Protein AF-A0A2N1DXS1-F1 (afdb_monomer)

Foldseek 3Di:
DDDDQDQDEDAFPAEEEEEDADDPAAADDPDDPDPDPDDFKDWHQWFFDDPLQSYTYGDTYIYGYNVVCLVVPVVVVLVVCCVPPNAHAEYFHLDWDFFDPSLVRNLVVVLVQCPPLRHHYQAEYECDADQLGRTPPCLRPSYFYEWEAEPVGDIGRCNNFVFAPGLEYEYQDWTWTAHNVRHIDTDGGRSVRSVVLSRLLRLQLVLAVHDSPSNQQSSLLQQFQFDDDPNHTYDDHSPRRPWRKAKDWDAFDLFQKKKWKKKWDADPDDWKKKKKFFDDSQCGALDFQFQQWKWKAKDPGDIDIDGPDRMDMDGDRPPDDIIIIIIMTGFTTRTMMMMMTRTYMDTPDMDGHHLADPPWAWEWFWFLALFTKIFIFIQLATQFIDTVQQRVFFPSHNPLRALSVVRVSQRQSLSRHDLVSHQAYFYEPAADAPDADDRDDHPPPRDPSDDCLDQRYKYWWFQLLFQLLLLQAQPFAKFKEKAAALWTHWDQDDDIDIDGSPVVVVRNVVDPPPPVGQTWTWGIWIWTHHFQDIDTQDTDTWNHNDLQADTFHLLSVLLVLVCQQVVGSVCSVVLLLLQVVADQPPVHAQWDADPLRATIGDRVVSVVSPHRDDNVVSHVSNNVSNNSLVSSLRNVQSCCVVGPDDQGAYRYAYPCLLNQASVQSNCVSNVRHHYTYRLARYSSSSSSSRRQSVSCVVPSGRHRNNDNAQLNARQDDPSSLVSLSSQHNLFKDKDFDDLLVVLVCQLVWFWAFEADNPTHAGNHQWGQGHQKTKHAQFDVVSLVCCCVFQAVHDPSDAFAKEAALVCCVVFFVDHDAQANLSHKTAGPPVCCNRRVRQAHPVRIGSYHYDYCVVPVSLQSSLVSNCVVRVGSIITIGANDYPLTGGHRGSNVSVVSQLQTPGQFYDHPRMTMHTPDPCLDQDQQQAFDQPPQKDWDWDDDPVDIWTWIQRGSNRDIDTDDPLLSQLNVPRPLPHGNCNSQVNDPVNDDVVSRVVVSSCVSVSSVSSSGD

Nearest PDB structures (foldseek):
  3vez-assembly1_A  TM=8.198E-01  e=1.165E-36  Streptoalloteichus tenebrarius
  3ver-assembly1_A  TM=8.138E-01  e=5.029E-37  Streptoalloteichus tenebrarius
  3vf4-assembly1_A  TM=8.150E-01  e=6.893E-37  Streptoalloteichus tenebrarius
  3veo-assembly1_A  TM=8.013E-01  e=2.307E-36  Streptoalloteichus tenebrarius
  3vex-assembly1_A  TM=7.988E-01  e=3.162E-36  Streptoalloteichus tenebrarius

Structure (mmCIF, N/CA/C/O backbone):
data_AF-A0A2N1DXS1-F1
#
_entry.id   AF-A0A2N1DXS1-F1
#
loop_
_atom_site.group_PDB
_atom_site.id
_atom_site.type_symbol
_atom_site.label_atom_id
_atom_site.label_alt_id
_atom_site.label_comp_id
_atom_site.label_asym_id
_atom_site.label_entity_id
_atom_site.label_seq_id
_atom_site.pdbx_PDB_ins_code
_atom_site.Cartn_x
_atom_site.Cartn_y
_atom_site.Cartn_z
_atom_site.occupancy
_atom_site.B_iso_or_equiv
_atom_site.auth_seq_id
_atom_site.auth_comp_id
_atom_site.auth_asym_id
_atom_site.auth_atom_id
_atom_site.pdbx_PDB_model_num
ATOM 1 N N . MET A 1 1 ? -69.041 26.636 11.180 1.00 22.48 1 MET A N 1
ATOM 2 C CA . MET A 1 1 ? -68.082 26.427 10.072 1.00 22.48 1 MET A CA 1
ATOM 3 C C . MET A 1 1 ? -67.157 27.633 10.065 1.00 22.48 1 MET A C 1
ATOM 5 O O . MET A 1 1 ? -67.656 28.719 9.818 1.00 22.48 1 MET A O 1
ATOM 9 N N . SER A 1 2 ? -65.881 27.540 10.419 1.00 24.61 2 SER A N 1
ATOM 10 C CA . SER A 1 2 ? -65.115 26.402 10.953 1.00 24.61 2 SER A CA 1
ATOM 11 C C . SER A 1 2 ? -64.041 26.956 11.893 1.00 24.61 2 SER A C 1
ATOM 13 O O . SER A 1 2 ? -63.233 27.777 11.469 1.00 24.61 2 SER A O 1
ATOM 15 N N . GLU A 1 3 ? -64.049 26.521 13.149 1.00 29.77 3 GLU A N 1
ATOM 16 C CA . GLU A 1 3 ? -62.880 26.622 14.024 1.00 29.77 3 GLU A CA 1
ATOM 17 C C . GLU A 1 3 ? -61.911 25.513 13.594 1.00 29.77 3 GLU A C 1
ATOM 19 O O . GLU A 1 3 ? -62.365 24.381 13.460 1.00 29.77 3 GLU A O 1
ATOM 24 N N . ASP A 1 4 ? -60.659 25.866 13.277 1.00 30.25 4 ASP A N 1
ATOM 25 C CA . ASP A 1 4 ? -59.435 25.032 13.325 1.00 30.25 4 ASP A CA 1
ATOM 26 C C . ASP A 1 4 ? -58.357 25.590 12.375 1.00 30.25 4 ASP A C 1
ATOM 28 O O . ASP A 1 4 ? -58.226 25.189 11.221 1.00 30.25 4 ASP A O 1
ATOM 32 N N . SER A 1 5 ? -57.547 26.526 12.877 1.00 28.06 5 SER A N 1
ATOM 33 C CA . SER A 1 5 ? -56.218 26.830 12.318 1.00 28.06 5 SER A CA 1
ATOM 34 C C . SER A 1 5 ? -55.323 27.456 13.395 1.00 28.06 5 SER A C 1
ATOM 36 O O . SER A 1 5 ? -54.857 28.592 13.279 1.00 28.06 5 SER A O 1
ATOM 38 N N . GLY A 1 6 ? -55.141 26.735 14.503 1.00 28.56 6 GLY A N 1
ATOM 39 C CA . GLY A 1 6 ? -54.229 27.145 15.565 1.00 28.56 6 GLY A CA 1
ATOM 40 C C . GLY A 1 6 ? -52.776 27.016 15.113 1.00 28.56 6 GLY A C 1
ATOM 41 O O . GLY A 1 6 ? -52.231 25.917 15.124 1.00 28.56 6 GLY A O 1
ATOM 42 N N . CYS A 1 7 ? -52.139 28.130 14.746 1.00 32.97 7 CYS A N 1
ATOM 43 C CA . CYS A 1 7 ? -50.683 28.181 14.614 1.00 32.97 7 CYS A CA 1
ATOM 44 C C . CYS A 1 7 ? -50.048 27.877 15.973 1.00 32.97 7 CYS A C 1
ATOM 46 O O . CYS A 1 7 ? -50.174 28.669 16.907 1.00 32.97 7 CYS A O 1
ATOM 48 N N . LEU A 1 8 ? -49.346 26.750 16.069 1.00 35.88 8 LEU A N 1
ATOM 49 C CA . LEU A 1 8 ? -48.522 26.441 17.231 1.00 35.88 8 LEU A CA 1
ATOM 50 C C . LEU A 1 8 ? -47.249 27.293 17.161 1.00 35.88 8 LEU A C 1
ATOM 52 O O . LEU A 1 8 ? -46.388 27.070 16.306 1.00 35.88 8 LEU A O 1
ATOM 56 N N . GLU A 1 9 ? -47.160 28.296 18.035 1.00 39.12 9 GLU A N 1
ATOM 57 C CA . GLU A 1 9 ? -45.956 29.106 18.224 1.00 39.12 9 GLU A CA 1
ATOM 58 C C . GLU A 1 9 ? -45.076 28.475 19.308 1.00 39.12 9 GLU A C 1
ATOM 60 O O . GLU A 1 9 ? -45.514 28.283 20.443 1.00 39.12 9 GLU A O 1
ATOM 65 N N . TYR A 1 10 ? -43.830 28.154 18.952 1.00 45.94 10 TYR A N 1
ATOM 66 C CA . TYR A 1 10 ? -42.850 27.547 19.855 1.00 45.94 10 TYR A CA 1
ATOM 67 C C . TYR A 1 10 ? -41.639 28.463 20.034 1.00 45.94 10 TYR A C 1
ATOM 69 O O . TYR A 1 10 ? -40.961 28.771 19.054 1.00 45.94 10 TYR A O 1
ATOM 77 N N . ASP A 1 11 ? -41.346 28.832 21.282 1.00 46.88 11 ASP A N 1
ATOM 78 C CA . ASP A 1 11 ? -40.214 29.681 21.676 1.00 46.88 11 ASP A CA 1
ATOM 79 C C . ASP A 1 11 ? -38.958 28.815 21.925 1.00 46.88 11 ASP A C 1
ATOM 81 O O . ASP A 1 11 ? -38.873 28.065 22.904 1.00 46.88 11 ASP A O 1
ATOM 85 N N . ALA A 1 12 ? -38.009 28.809 20.981 1.00 49.28 12 ALA A N 1
ATOM 86 C CA . ALA A 1 12 ? -36.942 27.809 20.928 1.00 49.28 12 ALA A CA 1
ATOM 87 C C . ALA A 1 12 ? -35.656 28.214 21.662 1.00 49.28 12 ALA A C 1
ATOM 89 O O . ALA A 1 12 ? -34.974 29.173 21.306 1.00 49.28 12 ALA A O 1
ATOM 90 N N . LYS A 1 13 ? -35.196 27.327 22.552 1.00 63.81 13 LYS A N 1
ATOM 91 C CA . LYS A 1 13 ? -33.818 27.318 23.086 1.00 63.81 13 LYS A CA 1
ATOM 92 C C . LYS A 1 13 ? -32.769 26.753 22.105 1.00 63.81 13 LYS A C 1
ATOM 94 O O . LYS A 1 13 ? -31.644 26.487 22.509 1.00 63.81 13 LYS A O 1
ATOM 99 N N . CYS A 1 14 ? -33.137 26.519 20.844 1.00 74.38 14 CYS A N 1
ATOM 100 C CA . CYS A 1 14 ? -32.246 25.993 19.807 1.00 74.38 14 CYS A CA 1
ATOM 101 C C . CYS A 1 14 ? -31.493 27.138 19.122 1.00 74.38 14 CYS A C 1
ATOM 103 O O . CYS A 1 14 ? -32.123 28.127 18.742 1.00 74.38 14 CYS A O 1
ATOM 105 N N . LEU A 1 15 ? -30.183 26.979 18.918 1.00 77.75 15 LEU A N 1
ATOM 106 C CA . LEU A 1 15 ? -29.357 27.937 18.182 1.00 77.75 15 LEU A CA 1
ATOM 107 C C . LEU A 1 15 ? -29.062 27.389 16.781 1.00 77.75 15 LEU A C 1
ATOM 109 O O . LEU A 1 15 ? -28.433 26.337 16.644 1.00 77.75 15 LEU A O 1
ATOM 113 N N . VAL A 1 16 ? -29.532 28.088 15.746 1.00 81.06 16 VAL A N 1
ATOM 114 C CA . VAL A 1 16 ? -29.395 27.671 14.340 1.00 81.06 16 VAL A CA 1
ATOM 115 C C . VAL A 1 16 ? -28.551 28.695 13.588 1.00 81.06 16 VAL A C 1
ATOM 117 O O . VAL A 1 16 ? -28.958 29.848 13.476 1.00 81.06 16 VAL A O 1
ATOM 120 N N . ALA A 1 17 ? -27.404 28.300 13.038 1.00 82.56 17 ALA A N 1
ATOM 121 C CA . ALA A 1 17 ? -26.634 29.168 12.147 1.00 82.56 17 ALA A CA 1
ATOM 122 C C . ALA A 1 17 ? -27.006 28.893 10.684 1.00 82.56 17 ALA A C 1
ATOM 124 O O . ALA A 1 17 ? -26.942 27.751 10.231 1.00 82.56 17 ALA A O 1
ATOM 125 N N . ILE A 1 18 ? -27.383 29.933 9.940 1.00 77.88 18 ILE A N 1
ATOM 126 C CA . ILE A 1 18 ? -27.657 29.860 8.501 1.00 77.88 18 ILE A CA 1
ATOM 127 C C . ILE A 1 18 ? -26.529 30.584 7.763 1.00 77.88 18 ILE A C 1
ATOM 129 O O . ILE A 1 18 ? -26.333 31.787 7.952 1.00 77.88 18 ILE A O 1
ATOM 133 N N . TYR A 1 19 ? -25.809 29.840 6.923 1.00 77.56 19 TYR A N 1
ATOM 134 C CA . TYR A 1 19 ? -24.675 30.327 6.136 1.00 77.56 19 TYR A CA 1
ATOM 135 C C . TYR A 1 19 ? -25.109 30.632 4.706 1.00 77.56 19 TYR A C 1
ATOM 137 O O . TYR A 1 19 ? -25.425 29.721 3.929 1.00 77.56 19 TYR A O 1
ATOM 145 N N . ASP A 1 20 ? -25.141 31.920 4.375 1.00 69.25 20 ASP A N 1
ATOM 146 C CA . ASP A 1 20 ? -25.733 32.433 3.144 1.00 69.25 20 ASP A CA 1
ATOM 147 C C . ASP A 1 20 ? -25.305 33.892 2.890 1.00 69.25 20 ASP A C 1
ATOM 149 O O . ASP A 1 20 ? -24.967 34.622 3.819 1.00 69.25 20 ASP A O 1
ATOM 153 N N . ASP A 1 21 ? -25.347 34.317 1.628 1.00 57.47 21 ASP A N 1
ATOM 154 C CA . ASP A 1 21 ? -25.042 35.681 1.187 1.00 57.47 21 ASP A CA 1
ATOM 155 C C . ASP A 1 21 ? -26.290 36.454 0.691 1.00 57.47 21 ASP A C 1
ATOM 157 O O . ASP A 1 21 ? -26.174 37.643 0.379 1.00 57.47 21 ASP A O 1
ATOM 161 N N . GLY A 1 22 ? -27.494 35.849 0.638 1.00 51.81 22 GLY A N 1
ATOM 162 C CA . GLY A 1 22 ? -28.707 36.624 0.311 1.00 51.81 22 GLY A CA 1
ATOM 163 C C . GLY A 1 22 ? -30.061 35.926 0.098 1.00 51.81 22 GLY A C 1
ATOM 164 O O . GLY A 1 22 ? -30.936 36.562 -0.489 1.00 51.81 22 GLY A O 1
ATOM 165 N N . VAL A 1 23 ? -30.270 34.673 0.517 1.00 43.28 23 VAL A N 1
ATOM 166 C CA . VAL A 1 23 ? -31.495 33.884 0.241 1.00 43.28 23 VAL A CA 1
ATOM 167 C C . VAL A 1 23 ? -32.373 33.649 1.484 1.00 43.28 23 VAL A C 1
ATOM 169 O O . VAL A 1 23 ? -33.590 33.559 1.357 1.00 43.28 23 VAL A O 1
ATOM 172 N N . ALA A 1 24 ? -31.832 33.637 2.700 1.00 42.00 24 ALA A N 1
ATOM 173 C CA . ALA A 1 24 ? -32.627 33.811 3.912 1.00 42.00 24 ALA A CA 1
ATOM 174 C C . ALA A 1 24 ? -32.978 35.298 4.069 1.00 42.00 24 ALA A C 1
ATOM 176 O O . ALA A 1 24 ? -32.088 36.143 4.202 1.00 42.00 24 ALA A O 1
ATOM 177 N N . GLY A 1 25 ? -34.276 35.626 4.050 1.00 40.44 25 GLY A N 1
ATOM 178 C CA . GLY A 1 25 ? -34.754 36.992 4.259 1.00 40.44 25 GLY A CA 1
ATOM 179 C C . GLY A 1 25 ? -34.121 37.600 5.510 1.00 40.44 25 GLY A C 1
ATOM 180 O O . GLY A 1 25 ? -34.187 37.009 6.589 1.00 40.44 25 GLY A O 1
ATOM 181 N N . VAL A 1 26 ? -33.447 38.749 5.355 1.00 36.69 26 VAL A N 1
ATOM 182 C CA . VAL A 1 26 ? -32.773 39.400 6.489 1.00 36.69 26 VAL A CA 1
ATOM 183 C C . VAL A 1 26 ? -33.808 39.661 7.572 1.00 36.69 26 VAL A C 1
ATOM 185 O O . VAL A 1 26 ? -34.958 39.981 7.304 1.00 36.69 26 VAL A O 1
ATOM 188 N N . VAL A 1 27 ? -33.404 39.496 8.816 1.00 36.44 27 VAL A N 1
ATOM 189 C CA . VAL A 1 27 ? -34.354 39.476 9.914 1.00 36.44 27 VAL A CA 1
ATOM 190 C C . VAL A 1 27 ? -34.276 40.787 10.663 1.00 36.44 27 VAL A C 1
ATOM 192 O O . VAL A 1 27 ? -33.189 41.243 11.018 1.00 36.44 27 VAL A O 1
ATOM 195 N N . SER A 1 28 ? -35.429 41.411 10.888 1.00 29.05 28 SER A N 1
ATOM 196 C CA . SER A 1 28 ? -35.499 42.638 11.672 1.00 29.05 28 SER A CA 1
ATOM 197 C C . SER A 1 28 ? -35.158 42.325 13.138 1.00 29.05 28 SER A C 1
ATOM 199 O O . SER A 1 28 ? -35.832 41.494 13.752 1.00 29.05 28 SER A O 1
ATOM 201 N N . PRO A 1 29 ? -34.129 42.958 13.727 1.00 28.70 29 PRO A N 1
ATOM 202 C CA . PRO A 1 29 ? -33.764 42.710 15.113 1.00 28.70 29 PRO A CA 1
ATOM 203 C C . PRO A 1 29 ? -34.802 43.324 16.056 1.00 28.70 29 PRO A C 1
ATOM 205 O O . PRO A 1 29 ? -35.056 44.530 16.019 1.00 28.70 29 PRO A O 1
ATOM 208 N N . VAL A 1 30 ? -35.348 42.515 16.964 1.00 31.09 30 VAL A N 1
ATOM 209 C CA . VAL A 1 30 ? -36.045 43.035 18.145 1.00 31.09 30 VAL A CA 1
ATOM 210 C C . VAL A 1 30 ? -34.963 43.507 19.120 1.00 31.09 30 VAL A C 1
ATOM 212 O O . VAL A 1 30 ? -34.392 42.704 19.848 1.00 31.09 30 VAL A O 1
ATOM 215 N N . ASN A 1 31 ? -34.679 44.813 19.091 1.00 31.81 31 ASN A N 1
ATOM 216 C CA . ASN A 1 31 ? -33.621 45.520 19.832 1.00 31.81 31 ASN A CA 1
ATOM 217 C C . ASN A 1 31 ? -32.181 45.265 19.338 1.00 31.81 31 ASN A C 1
ATOM 219 O O . ASN A 1 31 ? -31.420 44.504 19.929 1.00 31.81 31 ASN A O 1
ATOM 223 N N . ALA A 1 32 ? -31.756 45.996 18.303 1.00 29.83 32 ALA A N 1
ATOM 224 C CA . ALA A 1 32 ? -30.337 46.111 17.959 1.00 29.83 32 ALA A CA 1
ATOM 225 C C . ALA A 1 32 ? -29.639 47.223 18.763 1.00 29.83 32 ALA A C 1
ATOM 227 O O . ALA A 1 32 ? -29.707 48.396 18.396 1.00 29.83 32 ALA A O 1
ATOM 228 N N . SER A 1 33 ? -28.870 46.854 19.790 1.00 33.81 33 SER A N 1
ATOM 229 C CA . SER A 1 33 ? -27.724 47.660 20.231 1.00 33.81 33 SER A CA 1
ATOM 230 C C . SER A 1 33 ? -26.501 47.263 19.399 1.00 33.81 33 SER A C 1
ATOM 232 O O . SER A 1 33 ? -25.754 46.354 19.759 1.00 33.81 33 SER A O 1
ATOM 234 N N . ALA A 1 34 ? -26.322 47.896 18.239 1.00 30.69 34 ALA A N 1
ATOM 235 C CA . ALA A 1 34 ? -25.209 47.594 17.342 1.00 30.69 34 ALA A CA 1
ATOM 236 C C . ALA A 1 34 ? -23.881 48.141 17.899 1.00 30.69 34 ALA A C 1
ATOM 238 O O . ALA A 1 34 ? -23.588 49.328 17.763 1.00 30.69 34 ALA A O 1
ATOM 239 N N . THR A 1 35 ? -23.066 47.274 18.509 1.00 35.16 35 THR A N 1
ATOM 240 C CA . THR A 1 35 ? -21.737 47.627 19.047 1.00 35.16 35 THR A CA 1
ATOM 241 C C . THR A 1 35 ? -20.630 46.670 18.593 1.00 35.16 35 THR A C 1
ATOM 243 O O . THR A 1 35 ? -19.918 46.098 19.413 1.00 35.16 35 THR A O 1
ATOM 246 N N . SER A 1 36 ? -20.440 46.521 17.279 1.00 37.91 36 SER A N 1
ATOM 247 C CA . SER A 1 36 ? -19.118 46.243 16.690 1.00 37.91 36 SER A CA 1
ATOM 248 C C . SER A 1 36 ? -19.082 46.673 15.215 1.00 37.91 36 SER A C 1
ATOM 250 O O . SER A 1 36 ? -20.125 46.819 14.578 1.00 37.91 36 SER A O 1
ATOM 252 N N . ALA A 1 37 ? -17.883 46.924 14.683 1.00 41.59 37 ALA A N 1
ATOM 253 C CA . ALA A 1 37 ? -17.667 47.419 13.317 1.00 41.59 37 ALA A CA 1
ATOM 254 C C . ALA A 1 37 ? -17.456 46.295 12.274 1.00 41.59 37 ALA A C 1
ATOM 256 O O . ALA A 1 37 ? -16.898 46.543 11.207 1.00 41.59 37 ALA A O 1
ATOM 257 N N . ASP A 1 38 ? -17.876 45.065 12.584 1.00 47.16 38 ASP A N 1
ATOM 258 C CA . ASP A 1 38 ? -17.742 43.878 11.732 1.00 47.16 38 ASP A CA 1
ATOM 259 C C . ASP A 1 38 ? -19.139 43.302 11.430 1.00 47.16 38 ASP A C 1
ATOM 261 O O . ASP A 1 38 ? -19.920 43.012 12.335 1.00 47.16 38 ASP A O 1
ATOM 265 N N . HIS A 1 39 ? -19.476 43.172 10.145 1.00 55.66 39 HIS A N 1
ATOM 266 C CA . HIS A 1 39 ? -20.824 42.841 9.666 1.00 55.66 39 HIS A CA 1
ATOM 267 C C . HIS A 1 39 ? -21.082 41.337 9.435 1.00 55.66 39 HIS A C 1
ATOM 269 O O . HIS A 1 39 ? -22.152 40.983 8.931 1.00 55.66 39 HIS A O 1
ATOM 275 N N . SER A 1 40 ? -20.121 40.472 9.776 1.00 58.53 40 SER A N 1
ATOM 276 C CA . SER A 1 40 ? -20.076 39.050 9.387 1.00 58.53 40 SER A CA 1
ATOM 277 C C . SER A 1 40 ? -21.109 38.119 10.051 1.00 58.53 40 SER A C 1
ATOM 279 O O . SER A 1 40 ? -21.458 37.096 9.457 1.00 58.53 40 SER A O 1
ATOM 281 N N . VAL A 1 41 ? -21.628 38.462 11.239 1.00 63.28 41 VAL A N 1
ATOM 282 C CA . VAL A 1 41 ? -22.639 37.682 11.988 1.00 63.28 41 VAL A CA 1
ATOM 283 C C . VAL A 1 41 ? -23.773 38.599 12.452 1.00 63.28 41 VAL A C 1
ATOM 285 O O . VAL A 1 41 ? -23.519 39.703 12.937 1.00 63.28 41 VAL A O 1
ATOM 288 N N . LYS A 1 42 ? -25.031 38.159 12.307 1.00 64.81 42 LYS A N 1
ATOM 289 C CA . LYS A 1 42 ? -26.238 38.914 12.694 1.00 64.81 42 LYS A CA 1
ATOM 290 C C . LYS A 1 42 ? -27.228 38.026 13.450 1.00 64.81 42 LYS A C 1
ATOM 292 O O . LYS A 1 42 ? -27.522 36.917 13.010 1.00 64.81 42 LYS A O 1
ATOM 297 N N . VAL A 1 43 ? -27.778 38.540 14.551 1.00 58.72 43 VAL A N 1
ATOM 298 C CA . VAL A 1 43 ? -28.794 37.854 15.371 1.00 58.72 43 VAL A CA 1
ATOM 299 C C . VAL A 1 43 ? -30.194 38.110 14.816 1.00 58.72 43 VAL A C 1
ATOM 301 O O . VAL A 1 43 ? -30.513 39.233 14.419 1.00 58.72 43 VAL A O 1
ATOM 304 N N . ALA A 1 44 ? -31.018 37.065 14.784 1.00 52.44 44 ALA A N 1
ATOM 305 C CA . ALA A 1 44 ? -32.258 37.023 14.030 1.00 52.44 44 ALA A CA 1
ATOM 306 C C . ALA A 1 44 ? -33.327 36.131 14.694 1.00 52.44 44 ALA A C 1
ATOM 308 O O . ALA A 1 44 ? -33.073 34.968 14.985 1.00 52.44 44 ALA A O 1
ATOM 309 N N . ASN A 1 45 ? -34.558 36.634 14.832 1.00 49.22 45 ASN A N 1
ATOM 310 C CA . ASN A 1 45 ? -35.746 35.815 15.112 1.00 49.22 45 ASN A CA 1
ATOM 311 C C . ASN A 1 45 ? -36.469 35.469 13.799 1.00 49.22 45 ASN A C 1
ATOM 313 O O . ASN A 1 45 ? -37.309 36.242 13.332 1.00 49.22 45 ASN A O 1
ATOM 317 N N . VAL A 1 46 ? -36.135 34.338 13.168 1.00 49.34 46 VAL A N 1
ATOM 318 C CA . VAL A 1 46 ? -36.849 33.885 11.956 1.00 49.34 46 VAL A CA 1
ATOM 319 C C . VAL A 1 46 ? -38.155 33.207 12.360 1.00 49.34 46 VAL A C 1
ATOM 321 O O . VAL A 1 46 ? -38.148 32.300 13.190 1.00 49.34 46 VAL A O 1
ATOM 324 N N . LYS A 1 47 ? -39.259 33.599 11.714 1.00 49.22 47 LYS A N 1
ATOM 325 C CA . LYS A 1 47 ? -40.554 32.916 11.802 1.00 49.22 47 LYS A CA 1
ATOM 326 C C . LYS A 1 47 ? -40.804 32.115 10.527 1.00 49.22 47 LYS A C 1
ATOM 328 O O . LYS A 1 47 ? -41.358 32.644 9.566 1.00 49.22 47 LYS A O 1
ATOM 333 N N . LEU A 1 48 ? -40.366 30.857 10.511 1.00 51.62 48 LEU A N 1
ATOM 334 C CA . LEU A 1 48 ? -40.644 29.943 9.399 1.00 51.62 48 LEU A CA 1
ATOM 335 C C . LEU A 1 48 ? -42.094 29.465 9.504 1.00 51.62 48 LEU A C 1
ATOM 337 O O . LEU A 1 48 ? -42.498 28.974 10.560 1.00 51.62 48 LEU A O 1
ATOM 341 N N . ARG A 1 49 ? -42.863 29.630 8.422 1.00 49.94 49 ARG A N 1
ATOM 342 C CA . ARG A 1 49 ? -44.252 29.175 8.311 1.00 49.94 49 ARG A CA 1
ATOM 343 C C . ARG A 1 49 ? -44.388 28.190 7.163 1.00 49.94 49 ARG A C 1
ATOM 345 O O . ARG A 1 49 ? -44.070 28.510 6.025 1.00 49.94 49 ARG A O 1
ATOM 352 N N . ASP A 1 50 ? -44.930 27.022 7.472 1.00 51.41 50 ASP A N 1
ATOM 353 C CA . ASP A 1 50 ? -45.389 26.061 6.473 1.00 51.41 50 ASP A CA 1
ATOM 354 C C . ASP A 1 50 ? -46.914 25.934 6.593 1.00 51.41 50 ASP A C 1
ATOM 356 O O . ASP A 1 50 ? -47.453 25.572 7.646 1.00 51.41 50 ASP A O 1
ATOM 360 N N . SER A 1 51 ? -47.610 26.281 5.510 1.00 51.50 51 SER A N 1
ATOM 361 C CA . SER A 1 51 ? -49.070 26.316 5.430 1.00 51.50 51 SER A CA 1
ATOM 362 C C . SER A 1 51 ? -49.720 24.927 5.398 1.00 51.50 51 SER A C 1
ATOM 364 O O . SER A 1 51 ? -50.917 24.829 5.660 1.00 51.50 51 SER A O 1
ATOM 366 N N . LYS A 1 52 ? -48.956 23.853 5.152 1.00 50.06 52 LYS A N 1
ATOM 367 C CA . LYS A 1 52 ? -49.447 22.463 5.144 1.00 50.06 52 LYS A CA 1
ATOM 368 C C . LYS A 1 52 ? -49.375 21.770 6.503 1.00 50.06 52 LYS A C 1
ATOM 370 O O . LYS A 1 52 ? -50.139 20.842 6.745 1.00 50.06 52 LYS A O 1
ATOM 375 N N . ILE A 1 53 ? -48.470 22.207 7.382 1.00 48.53 53 ILE A N 1
ATOM 376 C CA . ILE A 1 53 ? -48.268 21.627 8.728 1.00 48.53 53 ILE A CA 1
ATOM 377 C C . ILE A 1 53 ? -48.556 22.612 9.874 1.00 48.53 53 ILE A C 1
ATOM 379 O O . ILE A 1 53 ? -48.305 22.294 11.033 1.00 48.53 53 ILE A O 1
ATOM 383 N N . THR A 1 54 ? -49.082 23.804 9.557 1.00 52.38 54 THR A N 1
ATOM 384 C CA . THR A 1 54 ? -49.538 24.842 10.514 1.00 52.38 54 THR A CA 1
ATOM 385 C C . THR A 1 54 ? -48.486 25.221 11.571 1.00 52.38 54 THR A C 1
ATOM 387 O O . THR A 1 54 ? -48.798 25.567 12.713 1.00 52.38 54 THR A O 1
ATOM 390 N N . LEU A 1 55 ? -47.210 25.147 11.186 1.00 52.25 55 LEU A N 1
ATOM 391 C CA . LEU A 1 55 ? -46.078 25.197 12.105 1.00 52.25 55 LEU A CA 1
ATOM 392 C C . LEU A 1 55 ? -45.413 26.575 12.057 1.00 52.25 55 LEU A C 1
ATOM 394 O O . LEU A 1 55 ? -45.155 27.107 10.978 1.00 52.25 55 LEU A O 1
ATOM 398 N N . SER A 1 56 ? -45.157 27.158 13.231 1.00 52.66 56 SER A N 1
ATOM 399 C CA . SER A 1 56 ? -44.541 28.477 13.386 1.00 52.66 56 SER A CA 1
ATOM 400 C C . SER A 1 56 ? -43.382 28.417 14.383 1.00 52.66 56 SER A C 1
ATOM 402 O O . SER A 1 56 ? -43.552 28.676 15.577 1.00 52.66 56 SER A O 1
ATOM 404 N N . LEU A 1 57 ? -42.184 28.106 13.886 1.00 54.91 57 LEU A N 1
ATOM 405 C CA . LEU A 1 57 ? -40.964 28.111 14.696 1.00 54.91 57 LEU A CA 1
ATOM 406 C C . LEU A 1 57 ? -40.546 29.552 15.028 1.00 54.91 57 LEU A C 1
ATOM 408 O O . LEU A 1 57 ? -40.450 30.377 14.121 1.00 54.91 57 LEU A O 1
ATOM 412 N N . VAL A 1 58 ? -40.243 29.834 16.298 1.00 54.91 58 VAL A N 1
ATOM 413 C CA . VAL A 1 58 ? -39.494 31.024 16.728 1.00 54.91 58 VAL A CA 1
ATOM 414 C C . VAL A 1 58 ? -38.183 30.529 17.327 1.00 54.91 58 VAL A C 1
ATOM 416 O O . VAL A 1 58 ? -38.182 29.917 18.389 1.00 54.91 58 VAL A O 1
ATOM 419 N N . ALA A 1 59 ? -37.064 30.735 16.635 1.00 58.88 59 ALA A N 1
ATOM 420 C CA . ALA A 1 59 ? -35.751 30.292 17.099 1.00 58.88 59 ALA A CA 1
ATOM 421 C C . ALA A 1 59 ? -34.702 31.395 16.987 1.00 58.88 59 ALA A C 1
ATOM 423 O O . ALA A 1 59 ? -34.787 32.252 16.104 1.00 58.88 59 ALA A O 1
ATOM 424 N N . ASN A 1 60 ? -33.687 31.314 17.853 1.00 64.25 60 ASN A N 1
ATOM 425 C CA . ASN A 1 60 ? -32.485 32.131 17.749 1.00 64.25 60 ASN A CA 1
ATOM 426 C C . ASN A 1 60 ? -31.701 31.683 16.514 1.00 64.25 60 ASN A C 1
ATOM 428 O O . ASN A 1 60 ? -30.985 30.676 16.532 1.00 64.25 60 ASN A O 1
ATOM 432 N N . VAL A 1 61 ? -31.863 32.429 15.427 1.00 68.62 61 VAL A N 1
ATOM 433 C CA . VAL A 1 61 ? -31.117 32.227 14.194 1.00 68.62 61 VAL A CA 1
ATOM 434 C C . VAL A 1 61 ? -29.924 33.176 14.176 1.00 68.62 61 VAL A C 1
ATOM 436 O O . VAL A 1 61 ? -30.035 34.363 14.485 1.00 68.62 61 VAL A O 1
ATOM 439 N N . LEU A 1 62 ? -28.768 32.649 13.795 1.00 73.38 62 LEU A N 1
ATOM 440 C CA . LEU A 1 62 ? -27.574 33.424 13.493 1.00 73.38 62 LEU A CA 1
ATOM 441 C C . LEU A 1 62 ? -27.402 33.428 11.976 1.00 73.38 62 LEU A C 1
ATOM 443 O O . LEU A 1 62 ? -27.137 32.394 11.368 1.00 73.38 62 LEU A O 1
ATOM 447 N N . SER A 1 63 ? -27.589 34.587 11.352 1.00 73.31 63 SER A N 1
ATOM 448 C CA . SER A 1 63 ? -27.281 34.779 9.936 1.00 73.31 63 SER A CA 1
ATOM 449 C C . SER A 1 63 ? -25.784 35.046 9.805 1.00 73.31 63 SER A C 1
ATOM 451 O O . SER A 1 63 ? -25.265 35.986 10.414 1.00 73.31 63 SER A O 1
ATOM 453 N N . VAL A 1 64 ? -25.094 34.200 9.040 1.00 73.88 64 VAL A N 1
ATOM 454 C CA . VAL A 1 64 ? -23.638 34.232 8.880 1.00 73.88 64 VAL A CA 1
ATOM 455 C C . VAL A 1 64 ? -23.286 34.368 7.402 1.00 73.88 64 VAL A C 1
ATOM 457 O O . VAL A 1 64 ? -23.725 33.575 6.571 1.00 73.88 64 VAL A O 1
ATOM 460 N N . SER A 1 65 ? -22.470 35.373 7.088 1.00 73.94 65 SER A N 1
ATOM 461 C CA . SER A 1 65 ? -21.985 35.650 5.731 1.00 73.94 65 SER A CA 1
ATOM 462 C C . SER A 1 65 ? -21.076 34.520 5.239 1.00 73.94 65 SER A C 1
ATOM 464 O O . SER A 1 65 ? -19.963 34.334 5.747 1.00 73.94 65 SER A O 1
ATOM 466 N N . TYR A 1 66 ? -21.528 33.762 4.236 1.00 71.38 66 TYR A N 1
ATOM 467 C CA . TYR A 1 66 ? -20.736 32.680 3.644 1.00 71.38 66 TYR A CA 1
ATOM 468 C C . TYR A 1 66 ? -19.461 33.227 2.983 1.00 71.38 66 TYR A C 1
ATOM 470 O O . TYR A 1 66 ? -18.366 32.671 3.143 1.00 71.38 66 TYR A O 1
ATOM 478 N N . THR A 1 67 ? -19.581 34.363 2.294 1.00 69.69 67 THR A N 1
ATOM 479 C CA . THR A 1 67 ? -18.450 35.066 1.688 1.00 69.69 67 THR A CA 1
ATOM 480 C C . THR A 1 67 ? -17.398 35.464 2.728 1.00 69.69 67 THR A C 1
ATOM 482 O O . THR A 1 67 ? -16.200 35.378 2.439 1.00 69.69 67 THR A O 1
ATOM 485 N N . ASP A 1 68 ? -17.790 35.842 3.948 1.00 71.88 68 ASP A N 1
ATOM 486 C CA . ASP A 1 68 ? -16.822 36.207 4.988 1.00 71.88 68 ASP A CA 1
ATOM 487 C C . ASP A 1 68 ? -16.198 34.981 5.672 1.00 71.88 68 ASP A C 1
ATOM 489 O O . ASP A 1 68 ? -15.003 35.020 5.971 1.00 71.88 68 ASP A O 1
ATOM 493 N N . CYS A 1 69 ? -16.899 33.843 5.784 1.00 73.06 69 CYS A N 1
ATOM 494 C CA . CYS A 1 69 ? -16.262 32.560 6.134 1.00 73.06 69 CYS A CA 1
ATOM 495 C C . CYS A 1 69 ? -15.140 32.196 5.145 1.00 73.06 69 CYS A C 1
ATOM 497 O O . CYS A 1 69 ? -14.038 31.826 5.558 1.00 73.06 69 CYS A O 1
ATOM 499 N N . MET A 1 70 ? -15.381 32.383 3.842 1.00 69.12 70 MET A N 1
ATOM 500 C CA . MET A 1 70 ? -14.395 32.147 2.775 1.00 69.12 70 MET A CA 1
ATOM 501 C C . MET A 1 70 ? -13.221 33.146 2.761 1.00 69.12 70 MET A C 1
ATOM 503 O O . MET A 1 70 ? -12.181 32.868 2.152 1.00 69.12 70 MET A O 1
ATOM 507 N N . ARG A 1 71 ? -13.363 34.319 3.394 1.00 69.88 71 ARG A N 1
ATOM 508 C CA . ARG A 1 71 ? -12.323 35.365 3.465 1.00 69.88 71 ARG A CA 1
ATOM 509 C C . ARG A 1 71 ? -11.513 35.304 4.756 1.00 69.88 71 ARG A C 1
ATOM 511 O O . ARG A 1 71 ? -10.285 35.308 4.698 1.00 69.88 71 ARG A O 1
ATOM 518 N N . SER A 1 72 ? -12.193 35.255 5.897 1.00 70.00 72 SER A N 1
ATOM 519 C CA . SER A 1 72 ? -11.600 35.385 7.234 1.00 70.00 72 SER A CA 1
ATOM 520 C C . SER A 1 72 ? -11.135 34.050 7.824 1.00 70.00 72 SER A C 1
ATOM 522 O O . SER A 1 72 ? -10.226 34.040 8.663 1.00 70.00 72 SER A O 1
ATOM 524 N N . GLY A 1 73 ? -11.707 32.942 7.339 1.00 72.38 73 GLY A N 1
ATOM 525 C CA . GLY A 1 73 ? -11.538 31.590 7.864 1.00 72.38 73 GLY A CA 1
ATOM 526 C C . GLY A 1 73 ? -12.773 31.144 8.647 1.00 72.38 73 GLY A C 1
ATOM 527 O O . GLY A 1 73 ? -13.245 31.860 9.532 1.00 72.38 73 GLY A O 1
ATOM 528 N N . TYR A 1 74 ? -13.298 29.961 8.316 1.00 77.19 74 TYR A N 1
ATOM 529 C CA . TYR A 1 74 ? -14.448 29.374 9.007 1.00 77.19 74 TYR A CA 1
ATOM 530 C C . TYR A 1 74 ? -14.138 29.047 10.466 1.00 77.19 74 TYR A C 1
ATOM 532 O O . TYR A 1 74 ? -15.000 29.212 11.317 1.00 77.19 74 TYR A O 1
ATOM 540 N N . ASP A 1 75 ? -12.888 28.677 10.750 1.00 78.56 75 ASP A N 1
ATOM 541 C CA . ASP A 1 75 ? -12.348 28.486 12.094 1.00 78.56 75 ASP A CA 1
ATOM 542 C C . ASP A 1 75 ? -12.641 29.665 13.020 1.00 78.56 75 ASP A C 1
ATOM 544 O O . ASP A 1 75 ? -13.330 29.523 14.029 1.00 78.56 75 ASP A O 1
ATOM 548 N N . LYS A 1 76 ? -12.220 30.862 12.613 1.00 79.56 76 LYS A N 1
ATOM 549 C CA . LYS A 1 76 ? -12.391 32.069 13.428 1.00 79.56 76 LYS A CA 1
ATOM 550 C C . LYS A 1 76 ? -13.854 32.443 13.626 1.00 79.56 76 LYS A C 1
ATOM 552 O O . LYS A 1 76 ? -14.216 32.948 14.683 1.00 79.56 76 LYS A O 1
ATOM 557 N N . ILE A 1 77 ? -14.693 32.222 12.612 1.00 79.56 77 ILE A N 1
ATOM 558 C CA . ILE A 1 77 ? -16.126 32.521 12.704 1.00 79.56 77 ILE A CA 1
ATOM 559 C C . ILE A 1 77 ? -16.834 31.486 13.587 1.00 79.56 77 ILE A C 1
ATOM 561 O O . ILE A 1 77 ? -17.636 31.877 14.426 1.00 79.56 77 ILE A O 1
ATOM 565 N N . LYS A 1 78 ? -16.490 30.197 13.488 1.00 81.94 78 LYS A N 1
ATOM 566 C CA . LYS A 1 78 ? -17.024 29.127 14.343 1.00 81.94 78 LYS A CA 1
ATOM 567 C C . LYS A 1 78 ? -16.640 29.325 15.813 1.00 81.94 78 LYS A C 1
ATOM 569 O O . LYS A 1 78 ? -17.515 29.280 16.673 1.00 81.94 78 LYS A O 1
ATOM 574 N N . GLU A 1 79 ? -15.368 29.605 16.098 1.00 81.81 79 GLU A N 1
ATOM 575 C CA . GLU A 1 79 ? -14.881 29.940 17.446 1.00 81.81 79 GLU A CA 1
ATOM 576 C C . GLU A 1 79 ? -15.597 31.174 18.010 1.00 81.81 79 GLU A C 1
ATOM 578 O O . GLU A 1 79 ? -16.085 31.148 19.142 1.00 81.81 79 GLU A O 1
ATOM 583 N N . ARG A 1 80 ? -15.742 32.228 17.193 1.00 78.00 80 ARG A N 1
ATOM 584 C CA . ARG A 1 80 ? -16.475 33.443 17.564 1.00 78.00 80 ARG A CA 1
ATOM 585 C C . ARG A 1 80 ? -17.942 33.152 17.882 1.00 78.00 80 ARG A C 1
ATOM 587 O O . ARG A 1 80 ? -18.402 33.576 18.939 1.00 78.00 80 ARG A O 1
ATOM 594 N N . LEU A 1 81 ? -18.649 32.406 17.027 1.00 78.75 81 LEU A N 1
ATOM 595 C CA . LEU A 1 81 ? -20.051 32.017 17.234 1.00 78.75 81 LEU A CA 1
ATOM 596 C C . LEU A 1 81 ? -20.232 31.306 18.581 1.00 78.75 81 LEU A C 1
ATOM 598 O O . LEU A 1 81 ? -21.108 31.687 19.355 1.00 78.75 81 LEU A O 1
ATOM 602 N N . VAL A 1 82 ? -19.359 30.341 18.893 1.00 80.12 82 VAL A N 1
ATOM 603 C CA . VAL A 1 82 ? -19.398 29.626 20.176 1.00 80.12 82 VAL A CA 1
ATOM 604 C C . VAL A 1 82 ? -19.072 30.544 21.359 1.00 80.12 82 VAL A C 1
ATOM 606 O O . VAL A 1 82 ? -19.712 30.425 22.402 1.00 80.12 82 VAL A O 1
ATOM 609 N N . SER A 1 83 ? -18.146 31.495 21.206 1.00 79.06 83 SER A N 1
ATOM 610 C CA . SER A 1 83 ? -17.789 32.444 22.273 1.00 79.06 83 SER A CA 1
ATOM 611 C C . SER A 1 83 ? -18.839 33.534 22.548 1.00 79.06 83 SER A C 1
ATOM 613 O O . SER A 1 83 ? -19.005 33.929 23.699 1.00 79.06 83 SER A O 1
ATOM 615 N N . GLU A 1 84 ? -19.546 34.019 21.519 1.00 79.06 84 GLU A N 1
ATOM 616 C CA . GLU A 1 84 ? -20.516 35.123 21.630 1.00 79.06 84 GLU A CA 1
ATOM 617 C C . GLU A 1 84 ? -21.942 34.624 21.910 1.00 79.06 84 GLU A C 1
ATOM 619 O O . GLU A 1 84 ? -22.697 35.302 22.608 1.00 79.06 84 GLU A O 1
ATOM 624 N N . TYR A 1 85 ? -22.313 33.446 21.391 1.00 75.25 85 TYR A N 1
ATOM 625 C CA . TYR A 1 85 ? -23.694 32.941 21.409 1.00 75.25 85 TYR A CA 1
ATOM 626 C C . TYR A 1 85 ? -23.851 31.529 22.000 1.00 75.25 85 TYR A C 1
ATOM 628 O O . TYR A 1 85 ? -24.979 31.089 22.219 1.00 75.25 85 TYR A O 1
ATOM 636 N N . GLY A 1 86 ? -22.753 30.826 22.296 1.00 77.38 86 GLY A N 1
ATOM 637 C CA . GLY A 1 86 ? -22.772 29.442 22.779 1.00 77.38 86 GLY A CA 1
ATOM 638 C C . GLY A 1 86 ? -22.804 28.396 21.657 1.00 77.38 86 GLY A C 1
ATOM 639 O O . GLY A 1 86 ? -22.696 28.708 20.470 1.00 77.38 86 GLY A O 1
ATOM 640 N N . GLN A 1 87 ? -22.912 27.118 22.029 1.00 80.50 87 GLN A N 1
ATOM 641 C CA . GLN A 1 87 ? -22.837 26.008 21.075 1.00 80.50 87 GLN A CA 1
ATOM 642 C C . GLN A 1 87 ? -24.004 26.036 20.074 1.00 80.50 87 GLN A C 1
ATOM 644 O O . GLN A 1 87 ? -25.171 25.892 20.436 1.00 80.50 87 GLN A O 1
ATOM 649 N N . VAL A 1 88 ? -23.669 26.185 18.791 1.00 83.31 88 VAL A N 1
ATOM 650 C CA . VAL A 1 88 ? -24.623 26.115 17.677 1.00 83.31 88 VAL A CA 1
ATOM 651 C C . VAL A 1 88 ? -25.095 24.672 17.498 1.00 83.31 88 VAL A C 1
ATOM 653 O O . VAL A 1 88 ? -24.285 23.783 17.244 1.00 83.31 88 VAL A O 1
ATOM 656 N N . THR A 1 89 ? -26.404 24.441 17.604 1.00 84.50 89 THR A N 1
ATOM 657 C CA . THR A 1 89 ? -27.013 23.104 17.524 1.00 84.50 89 THR A CA 1
ATOM 658 C C . THR A 1 89 ? -27.106 22.604 16.081 1.00 84.50 89 THR A C 1
ATOM 660 O O . THR A 1 89 ? -26.842 21.433 15.809 1.00 84.50 89 THR A O 1
ATOM 663 N N . ILE A 1 90 ? -27.487 23.487 15.152 1.00 87.00 90 ILE A N 1
ATOM 664 C CA . ILE A 1 90 ? -27.745 23.169 13.740 1.00 87.00 90 ILE A CA 1
ATOM 665 C C . ILE A 1 90 ? -27.032 24.196 12.861 1.00 87.00 90 ILE A C 1
ATOM 667 O O . ILE A 1 90 ? -27.148 25.400 13.096 1.00 87.00 90 ILE A O 1
ATOM 671 N N . GLU A 1 91 ? -26.343 23.729 11.823 1.00 87.94 91 GLU A N 1
ATOM 672 C CA . GLU A 1 91 ? -25.708 24.575 10.810 1.00 87.94 91 GLU A CA 1
ATOM 673 C C . GLU A 1 91 ? -26.308 24.278 9.436 1.00 87.94 91 GLU A C 1
ATOM 675 O O . GLU A 1 91 ? -26.253 23.153 8.943 1.00 87.94 91 GLU A O 1
ATOM 680 N N . ALA A 1 92 ? -26.913 25.295 8.829 1.00 84.94 92 ALA A N 1
ATOM 681 C CA . ALA A 1 92 ? -27.642 25.200 7.575 1.00 84.94 92 ALA A CA 1
ATOM 682 C C . ALA A 1 92 ? -26.903 25.970 6.474 1.00 84.94 92 ALA A C 1
ATOM 684 O O . ALA A 1 92 ? -26.942 27.201 6.410 1.00 84.94 92 ALA A O 1
ATOM 685 N N . HIS A 1 93 ? -26.237 25.240 5.583 1.00 81.88 93 HIS A N 1
ATOM 686 C CA . HIS A 1 93 ? -25.533 25.804 4.431 1.00 81.88 93 HIS A CA 1
ATOM 687 C C . HIS A 1 93 ? -26.484 25.840 3.229 1.00 81.88 93 HIS A C 1
ATOM 689 O O . HIS A 1 93 ? -26.580 24.892 2.445 1.00 81.88 93 HIS A O 1
ATOM 695 N N . ALA A 1 94 ? -27.256 26.928 3.147 1.00 71.75 94 ALA A N 1
ATOM 696 C CA . ALA A 1 94 ? -28.264 27.138 2.109 1.00 71.75 94 ALA A CA 1
ATOM 697 C C . ALA A 1 94 ? -27.651 27.636 0.788 1.00 71.75 94 ALA A C 1
ATOM 699 O O . ALA A 1 94 ? -28.203 27.369 -0.284 1.00 71.75 94 ALA A O 1
ATOM 700 N N . TYR A 1 95 ? -26.505 28.325 0.852 1.00 68.00 95 TYR A N 1
ATOM 701 C CA . TYR A 1 95 ? -25.688 28.621 -0.322 1.00 68.00 95 TYR A CA 1
ATOM 702 C C . TYR A 1 95 ? -24.801 27.431 -0.707 1.00 68.00 95 TYR A C 1
ATOM 704 O O . TYR A 1 95 ? -24.634 26.466 0.034 1.00 68.00 95 TYR A O 1
ATOM 712 N N . SER A 1 96 ? -24.254 27.487 -1.915 1.00 59.62 96 SER A N 1
ATOM 713 C CA . SER A 1 96 ? -23.561 26.379 -2.541 1.00 59.62 96 SER A CA 1
ATOM 714 C C . SER A 1 96 ? -22.468 26.955 -3.470 1.00 59.62 96 SER A C 1
ATOM 716 O O . SER A 1 96 ? -22.766 27.751 -4.359 1.00 59.62 96 SER A O 1
ATOM 718 N N . ALA A 1 97 ? -21.193 26.585 -3.290 1.00 55.81 97 ALA A N 1
ATOM 719 C CA . ALA A 1 97 ? -20.034 27.207 -3.965 1.00 55.81 97 ALA A CA 1
ATOM 720 C C . ALA A 1 97 ? -19.225 26.240 -4.866 1.00 55.81 97 ALA A C 1
ATOM 722 O O . ALA A 1 97 ? -19.295 25.031 -4.638 1.00 55.81 97 ALA A O 1
ATOM 723 N N . PRO A 1 98 ? -18.462 26.739 -5.866 1.00 52.28 98 PRO A N 1
ATOM 724 C CA . PRO A 1 98 ? -17.503 25.932 -6.633 1.00 52.28 98 PRO A CA 1
ATOM 725 C C . PRO A 1 98 ? -16.303 25.481 -5.779 1.00 52.28 98 PRO A C 1
ATOM 727 O O . PRO A 1 98 ? -15.936 26.154 -4.810 1.00 52.28 98 PRO A O 1
ATOM 730 N N . GLU A 1 99 ? -15.679 24.356 -6.155 1.00 49.62 99 GLU A N 1
ATOM 731 C CA . GLU A 1 99 ? -14.422 23.895 -5.545 1.00 49.62 99 GLU A CA 1
ATOM 732 C C . GLU A 1 99 ? -13.295 24.932 -5.722 1.00 49.62 99 GLU A C 1
ATOM 734 O O . GLU A 1 99 ? -13.305 25.723 -6.658 1.00 49.62 99 GLU A O 1
ATOM 739 N N . SER A 1 100 ? -12.385 25.003 -4.745 1.00 55.88 100 SER A N 1
ATOM 740 C CA . SER A 1 100 ? -11.176 25.841 -4.778 1.00 55.88 100 SER A CA 1
ATOM 741 C C . SER A 1 100 ? -10.235 25.462 -3.628 1.00 55.88 100 SER A C 1
ATOM 743 O O . SER A 1 100 ? -10.665 24.888 -2.626 1.00 55.88 100 SER A O 1
ATOM 745 N N . ALA A 1 101 ? -8.966 25.878 -3.676 1.00 48.41 101 ALA A N 1
ATOM 746 C CA . ALA A 1 101 ? -8.010 25.653 -2.578 1.00 48.41 101 ALA A CA 1
ATOM 747 C C . ALA A 1 101 ? -8.439 26.270 -1.221 1.00 48.41 101 ALA A C 1
ATOM 749 O O . ALA A 1 101 ? -8.046 25.798 -0.154 1.00 48.41 101 ALA A O 1
ATOM 750 N N . LYS A 1 102 ? -9.275 27.322 -1.230 1.00 57.00 102 LYS A N 1
ATOM 751 C CA . LYS A 1 102 ? -9.890 27.862 0.000 1.00 57.00 102 LYS A CA 1
ATOM 752 C C . LYS A 1 102 ? -10.967 26.924 0.544 1.00 57.00 102 LYS A C 1
ATOM 754 O O . LYS A 1 102 ? -11.091 26.770 1.757 1.00 57.00 102 LYS A O 1
ATOM 759 N N . LEU A 1 103 ? -11.703 26.285 -0.362 1.00 60.62 103 LEU A N 1
ATOM 760 C CA . LEU A 1 103 ? -12.736 25.306 -0.061 1.00 60.62 103 LEU A CA 1
ATOM 761 C C . LEU A 1 103 ? -12.151 24.030 0.563 1.00 60.62 103 LEU A C 1
ATOM 763 O O . LEU A 1 103 ? -12.731 23.491 1.495 1.00 60.62 103 LEU A O 1
ATOM 767 N N . GLU A 1 104 ? -10.974 23.585 0.118 1.00 57.47 104 GLU A N 1
ATOM 768 C CA . GLU A 1 104 ? -10.249 22.451 0.714 1.00 57.47 104 GLU A CA 1
ATOM 769 C C . GLU A 1 104 ? -9.872 22.717 2.184 1.00 57.47 104 GLU A C 1
ATOM 771 O O . GLU A 1 104 ? -10.133 21.887 3.060 1.00 57.47 104 GLU A O 1
ATOM 776 N N . LYS A 1 105 ? -9.344 23.914 2.488 1.00 63.19 105 LYS A N 1
ATOM 777 C CA . LYS A 1 105 ? -9.081 24.339 3.875 1.00 63.19 105 LYS A CA 1
ATOM 778 C C . LYS A 1 105 ? -10.366 24.324 4.714 1.00 63.19 105 LYS A C 1
ATOM 780 O O . LYS A 1 105 ? -10.353 23.846 5.845 1.00 63.19 105 LYS A O 1
ATOM 785 N N . PHE A 1 106 ? -11.468 24.824 4.161 1.00 68.00 106 PHE A N 1
ATOM 786 C CA . PHE A 1 106 ? -12.764 24.900 4.839 1.00 68.00 106 PHE A CA 1
ATOM 787 C C . PHE A 1 106 ? -13.369 23.490 5.040 1.00 68.00 106 PHE A C 1
ATOM 789 O O . PHE A 1 106 ? -13.838 23.182 6.134 1.00 68.00 106 PHE A O 1
ATOM 796 N N . HIS A 1 107 ? -13.250 22.579 4.063 1.00 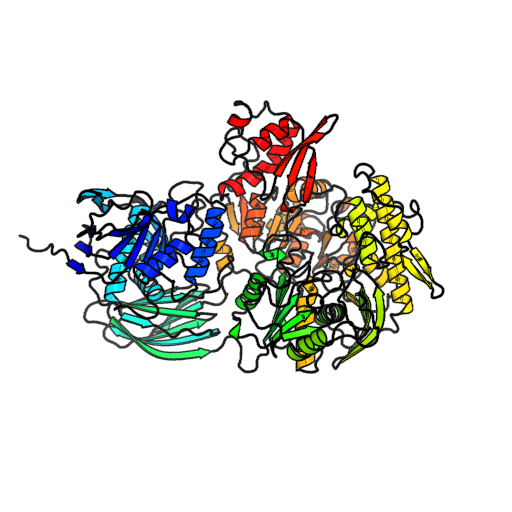62.00 107 HIS A N 1
ATOM 797 C CA . HIS A 1 107 ? -13.591 21.157 4.218 1.00 62.00 107 HIS A CA 1
ATOM 798 C C . HIS A 1 107 ? -12.802 20.537 5.376 1.00 62.00 107 HIS A C 1
ATOM 800 O O . HIS A 1 107 ? -13.400 19.872 6.219 1.00 62.00 107 HIS A O 1
ATOM 806 N N . LYS A 1 108 ? -11.485 20.787 5.461 1.00 63.91 108 LYS A N 1
ATOM 807 C CA . LYS A 1 108 ? -10.643 20.318 6.574 1.00 63.91 108 LYS A CA 1
ATOM 808 C C . LYS A 1 108 ? -11.090 20.895 7.925 1.00 63.91 108 LYS A C 1
ATOM 810 O O . LYS A 1 108 ? -11.090 20.166 8.907 1.00 63.91 108 LYS A O 1
ATOM 815 N N . GLN A 1 109 ? -11.527 22.154 7.975 1.00 70.94 109 GLN A N 1
ATOM 816 C CA . GLN A 1 109 ? -12.026 22.794 9.201 1.00 70.94 109 GLN A CA 1
ATOM 817 C C . GLN A 1 109 ? -13.376 22.222 9.665 1.00 70.94 109 GLN A C 1
ATOM 819 O O . GLN A 1 109 ? -13.486 21.819 10.819 1.00 70.94 109 GLN A O 1
ATOM 824 N N . ILE A 1 110 ? -14.377 22.100 8.779 1.00 69.50 110 ILE A N 1
ATOM 825 C CA . ILE A 1 110 ? -15.659 21.432 9.096 1.00 69.50 110 ILE A CA 1
ATOM 826 C C . ILE A 1 110 ? -15.410 20.009 9.596 1.00 69.50 110 ILE A C 1
ATOM 828 O O . ILE A 1 110 ? -15.955 19.593 10.613 1.00 69.50 110 ILE A O 1
ATOM 832 N N . ARG A 1 111 ? -14.541 19.283 8.897 1.00 60.34 111 ARG A N 1
ATOM 833 C CA . ARG A 1 111 ? -14.114 17.927 9.230 1.00 60.34 111 ARG A CA 1
ATOM 834 C C . ARG A 1 111 ? -13.506 17.841 10.640 1.00 60.34 111 ARG A C 1
ATOM 836 O O . ARG A 1 111 ? -13.886 16.953 11.398 1.00 60.34 111 ARG A O 1
ATOM 843 N N . THR A 1 112 ? -12.637 18.776 11.030 1.00 65.44 112 THR A N 1
ATOM 844 C CA . THR A 1 112 ? -12.119 18.862 12.408 1.00 65.44 112 THR A CA 1
ATOM 845 C C . THR A 1 112 ? -13.242 19.145 13.413 1.00 65.44 112 THR A C 1
ATOM 847 O O . THR A 1 112 ? -13.358 18.433 14.407 1.00 65.44 112 THR A O 1
ATOM 850 N N . TYR A 1 113 ? -14.129 20.106 13.141 1.00 69.75 113 TYR A N 1
ATOM 851 C CA . TYR A 1 113 ? -15.223 20.447 14.061 1.00 69.75 113 TYR A CA 1
ATOM 852 C C . TYR A 1 113 ? -16.327 19.387 14.162 1.00 69.75 113 TYR A C 1
ATOM 854 O O . TYR A 1 113 ? -16.979 19.298 15.195 1.00 69.75 113 TYR A O 1
ATOM 862 N N . SER A 1 114 ? -16.504 18.528 13.154 1.00 59.97 114 SER A N 1
ATOM 863 C CA . SER A 1 114 ? -17.403 17.367 13.258 1.00 59.97 114 SER A CA 1
ATOM 864 C C . SER A 1 114 ? -16.918 16.300 14.252 1.00 59.97 114 SER A C 1
ATOM 866 O O . SER A 1 114 ? -17.714 15.451 14.653 1.00 59.97 114 SER A O 1
ATOM 868 N N . ARG A 1 115 ? -15.636 16.350 14.653 1.00 55.19 115 ARG A N 1
ATOM 869 C CA . ARG A 1 115 ? -15.020 15.458 15.650 1.00 55.19 115 ARG A CA 1
ATOM 870 C C . ARG A 1 115 ? -14.940 16.056 17.052 1.00 55.19 115 ARG A C 1
ATOM 872 O O . ARG A 1 115 ? -14.978 15.304 18.016 1.00 55.19 115 ARG A O 1
ATOM 879 N N . ASP A 1 116 ? -14.806 17.375 17.174 1.00 65.44 116 ASP A N 1
ATOM 880 C CA . ASP A 1 116 ? -14.731 18.036 18.479 1.00 65.44 116 ASP A CA 1
ATOM 881 C C . ASP A 1 116 ? -16.123 18.103 19.121 1.00 65.44 116 ASP A C 1
ATOM 883 O O . ASP A 1 116 ? -16.982 18.873 18.693 1.00 65.44 116 ASP A O 1
ATOM 887 N N . GLU A 1 117 ? -16.343 17.317 20.176 1.00 64.69 117 GLU A N 1
ATOM 888 C CA . GLU A 1 117 ? -17.614 17.254 20.906 1.00 64.69 117 GLU A CA 1
ATOM 889 C C . GLU A 1 117 ? -18.112 18.623 21.400 1.00 64.69 117 GLU A C 1
ATOM 891 O O . GLU A 1 117 ? -19.320 18.836 21.490 1.00 64.69 117 GLU A O 1
ATOM 896 N N . LYS A 1 118 ? -17.203 19.572 21.666 1.00 66.19 118 LYS A N 1
ATOM 897 C CA . LYS A 1 118 ? -17.535 20.926 22.141 1.00 66.19 118 LYS A CA 1
ATOM 898 C C . LYS A 1 118 ? -18.009 21.853 21.021 1.00 66.19 118 LYS A C 1
ATOM 900 O O . LYS A 1 118 ? -18.600 22.895 21.299 1.00 66.19 118 LYS A O 1
ATOM 905 N N . LEU A 1 119 ? -17.719 21.509 19.765 1.00 70.81 119 LEU A N 1
ATOM 906 C CA . LEU A 1 119 ? -17.982 22.337 18.582 1.00 70.81 119 LEU A CA 1
ATOM 907 C C . LEU A 1 119 ? -18.924 21.658 17.569 1.00 70.81 119 LEU A C 1
ATOM 909 O O . LEU A 1 119 ? -19.416 22.329 16.654 1.00 70.81 119 LEU A O 1
ATOM 913 N N . ARG A 1 120 ? -19.208 20.362 17.748 1.00 76.12 120 ARG A N 1
ATOM 914 C CA . ARG A 1 120 ? -20.088 19.542 16.906 1.00 76.12 120 ARG A CA 1
ATOM 915 C C . ARG A 1 120 ? -21.519 20.093 16.870 1.00 76.12 120 ARG A C 1
ATOM 917 O O . ARG A 1 120 ? -22.073 20.515 17.885 1.00 76.12 120 ARG A O 1
ATOM 924 N N . SER A 1 121 ? -22.100 20.050 15.677 1.00 83.81 121 SER A N 1
ATOM 925 C CA . SER A 1 121 ? -23.437 20.526 15.308 1.00 83.81 121 SER A CA 1
ATOM 926 C C . SER A 1 121 ? -24.056 19.558 14.290 1.00 83.81 121 SER A C 1
ATOM 928 O O . SER A 1 121 ? -23.342 18.763 13.671 1.00 83.81 121 SER A O 1
ATOM 930 N N . LEU A 1 122 ? -25.376 19.611 14.088 1.00 85.44 122 LEU A N 1
ATOM 931 C CA . LEU A 1 122 ? -26.005 18.950 12.943 1.00 85.44 122 LEU A CA 1
ATOM 932 C C . LEU A 1 122 ? -25.814 19.829 11.703 1.00 85.44 122 LEU A C 1
ATOM 934 O O . LEU A 1 122 ? -26.503 20.839 11.548 1.00 85.44 122 LEU A O 1
ATOM 938 N N . ILE A 1 123 ? -24.896 19.441 10.821 1.00 85.50 123 ILE A N 1
ATOM 939 C CA . ILE A 1 123 ? -24.601 20.191 9.598 1.00 85.50 123 ILE A CA 1
ATOM 940 C C . ILE A 1 123 ? -25.451 19.648 8.448 1.00 85.50 123 ILE A C 1
ATOM 942 O O . ILE A 1 123 ? -25.310 18.492 8.042 1.00 85.50 123 ILE A O 1
ATOM 946 N N . ILE A 1 124 ? -26.311 20.502 7.896 1.00 84.25 124 ILE A N 1
ATOM 947 C CA . ILE A 1 124 ? -27.123 20.213 6.714 1.00 84.25 124 ILE A CA 1
ATOM 948 C C . ILE A 1 124 ? -26.815 21.202 5.586 1.00 84.25 124 ILE A C 1
ATOM 950 O O . ILE A 1 124 ? -26.489 22.367 5.827 1.00 84.25 124 ILE A O 1
ATOM 954 N N . CYS A 1 125 ? -26.897 20.751 4.336 1.00 80.38 125 CYS A N 1
ATOM 955 C CA . CYS A 1 125 ? -26.448 21.554 3.199 1.00 80.38 125 CYS A CA 1
ATOM 956 C C . CYS A 1 125 ? -27.176 21.268 1.885 1.00 80.38 125 CYS A C 1
ATOM 958 O O . CYS A 1 125 ? -27.749 20.193 1.678 1.00 80.38 125 CYS A O 1
ATOM 960 N N . SER A 1 126 ? -27.111 22.242 0.976 1.00 76.94 126 SER A N 1
ATOM 961 C CA . SER A 1 126 ? -27.576 22.079 -0.398 1.00 76.94 126 SER A CA 1
ATOM 962 C C . SER A 1 126 ? -26.555 21.259 -1.205 1.00 76.94 126 SER A C 1
ATOM 964 O O . SER A 1 126 ? -25.371 21.600 -1.208 1.00 76.94 126 SER A O 1
ATOM 966 N N . PRO A 1 127 ? -26.984 20.227 -1.955 1.00 66.44 127 PRO A N 1
ATOM 967 C CA . PRO A 1 127 ? -26.132 19.491 -2.894 1.00 66.44 127 PRO A CA 1
ATOM 968 C C . PRO A 1 127 ? -25.734 20.315 -4.136 1.00 66.44 127 PRO A C 1
ATOM 970 O O . PRO A 1 127 ? -24.862 19.891 -4.897 1.00 66.44 127 PRO A O 1
ATOM 973 N N . GLY A 1 128 ? -26.342 21.490 -4.346 1.00 63.06 128 GLY A N 1
ATOM 974 C CA . GLY A 1 128 ? -26.158 22.335 -5.526 1.00 63.06 128 GLY A CA 1
ATOM 975 C C . GLY A 1 128 ? -27.321 22.271 -6.524 1.00 63.06 128 GLY A C 1
ATOM 976 O O . GLY A 1 128 ? -28.271 21.507 -6.374 1.00 63.06 128 GLY A O 1
ATOM 977 N N . HIS A 1 129 ? -27.251 23.125 -7.551 1.00 53.66 129 HIS A N 1
ATOM 978 C CA . HIS A 1 129 ? -28.333 23.336 -8.528 1.00 53.66 129 HIS A CA 1
ATOM 979 C C . HIS A 1 129 ? -27.919 23.237 -10.003 1.00 53.66 129 HIS A C 1
ATOM 981 O O . HIS A 1 129 ? -28.785 23.261 -10.874 1.00 53.66 129 HIS A O 1
ATOM 987 N N . THR A 1 130 ? -26.623 23.167 -10.310 1.00 48.47 130 THR A N 1
ATOM 988 C CA . THR A 1 130 ? -26.113 23.243 -11.686 1.00 48.47 130 THR A CA 1
ATOM 989 C C . THR A 1 130 ? -25.277 22.021 -12.038 1.00 48.47 130 THR A C 1
ATOM 991 O O . THR A 1 130 ? -24.417 21.601 -11.262 1.00 48.47 130 THR A O 1
ATOM 994 N N . GLN A 1 131 ? -25.498 21.475 -13.238 1.00 45.72 131 GLN A N 1
ATOM 995 C CA . GLN A 1 131 ? -24.612 20.465 -13.820 1.00 45.72 131 GLN A CA 1
ATOM 996 C C . GLN A 1 131 ? -23.174 21.015 -13.836 1.00 45.72 131 GLN A C 1
ATOM 998 O O . GLN A 1 131 ? -22.950 22.134 -14.287 1.00 45.72 131 GLN A O 1
ATOM 1003 N N . GLY A 1 132 ? -22.220 20.249 -13.303 1.00 45.81 132 GLY A N 1
ATOM 1004 C CA . GLY A 1 132 ? -20.816 20.657 -13.145 1.00 45.81 132 GLY A CA 1
ATOM 1005 C C . GLY A 1 132 ? -20.422 21.249 -11.783 1.00 45.81 132 GLY A C 1
ATOM 1006 O O . GLY A 1 132 ? -19.264 21.606 -11.612 1.00 45.81 132 GLY A O 1
ATOM 1007 N N . HIS A 1 133 ? -21.326 21.344 -10.799 1.00 47.53 133 HIS A N 1
ATOM 1008 C CA . HIS A 1 133 ? -20.973 21.822 -9.455 1.00 47.53 133 HIS A CA 1
ATOM 1009 C C . HIS A 1 133 ? -21.478 20.885 -8.345 1.00 47.53 133 HIS A C 1
ATOM 1011 O O . HIS A 1 133 ? -22.621 21.007 -7.904 1.00 47.53 133 HIS A O 1
ATOM 1017 N N . MET A 1 134 ? -20.609 20.004 -7.835 1.00 45.69 134 MET A N 1
ATOM 1018 C CA . MET A 1 134 ? -20.728 19.548 -6.443 1.00 45.69 134 MET A CA 1
ATOM 1019 C C . MET A 1 134 ? -20.421 20.738 -5.549 1.00 45.69 134 MET A C 1
ATOM 1021 O O . MET A 1 134 ? -19.420 21.423 -5.765 1.00 45.69 134 MET A O 1
ATOM 1025 N N . ARG A 1 135 ? -21.296 21.013 -4.582 1.00 59.03 135 ARG A N 1
ATOM 1026 C CA . ARG A 1 135 ? -21.195 22.238 -3.799 1.00 59.03 135 ARG A CA 1
ATOM 1027 C C . ARG A 1 135 ? -21.047 21.962 -2.305 1.00 59.03 135 ARG A C 1
ATOM 1029 O O . ARG A 1 135 ? -21.602 21.027 -1.733 1.00 59.03 135 ARG A O 1
ATOM 1036 N N . PHE A 1 136 ? -20.206 22.795 -1.716 1.00 59.00 136 PHE A N 1
ATOM 1037 C CA . PHE A 1 136 ? -19.745 22.752 -0.337 1.00 59.00 136 PHE A CA 1
ATOM 1038 C C . PHE A 1 136 ? -20.873 22.714 0.715 1.00 59.00 136 PHE A C 1
ATOM 1040 O O . PHE A 1 136 ? -21.806 23.503 0.568 1.00 59.00 136 PHE A O 1
ATOM 1047 N N . PRO A 1 137 ? -20.783 21.925 1.810 1.00 60.22 137 PRO A N 1
ATOM 1048 C CA . PRO A 1 137 ? -19.818 20.878 2.158 1.00 60.22 137 PRO A CA 1
ATOM 1049 C C . PRO A 1 137 ? -20.410 19.454 2.029 1.00 60.22 137 PRO A C 1
ATOM 1051 O O . PRO A 1 137 ? -20.074 18.569 2.814 1.00 60.22 137 PRO A O 1
ATOM 1054 N N . ALA A 1 138 ? -21.293 19.212 1.050 1.00 60.69 138 ALA A N 1
ATOM 1055 C CA . ALA A 1 138 ? -22.088 17.977 0.924 1.00 60.69 138 ALA A CA 1
ATOM 1056 C C . ALA A 1 138 ? -21.290 16.660 0.799 1.00 60.69 138 ALA A C 1
ATOM 1058 O O . ALA A 1 138 ? -21.863 15.582 0.943 1.00 60.69 138 ALA A O 1
ATOM 1059 N N . THR A 1 139 ? -19.987 16.736 0.523 1.00 56.44 139 THR A N 1
ATOM 1060 C CA . THR A 1 139 ? -19.056 15.601 0.408 1.00 56.44 139 THR A CA 1
ATOM 1061 C C . THR A 1 139 ? -18.314 15.273 1.711 1.00 56.44 139 THR A C 1
ATOM 1063 O O . THR A 1 139 ? -17.575 14.288 1.761 1.00 56.44 139 THR A O 1
ATOM 1066 N N . VAL A 1 140 ? -18.462 16.080 2.768 1.00 61.69 140 VAL A N 1
ATOM 1067 C CA . VAL A 1 140 ? -17.794 15.857 4.059 1.00 61.69 140 VAL A CA 1
ATOM 1068 C C . VAL A 1 140 ? -18.577 14.837 4.881 1.00 61.69 140 VAL A C 1
ATOM 1070 O O . VAL A 1 140 ? -19.780 14.976 5.085 1.00 61.69 140 VAL A O 1
ATOM 1073 N N . VAL A 1 141 ? -17.901 13.809 5.399 1.00 55.72 141 VAL A N 1
ATOM 1074 C CA . VAL A 1 141 ? -18.573 12.810 6.240 1.00 55.72 141 VAL A CA 1
ATOM 1075 C C . VAL A 1 141 ? -19.016 13.444 7.560 1.00 55.72 141 VAL A C 1
ATOM 1077 O O . VAL A 1 141 ? -18.239 14.149 8.199 1.00 55.72 141 VAL A O 1
ATOM 1080 N N . GLY A 1 142 ? -20.269 13.200 7.950 1.00 62.91 142 GLY A N 1
ATOM 1081 C CA . GLY A 1 142 ? -20.933 13.887 9.065 1.00 62.91 142 GLY A CA 1
ATOM 1082 C C . GLY A 1 142 ? -21.754 15.114 8.645 1.00 62.91 142 GLY A C 1
ATOM 1083 O O . GLY A 1 142 ? -22.460 15.670 9.478 1.00 62.91 142 GLY A O 1
ATOM 1084 N N . VAL A 1 143 ? -21.706 15.513 7.369 1.00 74.81 143 VAL A N 1
ATOM 1085 C CA . VAL A 1 143 ? -22.619 16.500 6.776 1.00 74.81 143 VAL A CA 1
ATOM 1086 C C . VAL A 1 143 ? -23.741 15.774 6.032 1.00 74.81 143 VAL A C 1
ATOM 1088 O O . VAL A 1 143 ? -23.496 14.798 5.323 1.00 74.81 143 VAL A O 1
ATOM 1091 N N . HIS A 1 144 ? -24.977 16.259 6.166 1.00 78.75 144 HIS A N 1
ATOM 1092 C CA . HIS A 1 144 ? -26.146 15.689 5.494 1.00 78.75 144 HIS A CA 1
ATOM 1093 C C . HIS A 1 144 ? -26.624 16.588 4.344 1.00 78.75 144 HIS A C 1
ATOM 1095 O O . HIS A 1 144 ? -26.750 17.806 4.482 1.00 78.75 144 HIS A O 1
ATOM 1101 N N . SER A 1 145 ? -26.904 15.990 3.189 1.00 78.88 145 SER A N 1
ATOM 1102 C CA . SER A 1 145 ? -27.316 16.699 1.970 1.00 78.88 145 SER A CA 1
ATOM 1103 C C . SER A 1 145 ? -28.839 16.712 1.794 1.00 78.88 145 SER A C 1
ATOM 1105 O O . SER A 1 145 ? -29.502 15.700 2.033 1.00 78.88 145 SER A O 1
ATOM 1107 N N . VAL A 1 146 ? -29.396 17.849 1.361 1.00 80.75 146 VAL A N 1
ATOM 1108 C CA . VAL A 1 146 ? -30.847 18.069 1.214 1.00 80.75 146 VAL A CA 1
ATOM 1109 C C . VAL A 1 146 ? -31.206 18.466 -0.220 1.00 80.75 146 VAL A C 1
ATOM 1111 O O . VAL A 1 146 ? -30.983 19.599 -0.644 1.00 80.75 146 VAL A O 1
ATOM 1114 N N . GLY A 1 147 ? -31.764 17.522 -0.973 1.00 80.81 147 GLY A N 1
ATOM 1115 C CA . GLY A 1 147 ? -32.173 17.694 -2.368 1.00 80.81 147 GLY A CA 1
ATOM 1116 C C . GLY A 1 147 ? -33.682 17.843 -2.525 1.00 80.81 147 GLY A C 1
ATOM 1117 O O . GLY A 1 147 ? -34.443 17.730 -1.564 1.00 80.81 147 GLY A O 1
ATOM 1118 N N . LEU A 1 148 ? -34.119 18.075 -3.758 1.00 81.00 148 LEU A N 1
ATOM 1119 C CA . LEU A 1 148 ? -35.524 18.226 -4.120 1.00 81.00 148 LEU A CA 1
ATOM 1120 C C . LEU A 1 148 ? -36.065 17.008 -4.878 1.00 81.00 148 LEU A C 1
ATOM 1122 O O . LEU A 1 148 ? -35.309 16.267 -5.499 1.00 81.00 148 LEU A O 1
ATOM 1126 N N . ILE A 1 149 ? -37.386 16.838 -4.886 1.00 78.50 149 ILE A N 1
ATOM 1127 C CA . ILE A 1 149 ? -38.109 15.942 -5.791 1.00 78.50 149 ILE A CA 1
ATOM 1128 C C . ILE A 1 149 ? -39.294 16.674 -6.436 1.00 78.50 149 ILE A C 1
ATOM 1130 O O . ILE A 1 149 ? -40.043 17.383 -5.762 1.00 78.50 149 ILE A O 1
ATOM 1134 N N . THR A 1 150 ? -39.463 16.525 -7.745 1.00 79.50 150 THR A N 1
ATOM 1135 C CA . THR A 1 150 ? -40.546 17.150 -8.518 1.00 79.50 150 THR A CA 1
ATOM 1136 C C . THR A 1 150 ? -41.874 16.404 -8.387 1.00 79.50 150 THR A C 1
ATOM 1138 O O . THR A 1 150 ? -41.953 15.288 -7.871 1.00 79.50 150 THR A O 1
ATOM 1141 N N . SER A 1 151 ? -42.941 17.002 -8.924 1.00 76.50 151 SER A N 1
ATOM 1142 C CA . SER A 1 151 ? -44.253 16.361 -9.065 1.00 76.50 151 SER A CA 1
ATOM 1143 C C . SER A 1 151 ? -44.253 15.130 -9.987 1.00 76.50 151 SER A C 1
ATOM 1145 O O . SER A 1 151 ? -45.103 14.261 -9.814 1.00 76.50 151 SER A O 1
ATOM 1147 N N . ASP A 1 152 ? -43.301 15.017 -10.920 1.00 75.31 152 ASP A N 1
ATOM 1148 C CA . ASP A 1 152 ? -43.067 13.842 -11.774 1.00 75.31 152 ASP A CA 1
ATOM 1149 C C . ASP A 1 152 ? -41.994 12.873 -11.222 1.00 75.31 152 ASP A C 1
ATOM 1151 O O . ASP A 1 152 ? -41.518 11.990 -11.934 1.00 75.31 152 ASP A O 1
ATOM 1155 N N . ASN A 1 153 ? -41.664 12.988 -9.927 1.00 71.00 153 ASN A N 1
ATOM 1156 C CA . ASN A 1 153 ? -40.731 12.136 -9.173 1.00 71.00 153 ASN A CA 1
ATOM 1157 C C . ASN A 1 153 ? -39.246 12.197 -9.606 1.00 71.00 153 ASN A C 1
ATOM 1159 O O . ASN A 1 153 ? -38.456 11.332 -9.209 1.00 71.00 153 ASN A O 1
ATOM 1163 N N . GLN A 1 154 ? -38.838 13.219 -10.366 1.00 72.38 154 GLN A N 1
ATOM 1164 C CA . GLN A 1 154 ? -37.430 13.492 -10.680 1.00 72.38 154 GLN A CA 1
ATOM 1165 C C . GLN A 1 154 ? -36.736 14.140 -9.482 1.00 72.38 154 GLN A C 1
ATOM 1167 O O . GLN A 1 154 ? -37.293 15.035 -8.848 1.00 72.38 154 GLN A O 1
ATOM 1172 N N . ILE A 1 155 ? -35.504 13.730 -9.178 1.00 72.44 155 ILE A N 1
ATOM 1173 C CA . ILE A 1 155 ? -34.709 14.370 -8.125 1.00 72.44 155 ILE A CA 1
ATOM 1174 C C . ILE A 1 155 ? -34.058 15.636 -8.706 1.00 72.44 155 ILE A C 1
ATOM 1176 O O . ILE A 1 155 ? -33.289 15.570 -9.662 1.00 72.44 155 ILE A O 1
ATOM 1180 N N . ILE A 1 156 ? -34.365 16.802 -8.133 1.00 64.69 156 ILE A N 1
ATOM 1181 C CA . ILE A 1 156 ? -33.729 18.087 -8.464 1.00 64.69 156 ILE A CA 1
ATOM 1182 C C . ILE A 1 156 ? -32.636 18.382 -7.442 1.00 64.69 156 ILE A C 1
ATOM 1184 O O . ILE A 1 156 ? -32.798 18.158 -6.244 1.00 64.69 156 ILE A O 1
ATOM 1188 N N . GLY A 1 157 ? -31.511 18.925 -7.906 1.00 55.50 157 GLY A N 1
ATOM 1189 C CA . GLY A 1 157 ? -30.338 19.048 -7.047 1.00 55.50 157 GLY A CA 1
ATOM 1190 C C . GLY A 1 157 ? -29.777 17.674 -6.691 1.00 55.50 157 GLY A C 1
ATOM 1191 O O . GLY A 1 157 ? -29.330 17.446 -5.572 1.00 55.50 157 GLY A O 1
ATOM 1192 N N . GLU A 1 158 ? -29.775 16.737 -7.642 1.00 51.56 158 GLU A N 1
ATOM 1193 C CA . GLU A 1 158 ? -28.697 15.755 -7.628 1.00 51.56 158 GLU A CA 1
ATOM 1194 C C . GLU A 1 158 ? -27.381 16.534 -7.613 1.00 51.56 158 GLU A C 1
ATOM 1196 O O . GLU A 1 158 ? -27.230 17.510 -8.361 1.00 51.56 158 GLU A O 1
ATOM 1201 N N . ALA A 1 159 ? -26.428 16.109 -6.778 1.00 47.00 159 ALA A N 1
ATOM 1202 C CA . ALA A 1 159 ? -25.053 16.545 -6.950 1.00 47.00 159 ALA A CA 1
ATOM 1203 C C . ALA A 1 159 ? -24.722 16.393 -8.435 1.00 47.00 159 ALA A C 1
ATOM 1205 O O . ALA A 1 159 ? -25.023 15.343 -9.018 1.00 47.00 159 ALA A O 1
ATOM 1206 N N . ALA A 1 160 ? -24.124 17.415 -9.057 1.00 36.78 160 ALA A N 1
ATOM 1207 C CA . ALA A 1 160 ? -23.498 17.197 -10.349 1.00 36.78 160 ALA A CA 1
ATOM 1208 C C . ALA A 1 160 ? -22.657 15.939 -10.198 1.00 36.78 160 ALA A C 1
ATOM 1210 O O . ALA A 1 160 ? -21.868 15.856 -9.258 1.00 36.78 160 ALA A O 1
ATOM 1211 N N . ASN A 1 161 ? -22.921 14.971 -11.073 1.00 37.69 161 ASN A N 1
ATOM 1212 C CA . ASN A 1 161 ? -22.427 13.608 -11.010 1.00 37.69 161 ASN A CA 1
ATOM 1213 C C . ASN A 1 161 ? -23.409 12.528 -10.512 1.00 37.69 161 ASN A C 1
ATOM 1215 O O . ASN A 1 161 ? -23.083 11.373 -10.696 1.00 37.69 161 ASN A O 1
ATOM 1219 N N . GLY A 1 162 ? -24.622 12.791 -10.011 1.00 44.50 162 GLY A N 1
ATOM 1220 C CA . GLY A 1 162 ? -25.527 11.724 -9.504 1.00 44.50 162 GLY A CA 1
ATOM 1221 C C . GLY A 1 162 ? -24.942 10.980 -8.295 1.00 44.50 162 GLY A C 1
ATOM 1222 O O . GLY A 1 162 ? -25.304 9.855 -7.970 1.00 44.50 162 GLY A O 1
ATOM 1223 N N . GLU A 1 163 ? -23.963 11.625 -7.680 1.00 42.19 163 GLU A N 1
ATOM 1224 C CA . GLU A 1 163 ? -22.913 11.004 -6.900 1.00 42.19 163 GLU A CA 1
ATOM 1225 C C . GLU A 1 163 ? -22.641 11.898 -5.662 1.00 42.19 163 GLU A C 1
ATOM 1227 O O . GLU A 1 163 ? -21.549 12.346 -5.344 1.00 42.19 163 GLU A O 1
ATOM 1232 N N . LEU A 1 164 ? -23.747 12.284 -5.041 1.00 50.56 164 LEU A N 1
ATOM 1233 C CA . LEU A 1 164 ? -24.133 11.953 -3.676 1.00 50.56 164 LEU A CA 1
ATOM 1234 C C . LEU A 1 164 ? -25.654 11.996 -3.752 1.00 50.56 164 LEU A C 1
ATOM 1236 O O . LEU A 1 164 ? -26.222 13.045 -4.071 1.00 50.56 164 LEU A O 1
ATOM 1240 N N . LYS A 1 165 ? -26.333 10.868 -3.524 1.00 58.03 165 LYS A N 1
ATOM 1241 C CA . LYS A 1 165 ? -27.788 10.940 -3.388 1.00 58.03 165 LYS A CA 1
ATOM 1242 C C . LYS A 1 165 ? -28.092 11.786 -2.153 1.00 58.03 165 LYS A C 1
ATOM 1244 O O . LYS A 1 165 ? -27.441 11.568 -1.126 1.00 58.03 165 LYS A O 1
ATOM 1249 N N . PRO A 1 166 ? -29.040 12.734 -2.226 1.00 66.94 166 PRO A N 1
ATOM 1250 C CA . PRO A 1 166 ? -29.404 13.525 -1.067 1.00 66.94 166 PRO A CA 1
ATOM 1251 C C . PRO A 1 166 ? -29.715 12.625 0.127 1.00 66.94 166 PRO A C 1
ATOM 1253 O O . PRO A 1 166 ? -30.440 11.638 -0.015 1.00 66.94 166 PRO A O 1
ATOM 1256 N N . THR A 1 167 ? -29.150 12.940 1.293 1.00 73.69 167 THR A N 1
ATOM 1257 C CA . THR A 1 167 ? -29.488 12.236 2.539 1.00 73.69 167 THR A CA 1
ATOM 1258 C C . THR A 1 167 ? -30.989 12.363 2.783 1.00 73.69 167 THR A C 1
ATOM 1260 O O . THR A 1 167 ? -31.673 11.366 3.019 1.00 73.69 167 THR A O 1
ATOM 1263 N N . PHE A 1 168 ? -31.494 13.585 2.596 1.00 80.38 168 PHE A N 1
ATOM 1264 C CA . PHE A 1 168 ? -32.906 13.918 2.609 1.00 80.38 168 PHE A CA 1
ATOM 1265 C C . PHE A 1 168 ? -33.359 14.483 1.258 1.00 80.38 168 PHE A C 1
ATOM 1267 O O . PHE A 1 168 ? -32.648 15.259 0.622 1.00 80.38 168 PHE A O 1
ATOM 1274 N N . LEU A 1 169 ? -34.561 14.110 0.833 1.00 83.44 169 LEU A N 1
ATOM 1275 C CA . LEU A 1 169 ? -35.278 14.684 -0.305 1.00 83.44 169 LEU A CA 1
ATOM 1276 C C . LEU A 1 169 ? -36.480 15.471 0.220 1.00 83.44 169 LEU A C 1
ATOM 1278 O O . LEU A 1 169 ? -37.091 15.065 1.204 1.00 83.44 169 LEU A O 1
ATOM 1282 N N . VAL A 1 170 ? -36.845 16.565 -0.438 1.00 81.69 170 VAL A N 1
ATOM 1283 C CA . VAL A 1 170 ? -37.997 17.416 -0.090 1.00 81.69 170 VAL A CA 1
ATOM 1284 C C . VAL A 1 170 ? -38.787 17.704 -1.367 1.00 81.69 170 VAL A C 1
ATOM 1286 O O . VAL A 1 170 ? -38.187 17.835 -2.429 1.00 81.69 170 VAL A O 1
ATOM 1289 N N . ARG A 1 171 ? -40.120 17.792 -1.329 1.00 80.88 171 ARG A N 1
ATOM 1290 C CA . ARG A 1 171 ? -40.897 18.152 -2.535 1.00 80.88 171 ARG A CA 1
ATOM 1291 C C . ARG A 1 171 ? -40.551 19.577 -3.008 1.00 80.88 171 ARG A C 1
ATOM 1293 O O . ARG A 1 171 ? -40.401 20.474 -2.183 1.00 80.88 171 ARG A O 1
ATOM 1300 N N . ASP A 1 172 ? -40.441 19.795 -4.323 1.00 79.38 172 ASP A N 1
ATOM 1301 C CA . ASP A 1 172 ? -40.205 21.125 -4.918 1.00 79.38 172 ASP A CA 1
ATOM 1302 C C . ASP A 1 172 ? -41.472 21.993 -4.884 1.00 79.38 172 ASP A C 1
ATOM 1304 O O . ASP A 1 172 ? -42.227 22.145 -5.854 1.00 79.38 172 ASP A O 1
ATOM 1308 N N . GLU A 1 173 ? -41.712 22.554 -3.707 1.00 71.25 173 GLU A N 1
ATOM 1309 C CA . GLU A 1 173 ? -42.888 23.334 -3.361 1.00 71.25 173 GLU A CA 1
ATOM 1310 C C . GLU A 1 173 ? -42.502 24.758 -2.920 1.00 71.25 173 GLU A C 1
ATOM 1312 O O . GLU A 1 173 ? -41.344 25.022 -2.589 1.00 71.25 173 GLU A O 1
ATOM 1317 N N . PRO A 1 174 ? -43.437 25.724 -2.990 1.00 67.81 174 PRO A N 1
ATOM 1318 C CA . PRO A 1 174 ? -43.179 27.088 -2.553 1.00 67.81 174 PRO A CA 1
ATOM 1319 C C . PRO A 1 174 ? -43.206 27.182 -1.021 1.00 67.81 174 PRO A C 1
ATOM 1321 O O . PRO A 1 174 ? -44.209 26.844 -0.400 1.00 67.81 174 PRO A O 1
ATOM 1324 N N . PHE A 1 175 ? -42.131 27.700 -0.428 1.00 65.75 175 PHE A N 1
ATOM 1325 C CA . PHE A 1 175 ? -42.016 27.970 1.006 1.00 65.75 175 PHE A CA 1
ATOM 1326 C C . PHE A 1 175 ? -42.250 29.459 1.286 1.00 65.75 175 PHE A C 1
ATOM 1328 O O . PHE A 1 175 ? -41.602 30.316 0.680 1.00 65.75 175 PHE A O 1
ATOM 1335 N N . GLU A 1 176 ? -43.163 29.779 2.203 1.00 59.25 176 GLU A N 1
ATOM 1336 C CA . GLU A 1 176 ? -43.470 31.158 2.602 1.00 59.25 176 GLU A CA 1
ATOM 1337 C C . GLU A 1 176 ? -42.551 31.630 3.741 1.00 59.25 176 GLU A C 1
ATOM 1339 O O . GLU A 1 176 ? -42.329 30.935 4.732 1.00 59.25 176 GLU A O 1
ATOM 1344 N N . THR A 1 177 ? -42.014 32.843 3.620 1.00 58.62 177 THR A N 1
ATOM 1345 C CA . THR A 1 177 ? -41.214 33.505 4.663 1.00 58.62 177 THR A CA 1
ATOM 1346 C C . THR A 1 177 ? -41.345 35.027 4.537 1.00 58.62 177 THR A C 1
ATOM 1348 O O . THR A 1 177 ? -42.108 35.511 3.705 1.00 58.62 177 THR A O 1
ATOM 1351 N N . ASN A 1 178 ? -40.614 35.797 5.344 1.00 53.72 178 ASN A N 1
ATOM 1352 C CA . ASN A 1 178 ? -40.592 37.259 5.270 1.00 53.72 178 ASN A CA 1
ATOM 1353 C C . ASN A 1 178 ? -39.225 37.802 4.825 1.00 53.72 178 ASN A C 1
ATOM 1355 O O . ASN A 1 178 ? -38.188 37.187 5.068 1.00 53.72 178 ASN A O 1
ATOM 1359 N N . ASP A 1 179 ? -39.230 38.977 4.196 1.00 51.75 179 ASP A N 1
ATOM 1360 C CA . ASP A 1 179 ? -38.043 39.705 3.748 1.00 51.75 179 ASP A CA 1
ATOM 1361 C C . ASP A 1 179 ? -37.436 40.624 4.824 1.00 51.75 179 ASP A C 1
ATOM 1363 O O . ASP A 1 179 ? -37.924 40.723 5.951 1.00 51.75 179 ASP A O 1
ATOM 1367 N N . LYS A 1 180 ? -36.389 41.363 4.428 1.00 45.44 180 LYS A N 1
ATOM 1368 C CA . LYS A 1 180 ? -35.637 42.320 5.264 1.00 45.44 180 LYS A CA 1
ATOM 1369 C C . LYS A 1 180 ? -36.449 43.408 5.968 1.00 45.44 180 LYS A C 1
ATOM 1371 O O . LYS A 1 180 ? -35.945 44.016 6.910 1.00 45.44 180 LYS A O 1
ATOM 1376 N N . ASN A 1 181 ? -37.668 43.658 5.506 1.00 47.09 181 ASN A N 1
ATOM 1377 C CA . ASN A 1 181 ? -38.589 44.655 6.035 1.00 47.09 181 ASN A CA 1
ATOM 1378 C C . ASN A 1 181 ? -39.858 44.009 6.630 1.00 47.09 181 ASN A C 1
ATOM 1380 O O . ASN A 1 181 ? -40.797 44.721 6.975 1.00 47.09 181 ASN A O 1
ATOM 1384 N N . GLY A 1 182 ? -39.908 42.676 6.726 1.00 51.12 182 GLY A N 1
ATOM 1385 C CA . GLY A 1 182 ? -41.069 41.928 7.202 1.00 51.12 182 GLY A CA 1
ATOM 1386 C C . GLY A 1 182 ? -42.146 41.658 6.145 1.00 51.12 182 GLY A C 1
ATOM 1387 O O . GLY A 1 182 ? -43.233 41.220 6.519 1.00 51.12 182 GLY A O 1
ATOM 1388 N N . HIS A 1 183 ? -41.896 41.899 4.850 1.00 55.59 183 HIS A N 1
ATOM 1389 C CA . HIS A 1 183 ? -42.887 41.598 3.808 1.00 55.59 183 HIS A CA 1
ATOM 1390 C C . HIS A 1 183 ? -42.879 40.109 3.437 1.00 55.59 183 HIS A C 1
ATOM 1392 O O . HIS A 1 183 ? -41.792 39.557 3.260 1.00 55.59 183 HIS A O 1
ATOM 1398 N N . PRO A 1 184 ? -44.043 39.472 3.213 1.00 57.91 184 PRO A N 1
ATOM 1399 C CA . PRO A 1 184 ? -44.102 38.098 2.727 1.00 57.91 184 PRO A CA 1
ATOM 1400 C C . PRO A 1 184 ? -43.382 37.912 1.384 1.00 57.91 184 PRO A C 1
ATOM 1402 O O . PRO A 1 184 ? -43.575 38.686 0.445 1.00 57.91 184 PRO A O 1
ATOM 1405 N N . GLN A 1 185 ? -42.587 36.850 1.284 1.00 58.41 185 GLN A N 1
ATOM 1406 C CA . GLN A 1 185 ? -41.937 36.374 0.066 1.00 58.41 185 GLN A CA 1
ATOM 1407 C C . GLN A 1 185 ? -42.028 34.846 -0.025 1.00 58.41 185 GLN A C 1
ATOM 1409 O O . GLN A 1 185 ? -42.144 34.145 0.980 1.00 58.41 185 GLN A O 1
ATOM 1414 N N . VAL A 1 186 ? -41.960 34.333 -1.253 1.00 62.91 186 VAL A N 1
ATOM 1415 C CA . VAL A 1 186 ? -42.052 32.901 -1.555 1.00 62.91 186 VAL A CA 1
ATOM 1416 C C . VAL A 1 186 ? -40.731 32.422 -2.141 1.00 62.91 186 VAL A C 1
ATOM 1418 O O . VAL A 1 186 ? -40.268 32.957 -3.148 1.00 62.91 186 VAL A O 1
ATOM 1421 N N . PHE A 1 187 ? -40.153 31.388 -1.536 1.00 64.31 187 PHE A N 1
ATOM 1422 C CA . PHE A 1 187 ? -38.894 30.778 -1.954 1.00 64.31 187 PHE A CA 1
ATOM 1423 C C . PHE A 1 187 ? -39.125 29.367 -2.503 1.00 64.31 187 PHE A C 1
ATOM 1425 O O . PHE A 1 187 ? -40.051 28.663 -2.108 1.00 64.31 187 PHE A O 1
ATOM 1432 N N . ARG A 1 188 ? -38.261 28.952 -3.428 1.00 69.69 188 ARG A N 1
ATOM 1433 C CA . ARG A 1 188 ? -38.187 27.604 -4.013 1.00 69.69 188 ARG A CA 1
ATOM 1434 C C . ARG A 1 188 ? -36.717 27.221 -4.180 1.00 69.69 188 ARG A C 1
ATOM 1436 O O . ARG A 1 188 ? -35.842 28.083 -4.086 1.00 69.69 188 ARG A O 1
ATOM 1443 N N . GLY A 1 189 ? -36.441 25.952 -4.465 1.00 72.62 189 GLY A N 1
ATOM 1444 C CA . GLY A 1 189 ? -35.076 25.453 -4.647 1.00 72.62 189 GLY A CA 1
ATOM 1445 C C . GLY A 1 189 ? -34.478 24.799 -3.394 1.00 72.62 189 GLY A C 1
ATOM 1446 O O . GLY A 1 189 ? -35.059 24.798 -2.311 1.00 72.62 189 GLY A O 1
ATOM 1447 N N . THR A 1 190 ? -33.287 24.222 -3.549 1.00 72.81 190 THR A N 1
ATOM 1448 C CA . THR A 1 190 ? -32.596 23.452 -2.501 1.00 72.81 190 THR A CA 1
ATOM 1449 C C . THR A 1 190 ? -32.199 24.318 -1.308 1.00 72.81 190 THR A C 1
ATOM 1451 O O . THR A 1 190 ? -32.207 23.824 -0.190 1.00 72.81 190 THR A O 1
ATOM 1454 N N . SER A 1 191 ? -31.935 25.615 -1.496 1.00 72.81 191 SER A N 1
ATOM 1455 C CA . SER A 1 191 ? -31.717 26.559 -0.389 1.00 72.81 191 SER A CA 1
ATOM 1456 C C . SER A 1 191 ? -32.934 26.641 0.544 1.00 72.81 191 SER A C 1
ATOM 1458 O O . SER A 1 191 ? -32.778 26.634 1.764 1.00 72.81 191 SER A O 1
ATOM 1460 N N . ALA A 1 192 ? -34.150 26.635 -0.017 1.00 72.44 192 ALA A N 1
ATOM 1461 C CA . ALA A 1 192 ? -35.387 26.586 0.760 1.00 72.44 192 ALA A CA 1
ATOM 1462 C C . ALA A 1 192 ? -35.592 25.205 1.410 1.00 72.44 192 ALA A C 1
ATOM 1464 O O . ALA A 1 192 ? -35.948 25.133 2.583 1.00 72.44 192 ALA A O 1
ATOM 1465 N N . ALA A 1 193 ? -35.268 24.116 0.701 1.00 77.19 193 ALA A N 1
ATOM 1466 C CA . ALA A 1 193 ? -35.302 22.758 1.254 1.00 77.19 193 ALA A CA 1
ATOM 1467 C C . ALA A 1 193 ? -34.342 22.572 2.448 1.00 77.19 193 ALA A C 1
ATOM 1469 O O . ALA A 1 193 ? -34.710 21.961 3.447 1.00 77.19 193 ALA A O 1
ATOM 1470 N N . VAL A 1 194 ? -33.134 23.144 2.392 1.00 79.62 194 VAL A N 1
ATOM 1471 C CA . VAL A 1 194 ? -32.185 23.176 3.520 1.00 79.62 194 VAL A CA 1
ATOM 1472 C C . VAL A 1 194 ? -32.782 23.929 4.707 1.00 79.62 194 VAL A C 1
ATOM 1474 O O . VAL A 1 194 ? -32.744 23.421 5.825 1.00 79.62 194 VAL A O 1
ATOM 1477 N N . GLY A 1 195 ? -33.387 25.100 4.476 1.00 76.25 195 GLY A N 1
ATOM 1478 C CA . GLY A 1 195 ? -34.095 25.850 5.519 1.00 76.25 195 GLY A CA 1
ATOM 1479 C C . GLY A 1 195 ? -35.257 25.061 6.138 1.00 76.25 195 GLY A C 1
ATOM 1480 O O . GLY A 1 195 ? -35.422 25.061 7.357 1.00 76.25 195 GLY A O 1
ATOM 1481 N N . TYR A 1 196 ? -36.011 24.324 5.321 1.00 75.88 196 TYR A N 1
ATOM 1482 C CA . TYR A 1 196 ? -37.083 23.437 5.772 1.00 75.88 196 TYR A CA 1
ATOM 1483 C C . TYR A 1 196 ? -36.560 22.305 6.668 1.00 75.88 196 TYR A C 1
ATOM 1485 O O . TYR A 1 196 ? -37.059 22.114 7.776 1.00 75.88 196 TYR A O 1
ATOM 1493 N N . VAL A 1 197 ? -35.497 21.605 6.259 1.00 80.81 197 VAL A N 1
ATOM 1494 C CA . VAL A 1 197 ? -34.892 20.546 7.086 1.00 80.81 197 VAL A CA 1
ATOM 1495 C C . VAL A 1 197 ? -34.265 21.113 8.366 1.00 80.81 197 VAL A C 1
ATOM 1497 O O . VAL A 1 197 ? -34.383 20.477 9.412 1.00 80.81 197 VAL A O 1
ATOM 1500 N N . ALA A 1 198 ? -33.701 22.329 8.342 1.00 80.38 198 ALA A N 1
ATOM 1501 C CA . ALA A 1 198 ? -33.238 23.024 9.551 1.00 80.38 198 ALA A CA 1
ATOM 1502 C C . ALA A 1 198 ? -34.392 23.287 10.530 1.00 80.38 198 ALA A C 1
ATOM 1504 O O . ALA A 1 198 ? -34.240 23.099 11.737 1.00 80.38 198 ALA A O 1
ATOM 1505 N N . ALA A 1 199 ? -35.555 23.698 10.014 1.00 75.50 199 ALA A N 1
ATOM 1506 C CA . ALA A 1 199 ? -36.746 23.941 10.820 1.00 75.50 199 ALA A CA 1
ATOM 1507 C C . ALA A 1 199 ? -37.223 22.656 11.506 1.00 75.50 199 ALA A C 1
ATOM 1509 O O . ALA A 1 199 ? -37.425 22.638 12.719 1.00 75.50 199 ALA A O 1
ATOM 1510 N N . LEU A 1 200 ? -37.342 21.561 10.748 1.00 78.31 200 LEU A N 1
ATOM 1511 C CA . LEU A 1 200 ? -37.755 20.266 11.292 1.00 78.31 200 LEU A CA 1
ATOM 1512 C C . LEU A 1 200 ? -36.755 19.729 12.320 1.00 78.31 200 LEU A C 1
ATOM 1514 O O . LEU A 1 200 ? -37.164 19.223 13.362 1.00 78.31 200 LEU A O 1
ATOM 1518 N N . ALA A 1 201 ? -35.456 19.897 12.066 1.00 81.12 201 ALA A N 1
ATOM 1519 C CA . ALA A 1 201 ? -34.385 19.569 12.999 1.00 81.12 201 ALA A CA 1
ATOM 1520 C C . ALA A 1 201 ? -34.515 20.358 14.319 1.00 81.12 201 ALA A C 1
ATOM 1522 O O . ALA A 1 201 ? -34.428 19.776 15.402 1.00 81.12 201 ALA A O 1
ATOM 1523 N N . ALA A 1 202 ? -34.798 21.663 14.246 1.00 77.19 202 ALA A N 1
ATOM 1524 C CA . ALA A 1 202 ? -34.964 22.521 15.420 1.00 77.19 202 ALA A CA 1
ATOM 1525 C C . ALA A 1 202 ? -36.207 22.160 16.256 1.00 77.19 202 ALA A C 1
ATOM 1527 O O . ALA A 1 202 ? -36.131 22.144 17.486 1.00 77.19 202 ALA A O 1
ATOM 1528 N N . VAL A 1 203 ? -37.338 21.825 15.622 1.00 74.88 203 VAL A N 1
ATOM 1529 C CA . VAL A 1 203 ? -38.548 21.397 16.355 1.00 74.88 203 VAL A CA 1
ATOM 1530 C C . VAL A 1 203 ? -38.408 19.961 16.875 1.00 74.88 203 VAL A C 1
ATOM 1532 O O . VAL A 1 203 ? -38.887 19.655 17.967 1.00 74.88 203 VAL A O 1
ATOM 1535 N N . ALA A 1 204 ? -37.697 19.077 16.166 1.00 78.25 204 ALA A N 1
ATOM 1536 C CA . ALA A 1 204 ? -37.329 17.770 16.706 1.00 78.25 204 ALA A CA 1
ATOM 1537 C C . ALA A 1 204 ? -36.520 17.948 18.001 1.00 78.25 204 ALA A C 1
ATOM 1539 O O . ALA A 1 204 ? -36.936 17.449 19.040 1.00 78.25 204 ALA A O 1
ATOM 1540 N N . PHE A 1 205 ? -35.450 18.750 17.985 1.00 79.06 205 PHE A N 1
ATOM 1541 C CA . PHE A 1 205 ? -34.609 19.032 19.156 1.00 79.06 205 PHE A CA 1
ATOM 1542 C C . PHE A 1 205 ? -35.378 19.545 20.385 1.00 79.06 205 PHE A C 1
ATOM 1544 O O . PHE A 1 205 ? -35.096 19.098 21.499 1.00 79.06 205 PHE A O 1
ATOM 1551 N N . GLN A 1 206 ? -36.381 20.416 20.200 1.00 73.06 206 GLN A N 1
ATOM 1552 C CA . GLN A 1 206 ? -37.277 20.833 21.290 1.00 73.06 206 GLN A CA 1
ATOM 1553 C C . GLN A 1 206 ? -37.960 19.626 21.953 1.00 73.06 206 GLN A C 1
ATOM 1555 O O . GLN A 1 206 ? -37.944 19.502 23.176 1.00 73.06 206 GLN A O 1
ATOM 1560 N N . ASN A 1 207 ? -38.508 18.710 21.151 1.00 73.69 207 ASN A N 1
ATOM 1561 C CA . ASN A 1 207 ? -39.193 17.510 21.636 1.00 73.69 207 ASN A CA 1
ATOM 1562 C C . ASN A 1 207 ? -38.247 16.483 22.292 1.00 73.69 207 ASN A C 1
ATOM 1564 O O . ASN A 1 207 ? -38.699 15.687 23.113 1.00 73.69 207 ASN A O 1
ATOM 1568 N N . LEU A 1 208 ? -36.942 16.508 21.985 1.00 76.06 208 LEU A N 1
ATOM 1569 C CA . LEU A 1 208 ? -35.946 15.603 22.586 1.00 76.06 208 LEU A CA 1
ATOM 1570 C C . LEU A 1 208 ? -35.479 16.040 23.993 1.00 76.06 208 LEU A C 1
ATOM 1572 O O . LEU A 1 208 ? -34.836 15.252 24.693 1.00 76.06 208 LEU A O 1
ATOM 1576 N N . ASN A 1 209 ? -35.826 17.257 24.440 1.00 64.94 209 ASN A N 1
ATOM 1577 C CA . ASN A 1 209 ? -35.400 17.845 25.721 1.00 64.94 209 ASN A CA 1
ATOM 1578 C C . ASN A 1 209 ? -33.865 17.934 25.900 1.00 64.94 209 ASN A C 1
ATOM 1580 O O . ASN A 1 209 ? -33.363 17.592 26.965 1.00 64.94 209 ASN A O 1
ATOM 1584 N N . ASN A 1 210 ? -33.150 18.409 24.867 1.00 58.78 210 ASN A N 1
ATOM 1585 C CA . ASN A 1 210 ? -31.724 18.805 24.870 1.00 58.78 210 ASN A CA 1
ATOM 1586 C C . ASN A 1 210 ? -30.764 17.846 25.623 1.00 58.78 210 ASN A C 1
ATOM 1588 O O . ASN A 1 210 ? -30.538 17.994 26.824 1.00 58.78 210 ASN A O 1
ATOM 1592 N N . ARG A 1 211 ? -30.226 16.853 24.902 1.00 63.34 211 ARG A N 1
ATOM 1593 C CA . ARG A 1 211 ? -29.496 15.681 25.431 1.00 63.34 211 ARG A CA 1
ATOM 1594 C C . ARG A 1 211 ? -28.005 15.668 25.060 1.00 63.34 211 ARG A C 1
ATOM 1596 O O . ARG A 1 211 ? -27.575 16.486 24.247 1.00 63.34 211 ARG A O 1
ATOM 1603 N N . ASP A 1 212 ? -27.245 14.739 25.643 1.00 58.03 212 ASP A N 1
ATOM 1604 C CA . ASP A 1 212 ? -25.774 14.740 25.626 1.00 58.03 212 ASP A CA 1
ATOM 1605 C C . ASP A 1 212 ? -25.179 14.424 24.235 1.00 58.03 212 ASP A C 1
ATOM 1607 O O . ASP A 1 212 ? -24.108 14.929 23.897 1.00 58.03 212 ASP A O 1
ATOM 1611 N N . ASP A 1 213 ? -25.876 13.660 23.381 1.00 68.69 213 ASP A N 1
ATOM 1612 C CA . ASP A 1 213 ? -25.553 13.505 21.952 1.00 68.69 213 ASP A CA 1
ATOM 1613 C C . ASP A 1 213 ? -26.723 13.974 21.076 1.00 68.69 213 ASP A C 1
ATOM 1615 O O . ASP A 1 213 ? -27.318 13.233 20.281 1.00 68.69 213 ASP A O 1
ATOM 1619 N N . ALA A 1 214 ? -27.051 15.261 21.224 1.00 75.19 214 ALA A N 1
ATOM 1620 C CA . ALA A 1 214 ? -28.104 15.919 20.462 1.00 75.19 214 ALA A CA 1
ATOM 1621 C C . ALA A 1 214 ? -28.005 15.638 18.951 1.00 75.19 214 ALA A C 1
ATOM 1623 O O . ALA A 1 214 ? -29.007 15.280 18.344 1.00 75.19 214 ALA A O 1
ATOM 1624 N N . VAL A 1 215 ? -26.823 15.749 18.335 1.00 78.62 215 VAL A N 1
ATOM 1625 C CA . VAL A 1 215 ? -26.657 15.678 16.869 1.00 78.62 215 VAL A CA 1
ATOM 1626 C C . VAL A 1 215 ? -27.117 14.340 16.286 1.00 78.62 215 VAL A C 1
ATOM 1628 O O . VAL A 1 215 ? -27.919 14.325 15.348 1.00 78.62 215 VAL A O 1
ATOM 1631 N N . ASN A 1 216 ? -26.669 13.219 16.859 1.00 76.69 216 ASN A N 1
ATOM 1632 C CA . ASN A 1 216 ? -27.093 11.891 16.408 1.00 76.69 216 ASN A CA 1
ATOM 1633 C C . ASN A 1 216 ? -28.589 11.659 16.664 1.00 76.69 216 ASN A C 1
ATOM 1635 O O . ASN A 1 216 ? -29.291 11.095 15.822 1.00 76.69 216 ASN A O 1
ATOM 1639 N N . SER A 1 217 ? -29.093 12.153 17.795 1.00 79.38 217 SER A N 1
ATOM 1640 C CA . SER A 1 217 ? -30.501 12.049 18.181 1.00 79.38 217 SER A CA 1
ATOM 1641 C C . SER A 1 217 ? -31.420 12.891 17.275 1.00 79.38 217 SER A C 1
ATOM 1643 O O . SER A 1 217 ? -32.488 12.417 16.887 1.00 79.38 217 SER A O 1
ATOM 1645 N N . LEU A 1 218 ? -30.995 14.083 16.834 1.00 82.31 218 LEU A N 1
ATOM 1646 C CA . LEU A 1 218 ? -31.682 14.859 15.793 1.00 82.31 218 LEU A CA 1
ATOM 1647 C C . LEU A 1 218 ? -31.699 14.108 14.451 1.00 82.31 218 LEU A C 1
ATOM 1649 O O . LEU A 1 218 ? -32.743 14.044 13.805 1.00 82.31 218 LEU A O 1
ATOM 1653 N N . PHE A 1 219 ? -30.567 13.548 14.011 1.00 83.25 219 PHE A N 1
ATOM 1654 C CA . PHE A 1 219 ? -30.492 12.858 12.718 1.00 83.25 219 PHE A CA 1
ATOM 1655 C C . PHE A 1 219 ? -31.357 11.589 12.691 1.00 83.25 219 PHE A C 1
ATOM 1657 O O . PHE A 1 219 ? -32.118 11.373 11.746 1.00 83.25 219 PHE A O 1
ATOM 1664 N N . ALA A 1 220 ? -31.320 10.796 13.764 1.00 82.25 220 ALA A N 1
ATOM 1665 C CA . ALA A 1 220 ? -32.201 9.647 13.952 1.00 82.25 220 ALA A CA 1
ATOM 1666 C C . ALA A 1 220 ? -33.684 10.056 13.980 1.00 82.25 220 ALA A C 1
ATOM 1668 O O . ALA A 1 220 ? -34.511 9.376 13.369 1.00 82.25 220 ALA A O 1
ATOM 1669 N N . ALA A 1 221 ? -34.024 11.188 14.611 1.00 82.50 221 ALA A N 1
ATOM 1670 C CA . ALA A 1 221 ? -35.373 11.744 14.562 1.00 82.50 221 ALA A CA 1
ATOM 1671 C C . ALA A 1 221 ? -35.782 12.111 13.127 1.00 82.50 221 ALA A C 1
ATOM 1673 O O . ALA A 1 221 ? -36.824 11.643 12.682 1.00 82.50 221 ALA A O 1
ATOM 1674 N N . LEU A 1 222 ? -34.959 12.856 12.374 1.00 83.62 222 LEU A N 1
ATOM 1675 C CA . LEU A 1 222 ? -35.221 13.210 10.967 1.00 83.62 222 LEU A CA 1
ATOM 1676 C C . LEU A 1 222 ? -35.428 11.973 10.074 1.00 83.62 222 LEU A C 1
ATOM 1678 O O . LEU A 1 222 ? -36.339 11.957 9.246 1.00 83.62 222 LEU A O 1
ATOM 1682 N N . ILE A 1 223 ? -34.632 10.915 10.268 1.00 80.00 223 ILE A N 1
ATOM 1683 C CA . ILE A 1 223 ? -34.828 9.620 9.600 1.00 80.00 223 ILE A CA 1
ATOM 1684 C C . ILE A 1 223 ? -36.190 9.026 9.961 1.00 80.00 223 ILE A C 1
ATOM 1686 O O . ILE A 1 223 ? -36.970 8.704 9.064 1.00 80.00 223 ILE A O 1
ATOM 1690 N N . LEU A 1 224 ? -36.489 8.896 11.259 1.00 80.00 224 LEU A N 1
ATOM 1691 C CA . LEU A 1 224 ? -37.716 8.285 11.774 1.00 80.00 224 LEU A CA 1
ATOM 1692 C C . LEU A 1 224 ? -38.964 8.906 11.145 1.00 80.00 224 LEU A C 1
ATOM 1694 O O . LEU A 1 224 ? -39.893 8.205 10.752 1.00 80.00 224 LEU A O 1
ATOM 1698 N N . ILE A 1 225 ? -38.985 10.231 11.065 1.00 78.44 225 ILE A N 1
ATOM 1699 C CA . ILE A 1 225 ? -40.158 11.013 10.680 1.00 78.44 225 ILE A CA 1
ATOM 1700 C C . ILE A 1 225 ? -40.298 11.181 9.149 1.00 78.44 225 ILE A C 1
ATOM 1702 O O . ILE A 1 225 ? -41.345 11.606 8.664 1.00 78.44 225 ILE A O 1
ATOM 1706 N N . SER A 1 226 ? -39.291 10.755 8.380 1.00 78.81 226 SER A N 1
ATOM 1707 C CA . SER A 1 226 ? -39.285 10.706 6.909 1.00 78.81 226 SER A CA 1
ATOM 1708 C C . SER A 1 226 ? -39.799 9.370 6.320 1.00 78.81 226 SER A C 1
ATOM 1710 O O . SER A 1 226 ? -40.097 8.407 7.038 1.00 78.81 226 SER A O 1
ATOM 1712 N N . ARG A 1 227 ? -39.890 9.291 4.983 1.00 77.12 227 ARG A N 1
ATOM 1713 C CA . ARG A 1 227 ? -40.252 8.093 4.195 1.00 77.12 227 ARG A CA 1
ATOM 1714 C C . ARG A 1 227 ? -39.067 7.638 3.325 1.00 77.12 227 ARG A C 1
ATOM 1716 O O . ARG A 1 227 ? -38.470 8.450 2.629 1.00 77.12 227 ARG A O 1
ATOM 1723 N N . LYS A 1 228 ? -38.727 6.341 3.300 1.00 72.12 228 LYS A N 1
ATOM 1724 C CA . LYS A 1 228 ? -37.597 5.814 2.492 1.00 72.12 228 LYS A CA 1
ATOM 1725 C C . LYS A 1 228 ? -37.941 5.815 0.989 1.00 72.12 228 LYS A C 1
ATOM 1727 O O . LYS A 1 228 ? -38.913 5.184 0.583 1.00 72.12 228 LYS A O 1
ATOM 1732 N N . TYR A 1 229 ? -37.120 6.467 0.162 1.00 68.94 229 TYR A N 1
ATOM 1733 C CA . TYR A 1 229 ? -37.262 6.584 -1.298 1.00 68.94 229 TYR A CA 1
ATOM 1734 C C . TYR A 1 229 ? -35.920 6.317 -2.001 1.00 68.94 229 TYR A C 1
ATOM 1736 O O . TYR A 1 229 ? -34.947 7.031 -1.782 1.00 68.94 229 TYR A O 1
ATOM 1744 N N . HIS A 1 230 ? -35.835 5.262 -2.822 1.00 65.81 230 HIS A N 1
ATOM 1745 C CA . HIS A 1 230 ? -34.627 4.851 -3.574 1.00 65.81 230 HIS A CA 1
ATOM 1746 C C . HIS A 1 230 ? -33.291 4.792 -2.786 1.00 65.81 230 HIS A C 1
ATOM 1748 O O . HIS A 1 230 ? -32.213 4.912 -3.377 1.00 65.81 230 HIS A O 1
ATOM 1754 N N . GLY A 1 231 ? -33.360 4.562 -1.469 1.00 60.81 231 GLY A N 1
ATOM 1755 C CA . GLY A 1 231 ? -32.208 4.517 -0.554 1.00 60.81 231 GLY A CA 1
ATOM 1756 C C . GLY A 1 231 ? -31.961 5.808 0.240 1.00 60.81 231 GLY A C 1
ATOM 1757 O O . GLY A 1 231 ? -31.206 5.767 1.203 1.00 60.81 231 GLY A O 1
ATOM 1758 N N . SER A 1 232 ? -32.638 6.901 -0.115 1.00 68.44 232 SER A N 1
ATOM 1759 C CA . SER A 1 232 ? -32.642 8.201 0.571 1.00 68.44 232 SER A CA 1
ATOM 1760 C C . SER A 1 232 ? -33.931 8.410 1.380 1.00 68.44 232 SER A C 1
ATOM 1762 O O . SER A 1 232 ? -34.844 7.580 1.334 1.00 68.44 232 SER A O 1
ATOM 1764 N N . TYR A 1 233 ? -34.032 9.528 2.100 1.00 74.62 233 TYR A N 1
ATOM 1765 C CA . TYR A 1 233 ? -35.167 9.847 2.971 1.00 74.62 233 TYR A CA 1
ATOM 1766 C C . TYR A 1 233 ? -35.999 11.031 2.455 1.00 74.62 233 TYR A C 1
ATOM 1768 O O . TYR A 1 233 ? -35.599 12.181 2.583 1.00 74.62 233 TYR A O 1
ATOM 1776 N N . LEU A 1 234 ? -37.174 10.769 1.879 1.00 83.06 234 LEU A N 1
ATOM 1777 C CA . LEU A 1 234 ? -38.132 11.802 1.479 1.00 83.06 234 LEU A CA 1
ATOM 1778 C C . LEU A 1 234 ? -38.876 12.354 2.701 1.00 83.06 234 LEU A C 1
ATOM 1780 O O . LEU A 1 234 ? -39.549 11.616 3.422 1.00 83.06 234 LEU A O 1
ATOM 1784 N N . ILE A 1 235 ? -38.788 13.662 2.900 1.00 76.50 235 ILE A N 1
ATOM 1785 C CA . ILE A 1 235 ? -39.489 14.409 3.935 1.00 76.50 235 ILE A CA 1
ATOM 1786 C C . ILE A 1 235 ? -40.740 15.037 3.308 1.00 76.50 235 ILE A C 1
ATOM 1788 O O . ILE A 1 235 ? -40.661 15.909 2.444 1.00 76.50 235 ILE A O 1
ATOM 1792 N N . ASP A 1 236 ? -41.892 14.525 3.735 1.00 68.75 236 ASP A N 1
ATOM 1793 C CA . ASP A 1 236 ? -43.243 14.905 3.319 1.00 68.75 236 ASP A CA 1
ATOM 1794 C C . ASP A 1 236 ? -44.209 14.442 4.420 1.00 68.75 236 ASP A C 1
ATOM 1796 O O . ASP A 1 236 ? -44.320 13.235 4.679 1.00 68.75 236 ASP A O 1
ATOM 1800 N N . SER A 1 237 ? -44.799 15.381 5.169 1.00 60.75 237 SER A N 1
ATOM 1801 C CA . SER A 1 237 ? -45.104 15.078 6.569 1.00 60.75 237 SER A CA 1
ATOM 1802 C C . SER A 1 237 ? -46.187 15.895 7.269 1.00 60.75 237 SER A C 1
ATOM 1804 O O . SER A 1 237 ? -45.956 16.549 8.288 1.00 60.75 237 SER A O 1
ATOM 1806 N N . GLU A 1 238 ? -47.417 15.702 6.823 1.00 55.09 238 GLU A N 1
ATOM 1807 C CA . GLU A 1 238 ? -48.666 16.238 7.388 1.00 55.09 238 GLU A CA 1
ATOM 1808 C C . GLU A 1 238 ? -48.969 15.835 8.863 1.00 55.09 238 GLU A C 1
ATOM 1810 O O . GLU A 1 238 ? -50.082 16.032 9.343 1.00 55.09 238 GLU A O 1
ATOM 1815 N N . ARG A 1 239 ? -48.026 15.217 9.599 1.00 55.16 239 ARG A N 1
ATOM 1816 C CA . ARG A 1 239 ? -48.199 14.727 10.990 1.00 55.16 239 ARG A CA 1
ATOM 1817 C C . ARG A 1 239 ? -46.965 14.860 11.903 1.00 55.16 239 ARG A C 1
ATOM 1819 O O . ARG A 1 239 ? -46.978 14.326 13.008 1.00 55.16 239 ARG A O 1
ATOM 1826 N N . LEU A 1 240 ? -45.887 15.508 11.453 1.00 52.06 240 LEU A N 1
ATOM 1827 C CA . LEU A 1 240 ? -44.514 15.198 11.896 1.00 52.06 240 LEU A CA 1
ATOM 1828 C C . LEU A 1 240 ? -44.209 15.331 13.410 1.00 52.06 240 LEU A C 1
ATOM 1830 O O . LEU A 1 240 ? -43.321 14.634 13.893 1.00 52.06 240 LEU A O 1
ATOM 1834 N N . LEU A 1 241 ? -44.866 16.241 14.145 1.00 55.66 241 LEU A N 1
ATOM 1835 C CA . LEU A 1 241 ? -44.367 16.736 15.447 1.00 55.66 241 LEU A CA 1
ATOM 1836 C C . LEU A 1 241 ? -45.427 16.796 16.573 1.00 55.66 241 LEU A C 1
ATOM 1838 O O . LEU A 1 241 ? -45.203 17.423 17.603 1.00 55.66 241 LEU A O 1
ATOM 1842 N N . HIS A 1 242 ? -46.571 16.121 16.409 1.00 53.12 242 HIS A N 1
ATOM 1843 C CA . HIS A 1 242 ? -47.615 16.017 17.449 1.00 53.12 242 HIS A CA 1
ATOM 1844 C C . HIS A 1 242 ? -47.447 14.815 18.402 1.00 53.12 242 HIS A C 1
ATOM 1846 O O . HIS A 1 242 ? -48.341 14.545 19.204 1.00 53.12 242 HIS A O 1
ATOM 1852 N N . ASP A 1 243 ? -46.352 14.062 18.287 1.00 55.03 243 ASP A N 1
ATOM 1853 C CA . ASP A 1 243 ? -46.024 12.919 19.145 1.00 55.03 243 ASP A CA 1
ATOM 1854 C C . ASP A 1 243 ? -44.749 13.189 19.941 1.00 55.03 243 ASP A C 1
ATOM 1856 O O . ASP A 1 243 ? -43.772 13.723 19.416 1.00 55.03 243 ASP A O 1
ATOM 1860 N N . SER A 1 244 ? -44.734 12.757 21.203 1.00 64.81 244 SER A N 1
ATOM 1861 C CA . SER A 1 244 ? -43.518 12.755 22.013 1.00 64.81 244 SER A CA 1
ATOM 1862 C C . SER A 1 244 ? -42.509 11.761 21.435 1.00 64.81 244 SER A C 1
ATOM 1864 O O . SER A 1 244 ? -42.764 10.556 21.406 1.00 64.81 244 SER A O 1
ATOM 1866 N N . LEU A 1 245 ? -41.354 12.264 20.999 1.00 76.19 245 LEU A N 1
ATOM 1867 C CA . LEU A 1 245 ? -40.211 11.431 20.636 1.00 76.19 245 LEU A CA 1
ATOM 1868 C C . LEU A 1 245 ? -39.546 10.906 21.913 1.00 76.19 245 LEU A C 1
ATOM 1870 O O . LEU A 1 245 ? -39.243 11.680 22.821 1.00 76.19 245 LEU A O 1
ATOM 1874 N N . SER A 1 246 ? -39.295 9.599 21.978 1.00 74.69 246 SER A N 1
ATOM 1875 C CA . SER A 1 246 ? -38.437 9.012 23.012 1.00 74.69 246 SER A CA 1
ATOM 1876 C C . SER A 1 246 ? -37.052 8.727 22.440 1.00 74.69 246 SER A C 1
ATOM 1878 O O . SER A 1 246 ? -36.924 8.369 21.270 1.00 74.69 246 SER A O 1
ATOM 1880 N N . VAL A 1 247 ? -36.015 8.910 23.259 1.00 77.12 247 VAL A N 1
ATOM 1881 C CA . VAL A 1 247 ? -34.616 8.691 22.874 1.00 77.12 247 VAL A CA 1
ATOM 1882 C C . VAL A 1 247 ? -33.950 7.778 23.882 1.00 77.12 247 VAL A C 1
ATOM 1884 O O . VAL A 1 247 ? -34.098 7.970 25.090 1.00 77.12 247 VAL A O 1
ATOM 1887 N N . ILE A 1 248 ? -33.175 6.831 23.370 1.00 77.00 248 ILE A N 1
ATOM 1888 C CA . ILE A 1 248 ? -32.155 6.120 24.125 1.00 77.00 248 ILE A CA 1
ATOM 1889 C C . ILE A 1 248 ? -30.812 6.570 23.562 1.00 77.00 248 ILE A C 1
ATOM 1891 O O . ILE A 1 248 ? -30.479 6.274 22.412 1.00 77.00 248 ILE A O 1
ATOM 1895 N N . GLU A 1 249 ? -30.052 7.281 24.385 1.00 69.38 249 GLU A N 1
ATOM 1896 C CA . GLU A 1 249 ? -28.634 7.515 24.143 1.00 69.38 249 GLU A CA 1
ATOM 1897 C C . GLU A 1 249 ? -27.865 6.340 24.739 1.00 69.38 249 GLU A C 1
ATOM 1899 O O . GLU A 1 249 ? -28.038 5.985 25.907 1.00 69.38 249 GLU A O 1
ATOM 1904 N N . VAL A 1 250 ? -27.049 5.697 23.910 1.00 71.75 250 VAL A N 1
ATOM 1905 C CA . VAL A 1 250 ? -26.208 4.580 24.332 1.00 71.75 250 VAL A CA 1
ATOM 1906 C C . VAL A 1 250 ? -24.794 5.131 24.539 1.00 71.75 250 VAL A C 1
ATOM 1908 O O . VAL A 1 250 ? -24.276 5.772 23.620 1.00 71.75 250 VAL A O 1
ATOM 1911 N N . PRO A 1 251 ? -24.142 4.898 25.697 1.00 66.88 251 PRO A N 1
ATOM 1912 C CA . PRO A 1 251 ? -22.847 5.499 26.015 1.00 66.88 251 PRO A CA 1
ATOM 1913 C C . PRO A 1 251 ? -21.791 5.284 24.929 1.00 66.88 251 PRO A C 1
ATOM 1915 O O . PRO A 1 251 ? -21.767 4.234 24.279 1.00 66.88 251 PRO A O 1
ATOM 1918 N N . LYS A 1 252 ? -20.883 6.244 24.759 1.00 65.69 252 LYS A N 1
ATOM 1919 C CA . LYS A 1 252 ? -19.834 6.155 23.739 1.00 65.69 252 LYS A CA 1
ATOM 1920 C C . LYS A 1 252 ? -18.821 5.065 24.092 1.00 65.69 252 LYS A C 1
ATOM 1922 O O . LYS A 1 252 ? -18.300 5.076 25.205 1.00 65.69 252 LYS A O 1
ATOM 1927 N N . LYS A 1 253 ? -18.596 4.094 23.194 1.00 63.22 253 LYS A N 1
ATOM 1928 C CA . LYS A 1 253 ? -17.685 2.952 23.426 1.00 63.22 253 LYS A CA 1
ATOM 1929 C C . LYS A 1 253 ? -17.144 2.336 22.129 1.00 63.22 253 LYS A C 1
ATOM 1931 O O . LYS A 1 253 ? -17.897 1.701 21.388 1.00 63.22 253 LYS A O 1
ATOM 1936 N N . THR A 1 254 ? -15.827 2.387 21.945 1.00 59.44 254 THR A N 1
ATOM 1937 C CA . THR A 1 254 ? -15.089 1.587 20.953 1.00 59.44 254 THR A CA 1
ATOM 1938 C C . THR A 1 254 ? -15.312 0.097 21.220 1.00 59.44 254 THR A C 1
ATOM 1940 O O . THR A 1 254 ? -14.933 -0.431 22.264 1.00 59.44 254 THR A O 1
ATOM 1943 N N . THR A 1 255 ? -16.008 -0.589 20.316 1.00 62.91 255 THR A N 1
ATOM 1944 C CA . THR A 1 255 ? -16.480 -1.971 20.504 1.00 62.91 255 THR A CA 1
ATOM 1945 C C . THR A 1 255 ? -16.549 -2.693 19.161 1.00 62.91 255 THR A C 1
ATOM 1947 O O . THR A 1 255 ? -16.807 -2.061 18.146 1.00 62.91 255 THR A O 1
ATOM 1950 N N . LYS A 1 256 ? -16.317 -4.012 19.145 1.00 66.12 256 LYS A N 1
ATOM 1951 C CA . LYS A 1 256 ? -16.484 -4.882 17.963 1.00 66.12 256 LYS A CA 1
ATOM 1952 C C . LYS A 1 256 ? -17.926 -5.270 17.727 1.00 66.12 256 LYS A C 1
ATOM 1954 O O . LYS A 1 256 ? -18.328 -5.566 16.608 1.00 66.12 256 LYS A O 1
ATOM 1959 N N . ARG A 1 257 ? -18.654 -5.407 18.834 1.00 72.56 257 ARG A N 1
ATOM 1960 C CA . ARG A 1 257 ? -20.046 -5.816 18.851 1.00 72.56 257 ARG A CA 1
ATOM 1961 C C . ARG A 1 257 ? -20.736 -5.222 20.067 1.00 72.56 257 ARG A C 1
ATOM 1963 O O . ARG A 1 257 ? -20.279 -5.421 21.193 1.00 72.56 257 ARG A O 1
ATOM 1970 N N . ARG A 1 258 ? -21.862 -4.551 19.850 1.00 76.62 258 ARG A N 1
ATOM 1971 C CA . ARG A 1 258 ? -22.806 -4.148 20.896 1.00 76.62 258 ARG A CA 1
ATOM 1972 C C . ARG A 1 258 ? -24.117 -4.875 20.663 1.00 76.62 258 ARG A C 1
ATOM 1974 O O . ARG A 1 258 ? -24.612 -4.894 19.542 1.00 76.62 258 ARG A O 1
ATOM 1981 N N . VAL A 1 259 ? -24.679 -5.455 21.714 1.00 81.25 259 VAL A N 1
ATOM 1982 C CA . VAL A 1 259 ? -26.034 -6.007 21.710 1.00 81.25 259 VAL A CA 1
ATOM 1983 C C . VAL A 1 259 ? -26.868 -5.160 22.658 1.00 81.25 259 VAL A C 1
ATOM 1985 O O . VAL A 1 259 ? -26.580 -5.094 23.855 1.00 81.25 259 VAL A O 1
ATOM 1988 N N . LEU A 1 260 ? -27.862 -4.471 22.105 1.00 81.94 260 LEU A N 1
ATOM 1989 C CA . LEU A 1 260 ? -28.777 -3.603 22.834 1.00 81.94 260 LEU A CA 1
ATOM 1990 C C . LEU A 1 260 ? -30.121 -4.310 22.945 1.00 81.94 260 LEU A C 1
ATOM 1992 O O . LEU A 1 260 ? -30.824 -4.481 21.949 1.00 81.94 260 LEU A O 1
ATOM 1996 N N . ASP A 1 261 ? -30.472 -4.698 24.163 1.00 81.69 261 ASP A N 1
ATOM 1997 C CA . ASP A 1 261 ? -31.783 -5.236 24.490 1.00 81.69 261 ASP A CA 1
ATOM 1998 C C . ASP A 1 261 ? -32.697 -4.083 24.888 1.00 81.69 261 ASP A C 1
ATOM 2000 O O . ASP A 1 261 ? -32.558 -3.515 25.973 1.00 81.69 261 ASP A O 1
ATOM 2004 N N . LEU A 1 262 ? -33.646 -3.741 24.022 1.00 80.69 262 LEU A N 1
ATOM 2005 C CA . LEU A 1 262 ? -34.648 -2.714 24.285 1.00 80.69 262 LEU A CA 1
ATOM 2006 C C . LEU A 1 262 ? -35.992 -3.345 24.644 1.00 80.69 262 LEU A C 1
ATOM 2008 O O . LEU A 1 262 ? -36.350 -4.398 24.119 1.00 80.69 262 LEU A O 1
ATOM 2012 N N . ILE A 1 263 ? -36.768 -2.652 25.472 1.00 81.31 263 ILE A N 1
ATOM 2013 C CA . ILE A 1 263 ? -38.210 -2.848 25.620 1.00 81.31 263 ILE A CA 1
ATOM 2014 C C . ILE A 1 263 ? -38.898 -1.642 24.979 1.00 81.31 263 ILE A C 1
ATOM 2016 O O . ILE A 1 263 ? -38.675 -0.508 25.402 1.00 81.31 263 ILE A O 1
ATOM 2020 N N . PHE A 1 264 ? -39.738 -1.870 23.971 1.00 79.25 264 PHE A N 1
ATOM 2021 C CA . PHE A 1 264 ? -40.627 -0.841 23.430 1.00 79.25 264 PHE A CA 1
ATOM 2022 C C . PHE A 1 264 ? -42.033 -0.982 24.020 1.00 79.25 264 PHE A C 1
ATOM 2024 O O . PHE A 1 264 ? -42.615 -2.068 23.990 1.00 79.25 264 PHE A O 1
ATOM 2031 N N . VAL A 1 265 ? -42.580 0.128 24.523 1.00 78.12 265 VAL A N 1
ATOM 2032 C CA . VAL A 1 265 ? -43.910 0.228 25.141 1.00 78.12 265 VAL A CA 1
ATOM 2033 C C . VAL A 1 265 ? -44.791 1.150 24.290 1.00 78.12 265 VAL A C 1
ATOM 2035 O O . VAL A 1 265 ? -44.565 2.361 24.244 1.00 78.12 265 VAL A O 1
ATOM 2038 N N . LYS A 1 266 ? -45.799 0.593 23.602 1.00 72.38 266 LYS A N 1
ATOM 2039 C CA . LYS A 1 266 ? -46.699 1.347 22.702 1.00 72.38 266 LYS A CA 1
ATOM 2040 C C . LYS A 1 266 ? -47.574 2.348 23.473 1.00 72.38 266 LYS A C 1
ATOM 2042 O O . LYS A 1 266 ? -48.193 2.012 24.483 1.00 72.38 266 LYS A O 1
ATOM 2047 N N . GLY A 1 267 ? -47.671 3.573 22.960 1.00 67.75 267 GLY A N 1
ATOM 2048 C CA . GLY A 1 267 ? -48.614 4.591 23.424 1.00 67.75 267 GLY A CA 1
ATOM 2049 C C . GLY A 1 267 ? -50.040 4.318 22.932 1.00 67.75 267 GLY A C 1
ATOM 2050 O O . GLY A 1 267 ? -50.257 3.644 21.924 1.00 67.75 267 GLY A O 1
ATOM 2051 N N . LYS A 1 268 ? -51.057 4.841 23.628 1.00 59.97 268 LYS A N 1
ATOM 2052 C CA . LYS A 1 268 ? -52.461 4.604 23.246 1.00 59.97 268 LYS A CA 1
ATOM 2053 C C . LYS A 1 268 ? -52.767 5.160 21.843 1.00 59.97 268 LYS A C 1
ATOM 2055 O O . LYS A 1 268 ? -52.800 6.370 21.651 1.00 59.97 268 LYS A O 1
ATOM 2060 N N . GLY A 1 269 ? -53.082 4.266 20.902 1.00 57.97 269 GLY A N 1
ATOM 2061 C CA . GLY A 1 269 ? -53.767 4.594 19.643 1.00 57.97 269 GLY A CA 1
ATOM 2062 C C . GLY A 1 269 ? -52.907 4.933 18.416 1.00 57.97 269 GLY A C 1
ATOM 2063 O O . GLY A 1 269 ? -53.470 5.434 17.447 1.00 57.97 269 GLY A O 1
ATOM 2064 N N . ARG A 1 270 ? -51.586 4.689 18.412 1.00 59.81 270 ARG A N 1
ATOM 2065 C CA . ARG A 1 270 ? -50.702 4.957 17.250 1.00 59.81 270 ARG A CA 1
ATOM 2066 C C . ARG A 1 270 ? -49.675 3.846 17.062 1.00 59.81 270 ARG A C 1
ATOM 2068 O O . ARG A 1 270 ? -49.196 3.319 18.059 1.00 59.81 270 ARG A O 1
ATOM 2075 N N . ASP A 1 271 ? -49.343 3.484 15.823 1.00 65.69 271 ASP A N 1
ATOM 2076 C CA . ASP A 1 271 ? -48.306 2.480 15.539 1.00 65.69 271 ASP A CA 1
ATOM 2077 C C . ASP A 1 271 ? -46.898 2.967 15.894 1.00 65.69 271 ASP A C 1
ATOM 2079 O O . ASP A 1 271 ? -46.599 4.159 15.823 1.00 65.69 271 ASP A O 1
ATOM 2083 N N . GLY A 1 272 ? -46.055 2.025 16.325 1.00 72.25 272 GLY A N 1
ATOM 2084 C CA . GLY A 1 272 ? -44.724 2.305 16.849 1.00 72.25 272 GLY A CA 1
ATOM 2085 C C . GLY A 1 272 ? -43.657 2.209 15.765 1.00 72.25 272 GLY A C 1
ATOM 2086 O O . GLY A 1 272 ? -43.679 1.292 14.942 1.00 72.25 272 GLY A O 1
ATOM 2087 N N . ARG A 1 273 ? -42.714 3.150 15.771 1.00 78.38 273 ARG A N 1
ATOM 2088 C CA . ARG A 1 273 ? -41.603 3.212 14.811 1.00 78.38 273 ARG A CA 1
ATOM 2089 C C . ARG A 1 273 ? -40.293 3.445 15.558 1.00 78.38 273 ARG A C 1
ATOM 2091 O O . ARG A 1 273 ? -40.279 4.202 16.528 1.00 78.38 273 ARG A O 1
ATOM 2098 N N . LEU A 1 274 ? -39.204 2.826 15.097 1.00 80.69 274 LEU A N 1
ATOM 2099 C CA . LEU A 1 274 ? -37.859 2.981 15.667 1.00 80.69 274 LEU A CA 1
ATOM 2100 C C . LEU A 1 274 ? -36.842 3.346 14.579 1.00 80.69 274 LEU A C 1
ATOM 2102 O O . LEU A 1 274 ? -36.784 2.686 13.542 1.00 80.69 274 LEU A O 1
ATOM 2106 N N . ALA A 1 275 ? -36.000 4.340 14.843 1.00 82.75 275 ALA A N 1
ATOM 2107 C CA . ALA A 1 275 ? -34.806 4.646 14.067 1.00 82.75 275 ALA A CA 1
ATOM 2108 C C . ALA A 1 275 ? -33.574 4.437 14.948 1.00 82.75 275 ALA A C 1
ATOM 2110 O O . ALA A 1 275 ? -33.508 4.938 16.068 1.00 82.75 275 ALA A O 1
ATOM 2111 N N . VAL A 1 276 ? -32.604 3.699 14.427 1.00 79.62 276 VAL A N 1
ATOM 2112 C CA . VAL A 1 276 ? -31.302 3.430 15.032 1.00 79.62 276 VAL A CA 1
ATOM 2113 C C . VAL A 1 276 ? -30.267 4.103 14.145 1.00 79.62 276 VAL A C 1
ATOM 2115 O O . VAL A 1 276 ? -30.237 3.826 12.948 1.00 79.62 276 VAL A O 1
ATOM 2118 N N . VAL A 1 277 ? -29.427 4.962 14.712 1.00 77.94 277 VAL A N 1
ATOM 2119 C CA . VAL A 1 277 ? -28.264 5.554 14.042 1.00 77.94 277 VAL A CA 1
ATOM 2120 C C . VAL A 1 277 ? -27.014 5.155 14.809 1.00 77.94 277 VAL A C 1
ATOM 2122 O O . VAL A 1 277 ? -26.939 5.364 16.016 1.00 77.94 277 VAL A O 1
ATOM 2125 N N . ALA A 1 278 ? -26.042 4.605 14.091 1.00 73.94 278 ALA A N 1
ATOM 2126 C CA . ALA A 1 278 ? -24.723 4.214 14.563 1.00 73.94 278 ALA A CA 1
ATOM 2127 C C . ALA A 1 278 ? -23.674 5.030 13.792 1.00 73.94 278 ALA A C 1
ATOM 2129 O O . ALA A 1 278 ? -23.600 4.934 12.564 1.00 73.94 278 ALA A O 1
ATOM 2130 N N . GLN A 1 279 ? -22.877 5.846 14.486 1.00 67.31 279 GLN A N 1
ATOM 2131 C CA . GLN A 1 279 ? -21.822 6.653 13.865 1.00 67.31 279 GLN A CA 1
ATOM 2132 C C . GLN A 1 279 ? -20.446 6.354 14.472 1.00 67.31 279 GLN A C 1
ATOM 2134 O O . GLN A 1 279 ? -20.279 6.269 15.690 1.00 67.31 279 GLN A O 1
ATOM 2139 N N . HIS A 1 280 ? -19.457 6.303 13.578 1.00 63.41 280 HIS A N 1
ATOM 2140 C CA . HIS A 1 280 ? -18.030 6.355 13.869 1.00 63.41 280 HIS A CA 1
ATOM 2141 C C . HIS A 1 280 ? -17.409 7.659 13.333 1.00 63.41 280 HIS A C 1
ATOM 2143 O O . HIS A 1 280 ? -17.788 8.157 12.266 1.00 63.41 280 HIS A O 1
ATOM 2149 N N . SER A 1 281 ? -16.453 8.215 14.070 1.00 53.47 281 SER A N 1
ATOM 2150 C CA . SER A 1 281 ? -15.795 9.503 13.814 1.00 53.47 281 SER A CA 1
ATOM 2151 C C . SER A 1 281 ? -14.629 9.432 12.808 1.00 53.47 281 SER A C 1
ATOM 2153 O O . SER A 1 281 ? -14.232 10.463 12.241 1.00 53.47 281 SER A O 1
ATOM 2155 N N . ASN A 1 282 ? -14.091 8.233 12.529 1.00 51.06 282 ASN A N 1
ATOM 2156 C CA . ASN A 1 282 ? -12.891 8.022 11.703 1.00 51.06 282 ASN A CA 1
ATOM 2157 C C . ASN A 1 282 ? -13.169 7.505 10.271 1.00 51.06 282 ASN A C 1
ATOM 2159 O O . ASN A 1 282 ? -12.897 6.369 9.905 1.00 51.06 282 ASN A O 1
ATOM 2163 N N . THR A 1 283 ? -13.742 8.368 9.424 1.00 50.53 283 THR A N 1
ATOM 2164 C CA . THR A 1 283 ? -14.167 8.059 8.031 1.00 50.53 283 THR A CA 1
ATOM 2165 C C . THR A 1 283 ? -13.506 8.964 6.976 1.00 50.53 283 THR A C 1
ATOM 2167 O O . THR A 1 283 ? -14.060 9.240 5.911 1.00 50.53 283 THR A O 1
ATOM 2170 N N . HIS A 1 284 ? -12.338 9.530 7.288 1.00 41.88 284 HIS A N 1
ATOM 2171 C CA . HIS A 1 284 ? -11.876 10.777 6.668 1.00 41.88 284 HIS A CA 1
ATOM 2172 C C . HIS A 1 284 ? -11.507 10.736 5.177 1.00 41.88 284 HIS A C 1
ATOM 2174 O O . HIS A 1 284 ? -11.348 11.796 4.578 1.00 41.88 284 HIS A O 1
ATOM 2180 N N . HIS A 1 285 ? -11.389 9.583 4.528 1.00 43.94 285 HIS A N 1
ATOM 2181 C CA . HIS A 1 285 ? -10.733 9.521 3.211 1.00 43.94 285 HIS A CA 1
ATOM 2182 C C . HIS A 1 285 ? -11.407 8.553 2.227 1.00 43.94 285 HIS A C 1
ATOM 2184 O O . HIS A 1 285 ? -10.777 7.990 1.333 1.00 43.94 285 HIS A O 1
ATOM 2190 N N . GLY A 1 286 ? -12.719 8.363 2.376 1.00 45.31 286 GLY A N 1
ATOM 2191 C CA . GLY A 1 286 ? -13.547 7.551 1.475 1.00 45.31 286 GLY A CA 1
ATOM 2192 C C . GLY A 1 286 ? -13.634 6.072 1.857 1.00 45.31 286 GLY A C 1
ATOM 2193 O O . GLY A 1 286 ? -14.621 5.427 1.495 1.00 45.31 286 GLY A O 1
ATOM 2194 N N . TRP A 1 287 ? -12.684 5.571 2.655 1.00 53.53 287 TRP A N 1
ATOM 2195 C CA . TRP A 1 287 ? -12.906 4.389 3.485 1.00 53.53 287 TRP A CA 1
ATOM 2196 C C . TRP A 1 287 ? -13.810 4.751 4.671 1.00 53.53 287 TRP A C 1
ATOM 2198 O O . TRP A 1 287 ? -13.643 5.795 5.307 1.00 53.53 287 TRP A O 1
ATOM 2208 N N . ALA A 1 288 ? -14.769 3.882 4.973 1.00 48.47 288 ALA A N 1
ATOM 2209 C CA . ALA A 1 288 ? -15.384 3.816 6.299 1.00 48.47 288 ALA A CA 1
ATOM 2210 C C . ALA A 1 288 ? -14.794 2.607 7.041 1.00 48.47 288 ALA A C 1
ATOM 2212 O O . ALA A 1 288 ? -14.241 1.726 6.379 1.00 48.47 288 ALA A O 1
ATOM 2213 N N . PRO A 1 289 ? -14.926 2.481 8.371 1.00 48.72 289 PRO A N 1
ATOM 2214 C CA . PRO A 1 289 ? -14.774 1.171 8.984 1.00 48.72 289 PRO A CA 1
ATOM 2215 C C . PRO A 1 289 ? -15.689 0.191 8.260 1.00 48.72 289 PRO A C 1
ATOM 2217 O O . PRO A 1 289 ? -16.854 0.499 7.972 1.00 48.72 289 PRO A O 1
ATOM 2220 N N . ARG A 1 290 ? -15.156 -0.991 7.966 1.00 52.62 290 ARG A N 1
ATOM 2221 C CA . ARG A 1 290 ? -16.030 -2.133 7.744 1.00 52.62 290 ARG A CA 1
ATOM 2222 C C . ARG A 1 290 ? -16.785 -2.419 9.043 1.00 52.62 290 ARG A C 1
ATOM 2224 O O . ARG A 1 290 ? -16.462 -1.903 10.111 1.00 52.62 290 ARG A O 1
ATOM 2231 N N . ASP A 1 291 ? -17.793 -3.260 8.909 1.00 53.06 291 ASP A N 1
ATOM 2232 C CA . ASP A 1 291 ? -18.434 -3.975 10.008 1.00 53.06 291 ASP A CA 1
ATOM 2233 C C . ASP A 1 291 ? -19.575 -3.276 10.752 1.00 53.06 291 ASP A C 1
ATOM 2235 O O . ASP A 1 291 ? -20.242 -3.999 11.476 1.00 53.06 291 ASP A O 1
ATOM 2239 N N . ILE A 1 292 ? -19.940 -1.996 10.514 1.00 55.16 292 ILE A N 1
ATOM 2240 C CA . ILE A 1 292 ? -21.259 -1.496 10.988 1.00 55.16 292 ILE A CA 1
ATOM 2241 C C . ILE A 1 292 ? -22.391 -2.195 10.217 1.00 55.16 292 ILE A C 1
ATOM 2243 O O . ILE A 1 292 ? -22.915 -1.714 9.206 1.00 55.16 292 ILE A O 1
ATOM 2247 N N . ALA A 1 293 ? -22.733 -3.380 10.708 1.00 62.16 293 ALA A N 1
ATOM 2248 C CA . ALA A 1 293 ? -23.927 -4.139 10.428 1.00 62.16 293 ALA A CA 1
ATOM 2249 C C . ALA A 1 293 ? -24.890 -3.900 11.586 1.00 62.16 293 ALA A C 1
ATOM 2251 O O . ALA A 1 293 ? -24.567 -4.176 12.742 1.00 62.16 293 ALA A O 1
ATOM 2252 N N . ILE A 1 294 ? -26.067 -3.369 11.271 1.00 66.88 294 ILE A N 1
ATOM 2253 C CA . ILE A 1 294 ? -27.132 -3.177 12.248 1.00 66.88 294 ILE A CA 1
ATOM 2254 C C . ILE A 1 294 ? -28.187 -4.237 11.961 1.00 66.88 294 ILE A C 1
ATOM 2256 O O . ILE A 1 294 ? -28.848 -4.183 10.921 1.00 66.88 294 ILE A O 1
ATOM 2260 N N . SER A 1 295 ? -28.350 -5.202 12.866 1.00 71.56 295 SER A N 1
ATOM 2261 C CA . SER A 1 295 ? -29.438 -6.180 12.807 1.00 71.56 295 SER A CA 1
ATOM 2262 C C . SER A 1 295 ? -30.427 -5.939 13.935 1.00 71.56 295 SER A C 1
ATOM 2264 O O . SER A 1 295 ? -30.035 -5.976 15.101 1.00 71.56 295 SER A O 1
ATOM 2266 N N . ALA A 1 296 ? -31.699 -5.747 13.598 1.00 70.94 296 ALA A N 1
ATOM 2267 C CA . ALA A 1 296 ? -32.782 -5.629 14.561 1.00 70.94 296 ALA A CA 1
ATOM 2268 C C . ALA A 1 296 ? -33.717 -6.840 14.485 1.00 70.94 296 ALA A C 1
ATOM 2270 O O . ALA A 1 296 ? -34.235 -7.145 13.409 1.00 70.94 296 ALA A O 1
ATOM 2271 N N . THR A 1 297 ? -33.970 -7.489 15.623 1.00 72.94 297 THR A N 1
ATOM 2272 C CA . THR A 1 297 ? -34.887 -8.636 15.734 1.00 72.94 297 THR A CA 1
ATOM 2273 C C . THR A 1 297 ? -36.017 -8.334 16.717 1.00 72.94 297 THR A C 1
ATOM 2275 O O . THR A 1 297 ? -35.773 -7.833 17.815 1.00 72.94 297 THR A O 1
ATOM 2278 N N . LEU A 1 298 ? -37.254 -8.651 16.321 1.00 72.31 298 LEU A N 1
ATOM 2279 C CA . LEU A 1 298 ? -38.476 -8.470 17.114 1.00 72.31 298 LEU A CA 1
ATOM 2280 C C . LEU A 1 298 ? -38.997 -9.807 17.667 1.00 72.31 298 LEU A C 1
ATOM 2282 O O . LEU A 1 298 ? -38.883 -10.850 17.014 1.00 72.31 298 LEU A O 1
ATOM 2286 N N . ASN A 1 299 ? -39.661 -9.758 18.828 1.00 66.94 299 ASN A N 1
ATOM 2287 C CA . ASN A 1 299 ? -40.462 -10.867 19.366 1.00 66.94 299 ASN A CA 1
ATOM 2288 C C . ASN A 1 299 ? -41.509 -11.336 18.332 1.00 66.94 299 ASN A C 1
ATOM 2290 O O . ASN A 1 299 ? -42.549 -10.705 18.169 1.00 66.94 299 ASN A O 1
ATOM 2294 N N . GLY A 1 300 ? -41.225 -12.436 17.628 1.00 58.28 300 GLY A N 1
ATOM 2295 C CA . GLY A 1 300 ? -42.034 -12.928 16.502 1.00 58.28 300 GLY A CA 1
ATOM 2296 C C . GLY A 1 300 ? -41.227 -13.383 15.278 1.00 58.28 300 GLY A C 1
ATOM 2297 O O . GLY A 1 300 ? -41.810 -13.907 14.336 1.00 58.28 300 GLY A O 1
ATOM 2298 N N . GLY A 1 301 ? -39.899 -13.215 15.279 1.00 62.03 301 GLY A N 1
ATOM 2299 C CA . GLY A 1 301 ? -39.014 -13.757 14.236 1.00 62.03 301 GLY A CA 1
ATOM 2300 C C . GLY A 1 301 ? -38.802 -12.846 13.024 1.00 62.03 301 GLY A C 1
ATOM 2301 O O . GLY A 1 301 ? -38.072 -13.215 12.107 1.00 62.03 301 GLY A O 1
ATOM 2302 N N . TYR A 1 302 ? -39.378 -11.639 13.023 1.00 66.31 302 TYR A N 1
ATOM 2303 C CA . TYR A 1 302 ? -38.956 -10.590 12.097 1.00 66.31 302 TYR A CA 1
ATOM 2304 C C . TYR A 1 302 ? -37.539 -10.143 12.464 1.00 66.31 302 TYR A C 1
ATOM 2306 O O . TYR A 1 302 ? -37.314 -9.648 13.571 1.00 66.31 302 TYR A O 1
ATOM 2314 N N . SER A 1 303 ? -36.606 -10.301 11.529 1.00 70.88 303 SER A N 1
ATOM 2315 C CA . SER A 1 303 ? -35.243 -9.789 11.632 1.00 70.88 303 SER A CA 1
ATOM 2316 C C . SER A 1 303 ? -34.901 -8.984 10.384 1.00 70.88 303 SER A C 1
ATOM 2318 O O . SER A 1 303 ? -35.252 -9.374 9.267 1.00 70.88 303 SER A O 1
ATOM 2320 N N . LYS A 1 304 ? -34.231 -7.848 10.572 1.00 69.75 304 LYS A N 1
ATOM 2321 C CA . LYS A 1 304 ? -33.766 -6.971 9.499 1.00 69.75 304 LYS A CA 1
ATOM 2322 C C . LYS A 1 304 ? -32.322 -6.576 9.760 1.00 69.75 304 LYS A C 1
ATOM 2324 O O . LYS A 1 304 ? -32.051 -5.913 10.757 1.00 69.75 304 LYS A O 1
ATOM 2329 N N . THR A 1 305 ? -31.442 -6.909 8.821 1.00 69.44 305 THR A N 1
ATOM 2330 C CA . THR A 1 305 ? -30.020 -6.550 8.854 1.00 69.44 305 THR A CA 1
ATOM 2331 C C . THR A 1 305 ? -29.684 -5.630 7.687 1.00 69.44 305 THR A C 1
ATOM 2333 O O . THR A 1 305 ? -29.923 -5.991 6.536 1.00 69.44 305 THR A O 1
ATOM 2336 N N . GLU A 1 306 ? -29.117 -4.458 7.969 1.00 65.38 306 GLU A N 1
ATOM 2337 C CA . GLU A 1 306 ? -28.499 -3.584 6.962 1.00 65.38 306 GLU A CA 1
ATOM 2338 C C . GLU A 1 306 ? -26.972 -3.606 7.200 1.00 65.38 306 GLU A C 1
ATOM 2340 O O . GLU A 1 306 ? -26.500 -3.256 8.283 1.00 65.38 306 GLU A O 1
ATOM 2345 N N . ASN A 1 307 ? -26.197 -4.051 6.203 1.00 55.00 307 ASN A N 1
ATOM 2346 C CA . ASN A 1 307 ? -24.737 -4.206 6.290 1.00 55.00 307 ASN A CA 1
ATOM 2347 C C . ASN A 1 307 ? -24.009 -2.986 5.705 1.00 55.00 307 ASN A C 1
ATOM 2349 O O . ASN A 1 307 ? -24.340 -2.553 4.600 1.00 55.00 307 ASN A O 1
ATOM 2353 N N . ASN A 1 308 ? -22.952 -2.510 6.372 1.00 54.50 308 ASN A N 1
ATOM 2354 C CA . ASN A 1 308 ? -22.233 -1.269 6.036 1.00 54.50 308 ASN A CA 1
ATOM 2355 C C . ASN A 1 308 ? -23.149 -0.029 6.056 1.00 54.50 308 ASN A C 1
ATOM 2357 O O . ASN A 1 308 ? -23.003 0.878 5.231 1.00 54.50 308 ASN A O 1
ATOM 2361 N N . ALA A 1 309 ? -24.111 -0.009 6.979 1.00 57.09 309 ALA A N 1
ATOM 2362 C CA . ALA A 1 309 ? -25.117 1.033 7.107 1.00 57.09 309 ALA A CA 1
ATOM 2363 C C . ALA A 1 309 ? -25.001 1.708 8.475 1.00 57.09 309 ALA A C 1
ATOM 2365 O O . ALA A 1 309 ? -25.049 1.053 9.508 1.00 57.09 309 ALA A O 1
ATOM 2366 N N . THR A 1 310 ? -24.924 3.038 8.490 1.00 62.62 310 THR A N 1
ATOM 2367 C CA . THR A 1 310 ? -24.931 3.837 9.728 1.00 62.62 310 THR A CA 1
ATOM 2368 C C . THR A 1 310 ? -26.324 3.980 10.340 1.00 62.62 310 THR A C 1
ATOM 2370 O O . THR A 1 310 ? -26.500 4.720 11.304 1.00 62.62 310 THR A O 1
ATOM 2373 N N . ASN A 1 311 ? -27.350 3.343 9.769 1.00 69.44 311 ASN A N 1
ATOM 2374 C CA . ASN A 1 311 ? -28.713 3.432 10.270 1.00 69.44 311 ASN A CA 1
ATOM 2375 C C . ASN A 1 311 ? -29.589 2.232 9.880 1.00 69.44 311 ASN A C 1
ATOM 2377 O O . ASN A 1 311 ? -29.453 1.654 8.803 1.00 69.44 311 ASN A O 1
ATOM 2381 N N . VAL A 1 312 ? -30.525 1.901 10.770 1.00 73.69 312 VAL A N 1
ATOM 2382 C CA . VAL A 1 312 ? -31.635 0.968 10.547 1.00 73.69 312 VAL A CA 1
ATOM 2383 C C . VAL A 1 312 ? -32.915 1.626 11.014 1.00 73.69 312 VAL A C 1
ATOM 2385 O O . VAL A 1 312 ? -32.958 2.334 12.013 1.00 73.69 312 VAL A O 1
ATOM 2388 N N . PHE A 1 313 ? -33.987 1.342 10.293 1.00 76.25 313 PHE A N 1
ATOM 2389 C CA . PHE A 1 313 ? -35.324 1.774 10.648 1.00 76.25 313 PHE A CA 1
ATOM 2390 C C . PHE A 1 313 ? -36.261 0.549 10.731 1.00 76.25 313 PHE A C 1
ATOM 2392 O O . PHE A 1 313 ? -36.167 -0.345 9.877 1.00 76.25 313 PHE A O 1
ATOM 2399 N N . ILE A 1 314 ? -37.152 0.523 11.730 1.00 72.69 314 ILE A N 1
ATOM 2400 C CA . ILE A 1 314 ? -38.103 -0.559 12.041 1.00 72.69 314 ILE A CA 1
ATOM 2401 C C . ILE A 1 314 ? -39.542 -0.004 12.063 1.00 72.69 314 ILE A C 1
ATOM 2403 O O . ILE A 1 314 ? -39.863 0.849 12.892 1.00 72.69 314 ILE A O 1
ATOM 2407 N N . ASP A 1 315 ? -40.406 -0.519 11.181 1.00 66.75 315 ASP A N 1
ATOM 2408 C CA . ASP A 1 315 ? -41.867 -0.322 11.212 1.00 66.75 315 ASP A CA 1
ATOM 2409 C C . ASP A 1 315 ? -42.516 -1.559 11.849 1.00 66.75 315 ASP A C 1
ATOM 2411 O O . ASP A 1 315 ? -42.124 -2.687 11.542 1.00 66.75 315 ASP A O 1
ATOM 2415 N N . GLY A 1 316 ? -43.554 -1.374 12.667 1.00 59.12 316 GLY A N 1
ATOM 2416 C CA . GLY A 1 316 ? -44.386 -2.482 13.135 1.00 59.12 316 GLY A CA 1
ATOM 2417 C C . GLY A 1 316 ? -45.740 -2.026 13.676 1.00 59.12 316 GLY A C 1
ATOM 2418 O O . GLY A 1 316 ? -45.846 -0.990 14.334 1.00 59.12 316 GLY A O 1
ATOM 2419 N N . SER A 1 317 ? -46.786 -2.829 13.461 1.00 55.25 317 SER A N 1
ATOM 2420 C CA . SER A 1 317 ? -48.026 -2.664 14.226 1.00 55.25 317 SER A CA 1
ATOM 2421 C C . SER A 1 317 ? -47.878 -3.389 15.562 1.00 55.25 317 SER A C 1
ATOM 2423 O O . SER A 1 317 ? -47.984 -4.608 15.659 1.00 55.25 317 SER A O 1
ATOM 2425 N N . LEU A 1 318 ? -47.527 -2.621 16.591 1.00 55.16 318 LEU A N 1
ATOM 2426 C CA . LEU A 1 318 ? -47.017 -3.133 17.868 1.00 55.16 318 LEU A CA 1
ATOM 2427 C C . LEU A 1 318 ? -48.106 -3.244 18.958 1.00 55.16 318 LEU A C 1
ATOM 2429 O O . LEU A 1 318 ? -47.947 -2.702 20.047 1.00 55.16 318 LEU A O 1
ATOM 2433 N N . GLU A 1 319 ? -49.271 -3.828 18.657 1.00 51.78 319 GLU A N 1
ATOM 2434 C CA . GLU A 1 319 ? -50.452 -3.774 19.545 1.00 51.78 319 GLU A CA 1
ATOM 2435 C C . GLU A 1 319 ? -50.210 -4.199 21.012 1.00 51.78 319 GLU A C 1
ATOM 2437 O O . GLU A 1 319 ? -50.005 -5.365 21.329 1.00 51.78 319 GLU A O 1
ATOM 2442 N N . GLY A 1 320 ? -50.346 -3.229 21.925 1.00 53.97 320 GLY A N 1
ATOM 2443 C CA . GLY A 1 320 ? -50.735 -3.443 23.325 1.00 53.97 320 GLY A CA 1
ATOM 2444 C C . GLY A 1 320 ? -49.742 -4.136 24.265 1.00 53.97 320 GLY A C 1
ATOM 2445 O O . GLY A 1 320 ? -50.110 -4.365 25.414 1.00 53.97 320 GLY A O 1
ATOM 2446 N N . GLN A 1 321 ? -48.528 -4.473 23.825 1.00 57.44 321 GLN A N 1
ATOM 2447 C CA . GLN A 1 321 ? -47.573 -5.275 24.606 1.00 57.44 321 GLN A CA 1
ATOM 2448 C C . GLN A 1 321 ? -46.178 -4.639 24.691 1.00 57.44 321 GLN A C 1
ATOM 2450 O O . GLN A 1 321 ? -45.848 -3.724 23.939 1.00 57.44 321 GLN A O 1
ATOM 2455 N N . GLU A 1 322 ? -45.357 -5.146 25.614 1.00 68.00 322 GLU A N 1
ATOM 2456 C CA . GLU A 1 322 ? -43.911 -4.915 25.636 1.00 68.00 322 GLU A CA 1
ATOM 2457 C C . GLU A 1 322 ? -43.233 -5.751 24.542 1.00 68.00 322 GLU A C 1
ATOM 2459 O O . GLU A 1 322 ? -43.333 -6.980 24.535 1.00 68.00 322 GLU A O 1
ATOM 2464 N N . ILE A 1 323 ? -42.503 -5.106 23.632 1.00 69.94 323 ILE A N 1
ATOM 2465 C CA . ILE A 1 323 ? -41.721 -5.805 22.603 1.00 69.94 323 ILE A CA 1
ATOM 2466 C C . ILE A 1 323 ? -40.240 -5.732 22.952 1.00 69.94 323 ILE A C 1
ATOM 2468 O O . ILE A 1 323 ? -39.686 -4.638 23.064 1.00 69.94 323 ILE A O 1
ATOM 2472 N N . LYS A 1 324 ? -39.590 -6.899 23.069 1.00 73.94 324 LYS A N 1
ATOM 2473 C CA . LYS A 1 324 ? -38.128 -6.969 23.082 1.00 73.94 324 LYS A CA 1
ATOM 2474 C C . LYS A 1 324 ? -37.621 -6.685 21.668 1.00 73.94 324 LYS A C 1
ATOM 2476 O O . LYS A 1 324 ? -38.055 -7.342 20.718 1.00 73.94 324 LYS A O 1
ATOM 2481 N N . ILE A 1 325 ? -36.708 -5.728 21.549 1.00 74.25 325 ILE A N 1
ATOM 2482 C CA . ILE A 1 325 ? -35.951 -5.456 20.327 1.00 74.25 325 ILE A CA 1
ATOM 2483 C C . ILE A 1 325 ? -34.490 -5.735 20.650 1.00 74.25 325 ILE A C 1
ATOM 2485 O O . ILE A 1 325 ? -33.926 -5.077 21.520 1.00 74.25 325 ILE A O 1
ATOM 2489 N N . GLU A 1 326 ? -33.891 -6.707 19.974 1.00 75.12 326 GLU A N 1
ATOM 2490 C CA . GLU A 1 326 ? -32.446 -6.922 20.034 1.00 75.12 326 GLU A CA 1
ATOM 2491 C C . GLU A 1 326 ? -31.803 -6.195 18.855 1.00 75.12 326 GLU A C 1
ATOM 2493 O O . GLU A 1 326 ? -32.119 -6.502 17.704 1.00 75.12 326 GLU A O 1
ATOM 2498 N N . ILE A 1 327 ? -30.924 -5.232 19.137 1.00 74.62 327 ILE A N 1
ATOM 2499 C CA . ILE A 1 327 ? -30.085 -4.578 18.130 1.00 74.62 327 ILE A CA 1
ATOM 2500 C C . ILE A 1 327 ? -28.661 -5.095 18.310 1.00 74.62 327 ILE A C 1
ATOM 2502 O O . ILE A 1 327 ? -27.995 -4.724 19.275 1.00 74.62 327 ILE A O 1
ATOM 2506 N N . THR A 1 328 ? -28.179 -5.913 17.377 1.00 74.06 328 THR A N 1
ATOM 2507 C CA . THR A 1 328 ? -26.735 -6.136 17.238 1.00 74.06 328 THR A CA 1
ATOM 2508 C C . THR A 1 328 ? -26.166 -5.054 16.323 1.00 74.06 328 THR A C 1
ATOM 2510 O O . THR A 1 328 ? -26.665 -4.841 15.218 1.00 74.06 328 THR A O 1
ATOM 2513 N N . LEU A 1 329 ? -25.129 -4.381 16.810 1.00 72.38 329 LEU A N 1
ATOM 2514 C CA . LEU A 1 329 ? -24.240 -3.496 16.070 1.00 72.38 329 LEU A CA 1
ATOM 2515 C C . LEU A 1 329 ? -22.888 -4.187 16.026 1.00 72.38 329 LEU A C 1
ATOM 2517 O O . LEU A 1 329 ? -22.324 -4.435 17.090 1.00 72.38 329 LEU A O 1
ATOM 2521 N N . GLU A 1 330 ? -22.382 -4.519 14.850 1.00 63.97 330 GLU A N 1
ATOM 2522 C CA . GLU A 1 330 ? -20.993 -4.969 14.698 1.00 63.97 330 GLU A CA 1
ATOM 2523 C C . GLU A 1 330 ? -20.102 -3.772 14.302 1.00 63.97 330 GLU A C 1
ATOM 2525 O O . GLU A 1 330 ? -20.612 -2.688 14.008 1.00 63.97 330 GLU A O 1
ATOM 2530 N N . GLY A 1 331 ? -18.778 -3.934 14.346 1.00 64.44 331 GLY A N 1
ATOM 2531 C CA . GLY A 1 331 ? -17.813 -2.898 13.967 1.00 64.44 331 GLY A CA 1
ATOM 2532 C C . GLY A 1 331 ? -17.719 -1.698 14.914 1.00 64.44 331 GLY A C 1
ATOM 2533 O O . GLY A 1 331 ? -18.489 -1.550 15.864 1.00 64.44 331 GLY A O 1
ATOM 2534 N N . VAL A 1 332 ? -16.746 -0.822 14.643 1.00 61.00 332 VAL A N 1
ATOM 2535 C CA . VAL A 1 332 ? -16.485 0.350 15.494 1.00 61.00 332 VAL A CA 1
ATOM 2536 C C . VAL A 1 332 ? -17.648 1.315 15.428 1.00 61.00 332 VAL A C 1
ATOM 2538 O O . VAL A 1 332 ? -17.985 1.833 14.363 1.00 61.00 332 VAL A O 1
ATOM 2541 N N . CYS A 1 333 ? -18.230 1.595 16.585 1.00 66.62 333 CYS A N 1
ATOM 2542 C CA . CYS A 1 333 ? -19.347 2.506 16.698 1.00 66.62 333 CYS A CA 1
ATOM 2543 C C . CYS A 1 333 ? -19.210 3.371 17.951 1.00 66.62 333 CYS A C 1
ATOM 2545 O O . CYS A 1 333 ? -19.637 2.996 19.045 1.00 66.62 333 CYS A O 1
ATOM 2547 N N . ASP A 1 334 ? -18.654 4.563 17.763 1.00 64.88 334 ASP A N 1
ATOM 2548 C CA . ASP A 1 334 ? -18.388 5.524 18.833 1.00 64.88 334 ASP A CA 1
ATOM 2549 C C . ASP A 1 334 ? -19.688 6.002 19.482 1.00 64.88 334 ASP A C 1
ATOM 2551 O O . ASP A 1 334 ? -19.714 6.278 20.674 1.00 64.88 334 ASP A O 1
ATOM 2555 N N . THR A 1 335 ? -20.775 6.104 18.711 1.00 71.62 335 THR A N 1
ATOM 2556 C CA . THR A 1 335 ? -22.044 6.705 19.150 1.00 71.62 335 THR A CA 1
ATOM 2557 C C . THR A 1 335 ? -23.246 5.956 18.588 1.00 71.62 335 THR A C 1
ATOM 2559 O O . THR A 1 335 ? -23.264 5.623 17.403 1.00 71.62 335 THR A O 1
ATOM 2562 N N . VAL A 1 336 ? -24.265 5.712 19.420 1.00 77.12 336 VAL A N 1
ATOM 2563 C CA . VAL A 1 336 ? -25.549 5.150 18.975 1.00 77.12 336 VAL A CA 1
ATOM 2564 C C . VAL A 1 336 ? -26.691 5.974 19.553 1.00 77.12 336 VAL A C 1
ATOM 2566 O O . VAL A 1 336 ? -26.853 6.037 20.774 1.00 77.12 336 VAL A O 1
ATOM 2569 N N . SER A 1 337 ? -27.515 6.537 18.672 1.00 80.69 337 SER A N 1
ATOM 2570 C CA . SER A 1 337 ? -28.790 7.153 19.042 1.00 80.69 337 SER A CA 1
ATOM 2571 C C . SER A 1 337 ? -29.935 6.304 18.523 1.00 80.69 337 SER A C 1
ATOM 2573 O O . SER A 1 337 ? -29.994 5.958 17.342 1.00 80.69 337 SER A O 1
ATOM 2575 N N . ILE A 1 338 ? -30.871 5.992 19.412 1.00 82.00 338 ILE A N 1
ATOM 2576 C CA . ILE A 1 338 ? -32.110 5.301 19.072 1.00 82.00 338 ILE A CA 1
ATOM 2577 C C . ILE A 1 338 ? -33.262 6.248 19.377 1.00 82.00 338 ILE A C 1
ATOM 2579 O O . ILE A 1 338 ? -33.394 6.710 20.509 1.00 82.00 338 ILE A O 1
ATOM 2583 N N . VAL A 1 339 ? -34.105 6.522 18.385 1.00 83.44 339 VAL A N 1
ATOM 2584 C CA . VAL A 1 339 ? -35.278 7.395 18.523 1.00 83.44 339 VAL A CA 1
ATOM 2585 C C . VAL A 1 339 ? -36.531 6.603 18.187 1.00 83.44 339 VAL A C 1
ATOM 2587 O O . VAL A 1 339 ? -36.545 5.841 17.218 1.00 83.44 339 VAL A O 1
ATOM 2590 N N . ALA A 1 340 ? -37.586 6.779 18.978 1.00 81.44 340 ALA A N 1
ATOM 2591 C CA . ALA A 1 340 ? -38.858 6.095 18.794 1.00 81.44 340 ALA A CA 1
ATOM 2592 C C . ALA A 1 340 ? -40.049 7.063 18.803 1.00 81.44 340 ALA A C 1
ATOM 2594 O O . ALA A 1 340 ? -40.051 8.061 19.528 1.00 81.44 340 ALA A O 1
ATOM 2595 N N . SER A 1 341 ? -41.082 6.731 18.029 1.00 79.75 341 SER A N 1
ATOM 2596 C CA . SER A 1 341 ? -42.379 7.421 18.017 1.00 79.75 341 SER A CA 1
ATOM 2597 C C . SER A 1 341 ? -43.533 6.426 18.153 1.00 79.75 341 SER A C 1
ATOM 2599 O O . SER A 1 341 ? -43.363 5.220 17.964 1.00 79.75 341 SER A O 1
ATOM 2601 N N . GLY A 1 342 ? -44.707 6.924 18.557 1.00 76.44 342 GLY A N 1
ATOM 2602 C CA . GLY A 1 342 ? -45.872 6.088 18.879 1.00 76.44 342 GLY A CA 1
ATOM 2603 C C . GLY A 1 342 ? -45.742 5.296 20.191 1.00 76.44 342 GLY A C 1
ATOM 2604 O O . GLY A 1 342 ? -46.594 4.464 20.496 1.00 76.44 342 GLY A O 1
ATOM 2605 N N . GLY A 1 343 ? -44.693 5.536 20.983 1.00 77.50 343 GLY A N 1
ATOM 2606 C CA . GLY A 1 343 ? -44.417 4.847 22.243 1.00 77.50 343 GLY A CA 1
ATOM 2607 C C . GLY A 1 343 ? -43.045 5.199 22.820 1.00 77.50 343 GLY A C 1
ATOM 2608 O O . GLY A 1 343 ? -42.315 6.022 22.262 1.00 77.50 343 GLY A O 1
ATOM 2609 N N . THR A 1 344 ? -42.701 4.557 23.935 1.00 79.25 344 THR A N 1
ATOM 2610 C CA . THR A 1 344 ? -41.439 4.766 24.658 1.00 79.25 344 THR A CA 1
ATOM 2611 C C . THR A 1 344 ? -40.530 3.556 24.495 1.00 79.25 344 THR A C 1
ATOM 2613 O O . THR A 1 344 ? -40.924 2.441 24.837 1.00 79.25 344 THR A O 1
ATOM 2616 N N . ALA A 1 345 ? -39.301 3.767 24.024 1.00 79.81 345 ALA A N 1
ATOM 2617 C CA . ALA A 1 345 ? -38.245 2.760 24.090 1.00 79.81 345 ALA A CA 1
ATOM 2618 C C . ALA A 1 345 ? -37.454 2.891 25.407 1.00 79.81 345 ALA A C 1
ATOM 2620 O O . ALA A 1 345 ? -37.128 3.999 25.830 1.00 79.81 345 ALA A O 1
ATOM 2621 N N . VAL A 1 346 ? -37.115 1.763 26.036 1.00 83.00 346 VAL A N 1
ATOM 2622 C CA . VAL A 1 346 ? -36.288 1.683 27.252 1.00 83.00 346 VAL A CA 1
ATOM 2623 C C . VAL A 1 346 ? -35.163 0.670 27.038 1.00 83.00 346 VAL A C 1
ATOM 2625 O O . VAL A 1 346 ? -35.420 -0.458 26.622 1.00 83.00 346 VAL A O 1
ATOM 2628 N N . LEU A 1 347 ? -33.916 1.042 27.338 1.00 84.56 347 LEU A N 1
ATOM 2629 C CA . LEU A 1 347 ? -32.780 0.115 27.327 1.00 84.56 347 LEU A CA 1
ATOM 2630 C C . LEU A 1 347 ? -32.864 -0.803 28.553 1.00 84.56 347 LEU A C 1
ATOM 2632 O O . LEU A 1 347 ? -32.813 -0.330 29.687 1.00 84.56 347 LEU A O 1
ATOM 2636 N N . LYS A 1 348 ? -32.996 -2.111 28.328 1.00 86.12 348 LYS A N 1
ATOM 2637 C CA . LYS A 1 348 ? -33.021 -3.135 29.380 1.00 86.12 348 LYS A CA 1
ATOM 2638 C C . LYS A 1 348 ? -31.611 -3.582 29.757 1.00 86.12 348 LYS A C 1
ATOM 2640 O O . LYS A 1 348 ? -31.301 -3.710 30.938 1.00 86.12 348 LYS A O 1
ATOM 2645 N N . SER A 1 349 ? -30.775 -3.830 28.753 1.00 84.12 349 SER A N 1
ATOM 2646 C CA . SER A 1 349 ? -29.379 -4.226 28.934 1.00 84.12 349 SER A CA 1
ATOM 2647 C C . SER A 1 349 ? -28.545 -3.916 27.695 1.00 84.12 349 SER A C 1
ATOM 2649 O O . SER A 1 349 ? -29.022 -3.995 26.565 1.00 84.12 349 SER A O 1
ATOM 2651 N N . GLU A 1 350 ? -27.277 -3.597 27.924 1.00 84.81 350 GLU A N 1
ATOM 2652 C CA . GLU A 1 350 ? -26.248 -3.449 26.900 1.00 84.81 350 GLU A CA 1
ATOM 2653 C C . GLU A 1 350 ? -25.168 -4.504 27.157 1.00 84.81 350 GLU A C 1
ATOM 2655 O O . GLU A 1 350 ? -24.623 -4.571 28.258 1.00 84.81 350 GLU A O 1
ATOM 2660 N N . THR A 1 351 ? -24.826 -5.296 26.141 1.00 80.69 351 THR A N 1
ATOM 2661 C CA . THR A 1 351 ? -23.610 -6.124 26.142 1.00 80.69 351 THR A CA 1
ATOM 2662 C C . THR A 1 351 ? -22.628 -5.548 25.133 1.00 80.69 351 THR A C 1
ATOM 2664 O O . THR A 1 351 ? -22.995 -5.320 23.983 1.00 80.69 351 THR A O 1
ATOM 2667 N N . SER A 1 352 ? -21.385 -5.311 25.547 1.00 71.31 352 SER A N 1
ATOM 2668 C CA . SER A 1 352 ? -20.329 -4.733 24.713 1.00 71.31 352 SER A CA 1
ATOM 2669 C C . SER A 1 352 ? -19.111 -5.651 24.661 1.00 71.31 352 SER A C 1
ATOM 2671 O O . SER A 1 352 ? -18.549 -5.976 25.706 1.00 71.31 352 SER A O 1
ATOM 2673 N N . HIS A 1 353 ? -18.674 -6.011 23.458 1.00 70.12 353 HIS A N 1
ATOM 2674 C CA . HIS A 1 353 ? -17.424 -6.721 23.198 1.00 70.12 353 HIS A CA 1
ATOM 2675 C C . HIS A 1 353 ? -16.400 -5.733 22.625 1.00 70.12 353 HIS A C 1
ATOM 2677 O O . HIS A 1 353 ? -16.727 -4.992 21.697 1.00 70.12 353 HIS A O 1
ATOM 2683 N N . LEU A 1 354 ? -15.183 -5.705 23.169 1.00 66.25 354 LEU A N 1
ATOM 2684 C CA . LEU A 1 354 ? -14.088 -4.844 22.697 1.00 66.25 354 LEU A CA 1
ATOM 2685 C C . LEU A 1 354 ? -13.604 -5.266 21.296 1.00 66.25 354 LEU A C 1
ATOM 2687 O O . LEU A 1 354 ? -13.796 -6.419 20.906 1.00 66.25 354 LEU A O 1
ATOM 2691 N N . VAL A 1 355 ? -13.005 -4.336 20.537 1.00 64.25 355 VAL A N 1
ATOM 2692 C CA . VAL A 1 355 ? -12.384 -4.633 19.224 1.00 64.25 355 VAL A CA 1
ATOM 2693 C C . VAL A 1 355 ? -11.131 -5.476 19.406 1.00 64.25 355 VAL A C 1
ATOM 2695 O O . VAL A 1 355 ? -11.037 -6.569 18.843 1.00 64.25 355 VAL A O 1
ATOM 2698 N N . LYS A 1 356 ? -10.234 -4.975 20.251 1.00 75.12 356 LYS A N 1
ATOM 2699 C CA . LYS A 1 356 ? -9.077 -5.661 20.810 1.00 75.12 356 LYS A CA 1
ATOM 2700 C C . LYS A 1 356 ? -9.517 -6.570 21.965 1.00 75.12 356 LYS A C 1
ATOM 2702 O O . LYS A 1 356 ? -10.231 -6.114 22.861 1.00 75.12 356 LYS A O 1
ATOM 2707 N N . ALA A 1 357 ? -9.124 -7.841 21.973 1.00 75.19 357 ALA A N 1
ATOM 2708 C CA . ALA A 1 357 ? -9.319 -8.698 23.143 1.00 75.19 357 ALA A CA 1
ATOM 2709 C C . ALA A 1 357 ? -8.379 -8.268 24.292 1.00 75.19 357 ALA A C 1
ATOM 2711 O O . ALA A 1 357 ? -7.316 -7.719 24.020 1.00 75.19 357 ALA A O 1
ATOM 2712 N N . PRO A 1 358 ? -8.706 -8.530 25.574 1.00 75.25 358 PRO A N 1
ATOM 2713 C CA . PRO A 1 358 ? -7.869 -8.101 26.704 1.00 75.25 358 PRO A CA 1
ATOM 2714 C C . PRO A 1 358 ? -6.407 -8.572 26.651 1.00 75.25 358 PRO A C 1
ATOM 2716 O O . PRO A 1 358 ? -5.542 -7.895 27.197 1.00 75.25 358 PRO A O 1
ATOM 2719 N N . ASP A 1 359 ? -6.154 -9.706 25.990 1.00 84.62 359 ASP A N 1
ATOM 2720 C CA . ASP A 1 359 ? -4.832 -10.323 25.844 1.00 84.62 359 ASP A CA 1
ATOM 2721 C C . ASP A 1 359 ? -4.188 -10.074 24.458 1.00 84.62 359 ASP A C 1
ATOM 2723 O O . ASP A 1 359 ? -3.097 -10.582 24.199 1.00 84.62 359 ASP A O 1
ATOM 2727 N N . ASP A 1 360 ? -4.841 -9.325 23.555 1.00 89.19 360 ASP A N 1
ATOM 2728 C CA . ASP A 1 360 ? -4.276 -8.995 22.238 1.00 89.19 360 ASP A CA 1
ATOM 2729 C C . ASP A 1 360 ? -3.174 -7.933 22.370 1.00 89.19 360 ASP A C 1
ATOM 2731 O O . ASP A 1 360 ? -3.404 -6.859 22.925 1.00 89.19 360 ASP A O 1
ATOM 2735 N N . LEU A 1 361 ? -2.006 -8.186 21.778 1.00 94.81 361 LEU A N 1
ATOM 2736 C CA . LEU A 1 361 ? -0.905 -7.224 21.674 1.00 94.81 361 LEU A CA 1
ATOM 2737 C C . LEU A 1 361 ? -1.006 -6.430 20.362 1.00 94.81 361 LEU A C 1
ATOM 2739 O O . LEU A 1 361 ? -0.832 -6.992 19.281 1.00 94.81 361 LEU A O 1
ATOM 2743 N N . VAL A 1 362 ? -1.246 -5.122 20.441 1.00 95.81 362 VAL A N 1
ATOM 2744 C CA . VAL A 1 362 ? -1.373 -4.218 19.287 1.00 95.81 362 VAL A CA 1
ATOM 2745 C C . VAL A 1 362 ? -0.138 -3.324 19.173 1.00 95.81 362 VAL A C 1
ATOM 2747 O O . VAL A 1 362 ? 0.124 -2.486 20.038 1.00 95.81 362 VAL A O 1
ATOM 2750 N N . ILE A 1 363 ? 0.602 -3.463 18.070 1.00 97.50 363 ILE A N 1
ATOM 2751 C CA . ILE A 1 363 ? 1.804 -2.668 17.781 1.00 97.50 363 ILE A CA 1
ATOM 2752 C C . ILE A 1 363 ? 1.605 -1.873 16.488 1.00 97.50 363 ILE A C 1
ATOM 2754 O O . ILE A 1 363 ? 1.330 -2.445 15.432 1.00 97.50 363 ILE A O 1
ATOM 2758 N N . VAL A 1 364 ? 1.804 -0.555 16.545 1.00 95.50 364 VAL A N 1
ATOM 2759 C CA . VAL A 1 364 ? 1.861 0.311 15.357 1.00 95.50 364 VAL A CA 1
ATOM 2760 C C . VAL A 1 364 ? 3.319 0.476 14.932 1.00 95.50 364 VAL A C 1
ATOM 2762 O O . VAL A 1 364 ? 4.098 1.130 15.618 1.00 95.50 364 VAL A O 1
ATOM 2765 N N . GLY A 1 365 ? 3.702 -0.110 13.798 1.00 94.56 365 GLY A N 1
ATOM 2766 C CA . GLY A 1 365 ? 5.042 0.035 13.220 1.00 94.56 365 GLY A CA 1
ATOM 2767 C C . GLY A 1 365 ? 5.094 1.146 12.180 1.00 94.56 365 GLY A C 1
ATOM 2768 O O . GLY A 1 365 ? 4.211 1.227 11.327 1.00 94.56 365 GLY A O 1
ATOM 2769 N N . LEU A 1 366 ? 6.122 1.993 12.216 1.00 89.88 366 LEU A N 1
ATOM 2770 C CA . LEU A 1 366 ? 6.202 3.228 11.431 1.00 89.88 366 LEU A CA 1
ATOM 2771 C C . LEU A 1 366 ? 7.587 3.433 10.799 1.00 89.88 366 LEU A C 1
ATOM 2773 O O . LEU A 1 366 ? 8.622 3.214 11.430 1.00 89.88 366 LEU A O 1
ATOM 2777 N N . SER A 1 367 ? 7.596 3.875 9.537 1.00 87.38 367 SER A N 1
ATOM 2778 C CA . SER A 1 367 ? 8.802 4.284 8.808 1.00 87.38 367 SER A CA 1
ATOM 2779 C C . SER A 1 367 ? 8.860 5.803 8.717 1.00 87.38 367 SER A C 1
ATOM 2781 O O . SER A 1 367 ? 8.044 6.424 8.035 1.00 87.38 367 SER A O 1
ATOM 2783 N N . ALA A 1 368 ? 9.851 6.396 9.381 1.00 74.00 368 ALA A N 1
ATOM 2784 C CA . ALA A 1 368 ? 10.046 7.843 9.450 1.00 74.00 368 ALA A CA 1
ATOM 2785 C C . ALA A 1 368 ? 11.046 8.340 8.385 1.00 74.00 368 ALA A C 1
ATOM 2787 O O . ALA A 1 368 ? 12.015 9.038 8.691 1.00 74.00 368 ALA A O 1
ATOM 2788 N N . SER A 1 369 ? 10.851 7.915 7.136 1.00 74.44 369 SER A N 1
ATOM 2789 C CA . SER A 1 369 ? 11.820 8.032 6.038 1.00 74.44 369 SER A CA 1
ATOM 2790 C C . SER A 1 369 ? 11.322 8.920 4.888 1.00 74.44 369 SER A C 1
ATOM 2792 O O . SER A 1 369 ? 10.335 9.641 5.011 1.00 74.44 369 SER A O 1
ATOM 2794 N N . HIS A 1 370 ? 12.011 8.874 3.744 1.00 76.31 370 HIS A N 1
ATOM 2795 C CA . HIS A 1 370 ? 11.555 9.504 2.504 1.00 76.31 370 HIS A CA 1
ATOM 2796 C C . HIS A 1 370 ? 10.473 8.696 1.756 1.00 76.31 370 HIS A C 1
ATOM 2798 O O . HIS A 1 370 ? 9.894 9.211 0.804 1.00 76.31 370 HIS A O 1
ATOM 2804 N N . ASP A 1 371 ? 10.204 7.461 2.185 1.00 84.19 371 ASP A N 1
ATOM 2805 C CA . ASP A 1 371 ? 9.082 6.623 1.759 1.00 84.19 371 ASP A CA 1
ATOM 2806 C C . ASP A 1 371 ? 8.266 6.273 3.025 1.00 84.19 371 ASP A C 1
ATOM 2808 O O . ASP A 1 371 ? 8.273 5.131 3.489 1.00 84.19 371 ASP A O 1
ATOM 2812 N N . ALA A 1 372 ? 7.618 7.270 3.644 1.00 86.44 372 ALA A N 1
ATOM 2813 C CA . ALA A 1 372 ? 6.940 7.086 4.928 1.00 86.44 372 ALA A CA 1
ATOM 2814 C C . ALA A 1 372 ? 5.770 6.096 4.831 1.00 86.44 372 ALA A C 1
ATOM 2816 O O . ALA A 1 372 ? 5.059 6.019 3.822 1.00 86.44 372 ALA A O 1
ATOM 2817 N N . SER A 1 373 ? 5.558 5.326 5.895 1.00 91.81 373 SER A N 1
ATOM 2818 C CA . SER A 1 373 ? 4.553 4.262 5.947 1.00 91.81 373 SER A CA 1
ATOM 2819 C C . SER A 1 373 ? 4.181 3.902 7.380 1.00 91.81 373 SER A C 1
ATOM 2821 O O . SER A 1 373 ? 4.966 4.107 8.307 1.00 91.81 373 SER A O 1
ATOM 2823 N N . ALA A 1 374 ? 3.004 3.301 7.536 1.00 93.38 374 ALA A N 1
ATOM 2824 C CA . ALA A 1 374 ? 2.524 2.717 8.781 1.00 93.38 374 ALA A CA 1
ATOM 2825 C C . ALA A 1 374 ? 2.117 1.254 8.566 1.00 93.38 374 ALA A C 1
ATOM 2827 O O . ALA A 1 374 ? 1.811 0.839 7.445 1.00 93.38 374 ALA A O 1
ATOM 2828 N N . CYS A 1 375 ? 2.097 0.483 9.646 1.00 96.19 375 CYS A N 1
ATOM 2829 C CA . CYS A 1 375 ? 1.437 -0.810 9.730 1.00 96.19 375 CYS A CA 1
ATOM 2830 C C . CYS A 1 375 ? 0.858 -1.026 11.132 1.00 96.19 375 CYS A C 1
ATOM 2832 O O . CYS A 1 375 ? 1.344 -0.453 12.107 1.00 96.19 375 CYS A O 1
ATOM 2834 N N . VAL A 1 376 ? -0.167 -1.867 11.217 1.00 95.81 376 VAL A N 1
ATOM 2835 C CA . VAL A 1 376 ? -0.742 -2.374 12.464 1.00 95.81 376 VAL A CA 1
ATOM 2836 C C . VAL A 1 376 ? -0.488 -3.871 12.526 1.00 95.81 376 VAL A C 1
ATOM 2838 O O . VAL A 1 376 ? -0.836 -4.615 11.606 1.00 95.81 376 VAL A O 1
ATOM 2841 N N . MET A 1 377 ? 0.120 -4.296 13.625 1.00 97.44 377 MET A N 1
ATOM 2842 C CA . MET A 1 377 ? 0.355 -5.683 13.991 1.00 97.44 377 MET A CA 1
ATOM 2843 C C . MET A 1 377 ? -0.556 -6.037 15.164 1.00 97.44 377 MET A C 1
ATOM 2845 O O . MET A 1 377 ? -0.622 -5.282 16.132 1.00 97.44 377 MET A O 1
ATOM 2849 N N . ILE A 1 378 ? -1.254 -7.167 15.066 1.00 94.31 378 ILE A N 1
ATOM 2850 C CA . ILE A 1 378 ? -2.098 -7.713 16.132 1.00 94.31 378 ILE A CA 1
ATOM 2851 C C . ILE A 1 378 ? -1.559 -9.104 16.458 1.00 94.31 378 ILE A C 1
ATOM 2853 O O . ILE A 1 378 ? -1.517 -9.987 15.595 1.00 94.31 378 ILE A O 1
ATOM 2857 N N . ASN A 1 379 ? -1.110 -9.282 17.698 1.00 94.00 379 ASN A N 1
ATOM 2858 C CA . ASN A 1 379 ? -0.331 -10.424 18.157 1.00 94.00 379 ASN A CA 1
ATOM 2859 C C . ASN A 1 379 ? 0.879 -10.667 17.243 1.00 94.00 379 ASN A C 1
ATOM 2861 O O . ASN A 1 379 ? 1.828 -9.889 17.250 1.00 94.00 379 ASN A O 1
ATOM 2865 N N . GLU A 1 380 ? 0.834 -11.717 16.423 1.00 95.62 380 GLU A N 1
ATOM 2866 C CA . GLU A 1 380 ? 1.943 -12.142 15.563 1.00 95.62 380 GLU A CA 1
ATOM 2867 C C . GLU A 1 380 ? 1.723 -11.822 14.074 1.00 95.62 380 GLU A C 1
ATOM 2869 O O . GLU A 1 380 ? 2.534 -12.221 13.238 1.00 95.62 380 GLU A O 1
ATOM 2874 N N . LYS A 1 381 ? 0.631 -11.130 13.714 1.00 96.88 381 LYS A N 1
ATOM 2875 C CA . LYS A 1 381 ? 0.232 -10.905 12.314 1.00 96.88 381 LYS A CA 1
ATOM 2876 C C . LYS A 1 381 ? 0.125 -9.420 11.968 1.00 96.88 381 LYS A C 1
ATOM 2878 O O . LYS A 1 381 ? -0.453 -8.640 12.722 1.00 96.88 381 LYS A O 1
ATOM 2883 N N . ILE A 1 382 ? 0.647 -9.030 10.803 1.00 97.25 382 ILE A N 1
ATOM 2884 C CA . ILE A 1 382 ? 0.424 -7.703 10.217 1.00 97.25 382 ILE A CA 1
ATOM 2885 C C . ILE A 1 382 ? -0.990 -7.682 9.644 1.00 97.25 382 ILE A C 1
ATOM 2887 O O . ILE A 1 382 ? -1.282 -8.368 8.667 1.00 97.25 382 ILE A O 1
ATOM 2891 N N . ALA A 1 383 ? -1.865 -6.900 10.265 1.00 93.50 383 ALA A N 1
ATOM 2892 C CA . ALA A 1 383 ? -3.275 -6.835 9.913 1.00 93.50 383 ALA A CA 1
ATOM 2893 C C . ALA A 1 383 ? -3.547 -5.788 8.815 1.00 93.50 383 ALA A C 1
ATOM 2895 O O . ALA A 1 383 ? -4.416 -5.975 7.966 1.00 93.50 383 ALA A O 1
ATOM 2896 N N . THR A 1 384 ? -2.780 -4.690 8.779 1.00 94.69 384 THR A N 1
ATOM 2897 C CA . THR A 1 384 ? -2.810 -3.699 7.685 1.00 94.69 384 THR A CA 1
ATOM 2898 C C . THR A 1 384 ? -1.474 -2.963 7.578 1.00 94.69 384 THR A C 1
ATOM 2900 O O . THR A 1 384 ? -0.820 -2.730 8.593 1.00 94.69 384 THR A O 1
ATOM 2903 N N . ALA A 1 385 ? -1.073 -2.557 6.372 1.00 96.12 385 ALA A N 1
ATOM 2904 C CA . ALA A 1 385 ? 0.054 -1.657 6.127 1.00 96.12 385 ALA A CA 1
ATOM 2905 C C . ALA A 1 385 ? -0.209 -0.727 4.930 1.00 96.12 385 ALA A C 1
ATOM 2907 O O . ALA A 1 385 ? -0.841 -1.121 3.951 1.00 96.12 385 ALA A O 1
ATOM 2908 N N . VAL A 1 386 ? 0.297 0.511 4.982 1.00 94.44 386 VAL A N 1
ATOM 2909 C CA . VAL A 1 386 ? 0.1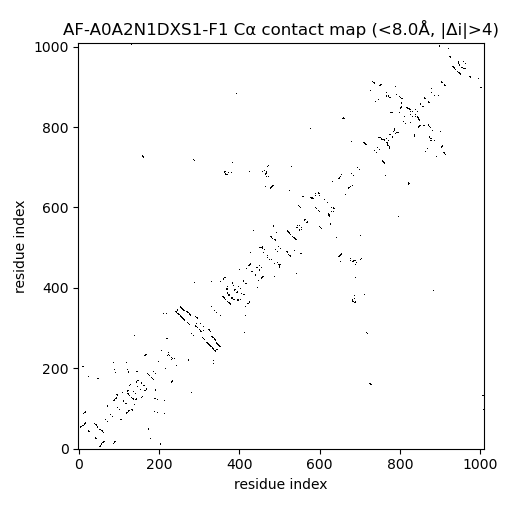37 1.498 3.899 1.00 94.44 386 VAL A CA 1
ATOM 2910 C C . VAL A 1 386 ? 1.323 2.451 3.801 1.00 94.44 386 VAL A C 1
ATOM 2912 O O . VAL A 1 386 ? 1.898 2.866 4.807 1.00 94.44 386 VAL A O 1
ATOM 2915 N N . GLN A 1 387 ? 1.699 2.815 2.576 1.00 93.31 387 GLN A N 1
ATOM 2916 C CA . GLN A 1 387 ? 2.656 3.895 2.324 1.00 93.31 387 GLN A CA 1
ATOM 2917 C C . GLN A 1 387 ? 1.909 5.226 2.273 1.00 93.31 387 GLN A C 1
ATOM 2919 O O . GLN A 1 387 ? 0.913 5.333 1.558 1.00 93.31 387 GLN A O 1
ATOM 2924 N N . LEU A 1 388 ? 2.418 6.263 2.937 1.00 87.81 388 LEU A N 1
ATOM 2925 C CA . LEU A 1 388 ? 1.780 7.578 2.978 1.00 87.81 388 LEU A CA 1
ATOM 2926 C C . LEU A 1 388 ? 1.553 8.154 1.572 1.00 87.81 388 LEU A C 1
ATOM 2928 O O . LEU A 1 388 ? 0.500 8.736 1.321 1.00 87.81 388 LEU A O 1
ATOM 2932 N N . GLU A 1 389 ? 2.459 7.887 0.618 1.00 85.81 389 GLU A N 1
ATOM 2933 C CA . GLU A 1 389 ? 2.280 8.304 -0.781 1.00 85.81 389 GLU A CA 1
ATOM 2934 C C . GLU A 1 389 ? 0.961 7.800 -1.406 1.00 85.81 389 GLU A C 1
ATOM 2936 O O . GLU A 1 389 ? 0.359 8.481 -2.234 1.00 85.81 389 GLU A O 1
ATOM 2941 N N . ARG A 1 390 ? 0.460 6.621 -1.012 1.00 88.25 390 ARG A N 1
ATOM 2942 C CA . ARG A 1 390 ? -0.821 6.070 -1.502 1.00 88.25 390 ARG A CA 1
ATOM 2943 C C . ARG A 1 390 ? -1.988 6.997 -1.135 1.00 88.25 390 ARG A C 1
ATOM 2945 O O . ARG A 1 390 ? -2.867 7.230 -1.970 1.00 88.25 390 ARG A O 1
ATOM 2952 N N . LEU A 1 391 ? -1.933 7.570 0.068 1.00 83.44 391 LEU A N 1
ATOM 2953 C CA . LEU A 1 391 ? -2.954 8.428 0.667 1.00 83.44 391 LEU A CA 1
ATOM 2954 C C . LEU A 1 391 ? -2.797 9.891 0.229 1.00 83.44 391 LEU A C 1
ATOM 2956 O O . LEU A 1 391 ? -3.703 10.439 -0.394 1.00 83.44 391 LEU A O 1
ATOM 2960 N N . SER A 1 392 ? -1.628 10.498 0.465 1.00 76.12 392 SER A N 1
ATOM 2961 C CA . SER A 1 392 ? -1.375 11.926 0.205 1.00 76.12 392 SER A CA 1
ATOM 2962 C C . SER A 1 392 ? -1.284 12.288 -1.281 1.00 76.12 392 SER A C 1
ATOM 2964 O O . SER A 1 392 ? -1.296 13.462 -1.647 1.00 76.12 392 SER A O 1
ATOM 2966 N N . ARG A 1 393 ? -1.158 11.280 -2.158 1.00 78.25 393 ARG A N 1
ATOM 2967 C CA . ARG A 1 393 ? -0.912 11.404 -3.609 1.00 78.25 393 ARG A CA 1
ATOM 2968 C C . ARG A 1 393 ? 0.414 12.087 -3.974 1.00 78.25 393 ARG A C 1
ATOM 2970 O O . ARG A 1 393 ? 0.709 12.234 -5.164 1.00 78.25 393 ARG A O 1
ATOM 2977 N N . VAL A 1 394 ? 1.249 12.432 -2.995 1.00 78.12 394 VAL A N 1
ATOM 2978 C CA . VAL A 1 394 ? 2.619 12.912 -3.199 1.00 78.12 394 VAL A CA 1
ATOM 2979 C C . VAL A 1 394 ? 3.536 11.700 -3.324 1.00 78.12 394 VAL A C 1
ATOM 2981 O O . VAL A 1 394 ? 3.545 10.825 -2.471 1.00 78.12 394 VAL A O 1
ATOM 2984 N N . LYS A 1 395 ? 4.294 11.603 -4.419 1.00 80.00 395 LYS A N 1
ATOM 2985 C CA . LYS A 1 395 ? 5.166 10.447 -4.662 1.00 80.00 395 LYS A CA 1
ATOM 2986 C C . LYS A 1 395 ? 6.433 10.519 -3.820 1.00 80.00 395 LYS A C 1
ATOM 2988 O O . LYS A 1 395 ? 7.135 11.523 -3.901 1.00 80.00 395 LYS A O 1
ATOM 2993 N N . ARG A 1 396 ? 6.738 9.428 -3.109 1.00 79.25 396 ARG A N 1
ATOM 2994 C CA . ARG A 1 396 ? 7.746 9.380 -2.037 1.00 79.25 396 ARG A CA 1
ATOM 2995 C C . ARG A 1 396 ? 7.502 10.467 -1.000 1.00 79.25 396 ARG A C 1
ATOM 2997 O O . ARG A 1 396 ? 8.335 11.345 -0.772 1.00 79.25 396 ARG A O 1
ATOM 3004 N N . ASP A 1 397 ? 6.284 10.463 -0.468 1.00 79.38 397 ASP A N 1
ATOM 3005 C CA . ASP A 1 397 ? 5.971 11.314 0.663 1.00 79.38 397 ASP A CA 1
ATOM 3006 C C . ASP A 1 397 ? 6.660 10.773 1.915 1.00 79.38 397 ASP A C 1
ATOM 3008 O O . ASP A 1 397 ? 6.512 9.602 2.265 1.00 79.38 397 ASP A O 1
ATOM 3012 N N . GLY A 1 398 ? 7.413 11.651 2.569 1.00 70.50 398 GLY A N 1
ATOM 3013 C CA . GLY A 1 398 ? 8.050 11.410 3.859 1.00 70.50 398 GLY A CA 1
ATOM 3014 C C . GLY A 1 398 ? 7.500 12.298 4.979 1.00 70.50 398 GLY A C 1
ATOM 3015 O O . GLY A 1 398 ? 8.108 12.330 6.044 1.00 70.50 398 GLY A O 1
ATOM 3016 N N . ALA A 1 399 ? 6.451 13.093 4.702 1.00 55.50 399 ALA A N 1
ATOM 3017 C CA . ALA A 1 399 ? 5.784 14.092 5.552 1.00 55.50 399 ALA A CA 1
ATOM 3018 C C . ALA A 1 399 ? 6.471 14.413 6.895 1.00 55.50 399 ALA A C 1
ATOM 3020 O O . ALA A 1 399 ? 6.004 14.045 7.972 1.00 55.50 399 ALA A O 1
ATOM 3021 N N . VAL A 1 400 ? 7.608 15.118 6.811 1.00 52.31 400 VAL A N 1
ATOM 3022 C CA . VAL A 1 400 ? 8.410 15.595 7.956 1.00 52.31 400 VAL A CA 1
ATOM 3023 C C . VAL A 1 400 ? 8.561 14.528 9.058 1.00 52.31 400 VAL A C 1
ATOM 3025 O O . VAL A 1 400 ? 8.375 14.801 10.242 1.00 52.31 400 VAL A O 1
ATOM 3028 N N . PHE A 1 401 ? 8.925 13.311 8.644 1.00 52.12 401 PHE A N 1
ATOM 3029 C CA . PHE A 1 401 ? 9.300 12.149 9.463 1.00 52.12 401 PHE A CA 1
ATOM 3030 C C . PHE A 1 401 ? 8.159 11.482 10.223 1.00 52.12 401 PHE A C 1
ATOM 3032 O O . PHE A 1 401 ? 8.060 10.261 10.213 1.00 52.12 401 PHE A O 1
ATOM 3039 N N . LEU A 1 402 ? 7.334 12.262 10.916 1.00 50.06 402 LEU A N 1
ATOM 3040 C CA . LEU A 1 402 ? 6.431 11.752 11.945 1.00 50.06 402 LEU A CA 1
ATOM 3041 C C . LEU A 1 402 ? 5.010 12.338 11.846 1.00 50.06 402 LEU A C 1
ATOM 3043 O O . LEU A 1 402 ? 4.162 11.979 12.651 1.00 50.06 402 LEU A O 1
ATOM 3047 N N . GLN A 1 403 ? 4.703 13.176 10.845 1.00 54.97 403 GLN A N 1
ATOM 3048 C CA . GLN A 1 403 ? 3.348 13.717 10.610 1.00 54.97 403 GLN A CA 1
ATOM 3049 C C . GLN A 1 403 ? 2.479 12.734 9.799 1.00 54.97 403 GLN A C 1
ATOM 3051 O O . GLN A 1 403 ? 1.789 13.107 8.852 1.00 54.97 403 GLN A O 1
ATOM 3056 N N . GLY A 1 404 ? 2.576 11.448 10.145 1.00 58.88 404 GLY A N 1
ATOM 3057 C CA . GLY A 1 404 ? 1.980 10.321 9.426 1.00 58.88 404 GLY A CA 1
ATOM 3058 C C . GLY A 1 404 ? 0.584 9.925 9.905 1.00 58.88 404 GLY A C 1
ATOM 3059 O O . GLY A 1 404 ? 0.177 8.798 9.631 1.00 58.88 404 GLY A O 1
ATOM 3060 N N . ASP A 1 405 ? -0.124 10.810 10.617 1.00 72.31 405 ASP A N 1
ATOM 3061 C CA . ASP A 1 405 ? -1.422 10.536 11.251 1.00 72.31 405 ASP A CA 1
ATOM 3062 C C . ASP A 1 405 ? -2.408 9.863 10.279 1.00 72.31 405 ASP A C 1
ATOM 3064 O O . ASP A 1 405 ? -3.005 8.856 10.634 1.00 72.31 405 ASP A O 1
ATOM 3068 N N . ASP A 1 406 ? -2.483 10.307 9.015 1.00 77.44 406 ASP A N 1
ATOM 3069 C CA . ASP A 1 406 ? -3.340 9.699 7.980 1.00 77.44 406 ASP A CA 1
ATOM 3070 C C . ASP A 1 406 ? -3.044 8.203 7.725 1.00 77.44 406 ASP A C 1
ATOM 3072 O O . ASP A 1 406 ? -3.960 7.426 7.451 1.00 77.44 406 ASP A O 1
ATOM 3076 N N . ALA A 1 407 ? -1.776 7.781 7.801 1.00 85.12 407 ALA A N 1
ATOM 3077 C CA . ALA A 1 407 ? -1.372 6.386 7.605 1.00 85.12 407 ALA A CA 1
ATOM 3078 C C . ALA A 1 407 ? -1.607 5.531 8.863 1.00 85.12 407 ALA A C 1
ATOM 3080 O O . ALA A 1 407 ? -1.944 4.350 8.743 1.00 85.12 407 ALA A O 1
ATOM 3081 N N . ILE A 1 408 ? -1.469 6.128 10.052 1.00 85.38 408 ILE A N 1
ATOM 3082 C CA . ILE A 1 408 ? -1.812 5.500 11.336 1.00 85.38 408 ILE A CA 1
ATOM 3083 C C . ILE A 1 408 ? -3.332 5.302 11.415 1.00 85.38 408 ILE A C 1
ATOM 3085 O O . ILE A 1 408 ? -3.788 4.170 11.571 1.00 85.38 408 ILE A O 1
ATOM 3089 N N . ASP A 1 409 ? -4.108 6.372 11.203 1.00 78.38 409 ASP A N 1
ATOM 3090 C CA . ASP A 1 409 ? -5.574 6.368 11.152 1.00 78.38 409 ASP A CA 1
ATOM 3091 C C . ASP A 1 409 ? -6.091 5.347 10.134 1.00 78.38 409 ASP A C 1
ATOM 3093 O O . ASP A 1 409 ? -7.027 4.609 10.438 1.00 78.38 409 ASP A O 1
ATOM 3097 N N . TYR A 1 410 ? -5.479 5.252 8.947 1.00 84.88 410 TYR A N 1
ATOM 3098 C CA . TYR A 1 410 ? -5.823 4.232 7.951 1.00 84.88 410 TYR A CA 1
ATOM 3099 C C . TYR A 1 410 ? -5.641 2.812 8.491 1.00 84.88 410 TYR A C 1
ATOM 3101 O O . TYR A 1 410 ? -6.572 2.012 8.418 1.00 84.88 410 TYR A O 1
ATOM 3109 N N . CYS A 1 411 ? -4.466 2.487 9.043 1.00 88.44 411 CYS A N 1
ATOM 3110 C CA . CYS A 1 411 ? -4.177 1.127 9.504 1.00 88.44 411 CYS A CA 1
ATOM 3111 C C . CYS A 1 411 ? -5.007 0.742 10.737 1.00 88.44 411 CYS A C 1
ATOM 3113 O O . CYS A 1 411 ? -5.423 -0.409 10.852 1.00 88.44 411 CYS A O 1
ATOM 3115 N N . LEU A 1 412 ? -5.279 1.686 11.641 1.00 83.25 412 LEU A N 1
ATOM 3116 C CA . LEU A 1 412 ? -6.133 1.451 12.805 1.00 83.25 412 LEU A CA 1
ATOM 3117 C C . LEU A 1 412 ? -7.600 1.292 12.380 1.00 83.25 412 LEU A C 1
ATOM 3119 O O . LEU A 1 412 ? -8.199 0.251 12.651 1.00 83.25 412 LEU A O 1
ATOM 3123 N N . SER A 1 413 ? -8.143 2.233 11.596 1.00 75.56 413 SER A N 1
ATOM 3124 C CA . SER A 1 413 ? -9.535 2.184 11.110 1.00 75.56 413 SER A CA 1
ATOM 3125 C C . SER A 1 413 ? -9.820 0.958 10.233 1.00 75.56 413 SER A C 1
ATOM 3127 O O . SER A 1 413 ? -10.942 0.454 10.235 1.00 75.56 413 SER A O 1
ATOM 3129 N N . ALA A 1 414 ? -8.820 0.448 9.503 1.00 79.12 414 ALA A N 1
ATOM 3130 C CA . ALA A 1 414 ? -8.924 -0.790 8.725 1.00 79.12 414 ALA A CA 1
ATOM 3131 C C . ALA A 1 414 ? -9.206 -2.032 9.587 1.00 79.12 414 ALA A C 1
ATOM 3133 O O . ALA A 1 414 ? -9.871 -2.954 9.121 1.00 79.12 414 ALA A O 1
ATOM 3134 N N . ASN A 1 415 ? -8.731 -2.032 10.836 1.00 78.75 415 ASN A N 1
ATOM 3135 C CA . ASN A 1 415 ? -8.887 -3.119 11.810 1.00 78.75 415 ASN A CA 1
ATOM 3136 C C . ASN A 1 415 ? -9.919 -2.801 12.900 1.00 78.75 415 ASN A C 1
ATOM 3138 O O . ASN A 1 415 ? -10.085 -3.558 13.853 1.00 78.75 415 ASN A O 1
ATOM 3142 N N . GLY A 1 416 ? -10.592 -1.659 12.768 1.00 72.12 416 GLY A N 1
ATOM 3143 C CA . GLY A 1 416 ? -11.529 -1.137 13.747 1.00 72.12 416 GLY A CA 1
ATOM 3144 C C . GLY A 1 416 ? -10.900 -0.629 15.053 1.00 72.12 416 GLY A C 1
ATOM 3145 O O . GLY A 1 416 ? -11.593 -0.476 16.053 1.00 72.12 416 GLY A O 1
ATOM 3146 N N . LEU A 1 417 ? -9.594 -0.389 15.068 1.00 76.75 417 LEU A N 1
ATOM 3147 C CA . LEU A 1 417 ? -8.868 0.071 16.247 1.00 76.75 417 LEU A CA 1
ATOM 3148 C C . LEU A 1 417 ? -8.812 1.602 16.300 1.00 76.75 417 LEU A C 1
ATOM 3150 O O . LEU A 1 417 ? -9.001 2.297 15.298 1.00 76.75 417 LEU A O 1
ATOM 3154 N N . THR A 1 418 ? -8.511 2.122 17.482 1.00 75.38 418 THR A N 1
ATOM 3155 C CA . THR A 1 418 ? -8.233 3.534 17.760 1.00 75.38 418 THR A CA 1
ATOM 3156 C C . THR A 1 418 ? -6.825 3.690 18.341 1.00 75.38 418 THR A C 1
ATOM 3158 O O . THR A 1 418 ? -6.139 2.702 18.599 1.00 75.38 418 THR A O 1
ATOM 3161 N N . LEU A 1 419 ? -6.366 4.928 18.558 1.00 78.94 419 LEU A N 1
ATOM 3162 C CA . LEU A 1 419 ? -5.074 5.178 19.215 1.00 78.94 419 LEU A CA 1
ATOM 3163 C C . LEU A 1 419 ? -5.029 4.642 20.659 1.00 78.94 419 LEU A C 1
ATOM 3165 O O . LEU A 1 419 ? -3.952 4.289 21.129 1.00 78.94 419 LEU A O 1
ATOM 3169 N N . GLU A 1 420 ? -6.176 4.544 21.340 1.00 79.25 420 GLU A N 1
ATOM 3170 C CA . GLU A 1 420 ? -6.276 4.013 22.710 1.00 79.25 420 GLU A CA 1
ATOM 3171 C C . GLU A 1 420 ? -6.079 2.489 22.775 1.00 79.25 420 GLU A C 1
ATOM 3173 O O . GLU A 1 420 ? -5.710 1.959 23.821 1.00 79.25 420 GLU A O 1
ATOM 3178 N N . ASP A 1 421 ? -6.279 1.777 21.660 1.00 82.69 421 ASP A N 1
ATOM 3179 C CA . ASP A 1 421 ? -6.076 0.329 21.581 1.00 82.69 421 ASP A CA 1
ATOM 3180 C C . ASP A 1 421 ? -4.591 -0.060 21.410 1.00 82.69 421 ASP A C 1
ATOM 3182 O O . ASP A 1 421 ? -4.247 -1.236 21.539 1.00 82.69 421 ASP A O 1
ATOM 3186 N N . VAL A 1 422 ? -3.696 0.890 21.113 1.00 90.38 422 VAL A N 1
ATOM 3187 C CA . VAL A 1 422 ? -2.284 0.624 20.781 1.00 90.38 422 VAL A CA 1
ATOM 3188 C C . VAL A 1 422 ? -1.430 0.447 22.039 1.00 90.38 422 VAL A C 1
ATOM 3190 O O . VAL A 1 422 ? -1.264 1.383 22.819 1.00 90.38 422 VAL A O 1
ATOM 3193 N N . ASP A 1 423 ? -0.806 -0.724 22.203 1.00 94.81 423 ASP A N 1
ATOM 3194 C CA . ASP A 1 423 ? 0.113 -0.982 23.323 1.00 94.81 423 ASP A CA 1
ATOM 3195 C C . ASP A 1 423 ? 1.488 -0.359 23.097 1.00 94.81 423 ASP A C 1
ATOM 3197 O O . ASP A 1 423 ? 2.077 0.194 24.025 1.00 94.81 423 ASP A O 1
ATOM 3201 N N . TYR A 1 424 ? 2.006 -0.454 21.866 1.00 95.50 424 TYR A N 1
ATOM 3202 C CA . TYR A 1 424 ? 3.347 0.013 21.512 1.00 95.50 424 TYR A CA 1
ATOM 3203 C C . TYR A 1 424 ? 3.398 0.689 20.141 1.00 95.50 424 TYR A C 1
ATOM 3205 O O . TYR A 1 424 ? 2.798 0.229 19.169 1.00 95.50 424 TYR A O 1
ATOM 3213 N N . PHE A 1 425 ? 4.210 1.740 20.047 1.00 92.25 425 PHE A N 1
ATOM 3214 C CA . PHE A 1 425 ? 4.553 2.409 18.794 1.00 92.25 425 PHE A CA 1
ATOM 3215 C C . PHE A 1 425 ? 6.025 2.135 18.463 1.00 92.25 425 PHE A C 1
ATOM 3217 O O . PHE A 1 425 ? 6.909 2.409 19.275 1.00 92.25 425 PHE A O 1
ATOM 3224 N N . ALA A 1 426 ? 6.305 1.579 17.286 1.00 93.06 426 ALA A N 1
ATOM 3225 C CA . ALA A 1 426 ? 7.620 1.072 16.907 1.00 93.06 426 ALA A CA 1
ATOM 3226 C C . ALA A 1 426 ? 8.210 1.804 15.689 1.00 93.06 426 ALA A C 1
ATOM 3228 O O . ALA A 1 426 ? 7.549 1.945 14.662 1.00 93.06 426 ALA A O 1
ATOM 3229 N N . TYR A 1 427 ? 9.482 2.209 15.773 1.00 87.06 427 TYR A N 1
ATOM 3230 C CA . TYR A 1 427 ? 10.147 3.074 14.786 1.00 87.06 427 TYR A CA 1
ATOM 3231 C C . TYR A 1 427 ? 11.563 2.628 14.424 1.00 87.06 427 TYR A C 1
ATOM 3233 O O . TYR A 1 427 ? 12.250 1.947 15.191 1.00 87.06 427 TYR A O 1
ATOM 3241 N N . ASN A 1 428 ? 12.063 3.130 13.292 1.00 85.12 428 ASN A N 1
ATOM 3242 C CA . ASN A 1 428 ? 13.492 3.149 13.001 1.00 85.12 428 ASN A CA 1
ATOM 3243 C C . ASN A 1 428 ? 14.211 4.365 13.612 1.00 85.12 428 ASN A C 1
ATOM 3245 O O . ASN A 1 428 ? 13.764 5.500 13.495 1.00 85.12 428 ASN A O 1
ATOM 3249 N N . ILE A 1 429 ? 15.398 4.136 14.180 1.00 75.12 429 ILE A N 1
ATOM 3250 C CA . ILE A 1 429 ? 16.219 5.143 14.894 1.00 75.12 429 ILE A CA 1
ATOM 3251 C C . ILE A 1 429 ? 16.698 6.324 14.018 1.00 75.12 429 ILE A C 1
ATOM 3253 O O . ILE A 1 429 ? 17.077 7.372 14.540 1.00 75.12 429 ILE A O 1
ATOM 3257 N N . GLN A 1 430 ? 16.678 6.174 12.689 1.00 67.56 430 GLN A N 1
ATOM 3258 C CA . GLN A 1 430 ? 17.326 7.067 11.712 1.00 67.56 430 GLN A CA 1
ATOM 3259 C C . GLN A 1 430 ? 16.951 8.554 11.840 1.00 67.56 430 GLN A C 1
ATOM 3261 O O . GLN A 1 430 ? 17.771 9.412 11.526 1.00 67.56 430 GLN A O 1
ATOM 3266 N N . SER A 1 431 ? 15.739 8.862 12.299 1.00 55.44 431 SER A N 1
ATOM 3267 C CA . SER A 1 431 ? 15.185 10.225 12.300 1.00 55.44 431 SER A CA 1
ATOM 3268 C C . SER A 1 431 ? 15.419 10.981 13.613 1.00 55.44 431 SER A C 1
ATOM 3270 O O . SER A 1 431 ? 14.996 12.126 13.740 1.00 55.44 431 SER A O 1
ATOM 3272 N N . LEU A 1 432 ? 16.077 10.349 14.597 1.00 56.69 432 LEU A N 1
ATOM 3273 C CA . LEU A 1 432 ? 16.177 10.858 15.970 1.00 56.69 432 LEU A CA 1
ATOM 3274 C C . LEU A 1 432 ? 17.577 11.301 16.403 1.00 56.69 432 LEU A C 1
ATOM 3276 O O . LEU A 1 432 ? 17.696 11.987 17.415 1.00 56.69 432 LEU A O 1
ATOM 3280 N N . THR A 1 433 ? 18.637 10.924 15.684 1.00 56.41 433 THR A N 1
ATOM 3281 C CA . THR A 1 433 ? 20.016 11.285 16.050 1.00 56.41 433 THR A CA 1
ATOM 3282 C C . THR A 1 433 ? 20.339 12.732 15.654 1.00 56.41 433 THR A C 1
ATOM 3284 O O . THR A 1 433 ? 20.319 13.036 14.457 1.00 56.41 433 THR A O 1
ATOM 3287 N N . PRO A 1 434 ? 20.687 13.627 16.599 1.00 43.41 434 PRO A N 1
ATOM 3288 C CA . PRO A 1 434 ? 21.112 14.981 16.270 1.00 43.41 434 PRO A CA 1
ATOM 3289 C C . PRO A 1 434 ? 22.427 15.005 15.473 1.00 43.41 434 PRO A C 1
ATOM 3291 O O . PRO A 1 434 ? 23.280 14.130 15.606 1.00 43.41 434 PRO A O 1
ATOM 3294 N N . GLU A 1 435 ? 22.599 16.076 14.698 1.00 47.78 435 GLU A N 1
ATOM 3295 C CA . GLU A 1 435 ? 23.872 16.574 14.146 1.00 47.78 435 GLU A CA 1
ATOM 3296 C C . GLU A 1 435 ? 24.562 15.832 12.982 1.00 47.78 435 GLU A C 1
ATOM 3298 O O . GLU A 1 435 ? 25.467 16.427 12.400 1.00 47.78 435 GLU A O 1
ATOM 3303 N N . TYR A 1 436 ? 24.133 14.642 12.534 1.00 45.38 436 TYR A N 1
ATOM 3304 C CA . TYR A 1 436 ? 24.679 14.033 11.298 1.00 45.38 436 TYR A CA 1
ATOM 3305 C C . TYR A 1 436 ? 23.635 13.554 10.272 1.00 45.38 436 TYR A C 1
ATOM 3307 O O . TYR A 1 436 ? 22.426 13.653 10.462 1.00 45.38 436 TYR A O 1
ATOM 3315 N N . VAL A 1 437 ? 24.140 13.228 9.078 1.00 39.56 437 VAL A N 1
ATOM 3316 C CA . VAL A 1 437 ? 23.505 13.581 7.799 1.00 39.56 437 VAL A CA 1
ATOM 3317 C C . VAL A 1 437 ? 22.228 12.797 7.480 1.00 39.56 437 VAL A C 1
ATOM 3319 O O . VAL A 1 437 ? 22.253 11.576 7.374 1.00 39.56 437 VAL A O 1
ATOM 3322 N N . GLY A 1 438 ? 21.152 13.526 7.169 1.00 39.75 438 GLY A N 1
ATOM 3323 C CA . GLY A 1 438 ? 20.008 12.991 6.429 1.00 39.75 438 GLY A CA 1
ATOM 3324 C C . GLY A 1 438 ? 18.712 13.751 6.689 1.00 39.75 438 GLY A C 1
ATOM 3325 O O . GLY A 1 438 ? 18.191 14.409 5.792 1.00 39.75 438 GLY A O 1
ATOM 3326 N N . LEU A 1 439 ? 18.191 13.627 7.912 1.00 43.47 439 LEU A N 1
ATOM 3327 C CA . LEU A 1 439 ? 16.758 13.782 8.197 1.00 43.47 439 LEU A CA 1
ATOM 3328 C C . LEU A 1 439 ? 16.463 14.418 9.578 1.00 43.47 439 LEU A C 1
ATOM 3330 O O . LEU A 1 439 ? 15.433 14.154 10.187 1.00 43.47 439 LEU A O 1
ATOM 3334 N N . GLY A 1 440 ? 17.368 15.253 10.096 1.00 43.59 440 GLY A N 1
ATOM 3335 C CA . GLY A 1 440 ? 17.248 15.816 11.446 1.00 43.59 440 GLY A CA 1
ATOM 3336 C C . GLY A 1 440 ? 16.075 16.792 11.632 1.00 43.59 440 GLY A C 1
ATOM 3337 O O . GLY A 1 440 ? 16.139 17.940 11.189 1.00 43.59 440 GLY A O 1
ATOM 3338 N N . GLN A 1 441 ? 15.056 16.370 12.382 1.00 45.12 441 GLN A N 1
ATOM 3339 C CA . GLN A 1 441 ? 14.129 17.240 13.116 1.00 45.12 441 GLN A CA 1
ATOM 3340 C C . GLN A 1 441 ? 14.162 16.859 14.603 1.00 45.12 441 GLN A C 1
ATOM 3342 O O . GLN A 1 441 ? 14.423 15.702 14.930 1.00 45.12 441 GLN A O 1
ATOM 3347 N N . PRO A 1 442 ? 13.873 17.792 15.528 1.00 47.12 442 PRO A N 1
ATOM 3348 C CA . PRO A 1 442 ? 13.609 17.433 16.913 1.00 47.12 442 PRO A CA 1
ATOM 3349 C C . PRO A 1 442 ? 12.409 16.486 16.996 1.00 47.12 442 PRO A C 1
ATOM 3351 O O . PRO A 1 442 ? 11.379 16.736 16.367 1.00 47.12 442 PRO A O 1
ATOM 3354 N N . VAL A 1 443 ? 12.535 15.466 17.846 1.00 49.84 443 VAL A N 1
ATOM 3355 C CA . VAL A 1 443 ? 11.564 14.383 18.101 1.00 49.84 443 VAL A CA 1
ATOM 3356 C C . VAL A 1 443 ? 10.114 14.871 18.311 1.00 49.84 443 VAL A C 1
ATOM 3358 O O . VAL A 1 443 ? 9.163 14.143 18.056 1.00 49.84 443 VAL A O 1
ATOM 3361 N N . SER A 1 444 ? 9.936 16.114 18.765 1.00 44.78 444 SER A N 1
ATOM 3362 C CA . SER A 1 444 ? 8.676 16.678 19.258 1.00 44.78 444 SER A CA 1
ATOM 3363 C C . SER A 1 444 ? 7.917 17.616 18.303 1.00 44.78 444 SER A C 1
ATOM 3365 O O . SER A 1 444 ? 6.865 18.129 18.684 1.00 44.78 444 SER A O 1
ATOM 3367 N N . LYS A 1 445 ? 8.390 17.896 17.076 1.00 45.31 445 LYS A N 1
ATOM 3368 C CA . LYS A 1 445 ? 7.697 18.846 16.173 1.00 45.31 445 LYS A CA 1
ATOM 3369 C C . LYS A 1 445 ? 6.597 18.208 15.312 1.00 45.31 445 LYS A C 1
ATOM 3371 O O . LYS A 1 445 ? 6.749 18.029 14.105 1.00 45.31 445 LYS A O 1
ATOM 3376 N N . GLY A 1 446 ? 5.435 17.998 15.930 1.00 48.56 446 GLY A N 1
ATOM 3377 C CA . GLY A 1 446 ? 4.173 17.715 15.231 1.00 48.56 446 GLY A CA 1
ATOM 3378 C C . GLY A 1 446 ? 3.620 16.303 15.400 1.00 48.56 446 GLY A C 1
ATOM 3379 O O . GLY A 1 446 ? 2.636 15.984 14.745 1.00 48.56 446 GLY A O 1
ATOM 3380 N N . LEU A 1 447 ? 4.212 15.485 16.274 1.00 55.62 447 LEU A N 1
ATOM 3381 C CA . LEU A 1 447 ? 3.562 14.279 16.783 1.00 55.62 447 LEU A CA 1
ATOM 3382 C C . LEU A 1 447 ? 2.521 14.666 17.832 1.00 55.62 447 LEU A C 1
ATOM 3384 O O . LEU A 1 447 ? 2.886 15.146 18.902 1.00 55.62 447 LEU A O 1
ATOM 3388 N N . ASN A 1 448 ? 1.246 14.428 17.528 1.00 58.59 448 ASN A N 1
ATOM 3389 C CA . ASN A 1 448 ? 0.148 14.592 18.486 1.00 58.59 448 ASN A CA 1
ATOM 3390 C C . ASN A 1 448 ? -0.433 13.245 18.960 1.00 58.59 448 ASN A C 1
ATOM 3392 O O . ASN A 1 448 ? -1.204 13.228 19.913 1.00 58.59 448 ASN A O 1
ATOM 3396 N N . ALA A 1 449 ? -0.087 12.132 18.300 1.00 64.88 449 ALA A N 1
ATOM 3397 C CA . ALA A 1 449 ? -0.718 10.830 18.525 1.00 64.88 449 ALA A CA 1
ATOM 3398 C C . ALA A 1 449 ? -0.238 10.084 19.790 1.00 64.88 449 ALA A C 1
ATOM 3400 O O . ALA A 1 449 ? -1.009 9.327 20.368 1.00 64.88 449 ALA A O 1
ATOM 3401 N N . PHE A 1 450 ? 1.019 10.266 20.215 1.00 74.75 450 PHE A N 1
ATOM 3402 C CA . PHE A 1 450 ? 1.630 9.573 21.362 1.00 74.75 450 PHE A CA 1
ATOM 3403 C C . PHE A 1 450 ? 2.921 10.291 21.819 1.00 74.75 450 PHE A C 1
ATOM 3405 O O . PHE A 1 450 ? 3.414 11.177 21.118 1.00 74.75 450 PHE A O 1
ATOM 3412 N N . ASP A 1 451 ? 3.486 9.903 22.971 1.00 80.00 451 ASP A N 1
ATOM 3413 C CA . ASP A 1 451 ? 4.799 10.384 23.435 1.00 80.00 451 ASP A CA 1
ATOM 3414 C C . ASP A 1 451 ? 5.950 9.544 22.834 1.00 80.00 451 ASP A C 1
ATOM 3416 O O . ASP A 1 451 ? 6.136 8.389 23.231 1.00 80.00 451 ASP A O 1
ATOM 3420 N N . PRO A 1 452 ? 6.780 10.103 21.932 1.00 78.06 452 PRO A N 1
ATOM 3421 C CA . PRO A 1 452 ? 7.904 9.389 21.332 1.00 78.06 452 PRO A CA 1
ATOM 3422 C C . PRO A 1 452 ? 9.028 9.019 22.307 1.00 78.06 452 PRO A C 1
ATOM 3424 O O . PRO A 1 452 ? 9.848 8.172 21.963 1.00 78.06 452 PRO A O 1
ATOM 3427 N N . LEU A 1 453 ? 9.108 9.600 23.505 1.00 81.44 453 LEU A N 1
ATOM 3428 C CA . LEU A 1 453 ? 10.073 9.181 24.533 1.00 81.44 453 LEU A CA 1
ATOM 3429 C C . LEU A 1 453 ? 9.406 8.396 25.679 1.00 81.44 453 LEU A C 1
ATOM 3431 O O . LEU A 1 453 ? 10.080 8.015 26.640 1.00 81.44 453 LEU A O 1
ATOM 3435 N N . GLY A 1 454 ? 8.113 8.089 25.539 1.00 83.88 454 GLY A N 1
ATOM 3436 C CA . GLY A 1 454 ? 7.324 7.295 26.473 1.00 83.88 454 GLY A CA 1
ATOM 3437 C C . GLY A 1 454 ? 7.725 5.816 26.516 1.00 83.88 454 GLY A C 1
ATOM 3438 O O . GLY A 1 454 ? 8.391 5.284 25.627 1.00 83.88 454 GLY A O 1
ATOM 3439 N N . ALA A 1 455 ? 7.304 5.117 27.573 1.00 88.81 455 ALA A N 1
ATOM 3440 C CA . ALA A 1 455 ? 7.653 3.709 27.796 1.00 88.81 455 ALA A CA 1
ATOM 3441 C C . ALA A 1 455 ? 7.068 2.738 26.746 1.00 88.81 455 ALA A C 1
ATOM 3443 O O . ALA A 1 455 ? 7.584 1.631 26.594 1.00 88.81 455 ALA A O 1
ATOM 3444 N N . ASN A 1 456 ? 6.026 3.157 26.023 1.00 90.50 456 ASN A N 1
ATOM 3445 C CA . ASN A 1 456 ? 5.400 2.429 24.918 1.00 90.50 456 ASN A CA 1
ATOM 3446 C C . ASN A 1 456 ? 6.042 2.702 23.542 1.00 90.50 456 ASN A C 1
ATOM 3448 O O . ASN A 1 456 ? 5.673 2.059 22.560 1.00 90.50 456 ASN A O 1
ATOM 3452 N N . ALA A 1 457 ? 7.010 3.616 23.440 1.00 90.19 457 ALA A N 1
ATOM 3453 C CA . ALA A 1 457 ? 7.786 3.807 22.218 1.00 90.19 457 ALA A CA 1
ATOM 3454 C C . ALA A 1 457 ? 8.945 2.795 22.154 1.00 90.19 457 ALA A C 1
ATOM 3456 O O . ALA A 1 457 ? 9.694 2.657 23.124 1.00 90.19 457 ALA A O 1
ATOM 3457 N N . ILE A 1 458 ? 9.124 2.111 21.020 1.00 92.62 458 ILE A N 1
ATOM 3458 C CA . ILE A 1 458 ? 10.234 1.179 20.758 1.00 92.62 458 ILE A CA 1
ATOM 3459 C C . ILE A 1 458 ? 10.986 1.596 19.488 1.00 92.62 458 ILE A C 1
ATOM 3461 O O . ILE A 1 458 ? 10.403 1.946 18.466 1.00 92.62 458 ILE A O 1
ATOM 3465 N N . TYR A 1 459 ? 12.311 1.523 19.546 1.00 89.56 459 TYR A N 1
ATOM 3466 C CA . TYR A 1 459 ? 13.231 2.026 18.538 1.00 89.56 459 TYR A CA 1
ATOM 3467 C C . TYR A 1 459 ? 14.210 0.949 18.099 1.00 89.56 459 TYR A C 1
ATOM 3469 O O . TYR A 1 459 ? 14.885 0.362 18.937 1.00 89.56 459 TYR A O 1
ATOM 3477 N N . THR A 1 460 ? 14.311 0.712 16.791 1.00 91.38 460 THR A N 1
ATOM 3478 C CA . THR A 1 460 ? 15.184 -0.312 16.194 1.00 91.38 460 THR A CA 1
ATOM 3479 C C . THR A 1 460 ? 16.157 0.291 15.170 1.00 91.38 460 THR A C 1
ATOM 3481 O O . THR A 1 460 ? 15.827 1.236 14.446 1.00 91.38 460 THR A O 1
ATOM 3484 N N . SER A 1 461 ? 17.377 -0.248 15.077 1.00 89.56 461 SER A N 1
ATOM 3485 C CA . SER A 1 461 ? 18.335 0.094 14.013 1.00 89.56 461 SER A CA 1
ATOM 3486 C C . SER A 1 461 ? 17.748 -0.153 12.617 1.00 89.56 461 SER A C 1
ATOM 3488 O O . SER A 1 461 ? 17.260 -1.235 12.323 1.00 89.56 461 SER A O 1
ATOM 3490 N N . HIS A 1 462 ? 17.854 0.815 11.705 1.00 90.19 462 HIS A N 1
ATOM 3491 C CA . HIS A 1 462 ? 17.179 0.763 10.395 1.00 90.19 462 HIS A CA 1
ATOM 3492 C C . HIS A 1 462 ? 17.550 -0.470 9.530 1.00 90.19 462 HIS A C 1
ATOM 3494 O O . HIS A 1 462 ? 16.666 -1.086 8.941 1.00 90.19 462 HIS A O 1
ATOM 3500 N N . HIS A 1 463 ? 18.822 -0.897 9.496 1.00 92.81 463 HIS A N 1
ATOM 3501 C CA . HIS A 1 463 ? 19.210 -2.154 8.822 1.00 92.81 463 HIS A CA 1
ATOM 3502 C C . HIS A 1 463 ? 18.577 -3.394 9.472 1.00 92.81 463 HIS A C 1
ATOM 3504 O O . HIS A 1 463 ? 18.189 -4.326 8.772 1.00 92.81 463 HIS A O 1
ATOM 3510 N N . LEU A 1 464 ? 18.428 -3.390 10.797 1.00 94.56 464 LEU A N 1
ATOM 3511 C CA . LEU A 1 464 ? 17.769 -4.469 11.518 1.00 94.56 464 LEU A CA 1
ATOM 3512 C C . LEU A 1 464 ? 16.253 -4.468 11.264 1.00 94.56 464 LEU A C 1
ATOM 3514 O O . LEU A 1 464 ? 15.677 -5.538 11.093 1.00 94.56 464 LEU A O 1
ATOM 3518 N N . CYS A 1 465 ? 15.617 -3.299 11.110 1.00 95.38 465 CYS A N 1
ATOM 3519 C CA . CYS A 1 465 ? 14.243 -3.225 10.609 1.00 95.38 465 CYS A CA 1
ATOM 3520 C C . CYS A 1 465 ? 14.120 -3.836 9.206 1.00 95.38 465 CYS A C 1
ATOM 3522 O O . CYS A 1 465 ? 13.227 -4.645 8.987 1.00 95.38 465 CYS A O 1
ATOM 3524 N N . HIS A 1 466 ? 15.012 -3.512 8.260 1.00 96.56 466 HIS A N 1
ATOM 3525 C CA . HIS A 1 466 ? 15.002 -4.160 6.939 1.00 96.56 466 HIS A CA 1
ATOM 3526 C C . HIS A 1 466 ? 15.113 -5.687 7.043 1.00 96.56 466 HIS A C 1
ATOM 3528 O O . HIS A 1 466 ? 14.386 -6.397 6.343 1.00 96.56 466 HIS A O 1
ATOM 3534 N N . ALA A 1 467 ? 15.984 -6.187 7.927 1.00 97.44 467 ALA A N 1
ATOM 3535 C CA . ALA A 1 467 ? 16.156 -7.615 8.164 1.00 97.44 467 ALA A CA 1
ATOM 3536 C C . ALA A 1 467 ? 14.888 -8.272 8.745 1.00 97.44 467 ALA A C 1
ATOM 3538 O O . ALA A 1 467 ? 14.414 -9.255 8.180 1.00 97.44 467 ALA A O 1
ATOM 3539 N N . PHE A 1 468 ? 14.291 -7.705 9.802 1.00 97.88 468 PHE A N 1
ATOM 3540 C CA . PHE A 1 468 ? 13.031 -8.199 10.376 1.00 97.88 468 PHE A CA 1
ATOM 3541 C C . PHE A 1 468 ? 11.864 -8.120 9.385 1.00 97.88 468 PHE A C 1
ATOM 3543 O O . PHE A 1 468 ? 11.107 -9.081 9.269 1.00 97.88 468 PHE A O 1
ATOM 3550 N N . ALA A 1 469 ? 11.742 -7.028 8.624 1.00 97.06 469 ALA A N 1
ATOM 3551 C CA . ALA A 1 469 ? 10.698 -6.868 7.613 1.00 97.06 469 ALA A CA 1
ATOM 3552 C C . ALA A 1 469 ? 10.760 -7.994 6.575 1.00 97.06 469 ALA A C 1
ATOM 3554 O O . ALA A 1 469 ? 9.755 -8.643 6.292 1.00 97.06 469 ALA A O 1
ATOM 3555 N N . ALA A 1 470 ? 11.954 -8.284 6.054 1.00 96.56 470 ALA A N 1
ATOM 3556 C CA . ALA A 1 470 ? 12.112 -9.322 5.048 1.00 96.56 470 ALA A CA 1
ATOM 3557 C C . ALA A 1 470 ? 12.007 -10.742 5.616 1.00 96.56 470 ALA A C 1
ATOM 3559 O O . ALA A 1 470 ? 11.407 -11.605 4.978 1.00 96.56 470 ALA A O 1
ATOM 3560 N N . LEU A 1 471 ? 12.516 -10.980 6.827 1.00 97.12 471 LEU A N 1
ATOM 3561 C CA . LEU A 1 471 ? 12.330 -12.249 7.526 1.00 97.12 471 LEU A CA 1
ATOM 3562 C C . LEU A 1 471 ? 10.845 -12.562 7.737 1.00 97.12 471 LEU A C 1
ATOM 3564 O O . LEU A 1 471 ? 10.438 -13.702 7.517 1.00 97.12 471 LEU A O 1
ATOM 3568 N N . SER A 1 472 ? 10.049 -11.554 8.107 1.00 95.50 472 SER A N 1
ATOM 3569 C CA . SER A 1 472 ? 8.655 -11.705 8.538 1.00 95.50 472 SER A CA 1
ATOM 3570 C C . SER A 1 472 ? 7.688 -12.270 7.490 1.00 95.50 472 SER A C 1
ATOM 3572 O O . SER A 1 472 ? 6.615 -12.714 7.873 1.00 95.50 472 SER A O 1
ATOM 3574 N N . GLY A 1 473 ? 8.057 -12.310 6.205 1.00 93.88 473 GLY A N 1
ATOM 3575 C CA . GLY A 1 473 ? 7.294 -13.014 5.159 1.00 93.88 473 GLY A CA 1
ATOM 3576 C C . GLY A 1 473 ? 8.017 -14.220 4.541 1.00 93.88 473 GLY A C 1
ATOM 3577 O O . GLY A 1 473 ? 7.494 -14.839 3.619 1.00 93.88 473 GLY A O 1
ATOM 3578 N N . SER A 1 474 ? 9.232 -14.538 4.999 1.00 95.31 474 SER A N 1
ATOM 3579 C CA . SER A 1 474 ? 10.111 -15.529 4.355 1.00 95.31 474 SER A CA 1
ATOM 3580 C C . SER A 1 474 ? 9.790 -16.986 4.693 1.00 95.31 474 SER A C 1
ATOM 3582 O O . SER A 1 474 ? 10.184 -17.882 3.953 1.00 95.31 474 SER A O 1
ATOM 3584 N N . ARG A 1 475 ? 9.118 -17.232 5.826 1.00 95.50 475 ARG A N 1
ATOM 3585 C CA . ARG A 1 475 ? 8.836 -18.553 6.423 1.00 95.50 475 ARG A CA 1
ATOM 3586 C C . ARG A 1 475 ? 10.073 -19.421 6.728 1.00 95.50 475 ARG A C 1
ATOM 3588 O O . ARG A 1 475 ? 9.928 -20.570 7.140 1.00 95.50 475 ARG A O 1
ATOM 3595 N N . PHE A 1 476 ? 11.292 -18.891 6.588 1.00 97.00 476 PHE A N 1
ATOM 3596 C CA . PHE A 1 476 ? 12.531 -19.607 6.906 1.00 97.00 476 PHE A CA 1
ATOM 3597 C C . PHE A 1 476 ? 12.882 -19.486 8.394 1.00 97.00 476 PHE A C 1
ATOM 3599 O O . PHE A 1 476 ? 12.898 -18.386 8.947 1.00 97.00 476 PHE A O 1
ATOM 3606 N N . SER A 1 477 ? 13.188 -20.604 9.060 1.00 95.69 477 SER A N 1
ATOM 3607 C CA . SER A 1 477 ? 13.518 -20.617 10.500 1.00 95.69 477 SER A CA 1
ATOM 3608 C C . SER A 1 477 ? 14.983 -20.294 10.810 1.00 95.69 477 SER A C 1
ATOM 3610 O O . SER A 1 477 ? 15.270 -19.770 11.883 1.00 95.69 477 SER A O 1
ATOM 3612 N N . TYR A 1 478 ? 15.897 -20.606 9.884 1.00 97.25 478 TYR A N 1
ATOM 3613 C CA . TYR A 1 478 ? 17.344 -20.384 10.027 1.00 97.25 478 TYR A CA 1
ATOM 3614 C C . TYR A 1 478 ? 17.985 -19.739 8.774 1.00 97.25 478 TYR A C 1
ATOM 3616 O O . TYR A 1 478 ? 18.899 -20.325 8.191 1.00 97.25 478 TYR A O 1
ATOM 3624 N N . PRO A 1 479 ? 17.491 -18.585 8.280 1.00 97.88 479 PRO A N 1
ATOM 3625 C CA . PRO A 1 479 ? 18.032 -17.964 7.077 1.00 97.88 479 PRO A CA 1
ATOM 3626 C C . PRO A 1 479 ? 19.294 -17.135 7.345 1.00 97.88 479 PRO A C 1
ATOM 3628 O O . PRO A 1 479 ? 19.485 -16.574 8.430 1.00 97.88 479 PRO A O 1
ATOM 3631 N N . THR A 1 480 ? 20.091 -16.957 6.290 1.00 98.38 480 THR A N 1
ATOM 3632 C CA . THR A 1 480 ? 21.025 -15.830 6.192 1.00 98.38 480 THR A CA 1
ATOM 3633 C C . THR A 1 480 ? 20.284 -14.628 5.611 1.00 98.38 480 THR A C 1
ATOM 3635 O O . THR A 1 480 ? 19.843 -14.658 4.461 1.00 98.38 480 THR A O 1
ATOM 3638 N N . VAL A 1 481 ? 20.148 -13.556 6.390 1.00 98.31 481 VAL A N 1
ATOM 3639 C CA . VAL A 1 481 ? 19.503 -12.312 5.948 1.00 98.31 481 VAL A CA 1
ATOM 3640 C C . VAL A 1 481 ? 20.573 -11.306 5.535 1.00 98.31 481 VAL A C 1
ATOM 3642 O O . VAL A 1 481 ? 21.435 -10.938 6.332 1.00 98.31 481 VAL A O 1
ATOM 3645 N N . VAL A 1 482 ? 20.517 -10.845 4.288 1.00 98.19 482 VAL A N 1
ATOM 3646 C CA . VAL A 1 482 ? 21.425 -9.846 3.718 1.00 98.19 482 VAL A CA 1
ATOM 3647 C C . VAL A 1 482 ? 20.667 -8.542 3.498 1.00 98.19 482 VAL A C 1
ATOM 3649 O O . VAL A 1 482 ? 19.630 -8.518 2.838 1.00 98.19 482 VAL A O 1
ATOM 3652 N N . VAL A 1 483 ? 21.215 -7.443 4.008 1.00 97.19 483 VAL A N 1
ATOM 3653 C CA . VAL A 1 483 ? 20.697 -6.084 3.818 1.00 97.19 483 VAL A CA 1
ATOM 3654 C C . VAL A 1 483 ? 21.715 -5.296 3.002 1.00 97.19 483 VAL A C 1
ATOM 3656 O O . VAL A 1 483 ? 22.851 -5.128 3.446 1.00 97.19 483 VAL A O 1
ATOM 3659 N N . ALA A 1 484 ? 21.329 -4.805 1.825 1.00 95.31 484 ALA A N 1
ATOM 3660 C CA . ALA A 1 484 ? 22.144 -3.891 1.027 1.00 95.31 484 ALA A CA 1
ATOM 3661 C C . ALA A 1 484 ? 21.328 -2.653 0.664 1.00 95.31 484 ALA A C 1
ATOM 3663 O O . ALA A 1 484 ? 20.275 -2.748 0.028 1.00 95.31 484 ALA A O 1
ATOM 3664 N N . ASP A 1 485 ? 21.828 -1.484 1.045 1.00 90.31 485 ASP A N 1
ATOM 3665 C CA . ASP A 1 485 ? 21.058 -0.253 0.953 1.00 90.31 485 ASP A CA 1
ATOM 3666 C C . ASP A 1 485 ? 21.893 0.943 0.467 1.00 90.31 485 ASP A C 1
ATOM 3668 O O . ASP A 1 485 ? 23.120 0.881 0.355 1.00 90.31 485 ASP A O 1
ATOM 3672 N N . GLY A 1 486 ? 21.217 2.040 0.119 1.00 81.06 486 GLY A N 1
ATOM 3673 C CA . GLY A 1 486 ? 21.870 3.322 -0.119 1.00 81.06 486 GLY A CA 1
ATOM 3674 C C . GLY A 1 486 ? 22.598 3.799 1.129 1.00 81.06 486 GLY A C 1
ATOM 3675 O O . GLY A 1 486 ? 23.805 4.042 1.076 1.00 81.06 486 GLY A O 1
ATOM 3676 N N . SER A 1 487 ? 21.874 3.907 2.238 1.00 76.75 487 SER A N 1
ATOM 3677 C CA . SER A 1 487 ? 22.394 4.429 3.497 1.00 76.75 487 SER A CA 1
ATOM 3678 C C . SER A 1 487 ? 21.352 4.240 4.595 1.00 76.75 487 SER A C 1
ATOM 3680 O O . SER A 1 487 ? 20.347 4.954 4.635 1.00 76.75 487 SER A O 1
ATOM 3682 N N . GLY A 1 488 ? 21.624 3.319 5.509 1.00 72.69 488 GLY A N 1
ATOM 3683 C CA . GLY A 1 488 ? 20.747 3.055 6.630 1.00 72.69 488 GLY A CA 1
ATOM 3684 C C . GLY A 1 488 ? 20.836 4.101 7.742 1.00 72.69 488 GLY A C 1
ATOM 3685 O O . GLY A 1 488 ? 21.217 5.259 7.566 1.00 72.69 488 GLY A O 1
ATOM 3686 N N . GLY A 1 489 ? 20.473 3.651 8.939 1.00 68.31 489 GLY A N 1
ATOM 3687 C CA . GLY A 1 489 ? 20.547 4.437 10.163 1.00 68.31 489 GLY A CA 1
ATOM 3688 C C . GLY A 1 489 ? 21.982 4.716 10.602 1.00 68.31 489 GLY A C 1
ATOM 3689 O O . GLY A 1 489 ? 22.926 4.037 10.195 1.00 68.31 489 GLY A O 1
ATOM 3690 N N . VAL A 1 490 ? 22.104 5.717 11.468 1.00 66.12 490 VAL A N 1
ATOM 3691 C CA . VAL A 1 490 ? 23.352 6.150 12.090 1.00 66.12 490 VAL A CA 1
ATOM 3692 C C . VAL A 1 490 ? 23.357 5.673 13.543 1.00 66.12 490 VAL A C 1
ATOM 3694 O O . VAL A 1 490 ? 22.552 6.141 14.346 1.00 66.12 490 VAL A O 1
ATOM 3697 N N . THR A 1 491 ? 24.254 4.753 13.897 1.00 66.31 491 THR A N 1
ATOM 3698 C CA . THR A 1 491 ? 24.487 4.338 15.293 1.00 66.31 491 THR A CA 1
ATOM 3699 C C . THR A 1 491 ? 25.865 4.779 15.777 1.00 66.31 491 THR A C 1
ATOM 3701 O O . THR A 1 491 ? 26.803 4.942 14.994 1.00 66.31 491 THR A O 1
ATOM 3704 N N . VAL A 1 492 ? 25.997 4.994 17.088 1.00 60.91 492 VAL A N 1
ATOM 3705 C CA . VAL A 1 492 ? 27.294 5.187 17.743 1.00 60.91 492 VAL A CA 1
ATOM 3706 C C . VAL A 1 492 ? 27.943 3.810 17.887 1.00 60.91 492 VAL A C 1
ATOM 3708 O O . VAL A 1 492 ? 27.574 3.020 18.755 1.00 60.91 492 VAL A O 1
ATOM 3711 N N . GLY A 1 493 ? 28.895 3.519 17.001 1.00 61.81 493 GLY A N 1
ATOM 3712 C CA . GLY A 1 493 ? 29.511 2.198 16.869 1.00 61.81 493 GLY A CA 1
ATOM 3713 C C . GLY A 1 493 ? 28.730 1.255 15.949 1.00 61.81 493 GLY A C 1
ATOM 3714 O O . GLY A 1 493 ? 27.738 1.633 15.329 1.00 61.81 493 GLY A O 1
ATOM 3715 N N . GLU A 1 494 ? 29.214 0.017 15.845 1.00 65.00 494 GLU A N 1
ATOM 3716 C CA . GLU A 1 494 ? 28.802 -0.947 14.809 1.00 65.00 494 GLU A CA 1
ATOM 3717 C C . GLU A 1 494 ? 27.628 -1.856 15.214 1.00 65.00 494 GLU A C 1
ATOM 3719 O O . GLU A 1 494 ? 27.150 -2.643 14.397 1.00 65.00 494 GLU A O 1
ATOM 3724 N N . HIS A 1 495 ? 27.156 -1.774 16.459 1.00 76.69 495 HIS A N 1
ATOM 3725 C CA . HIS A 1 495 ? 26.110 -2.648 16.999 1.00 76.69 495 HIS A CA 1
ATOM 3726 C C . HIS A 1 495 ? 24.703 -2.222 16.564 1.00 76.69 495 HIS A C 1
ATOM 3728 O O . HIS A 1 495 ? 24.438 -1.048 16.308 1.00 76.69 495 HIS A O 1
ATOM 3734 N N . ASP A 1 496 ? 23.773 -3.177 16.528 1.00 87.25 496 ASP A N 1
ATOM 3735 C CA . ASP A 1 496 ? 22.352 -2.853 16.427 1.00 87.25 496 ASP A CA 1
ATOM 3736 C C . ASP A 1 496 ? 21.751 -2.480 17.784 1.00 87.25 496 ASP A C 1
ATOM 3738 O O . ASP A 1 496 ? 22.180 -2.953 18.836 1.00 87.25 496 ASP A O 1
ATOM 3742 N N . LEU A 1 497 ? 20.743 -1.612 17.736 1.00 86.88 497 LEU A N 1
ATOM 3743 C CA . LEU A 1 497 ? 20.013 -1.103 18.884 1.00 86.88 497 LEU A CA 1
ATOM 3744 C C . LEU A 1 497 ? 18.551 -1.542 18.776 1.00 86.88 497 LEU A C 1
ATOM 3746 O O . LEU A 1 497 ? 17.938 -1.398 17.715 1.00 86.88 497 LEU A O 1
ATOM 3750 N N . ILE A 1 498 ? 18.003 -2.042 19.884 1.00 91.94 498 ILE A N 1
ATOM 3751 C CA . ILE A 1 498 ? 16.563 -2.158 20.129 1.00 91.94 498 ILE A CA 1
ATOM 3752 C C . ILE A 1 498 ? 16.318 -1.579 21.527 1.00 91.94 498 ILE A C 1
ATOM 3754 O O . ILE A 1 498 ? 16.859 -2.096 22.504 1.00 91.94 498 ILE A O 1
ATOM 3758 N N . MET A 1 499 ? 15.603 -0.457 21.622 1.00 89.62 499 MET A N 1
ATOM 3759 C CA . MET A 1 499 ? 15.521 0.364 22.841 1.00 89.62 499 MET A CA 1
ATOM 3760 C C . MET A 1 499 ? 14.111 0.928 23.029 1.00 89.62 499 MET A C 1
ATOM 3762 O O . MET A 1 499 ? 13.473 1.302 22.051 1.00 89.62 499 MET A O 1
ATOM 3766 N N . ASN A 1 500 ? 13.637 1.049 24.270 1.00 92.19 500 ASN A N 1
ATOM 3767 C CA . ASN A 1 500 ? 12.405 1.789 24.562 1.00 92.19 500 ASN A CA 1
ATOM 3768 C C . ASN A 1 500 ? 12.651 3.313 24.620 1.00 92.19 500 ASN A C 1
ATOM 3770 O O . ASN A 1 500 ? 13.802 3.755 24.651 1.00 92.19 500 ASN A O 1
ATOM 3774 N N . GLY A 1 501 ? 11.588 4.121 24.652 1.00 87.62 501 GLY A N 1
ATOM 3775 C CA . GLY A 1 501 ? 11.658 5.589 24.695 1.00 87.62 501 GLY A CA 1
ATOM 3776 C C . GLY A 1 501 ? 12.603 6.159 25.767 1.00 87.62 501 GLY A C 1
ATOM 3777 O O . GLY A 1 501 ? 13.499 6.928 25.410 1.00 87.62 501 GLY A O 1
ATOM 3778 N N . PRO A 1 502 ? 12.520 5.738 27.046 1.00 89.62 502 PRO A N 1
ATOM 3779 C CA . PRO A 1 502 ? 13.440 6.190 28.092 1.00 89.62 502 PRO A CA 1
ATOM 3780 C C . PRO A 1 502 ? 14.909 5.822 27.833 1.00 89.62 502 PRO A C 1
ATOM 3782 O O . PRO A 1 502 ? 15.806 6.637 28.060 1.00 89.62 502 PRO A O 1
ATOM 3785 N N . ALA A 1 503 ? 15.179 4.616 27.322 1.00 88.12 503 ALA A N 1
ATOM 3786 C CA . ALA A 1 503 ? 16.533 4.199 26.965 1.00 88.12 503 ALA A CA 1
ATOM 3787 C C . ALA A 1 503 ? 17.058 4.953 25.728 1.00 88.12 503 ALA A C 1
ATOM 3789 O O . ALA A 1 503 ? 18.237 5.305 25.677 1.00 88.12 503 ALA A O 1
ATOM 3790 N N . MET A 1 504 ? 16.184 5.267 24.766 1.00 83.88 504 MET A N 1
ATOM 3791 C CA . MET A 1 504 ? 16.504 6.111 23.616 1.00 83.88 504 MET A CA 1
ATOM 3792 C C . MET A 1 504 ? 16.803 7.553 24.050 1.00 83.88 504 MET A C 1
ATOM 3794 O O . MET A 1 504 ? 17.804 8.120 23.622 1.00 83.88 504 MET A O 1
ATOM 3798 N N . ALA A 1 505 ? 16.025 8.128 24.972 1.00 80.62 505 ALA A N 1
ATOM 3799 C CA . ALA A 1 505 ? 16.326 9.430 25.566 1.00 80.62 505 ALA A CA 1
ATOM 3800 C C . ALA A 1 505 ? 17.713 9.435 26.236 1.00 80.62 505 ALA A C 1
ATOM 3802 O O . ALA A 1 505 ? 18.514 10.334 25.987 1.00 80.62 505 ALA A O 1
ATOM 3803 N N . ALA A 1 506 ? 18.048 8.401 27.016 1.00 81.12 506 ALA A N 1
ATOM 3804 C CA . ALA A 1 506 ? 19.374 8.257 27.623 1.00 81.12 506 ALA A CA 1
ATOM 3805 C C . ALA A 1 506 ? 20.504 8.128 26.578 1.00 81.12 506 ALA A C 1
ATOM 3807 O O . ALA A 1 506 ? 21.566 8.732 26.742 1.00 81.12 506 ALA A O 1
ATOM 3808 N N . TYR A 1 507 ? 20.276 7.391 25.486 1.00 78.62 507 TYR A N 1
ATOM 3809 C CA . TYR A 1 507 ? 21.211 7.279 24.362 1.00 78.62 507 TYR A CA 1
ATOM 3810 C C . TYR A 1 507 ? 21.451 8.635 23.677 1.00 78.62 507 TYR A C 1
ATOM 3812 O O . TYR A 1 507 ? 22.600 9.014 23.455 1.00 78.62 507 TYR A O 1
ATOM 3820 N N . LEU A 1 508 ? 20.388 9.406 23.427 1.00 74.62 508 LEU A N 1
ATOM 3821 C CA . LEU A 1 508 ? 20.471 10.762 22.876 1.00 74.62 508 LEU A CA 1
ATOM 3822 C C . LEU A 1 508 ? 21.193 11.732 23.830 1.00 74.62 508 LEU A C 1
ATOM 3824 O O . LEU A 1 508 ? 22.029 12.522 23.392 1.00 74.62 508 LEU A O 1
ATOM 3828 N N . HIS A 1 509 ? 20.931 11.640 25.138 1.00 71.00 509 HIS A N 1
ATOM 3829 C CA . HIS A 1 509 ? 21.590 12.455 26.164 1.00 71.00 509 HIS A CA 1
ATOM 3830 C C . HIS A 1 509 ? 23.078 12.138 26.361 1.00 71.00 509 HIS A C 1
ATOM 3832 O O . HIS A 1 509 ? 23.816 13.014 26.811 1.00 71.00 509 HIS A O 1
ATOM 3838 N N . ARG A 1 510 ? 23.543 10.925 26.021 1.00 65.50 510 ARG A N 1
ATOM 3839 C CA . ARG A 1 510 ? 24.963 10.543 26.142 1.00 65.50 510 ARG A CA 1
ATOM 3840 C C . ARG A 1 510 ? 25.879 11.406 25.262 1.00 65.50 510 ARG A C 1
ATOM 3842 O O . ARG A 1 510 ? 27.043 11.592 25.609 1.00 65.50 510 ARG A O 1
ATOM 3849 N N . GLY A 1 511 ? 25.342 11.967 24.174 1.00 55.34 511 GLY A N 1
ATOM 3850 C CA . GLY A 1 511 ? 26.045 12.864 23.259 1.00 55.34 511 GLY A CA 1
ATOM 3851 C C . GLY A 1 511 ? 27.109 12.168 22.401 1.00 55.34 511 GLY A C 1
ATOM 3852 O O . GLY A 1 511 ? 27.618 11.098 22.725 1.00 55.34 511 GLY A O 1
ATOM 3853 N N . LEU A 1 512 ? 27.493 12.811 21.296 1.00 53.03 512 LEU A N 1
ATOM 3854 C CA . LEU A 1 512 ? 28.476 12.288 20.330 1.00 53.03 512 LEU A CA 1
ATOM 3855 C C . LEU A 1 512 ? 29.946 12.387 20.807 1.00 53.03 512 LEU A C 1
ATOM 3857 O O . LEU A 1 512 ? 30.867 12.245 20.007 1.00 53.03 512 LEU A O 1
ATOM 3861 N N . GLY A 1 513 ? 30.174 12.692 22.090 1.00 49.53 513 GLY A N 1
ATOM 3862 C CA . GLY A 1 513 ? 31.484 13.067 22.643 1.00 49.53 513 GLY A CA 1
ATOM 3863 C C . GLY A 1 513 ? 32.153 12.029 23.547 1.00 49.53 513 GLY A C 1
ATOM 3864 O O . GLY A 1 513 ? 33.282 12.254 23.978 1.00 49.53 513 GLY A O 1
ATOM 3865 N N . VAL A 1 514 ? 31.490 10.911 23.852 1.00 50.56 514 VAL A N 1
ATOM 3866 C CA . VAL A 1 514 ? 32.071 9.836 24.672 1.00 50.56 514 VAL A CA 1
ATOM 3867 C C . VAL A 1 514 ? 32.752 8.822 23.740 1.00 50.56 514 VAL A C 1
ATOM 3869 O O . VAL A 1 514 ? 32.177 8.409 22.738 1.00 50.56 514 VAL A O 1
ATOM 3872 N N . ASP A 1 515 ? 33.991 8.441 24.061 1.00 56.22 515 ASP A N 1
ATOM 3873 C CA . ASP A 1 515 ? 34.775 7.372 23.412 1.00 56.22 515 ASP A CA 1
ATOM 3874 C C . ASP A 1 515 ? 35.354 7.634 21.994 1.00 56.22 515 ASP A C 1
ATOM 3876 O O . ASP A 1 515 ? 35.926 6.724 21.399 1.00 56.22 515 ASP A O 1
ATOM 3880 N N . ASN A 1 516 ? 35.302 8.861 21.445 1.00 55.12 516 ASN A N 1
ATOM 3881 C CA . ASN A 1 516 ? 35.830 9.218 20.099 1.00 55.12 516 ASN A CA 1
ATOM 3882 C C . ASN A 1 516 ? 35.203 8.445 18.906 1.00 55.12 516 ASN A C 1
ATOM 3884 O O . ASN A 1 516 ? 35.673 8.564 17.768 1.00 55.12 516 ASN A O 1
ATOM 3888 N N . ILE A 1 517 ? 34.138 7.671 19.132 1.00 56.09 517 ILE A N 1
ATOM 3889 C CA . ILE A 1 517 ? 33.498 6.837 18.108 1.00 56.09 517 ILE A CA 1
ATOM 3890 C C . ILE A 1 517 ? 32.650 7.719 17.187 1.00 56.09 517 ILE A C 1
ATOM 3892 O O . ILE A 1 517 ? 31.619 8.257 17.588 1.00 56.09 517 ILE A O 1
ATOM 3896 N N . ARG A 1 518 ? 33.065 7.848 15.922 1.00 59.69 518 ARG A N 1
ATOM 3897 C CA . ARG A 1 518 ? 32.267 8.552 14.909 1.00 59.69 518 ARG A CA 1
ATOM 3898 C C . ARG A 1 518 ? 31.053 7.707 14.516 1.00 59.69 518 ARG A C 1
ATOM 3900 O O . ARG A 1 518 ? 31.242 6.536 14.184 1.00 59.69 518 ARG A O 1
ATOM 3907 N N . PRO A 1 519 ? 29.840 8.279 14.479 1.00 65.06 519 PRO A N 1
ATOM 3908 C CA . PRO A 1 519 ? 28.693 7.589 13.910 1.00 65.06 519 PRO A CA 1
ATOM 3909 C C . PRO A 1 519 ? 28.915 7.317 12.419 1.00 65.06 519 PRO A C 1
ATOM 3911 O O . PRO A 1 519 ? 29.431 8.181 11.706 1.00 65.06 519 PRO A O 1
ATOM 3914 N N . MET A 1 520 ? 28.537 6.131 11.942 1.00 70.75 520 MET A N 1
ATOM 3915 C CA . MET A 1 520 ? 28.693 5.747 10.533 1.00 70.75 520 MET A CA 1
ATOM 3916 C C . MET A 1 520 ? 27.378 5.201 9.973 1.00 70.75 520 MET A C 1
ATOM 3918 O O . MET A 1 520 ? 26.581 4.608 10.695 1.00 70.75 520 MET A O 1
ATOM 3922 N N . LEU A 1 521 ? 27.144 5.420 8.681 1.00 78.25 521 LEU A N 1
ATOM 3923 C CA . LEU A 1 521 ? 25.931 4.980 7.988 1.00 78.25 521 LEU A CA 1
ATOM 3924 C C . LEU A 1 521 ? 26.085 3.525 7.578 1.00 78.25 521 LEU A C 1
ATOM 3926 O O . LEU A 1 521 ? 27.033 3.204 6.864 1.00 78.25 521 LEU A O 1
ATOM 3930 N N . HIS A 1 522 ? 25.163 2.654 7.969 1.00 85.94 522 HIS A N 1
ATOM 3931 C CA . HIS A 1 522 ? 25.192 1.263 7.514 1.00 85.94 522 HIS A CA 1
ATOM 3932 C C . HIS A 1 522 ? 24.910 1.201 5.999 1.00 85.94 522 HIS A C 1
ATOM 3934 O O . HIS A 1 522 ? 24.078 1.952 5.495 1.00 85.94 522 HIS A O 1
ATOM 3940 N N . THR A 1 523 ? 25.618 0.348 5.252 1.00 89.06 523 THR A N 1
ATOM 3941 C CA . THR A 1 523 ? 25.448 0.213 3.783 1.00 89.06 523 THR A CA 1
ATOM 3942 C C . THR A 1 523 ? 25.314 -1.235 3.323 1.00 89.06 523 THR A C 1
ATOM 3944 O O . THR A 1 523 ? 24.613 -1.522 2.351 1.00 89.06 523 THR A O 1
ATOM 3947 N N . PHE A 1 524 ? 25.935 -2.166 4.048 1.00 93.62 524 PHE A N 1
ATOM 3948 C CA . PHE A 1 524 ? 25.763 -3.604 3.865 1.00 93.62 524 PHE A CA 1
ATOM 3949 C C . PHE A 1 524 ? 25.746 -4.298 5.233 1.00 93.62 524 PHE A C 1
ATOM 3951 O O . PHE A 1 524 ? 26.453 -3.889 6.155 1.00 93.62 524 PHE A O 1
ATOM 3958 N N . SER A 1 525 ? 24.923 -5.323 5.424 1.00 95.12 525 SER A N 1
ATOM 3959 C CA . SER A 1 525 ? 24.931 -6.147 6.641 1.00 95.12 525 SER A CA 1
ATOM 3960 C C . SER A 1 525 ? 24.488 -7.573 6.337 1.00 95.12 525 SER A C 1
ATOM 3962 O O . SER A 1 525 ? 23.627 -7.783 5.484 1.00 95.12 525 SER A O 1
ATOM 3964 N N . VAL A 1 526 ? 25.067 -8.539 7.046 1.00 97.38 526 VAL A N 1
ATOM 3965 C CA . VAL A 1 526 ? 24.710 -9.959 6.965 1.00 97.38 526 VAL A CA 1
ATOM 3966 C C . VAL A 1 526 ? 24.384 -10.459 8.365 1.00 97.38 526 VAL A C 1
ATOM 3968 O O . VAL A 1 526 ? 25.108 -10.167 9.321 1.00 97.38 526 VAL A O 1
ATOM 3971 N N . TYR A 1 527 ? 23.291 -11.205 8.471 1.00 97.44 527 TYR A N 1
ATOM 3972 C CA . TYR A 1 527 ? 22.762 -11.740 9.714 1.00 97.44 527 TYR A CA 1
ATOM 3973 C C . TYR A 1 527 ? 22.479 -13.236 9.595 1.00 97.44 527 TYR A C 1
ATOM 3975 O O . TYR A 1 527 ? 21.958 -13.692 8.581 1.00 97.44 527 TYR A O 1
ATOM 3983 N N . GLU A 1 528 ? 22.737 -13.972 10.668 1.00 97.56 528 GLU A N 1
ATOM 3984 C CA . GLU A 1 528 ? 22.215 -15.318 10.908 1.00 97.56 528 GLU A CA 1
ATOM 3985 C C . GLU A 1 528 ? 20.992 -15.187 11.824 1.00 97.56 528 GLU A C 1
ATOM 3987 O O . GLU A 1 528 ? 21.096 -14.616 12.913 1.00 97.56 528 GLU A O 1
ATOM 3992 N N . PHE A 1 529 ? 19.834 -15.692 11.397 1.00 97.31 529 PHE A N 1
ATOM 3993 C CA . PHE A 1 529 ? 18.614 -15.707 12.211 1.00 97.31 529 PHE A CA 1
ATOM 3994 C C . PHE A 1 529 ? 18.290 -17.112 12.730 1.00 97.31 529 PHE A C 1
ATOM 3996 O O . PHE A 1 529 ? 18.697 -18.125 12.165 1.00 97.31 529 PHE A O 1
ATOM 4003 N N . SER A 1 530 ? 17.545 -17.157 13.831 1.00 95.56 530 SER A N 1
ATOM 4004 C CA . SER A 1 530 ? 17.001 -18.362 14.459 1.00 95.56 530 SER A CA 1
ATOM 4005 C C . SER A 1 530 ? 15.635 -18.037 15.087 1.00 95.56 530 SER A C 1
ATOM 4007 O O . SER A 1 530 ? 15.327 -16.856 15.260 1.00 95.56 530 SER A O 1
ATOM 4009 N N . PRO A 1 531 ? 14.824 -19.023 15.515 1.00 92.88 531 PRO A N 1
ATOM 4010 C CA . PRO A 1 531 ? 13.519 -18.753 16.135 1.00 92.88 531 PRO A CA 1
ATOM 4011 C C . PRO A 1 531 ? 13.558 -17.920 17.434 1.00 92.88 531 PRO A C 1
ATOM 4013 O O . PRO A 1 531 ? 12.540 -17.357 17.833 1.00 92.88 531 PRO A O 1
ATOM 4016 N N . THR A 1 532 ? 14.716 -17.842 18.103 1.00 92.88 532 THR A N 1
ATOM 4017 C CA . THR A 1 532 ? 14.886 -17.220 19.433 1.00 92.88 532 THR A CA 1
ATOM 4018 C C . THR A 1 532 ? 15.882 -16.056 19.454 1.00 92.88 532 THR A C 1
ATOM 4020 O O . THR A 1 532 ? 16.225 -15.561 20.524 1.00 92.88 532 THR A O 1
ATOM 4023 N N . GLY A 1 533 ? 16.412 -15.636 18.304 1.00 95.44 533 GLY A N 1
ATOM 4024 C CA . GLY A 1 533 ? 17.413 -14.570 18.246 1.00 95.44 533 GLY A CA 1
ATOM 4025 C C . GLY A 1 53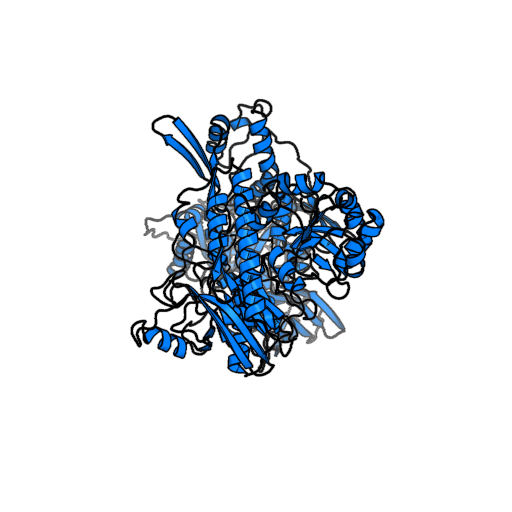3 ? 18.121 -14.457 16.901 1.00 95.44 533 GLY A C 1
ATOM 4026 O O . GLY A 1 533 ? 18.003 -15.329 16.038 1.00 95.44 533 GLY A O 1
ATOM 4027 N N . TYR A 1 534 ? 18.887 -13.381 16.740 1.00 96.38 534 TYR A N 1
ATOM 4028 C CA . TYR A 1 534 ? 19.695 -13.108 15.555 1.00 96.38 534 TYR A CA 1
ATOM 4029 C C . TYR A 1 534 ? 21.138 -12.781 15.947 1.00 96.38 534 TYR A C 1
ATOM 4031 O O . TYR A 1 534 ? 21.421 -12.379 17.078 1.00 96.38 534 TYR A O 1
ATOM 4039 N N . LYS A 1 535 ? 22.055 -12.927 14.994 1.00 95.12 535 LYS A N 1
ATOM 4040 C CA . LYS A 1 535 ? 23.466 -12.571 15.131 1.00 95.12 535 LYS A CA 1
ATOM 4041 C C . LYS A 1 535 ? 23.923 -11.849 13.875 1.00 95.12 535 LYS A C 1
ATOM 4043 O O . LYS A 1 535 ? 23.716 -12.341 12.771 1.00 95.12 535 LYS A O 1
ATOM 4048 N N . ILE A 1 536 ? 24.585 -10.708 14.034 1.00 93.81 536 ILE A N 1
ATOM 4049 C CA . ILE A 1 536 ? 25.284 -10.062 12.923 1.00 93.81 536 ILE A CA 1
ATOM 4050 C C . ILE A 1 536 ? 26.610 -10.786 12.652 1.00 93.81 536 ILE A C 1
ATOM 4052 O O . ILE A 1 536 ? 27.372 -11.067 13.577 1.00 93.81 536 ILE A O 1
ATOM 4056 N N . THR A 1 537 ? 26.872 -11.121 11.390 1.00 95.38 537 THR A N 1
ATOM 4057 C CA . THR A 1 537 ? 28.107 -11.800 10.958 1.00 95.38 537 THR A CA 1
ATOM 4058 C C . THR A 1 537 ? 29.035 -10.892 10.168 1.00 95.38 537 THR A C 1
ATOM 4060 O O . THR A 1 537 ? 30.246 -11.097 10.195 1.00 95.38 537 THR A O 1
ATOM 4063 N N . HIS A 1 538 ? 28.489 -9.876 9.496 1.00 94.38 538 HIS A N 1
ATOM 4064 C CA . HIS A 1 538 ? 29.264 -8.867 8.777 1.00 94.38 538 HIS A CA 1
ATOM 4065 C C . HIS A 1 538 ? 28.517 -7.532 8.686 1.00 94.38 538 HIS A C 1
ATOM 4067 O O . HIS A 1 538 ? 27.286 -7.506 8.593 1.00 94.38 538 HIS A O 1
ATOM 4073 N N . ARG A 1 539 ? 29.261 -6.422 8.661 1.00 91.56 539 ARG A N 1
ATOM 4074 C CA . ARG A 1 539 ? 28.740 -5.063 8.472 1.00 91.56 539 ARG A CA 1
ATOM 4075 C C . ARG A 1 539 ? 29.728 -4.209 7.681 1.00 91.56 539 ARG A C 1
ATOM 4077 O O . ARG A 1 539 ? 30.924 -4.219 7.946 1.00 91.56 539 ARG A O 1
ATOM 4084 N N . GLU A 1 540 ? 29.207 -3.439 6.731 1.00 89.75 540 GLU A N 1
ATOM 4085 C CA . GLU A 1 540 ? 29.925 -2.348 6.071 1.00 89.75 540 GLU A CA 1
ATOM 4086 C C . GLU A 1 540 ? 29.203 -1.031 6.323 1.00 89.75 540 GLU A C 1
ATOM 4088 O O . GLU A 1 540 ? 27.967 -0.974 6.354 1.00 89.75 540 GLU A O 1
ATOM 4093 N N . CYS A 1 541 ? 29.998 0.026 6.466 1.00 84.06 541 CYS A N 1
ATOM 4094 C CA . CYS A 1 541 ? 29.535 1.356 6.823 1.00 84.06 541 CYS A CA 1
ATOM 4095 C C . CYS A 1 541 ? 30.233 2.443 5.980 1.00 84.06 541 CYS A C 1
ATOM 4097 O O . CYS A 1 541 ? 31.353 2.256 5.502 1.00 84.06 541 CYS A O 1
ATOM 4099 N N . SER A 1 542 ? 29.582 3.599 5.818 1.00 77.44 542 SER A N 1
ATOM 4100 C CA . SER A 1 542 ? 30.073 4.777 5.087 1.00 77.44 542 SER A CA 1
ATOM 4101 C C . SER A 1 542 ? 30.194 5.999 6.014 1.00 77.44 542 SER A C 1
ATOM 4103 O O . SER A 1 542 ? 29.341 6.184 6.887 1.00 77.44 542 SER A O 1
ATOM 4105 N N . PRO A 1 543 ? 31.214 6.865 5.838 1.00 67.50 543 PRO A N 1
ATOM 4106 C CA . PRO A 1 543 ? 31.416 8.041 6.686 1.00 67.50 543 PRO A CA 1
ATOM 4107 C C . PRO A 1 543 ? 30.513 9.241 6.348 1.00 67.50 543 PRO A C 1
ATOM 4109 O O . PRO A 1 543 ? 30.509 10.213 7.101 1.00 67.50 543 PRO A O 1
ATOM 4112 N N . SER A 1 544 ? 29.791 9.239 5.221 1.00 64.88 544 SER A N 1
ATOM 4113 C CA . SER A 1 544 ? 28.847 10.312 4.877 1.00 64.88 544 SER A CA 1
ATOM 4114 C C . SER A 1 544 ? 27.741 9.858 3.922 1.00 64.88 544 SER A C 1
ATOM 4116 O O . SER A 1 544 ? 27.938 8.945 3.122 1.00 64.88 544 SER A O 1
ATOM 4118 N N . PHE A 1 545 ? 26.594 10.541 4.015 1.00 62.91 545 PHE A N 1
ATOM 4119 C CA . PHE A 1 545 ? 25.474 10.472 3.077 1.00 62.91 545 PHE A CA 1
ATOM 4120 C C . PHE A 1 545 ? 25.623 11.637 2.105 1.00 62.91 545 PHE A C 1
ATOM 4122 O O . PHE A 1 545 ? 25.308 12.781 2.439 1.00 62.91 545 PHE A O 1
ATOM 4129 N N . ASN A 1 546 ? 26.169 11.383 0.922 1.00 66.50 546 ASN A N 1
ATOM 4130 C CA . ASN A 1 546 ? 26.282 12.397 -0.111 1.00 66.50 546 ASN A CA 1
ATOM 4131 C C . ASN A 1 546 ? 26.435 11.754 -1.496 1.00 66.50 546 ASN A C 1
ATOM 4133 O O . ASN A 1 546 ? 27.532 11.428 -1.964 1.00 66.50 546 ASN A O 1
ATOM 4137 N N . THR A 1 547 ? 25.308 11.702 -2.206 1.00 60.25 547 THR A N 1
ATOM 4138 C CA . THR A 1 547 ? 25.210 11.238 -3.596 1.00 60.25 547 THR A CA 1
ATOM 4139 C C . THR A 1 547 ? 26.064 12.044 -4.583 1.00 60.25 547 THR A C 1
ATOM 4141 O O . THR A 1 547 ? 26.291 11.573 -5.690 1.00 60.25 547 THR A O 1
ATOM 4144 N N . ARG A 1 548 ? 26.571 13.232 -4.224 1.00 58.34 548 ARG A N 1
ATOM 4145 C CA . ARG A 1 548 ? 27.392 14.081 -5.107 1.00 58.34 548 ARG A CA 1
ATOM 4146 C C . ARG A 1 548 ? 28.893 14.047 -4.804 1.00 58.34 548 ARG A C 1
ATOM 4148 O O . ARG A 1 548 ? 29.673 14.356 -5.698 1.00 58.34 548 ARG A O 1
ATOM 4155 N N . SER A 1 549 ? 29.329 13.684 -3.595 1.00 60.75 549 SER A N 1
ATOM 4156 C CA . SER A 1 549 ? 30.765 13.616 -3.271 1.00 60.75 549 SER A CA 1
ATOM 4157 C C . SER A 1 549 ? 31.099 12.785 -2.025 1.00 60.75 549 SER A C 1
ATOM 4159 O O . SER A 1 549 ? 30.442 12.872 -0.996 1.00 60.75 549 SER A O 1
ATOM 4161 N N . GLY A 1 550 ? 32.191 12.017 -2.093 1.00 61.41 550 GLY A N 1
ATOM 4162 C CA . GLY A 1 550 ? 32.842 11.399 -0.927 1.00 61.41 550 GLY A CA 1
ATOM 4163 C C . GLY A 1 550 ? 32.315 10.032 -0.470 1.00 61.41 550 GLY A C 1
ATOM 4164 O O . GLY A 1 550 ? 33.105 9.255 0.061 1.00 61.41 550 GLY A O 1
ATOM 4165 N N . SER A 1 551 ? 31.045 9.682 -0.712 1.00 72.75 551 SER A N 1
ATOM 4166 C CA . SER A 1 551 ? 30.529 8.349 -0.347 1.00 72.75 551 SER A CA 1
ATOM 4167 C C . SER A 1 551 ? 30.957 7.257 -1.338 1.00 72.75 551 SER A C 1
ATOM 4169 O O . SER A 1 551 ? 30.881 7.436 -2.562 1.00 72.75 551 SER A O 1
ATOM 4171 N N . ARG A 1 552 ? 31.361 6.099 -0.795 1.00 77.44 552 ARG A N 1
ATOM 4172 C CA . ARG A 1 552 ? 31.653 4.845 -1.522 1.00 77.44 552 ARG A CA 1
ATOM 4173 C C . ARG A 1 552 ? 30.477 3.854 -1.525 1.00 77.44 552 ARG A C 1
ATOM 4175 O O . ARG A 1 552 ? 30.619 2.763 -2.071 1.00 77.44 552 ARG A O 1
ATOM 4182 N N . SER A 1 553 ? 29.327 4.213 -0.942 1.00 86.00 553 SER A N 1
ATOM 4183 C CA . SER A 1 553 ? 28.135 3.352 -0.933 1.00 86.00 553 SER A CA 1
ATOM 4184 C C . SER A 1 553 ? 27.730 2.929 -2.352 1.00 86.00 553 SER A C 1
ATOM 4186 O O . SER A 1 553 ? 27.730 3.737 -3.289 1.00 86.00 553 SER A O 1
ATOM 4188 N N . MET A 1 554 ? 27.356 1.655 -2.503 1.00 90.88 554 MET A N 1
ATOM 4189 C CA . MET A 1 554 ? 26.844 1.096 -3.756 1.00 90.88 554 MET A CA 1
ATOM 4190 C C . MET A 1 554 ? 25.551 1.800 -4.189 1.00 90.88 554 MET A C 1
ATOM 4192 O O . MET A 1 554 ? 25.451 2.271 -5.324 1.00 90.88 554 MET A O 1
ATOM 4196 N N . GLY A 1 555 ? 24.583 1.930 -3.276 1.00 89.94 555 GLY A N 1
ATOM 4197 C CA . GLY A 1 555 ? 23.287 2.536 -3.574 1.00 89.94 555 GLY A CA 1
ATOM 4198 C C . GLY A 1 555 ? 23.384 4.046 -3.797 1.00 89.94 555 GLY A C 1
ATOM 4199 O O . GLY A 1 555 ? 22.786 4.551 -4.746 1.00 89.94 555 GLY A O 1
ATOM 4200 N N . GLU A 1 556 ? 24.210 4.767 -3.026 1.00 87.19 556 GLU A N 1
ATOM 4201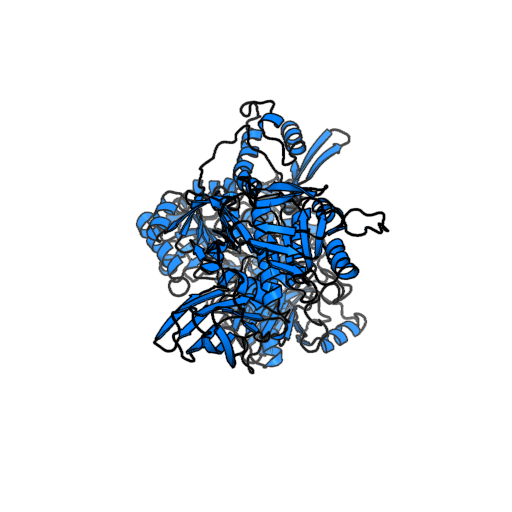 C CA . GLU A 1 556 ? 24.445 6.199 -3.280 1.00 87.19 556 GLU A CA 1
ATOM 4202 C C . GLU A 1 556 ? 25.158 6.447 -4.610 1.00 87.19 556 GLU A C 1
ATOM 4204 O O . GLU A 1 556 ? 24.888 7.444 -5.271 1.00 87.19 556 GLU A O 1
ATOM 4209 N N . THR A 1 557 ? 26.065 5.562 -5.029 1.00 89.06 557 THR A N 1
ATOM 4210 C CA . THR A 1 557 ? 26.732 5.653 -6.338 1.00 89.06 557 THR A CA 1
ATOM 4211 C C . THR A 1 557 ? 25.738 5.437 -7.477 1.00 89.06 557 THR A C 1
ATOM 4213 O O . THR A 1 557 ? 25.725 6.202 -8.441 1.00 89.06 557 THR A O 1
ATOM 4216 N N . TYR A 1 558 ? 24.848 4.457 -7.345 1.00 91.69 558 TYR A N 1
ATOM 4217 C CA . TYR A 1 558 ? 23.786 4.220 -8.318 1.00 91.69 558 TYR A CA 1
ATOM 4218 C C . TYR A 1 558 ? 22.797 5.404 -8.385 1.00 91.69 558 TYR A C 1
ATOM 4220 O O . TYR A 1 558 ? 22.430 5.873 -9.466 1.00 91.69 558 TYR A O 1
ATOM 4228 N N . ALA A 1 559 ? 22.436 5.964 -7.226 1.00 88.69 559 ALA A N 1
ATOM 4229 C CA . ALA A 1 559 ? 21.623 7.174 -7.114 1.00 88.69 559 ALA A CA 1
ATOM 4230 C C . ALA A 1 559 ? 22.340 8.428 -7.661 1.00 88.69 559 ALA A C 1
ATOM 4232 O O . ALA A 1 559 ? 21.691 9.291 -8.254 1.00 88.69 559 ALA A O 1
ATOM 4233 N N . ALA A 1 560 ? 23.669 8.517 -7.539 1.00 86.81 560 ALA A N 1
ATOM 4234 C CA . ALA A 1 560 ? 24.486 9.580 -8.128 1.00 86.81 560 ALA A CA 1
ATOM 4235 C C . ALA A 1 560 ? 24.371 9.586 -9.656 1.00 86.81 560 ALA A C 1
ATOM 4237 O O . ALA A 1 560 ? 24.007 10.602 -10.242 1.00 86.81 560 ALA A O 1
ATOM 4238 N N . VAL A 1 561 ? 24.589 8.439 -10.309 1.00 88.19 561 VAL A N 1
ATOM 4239 C CA . VAL A 1 561 ? 24.435 8.317 -11.770 1.00 88.19 561 VAL A CA 1
ATOM 4240 C C . VAL A 1 561 ? 23.000 8.635 -12.206 1.00 88.19 561 VAL A C 1
ATOM 4242 O O . VAL A 1 561 ? 22.792 9.370 -13.171 1.00 88.19 561 VAL A O 1
ATOM 4245 N N . SER A 1 562 ? 21.998 8.194 -11.439 1.00 88.56 562 SER A N 1
ATOM 4246 C CA . SER A 1 562 ? 20.602 8.587 -11.665 1.00 88.56 562 SER A CA 1
ATOM 4247 C C . SER A 1 562 ? 20.393 10.110 -11.584 1.00 88.56 562 SER A C 1
ATOM 4249 O O . SER A 1 562 ? 19.657 10.684 -12.391 1.00 88.56 562 SER A O 1
ATOM 4251 N N . GLN A 1 563 ? 21.050 10.785 -10.638 1.00 85.06 563 GLN A N 1
ATOM 4252 C CA . GLN A 1 563 ? 21.018 12.240 -10.490 1.00 85.06 563 GLN A CA 1
ATOM 4253 C C . GLN A 1 563 ? 21.729 12.967 -11.643 1.00 85.06 563 GLN A C 1
ATOM 4255 O O . GLN A 1 563 ? 21.243 14.021 -12.057 1.00 85.06 563 GLN A O 1
ATOM 4260 N N . TYR A 1 564 ? 22.828 12.416 -12.171 1.00 83.56 564 TYR A N 1
ATOM 4261 C CA . TYR A 1 564 ? 23.575 12.983 -13.301 1.00 83.56 564 TYR A CA 1
ATOM 4262 C C . TYR A 1 564 ? 22.839 12.860 -14.642 1.00 83.56 564 TYR A C 1
ATOM 4264 O O . TYR A 1 564 ? 22.908 13.793 -15.436 1.00 83.56 564 TYR A O 1
ATOM 4272 N N . ILE A 1 565 ? 22.119 11.755 -14.877 1.00 84.56 565 ILE A N 1
ATOM 4273 C CA . ILE A 1 565 ? 21.394 11.501 -16.137 1.00 84.56 565 ILE A CA 1
ATOM 4274 C C . ILE A 1 565 ? 19.972 12.081 -16.110 1.00 84.56 565 ILE A C 1
ATOM 4276 O O . ILE A 1 565 ? 19.539 12.740 -17.050 1.00 84.56 565 ILE A O 1
ATOM 4280 N N . PHE A 1 566 ? 19.206 11.845 -15.038 1.00 83.44 566 PHE A N 1
ATOM 4281 C CA . PHE A 1 566 ? 17.777 12.195 -14.992 1.00 83.44 566 PHE A CA 1
ATOM 4282 C C . PHE A 1 566 ? 17.464 13.450 -14.172 1.00 83.44 566 PHE A C 1
ATOM 4284 O O . PHE A 1 566 ? 16.290 13.788 -14.000 1.00 83.44 566 PHE A O 1
ATOM 4291 N N . GLY A 1 567 ? 18.477 14.106 -13.598 1.00 80.62 567 GLY A N 1
ATOM 4292 C CA . GLY A 1 567 ? 18.283 15.217 -12.665 1.00 80.62 567 GLY A CA 1
ATOM 4293 C C . GLY A 1 567 ? 17.650 14.807 -11.328 1.00 80.62 567 GLY A C 1
ATOM 4294 O O . GLY A 1 567 ? 17.267 15.683 -10.554 1.00 80.62 567 GLY A O 1
ATOM 4295 N N . SER A 1 568 ? 17.544 13.505 -11.030 1.00 82.25 568 SER A N 1
ATOM 4296 C CA . SER A 1 568 ? 16.920 12.988 -9.807 1.00 82.25 568 SER A CA 1
ATOM 4297 C C . SER A 1 568 ? 17.592 11.706 -9.309 1.00 82.25 568 SER A C 1
ATOM 4299 O O . SER A 1 568 ? 17.592 10.680 -9.991 1.00 82.25 568 SER A O 1
ATOM 4301 N N . TRP A 1 569 ? 18.099 11.737 -8.077 1.00 81.06 569 TRP A N 1
ATOM 4302 C CA . TRP A 1 569 ? 18.628 10.567 -7.364 1.00 81.06 569 TRP A CA 1
ATOM 4303 C C . TRP A 1 569 ? 17.571 9.473 -7.123 1.00 81.06 569 TRP A C 1
ATOM 4305 O O . TRP A 1 569 ? 17.902 8.298 -7.010 1.00 81.06 569 TRP A O 1
ATOM 4315 N N . GLN A 1 570 ? 16.285 9.835 -7.125 1.00 81.44 570 GLN A N 1
ATOM 4316 C CA . GLN A 1 570 ? 15.163 8.903 -6.970 1.00 81.44 570 GLN A CA 1
ATOM 4317 C C . GLN A 1 570 ? 14.840 8.121 -8.259 1.00 81.44 570 GLN A C 1
ATOM 4319 O O . GLN A 1 570 ? 14.042 7.180 -8.244 1.00 81.44 570 GLN A O 1
ATOM 4324 N N . ALA A 1 571 ? 15.451 8.475 -9.394 1.00 85.88 571 ALA A N 1
ATOM 4325 C CA . ALA A 1 571 ? 15.192 7.849 -10.688 1.00 85.88 571 ALA A CA 1
ATOM 4326 C C . ALA A 1 571 ? 15.980 6.539 -10.942 1.00 85.88 571 ALA A C 1
ATOM 4328 O O . ALA A 1 571 ? 15.976 6.058 -12.071 1.00 85.88 571 ALA A O 1
ATOM 4329 N N . SER A 1 572 ? 16.570 5.897 -9.924 1.00 89.81 572 SER A N 1
ATOM 4330 C CA . SER A 1 572 ? 17.353 4.648 -10.048 1.00 89.81 572 SER A CA 1
ATOM 4331 C C . SER A 1 572 ? 16.641 3.530 -10.829 1.00 89.81 572 SER A C 1
ATOM 4333 O O . SER A 1 572 ? 17.239 2.864 -11.668 1.00 89.81 572 SER A O 1
ATOM 4335 N N . GLY A 1 573 ? 15.324 3.366 -10.658 1.00 89.69 573 GLY A N 1
ATOM 4336 C CA . GLY A 1 573 ? 14.539 2.403 -11.449 1.00 89.69 573 GLY A CA 1
ATOM 4337 C C . GLY A 1 573 ? 14.359 2.769 -12.935 1.00 89.69 573 GLY A C 1
ATOM 4338 O O . GLY A 1 573 ? 13.895 1.939 -13.714 1.00 89.69 573 GLY A O 1
ATOM 4339 N N . LYS A 1 574 ? 14.684 4.005 -13.341 1.00 89.50 574 LYS A N 1
ATOM 4340 C CA . LYS A 1 574 ? 14.866 4.397 -14.749 1.00 89.50 574 LYS A CA 1
ATOM 4341 C C . LYS A 1 574 ? 16.246 4.002 -15.249 1.00 89.50 574 LYS A C 1
ATOM 4343 O O . LYS A 1 574 ? 16.337 3.499 -16.358 1.00 89.50 574 LYS A O 1
ATOM 4348 N N . LEU A 1 575 ? 17.273 4.211 -14.425 1.00 92.25 575 LEU A N 1
ATOM 4349 C CA . LEU A 1 575 ? 18.663 3.901 -14.748 1.00 92.25 575 LEU A CA 1
ATOM 4350 C C . LEU A 1 575 ? 18.836 2.416 -15.085 1.00 92.25 575 LEU A C 1
ATOM 4352 O O . LEU A 1 575 ? 19.340 2.088 -16.153 1.00 92.25 575 LEU A O 1
ATOM 4356 N N . MET A 1 576 ? 18.266 1.540 -14.253 1.00 94.25 576 MET A N 1
ATOM 4357 C CA . MET A 1 576 ? 18.213 0.095 -14.504 1.00 94.25 576 MET A CA 1
ATOM 4358 C C . MET A 1 576 ? 17.535 -0.261 -15.837 1.00 94.25 576 MET A C 1
ATOM 4360 O O . MET A 1 576 ? 17.941 -1.208 -16.496 1.00 94.25 576 MET A O 1
ATOM 4364 N N . GLY A 1 577 ? 16.507 0.493 -16.244 1.00 91.75 577 GLY A N 1
ATOM 4365 C CA . GLY A 1 577 ? 15.810 0.287 -17.518 1.00 91.75 577 GLY A CA 1
ATOM 4366 C C . GLY A 1 577 ? 16.506 0.912 -18.732 1.00 91.75 577 GLY A C 1
ATOM 4367 O O . GLY A 1 577 ? 16.143 0.582 -19.853 1.00 91.75 577 GLY A O 1
ATOM 4368 N N . LEU A 1 578 ? 17.475 1.809 -18.524 1.00 92.94 578 LEU A N 1
ATOM 4369 C CA . LEU A 1 578 ? 18.289 2.405 -19.586 1.00 92.94 578 LEU A CA 1
ATOM 4370 C C . LEU A 1 578 ? 19.567 1.586 -19.847 1.00 92.94 578 LEU A C 1
ATOM 4372 O O . LEU A 1 578 ? 20.032 1.529 -20.981 1.00 92.94 578 LEU A O 1
ATOM 4376 N N . ALA A 1 579 ? 20.104 0.920 -18.820 1.00 94.38 579 ALA A N 1
ATOM 4377 C CA . ALA A 1 579 ? 21.337 0.137 -18.898 1.00 94.38 579 ALA A CA 1
ATOM 4378 C C . ALA A 1 579 ? 21.404 -0.886 -20.063 1.00 94.38 579 ALA A C 1
ATOM 4380 O O . ALA A 1 579 ? 22.459 -0.942 -20.693 1.00 94.38 579 ALA A O 1
ATOM 4381 N N . PRO A 1 580 ? 20.337 -1.630 -20.437 1.00 94.19 580 PRO A N 1
ATOM 4382 C CA . PRO A 1 580 ? 20.387 -2.578 -21.562 1.00 94.19 580 PRO A CA 1
ATOM 4383 C C . PRO A 1 580 ? 20.643 -1.953 -22.943 1.00 94.19 580 PRO A C 1
ATOM 4385 O O . PRO A 1 580 ? 21.002 -2.660 -23.878 1.00 94.19 580 PRO A O 1
ATOM 4388 N N . TYR A 1 581 ? 20.463 -0.637 -23.090 1.00 93.31 581 TYR A N 1
ATOM 4389 C CA . TYR A 1 581 ? 20.747 0.080 -24.337 1.00 93.31 581 TYR A CA 1
ATOM 4390 C C . TYR A 1 581 ? 22.220 0.517 -24.440 1.00 93.31 581 TYR A C 1
ATOM 4392 O O . TYR A 1 581 ? 22.672 0.915 -25.518 1.00 93.31 581 TYR A O 1
ATOM 4400 N N . GLY A 1 582 ? 22.964 0.463 -23.331 1.00 93.25 582 GLY A N 1
ATOM 4401 C CA . GLY A 1 582 ? 24.346 0.918 -23.208 1.00 93.25 582 GLY A CA 1
ATOM 4402 C C . GLY A 1 582 ? 25.404 -0.150 -23.488 1.00 93.25 582 GLY A C 1
ATOM 4403 O O . GLY A 1 582 ? 25.121 -1.334 -23.626 1.00 93.25 582 GLY A O 1
ATOM 4404 N N . ASN A 1 583 ? 26.655 0.292 -23.558 1.00 92.56 583 ASN A N 1
ATOM 4405 C CA . ASN A 1 583 ? 27.858 -0.518 -23.622 1.00 92.56 583 ASN A CA 1
ATOM 4406 C C . ASN A 1 583 ? 28.684 -0.221 -22.357 1.00 92.56 583 ASN A C 1
ATOM 4408 O O . ASN A 1 583 ? 29.204 0.890 -22.220 1.00 92.56 583 ASN A O 1
ATOM 4412 N N . PRO A 1 584 ? 28.820 -1.182 -21.427 1.00 90.94 584 PRO A N 1
ATOM 4413 C CA . PRO A 1 584 ? 29.463 -0.945 -20.140 1.00 90.94 584 PRO A CA 1
ATOM 4414 C C . PRO A 1 584 ? 30.988 -0.773 -20.217 1.00 90.94 584 PRO A C 1
ATOM 4416 O O . PRO A 1 584 ? 31.602 -0.454 -19.204 1.00 90.94 584 PRO A O 1
ATOM 4419 N N . GLU A 1 585 ? 31.618 -0.993 -21.377 1.00 87.56 585 GLU A N 1
ATOM 4420 C CA . GLU A 1 585 ? 33.071 -0.827 -21.527 1.00 87.56 585 GLU A CA 1
ATOM 4421 C C . GLU A 1 585 ? 33.488 0.634 -21.795 1.00 87.56 585 GLU A C 1
ATOM 4423 O O . GLU A 1 585 ? 34.655 0.979 -21.618 1.00 87.56 585 GLU A O 1
ATOM 4428 N N . VAL A 1 586 ? 32.560 1.509 -22.211 1.00 81.19 586 VAL A N 1
ATOM 4429 C CA . VAL A 1 586 ? 32.875 2.863 -22.721 1.00 81.19 586 VAL A CA 1
ATOM 4430 C C . VAL A 1 586 ? 33.431 3.797 -21.642 1.00 81.19 586 VAL A C 1
ATOM 4432 O O . VAL A 1 586 ? 34.399 4.511 -21.896 1.00 81.19 586 VAL A O 1
ATOM 4435 N N . HIS A 1 587 ? 32.866 3.779 -20.430 1.00 76.06 587 HIS A N 1
ATOM 4436 C CA . HIS A 1 587 ? 33.346 4.602 -19.307 1.00 76.06 587 HIS A CA 1
ATOM 4437 C C . HIS A 1 587 ? 34.396 3.884 -18.436 1.00 76.06 587 HIS A C 1
ATOM 4439 O O . HIS A 1 587 ? 34.836 4.429 -17.422 1.00 76.06 587 HIS A O 1
ATOM 4445 N N . GLY A 1 588 ? 34.811 2.671 -18.821 1.00 71.06 588 GLY A N 1
ATOM 4446 C CA . GLY A 1 588 ? 35.705 1.823 -18.037 1.00 71.06 588 GLY A CA 1
ATOM 4447 C C . GLY A 1 588 ? 35.101 1.342 -16.709 1.00 71.06 588 GLY A C 1
ATOM 4448 O O . GLY A 1 588 ? 33.915 1.504 -16.416 1.00 71.06 588 GLY A O 1
ATOM 4449 N N . ASN A 1 589 ? 35.938 0.726 -15.871 1.00 73.38 589 ASN A N 1
ATOM 4450 C CA . ASN A 1 589 ? 35.496 0.192 -14.585 1.00 73.38 589 ASN A CA 1
ATOM 4451 C C . ASN A 1 589 ? 35.329 1.307 -13.540 1.00 73.38 589 ASN A C 1
ATOM 4453 O O . ASN A 1 589 ? 36.307 1.804 -12.989 1.00 73.38 589 ASN A O 1
ATOM 4457 N N . LEU A 1 590 ? 34.079 1.610 -13.175 1.00 84.94 590 LEU A N 1
ATOM 4458 C CA . LEU A 1 590 ? 33.737 2.484 -12.036 1.00 84.94 590 LEU A CA 1
ATOM 4459 C C . LEU A 1 590 ? 34.059 1.859 -10.659 1.00 84.94 590 LEU A C 1
ATOM 4461 O O . LEU A 1 590 ? 33.859 2.494 -9.620 1.00 84.94 590 LEU A O 1
ATOM 4465 N N . VAL A 1 591 ? 34.527 0.607 -10.646 1.00 88.00 591 VAL A N 1
ATOM 4466 C CA . VAL A 1 591 ? 34.867 -0.174 -9.453 1.00 88.00 591 VAL A CA 1
ATOM 4467 C C . VAL A 1 591 ? 36.317 -0.654 -9.492 1.00 88.00 591 VAL A C 1
ATOM 4469 O O . VAL A 1 591 ? 36.817 -1.070 -10.537 1.00 88.00 591 VAL A O 1
ATOM 4472 N N . SER A 1 592 ? 36.974 -0.671 -8.336 1.00 89.75 592 SER A N 1
ATOM 4473 C CA . SER A 1 592 ? 38.282 -1.295 -8.131 1.00 89.75 592 SER A CA 1
ATOM 4474 C C . SER A 1 592 ? 38.155 -2.533 -7.241 1.00 89.75 592 SER A C 1
ATOM 4476 O O . SER A 1 592 ? 37.292 -2.607 -6.365 1.00 89.75 592 SER A O 1
ATOM 4478 N N . LYS A 1 593 ? 38.995 -3.542 -7.492 1.00 91.69 593 LYS A N 1
ATOM 4479 C CA . LYS A 1 593 ? 39.024 -4.793 -6.725 1.00 91.69 593 LYS A CA 1
ATOM 4480 C C . LYS A 1 593 ? 40.070 -4.683 -5.616 1.00 91.69 593 LYS A C 1
ATOM 4482 O O . LYS A 1 593 ? 41.216 -4.353 -5.912 1.00 91.69 593 LYS A O 1
ATOM 4487 N N . ASN A 1 594 ? 39.688 -4.938 -4.366 1.00 91.38 594 ASN A N 1
ATOM 4488 C CA . ASN A 1 594 ? 40.630 -4.968 -3.242 1.00 91.38 594 ASN A CA 1
ATOM 4489 C C . ASN A 1 594 ? 41.342 -6.335 -3.126 1.00 91.38 594 ASN A C 1
ATOM 4491 O O . ASN A 1 594 ? 41.030 -7.276 -3.857 1.00 91.38 594 ASN A O 1
ATOM 4495 N N . GLU A 1 595 ? 42.280 -6.453 -2.184 1.00 90.81 595 GLU A N 1
ATOM 4496 C CA . GLU A 1 595 ? 43.068 -7.675 -1.939 1.00 90.81 595 GLU A CA 1
ATOM 4497 C C . GLU A 1 595 ? 42.207 -8.898 -1.568 1.00 90.81 595 GLU A C 1
ATOM 4499 O O . GLU A 1 595 ? 42.530 -10.021 -1.941 1.00 90.81 595 GLU A O 1
ATOM 4504 N N . GLN A 1 596 ? 41.066 -8.680 -0.905 1.00 88.81 596 GLN A N 1
ATOM 4505 C CA . GLN A 1 596 ? 40.079 -9.719 -0.569 1.00 88.81 596 GLN A CA 1
ATOM 4506 C C . GLN A 1 596 ? 39.185 -10.111 -1.760 1.00 88.81 596 GLN A C 1
ATOM 4508 O O . GLN A 1 596 ? 38.316 -10.973 -1.641 1.00 88.81 596 GLN A O 1
ATOM 4513 N N . GLY A 1 597 ? 39.367 -9.473 -2.918 1.00 91.38 597 GLY A N 1
ATOM 4514 C CA . GLY A 1 597 ? 38.601 -9.724 -4.131 1.00 91.38 597 GLY A CA 1
ATOM 4515 C C . GLY A 1 597 ? 37.248 -9.010 -4.216 1.00 91.38 597 GLY A C 1
ATOM 4516 O O . GLY A 1 597 ? 36.503 -9.265 -5.164 1.00 91.38 597 GLY A O 1
ATOM 4517 N N . ILE A 1 598 ? 36.942 -8.106 -3.282 1.00 92.50 598 ILE A N 1
ATOM 4518 C CA . ILE A 1 598 ? 35.713 -7.304 -3.260 1.00 92.50 598 ILE A CA 1
ATOM 4519 C C . ILE A 1 598 ? 35.828 -6.158 -4.265 1.00 92.50 598 ILE A C 1
ATOM 4521 O O . ILE A 1 598 ? 36.799 -5.396 -4.237 1.00 92.50 598 ILE A O 1
ATOM 4525 N N . TYR A 1 599 ? 34.811 -5.993 -5.111 1.00 92.69 599 TYR A N 1
ATOM 4526 C CA . TYR A 1 599 ? 34.679 -4.814 -5.966 1.00 92.69 599 TYR A CA 1
ATOM 4527 C C . TYR A 1 599 ? 34.046 -3.660 -5.179 1.00 92.69 599 TYR A C 1
ATOM 4529 O O . TYR A 1 599 ? 33.029 -3.825 -4.503 1.00 92.69 599 TYR A O 1
ATOM 4537 N N . ASN A 1 600 ? 34.668 -2.486 -5.245 1.00 89.94 600 ASN A N 1
ATOM 4538 C CA . ASN A 1 600 ? 34.259 -1.285 -4.527 1.00 89.94 600 ASN A CA 1
ATOM 4539 C C . ASN A 1 600 ? 34.203 -0.106 -5.491 1.00 89.94 600 ASN A C 1
ATOM 4541 O O . ASN A 1 600 ? 35.123 0.079 -6.285 1.00 89.94 600 ASN A O 1
ATOM 4545 N N . PHE A 1 601 ? 33.153 0.710 -5.408 1.00 88.19 601 PHE A N 1
ATOM 4546 C CA . PHE A 1 601 ? 33.063 1.919 -6.220 1.00 88.19 601 PHE A CA 1
ATOM 4547 C C . PHE A 1 601 ? 34.133 2.933 -5.822 1.00 88.19 601 PHE A C 1
ATOM 4549 O O . PHE A 1 601 ? 34.297 3.266 -4.644 1.00 88.19 601 PHE A O 1
ATOM 4556 N N . ASP A 1 602 ? 34.826 3.467 -6.825 1.00 80.62 602 ASP A N 1
ATOM 4557 C CA . ASP A 1 602 ? 35.614 4.675 -6.631 1.00 80.62 602 ASP A CA 1
ATOM 4558 C C . ASP A 1 602 ? 34.669 5.889 -6.518 1.00 80.62 602 ASP A C 1
ATOM 4560 O O . ASP A 1 602 ? 33.573 5.906 -7.082 1.00 80.62 602 ASP A O 1
ATOM 4564 N N . TYR A 1 603 ? 35.084 6.919 -5.784 1.00 75.62 603 TYR A N 1
ATOM 4565 C CA . TYR A 1 603 ? 34.405 8.212 -5.741 1.00 75.62 603 TYR A CA 1
ATOM 4566 C C . TYR A 1 603 ? 35.082 9.256 -6.643 1.00 75.62 603 TYR A C 1
ATOM 4568 O O . TYR A 1 603 ? 34.470 10.290 -6.908 1.00 75.62 603 TYR A O 1
ATOM 4576 N N . GLN A 1 604 ? 36.301 9.008 -7.144 1.00 74.06 604 GLN A N 1
ATOM 4577 C CA . GLN A 1 604 ? 37.029 9.955 -8.004 1.00 74.06 604 GLN A CA 1
ATOM 4578 C C . GLN A 1 604 ? 36.244 10.319 -9.272 1.00 74.06 604 GLN A C 1
ATOM 4580 O O . GLN A 1 604 ? 36.201 11.485 -9.664 1.00 74.06 604 GLN A O 1
ATOM 4585 N N . TRP A 1 605 ? 35.524 9.364 -9.874 1.00 73.00 605 TRP A N 1
ATOM 4586 C CA . TRP A 1 605 ? 34.684 9.652 -11.041 1.00 73.00 605 TRP A CA 1
ATOM 4587 C C . TRP A 1 605 ? 33.571 10.674 -10.726 1.00 73.00 605 TRP A C 1
ATOM 4589 O O . TRP A 1 605 ? 33.262 11.491 -11.591 1.00 73.00 605 TRP A O 1
ATOM 4599 N N . LYS A 1 606 ? 33.028 10.704 -9.494 1.00 75.31 606 LYS A N 1
ATOM 4600 C CA . LYS A 1 606 ? 32.010 11.685 -9.056 1.00 75.31 606 LYS A CA 1
ATOM 4601 C C . LYS A 1 606 ? 32.575 13.107 -9.005 1.00 75.31 606 LYS A C 1
ATOM 4603 O O . LYS A 1 606 ? 31.874 14.057 -9.335 1.00 75.31 606 LYS A O 1
ATOM 4608 N N . LEU A 1 607 ? 33.849 13.255 -8.626 1.00 68.56 607 LEU A N 1
ATOM 4609 C CA . LEU A 1 607 ? 34.541 14.550 -8.622 1.00 68.56 607 LEU A CA 1
ATOM 4610 C C . LEU A 1 607 ? 34.765 15.075 -10.048 1.00 68.56 607 LEU A C 1
ATOM 4612 O O . LEU A 1 607 ? 34.636 16.273 -10.294 1.00 68.56 607 LEU A O 1
ATOM 4616 N N . ASN A 1 608 ? 35.046 14.171 -10.990 1.00 63.62 608 ASN A N 1
ATOM 4617 C CA . ASN A 1 608 ? 35.282 14.517 -12.392 1.00 63.62 608 ASN A CA 1
ATOM 4618 C C . ASN A 1 608 ? 33.978 14.844 -13.152 1.00 63.62 608 ASN A C 1
ATOM 4620 O O . ASN A 1 608 ? 33.983 15.687 -14.048 1.00 63.62 608 ASN A O 1
ATOM 4624 N N . HIS A 1 609 ? 32.845 14.246 -12.766 1.00 64.44 609 HIS A N 1
ATOM 4625 C CA . HIS A 1 609 ? 31.526 14.521 -13.350 1.00 64.44 609 HIS A CA 1
ATOM 4626 C C . HIS A 1 609 ? 30.785 15.597 -12.539 1.00 64.44 609 HIS A C 1
ATOM 4628 O O . HIS A 1 609 ? 29.953 15.313 -11.683 1.00 64.44 609 HIS A O 1
ATOM 4634 N N . SER A 1 610 ? 31.093 16.868 -12.808 1.00 55.03 610 SER A N 1
ATOM 4635 C CA . SER A 1 610 ? 30.514 18.024 -12.094 1.00 55.03 610 SER A CA 1
ATOM 4636 C C . SER A 1 610 ? 29.268 18.639 -12.754 1.00 55.03 610 SER A C 1
ATOM 4638 O O . SER A 1 610 ? 28.670 19.565 -12.201 1.00 55.03 610 SER A O 1
ATOM 4640 N N . LYS A 1 611 ? 28.855 18.143 -13.927 1.00 57.81 611 LYS A N 1
ATOM 4641 C CA . LYS A 1 611 ? 27.709 18.648 -14.701 1.00 57.81 611 LYS A CA 1
ATOM 4642 C C . LYS A 1 611 ? 26.719 17.525 -15.008 1.00 57.81 611 LYS A C 1
ATOM 4644 O O . LYS A 1 611 ? 27.107 16.373 -15.162 1.00 57.81 611 LYS A O 1
ATOM 4649 N N . VAL A 1 612 ? 25.441 17.889 -15.098 1.00 63.09 612 VAL A N 1
ATOM 4650 C CA . VAL A 1 612 ? 24.383 17.040 -15.669 1.00 63.09 612 VAL A CA 1
ATOM 4651 C C . VAL A 1 612 ? 24.733 16.792 -17.138 1.00 63.09 612 VAL A C 1
ATOM 4653 O O . VAL A 1 612 ? 25.057 17.753 -17.840 1.00 63.09 612 VAL A O 1
ATOM 4656 N N . ILE A 1 613 ? 24.707 15.530 -17.574 1.00 65.75 613 ILE A N 1
ATOM 4657 C CA . ILE A 1 613 ? 24.928 15.167 -18.983 1.00 65.75 613 ILE A CA 1
ATOM 4658 C C . ILE A 1 613 ? 23.749 15.713 -19.792 1.00 65.75 613 ILE A C 1
ATOM 4660 O O . ILE A 1 613 ? 22.619 15.730 -19.298 1.00 65.75 613 ILE A O 1
ATOM 4664 N N . ASP A 1 614 ? 23.998 16.191 -21.011 1.00 63.44 614 ASP A N 1
ATOM 4665 C CA . ASP A 1 614 ? 22.915 16.624 -21.893 1.00 63.44 614 ASP A CA 1
ATOM 4666 C C . ASP A 1 614 ? 21.964 15.435 -22.145 1.00 63.44 614 ASP A C 1
ATOM 4668 O O . ASP A 1 614 ? 22.427 14.403 -22.635 1.00 63.44 614 ASP A O 1
ATOM 4672 N N . PRO A 1 615 ? 20.659 15.512 -21.812 1.00 59.16 615 PRO A N 1
ATOM 4673 C CA . PRO A 1 615 ? 19.732 14.404 -22.038 1.00 59.16 615 PRO A CA 1
ATOM 4674 C C . PRO A 1 615 ? 19.630 13.973 -23.507 1.00 59.16 615 PRO A C 1
ATOM 4676 O O . PRO A 1 615 ? 19.250 12.832 -23.772 1.00 59.16 615 PRO A O 1
ATOM 4679 N N . ASP A 1 616 ? 19.991 14.856 -24.444 1.00 61.56 616 ASP A N 1
ATOM 4680 C CA . ASP A 1 616 ? 20.032 14.551 -25.875 1.00 61.56 616 ASP A CA 1
ATOM 4681 C C . ASP A 1 616 ? 21.256 13.674 -26.246 1.00 61.56 616 ASP A C 1
ATOM 4683 O O . ASP A 1 616 ? 21.248 12.988 -27.270 1.00 61.56 616 ASP A O 1
ATOM 4687 N N . ALA A 1 617 ? 22.267 13.568 -25.370 1.00 79.44 617 ALA A N 1
ATOM 4688 C CA . ALA A 1 617 ? 23.368 12.601 -25.452 1.00 79.44 617 ALA A CA 1
ATOM 4689 C C . ALA A 1 617 ? 22.941 11.197 -24.963 1.00 79.44 617 ALA A C 1
ATOM 4691 O O . ALA A 1 617 ? 23.587 10.570 -24.118 1.00 79.44 617 ALA A O 1
ATOM 4692 N N . TYR A 1 618 ? 21.837 10.677 -25.516 1.00 83.25 618 TYR A N 1
ATOM 4693 C CA . TYR A 1 618 ? 21.215 9.402 -25.128 1.00 83.25 618 TYR A CA 1
ATOM 4694 C C . TYR A 1 618 ? 22.212 8.233 -25.038 1.00 83.25 618 TYR A C 1
ATOM 4696 O O . TYR A 1 618 ? 22.143 7.432 -24.105 1.00 83.25 618 TYR A O 1
ATOM 4704 N N . ARG A 1 619 ? 23.161 8.150 -25.984 1.00 88.56 619 ARG A N 1
ATOM 4705 C CA . ARG A 1 619 ? 24.181 7.090 -26.032 1.00 88.56 619 ARG A CA 1
ATOM 4706 C C . ARG A 1 619 ? 25.098 7.116 -24.807 1.00 88.56 619 ARG A C 1
ATOM 4708 O O . ARG A 1 619 ? 25.239 6.090 -24.155 1.00 88.56 619 ARG A O 1
ATOM 4715 N N . GLU A 1 620 ? 25.643 8.282 -24.467 1.00 86.88 620 GLU A N 1
ATOM 4716 C CA . GLU A 1 620 ? 26.514 8.481 -23.299 1.00 86.88 620 GLU A CA 1
ATOM 4717 C C . GLU A 1 620 ? 25.764 8.170 -21.995 1.00 86.88 620 GLU A C 1
ATOM 4719 O O . GLU A 1 620 ? 26.257 7.442 -21.135 1.00 86.88 620 GLU A O 1
ATOM 4724 N N . CYS A 1 621 ? 24.512 8.628 -21.883 1.00 89.00 621 CYS A N 1
ATOM 4725 C CA . CYS A 1 621 ? 23.654 8.290 -20.748 1.00 89.00 621 CYS A CA 1
ATOM 4726 C C . CYS A 1 621 ? 23.419 6.773 -20.624 1.00 89.00 621 CYS A C 1
ATOM 4728 O O . CYS A 1 621 ? 23.449 6.233 -19.516 1.00 89.00 621 CYS A O 1
ATOM 4730 N N . ALA A 1 622 ? 23.188 6.072 -21.737 1.00 91.75 622 ALA A N 1
ATOM 4731 C CA . ALA A 1 622 ? 22.999 4.624 -21.733 1.00 91.75 622 ALA A CA 1
ATOM 4732 C C . ALA A 1 622 ? 24.290 3.871 -21.380 1.00 91.75 622 ALA A C 1
ATOM 4734 O O . ALA A 1 622 ? 24.259 2.960 -20.553 1.00 91.75 622 ALA A O 1
ATOM 4735 N N . ASP A 1 623 ? 25.428 4.277 -21.941 1.00 91.94 623 ASP A N 1
ATOM 4736 C CA . ASP A 1 623 ? 26.743 3.687 -21.680 1.00 91.94 623 ASP A CA 1
ATOM 4737 C C . ASP A 1 623 ? 27.156 3.835 -20.204 1.00 91.94 623 ASP A C 1
ATOM 4739 O O . ASP A 1 623 ? 27.581 2.863 -19.566 1.00 91.94 623 ASP A O 1
ATOM 4743 N N . LEU A 1 624 ? 26.938 5.010 -19.604 1.00 90.44 624 LEU A N 1
ATOM 4744 C CA . LEU A 1 624 ? 27.166 5.230 -18.174 1.00 90.44 624 LEU A CA 1
ATOM 4745 C C . LEU A 1 624 ? 26.197 4.413 -17.299 1.00 90.44 624 LEU A C 1
ATOM 4747 O O . LEU A 1 624 ? 26.610 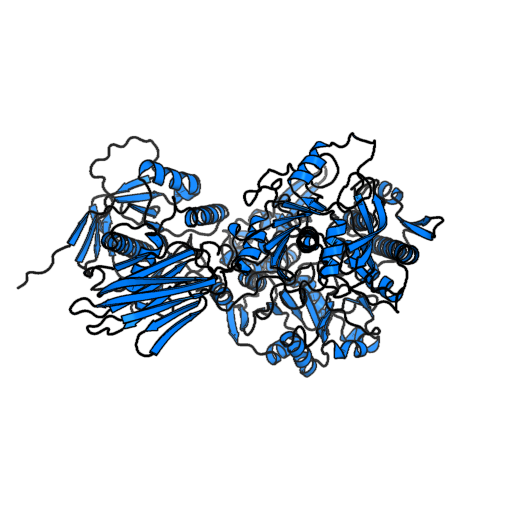3.853 -16.278 1.00 90.44 624 LEU A O 1
ATOM 4751 N N . ALA A 1 625 ? 24.927 4.284 -17.708 1.00 93.06 625 ALA A N 1
ATOM 4752 C CA . ALA A 1 625 ? 23.946 3.434 -17.029 1.00 93.06 625 ALA A CA 1
ATOM 4753 C C . ALA A 1 625 ? 24.353 1.949 -17.046 1.00 93.06 625 ALA A C 1
ATOM 4755 O O . ALA A 1 625 ? 24.259 1.276 -16.018 1.00 93.06 625 ALA A O 1
ATOM 4756 N N . ALA A 1 626 ? 24.861 1.450 -18.176 1.00 94.56 626 ALA A N 1
ATOM 4757 C CA . ALA A 1 626 ? 25.396 0.095 -18.296 1.00 94.56 626 ALA A CA 1
ATOM 4758 C C . ALA A 1 626 ? 26.630 -0.112 -17.402 1.00 94.56 626 ALA A C 1
ATOM 4760 O O . ALA A 1 626 ? 26.713 -1.106 -16.676 1.00 94.56 626 ALA A O 1
ATOM 4761 N N . SER A 1 627 ? 27.557 0.850 -17.399 1.00 93.44 627 SER A N 1
ATOM 4762 C CA . SER A 1 627 ? 28.803 0.787 -16.620 1.00 93.44 627 SER A CA 1
ATOM 4763 C C . SER A 1 627 ? 28.536 0.713 -15.107 1.00 93.44 627 SER A C 1
ATOM 4765 O O . SER A 1 627 ? 29.105 -0.132 -14.412 1.00 93.44 627 SER A O 1
ATOM 4767 N N . VAL A 1 628 ? 27.622 1.539 -14.576 1.00 93.38 628 VAL A N 1
ATOM 4768 C CA . VAL A 1 628 ? 27.275 1.507 -13.140 1.00 93.38 628 VAL A CA 1
ATOM 4769 C C . VAL A 1 628 ? 26.422 0.295 -12.760 1.00 93.38 628 VAL A C 1
ATOM 4771 O O . VAL A 1 628 ? 26.581 -0.230 -11.659 1.00 93.38 628 VAL A O 1
ATOM 4774 N N . GLN A 1 629 ? 25.571 -0.199 -13.667 1.00 96.06 629 GLN A N 1
ATOM 4775 C CA . GLN A 1 629 ? 24.829 -1.446 -13.469 1.00 96.06 629 GLN A CA 1
ATOM 4776 C C . GLN A 1 629 ? 25.788 -2.638 -13.331 1.00 96.06 629 GLN A C 1
ATOM 4778 O O . GLN A 1 629 ? 25.716 -3.361 -12.339 1.00 96.06 629 GLN A O 1
ATOM 4783 N N . LYS A 1 630 ? 26.751 -2.783 -14.249 1.00 95.19 630 LYS A N 1
ATOM 4784 C CA . LYS A 1 630 ? 27.790 -3.826 -14.197 1.00 95.19 630 LYS A CA 1
ATOM 4785 C C . LYS A 1 630 ? 28.666 -3.715 -12.939 1.00 95.19 630 LYS A C 1
ATOM 4787 O O . LYS A 1 630 ? 28.956 -4.716 -12.286 1.00 95.19 630 LYS A O 1
ATOM 4792 N N . GLY A 1 631 ? 29.032 -2.489 -12.549 1.00 94.44 631 GLY A N 1
ATOM 4793 C CA . GLY A 1 631 ? 29.769 -2.223 -11.309 1.00 94.44 631 GLY A CA 1
ATOM 4794 C C . GLY A 1 631 ? 28.999 -2.628 -10.045 1.00 94.44 631 GLY A C 1
ATOM 4795 O O . GLY A 1 631 ? 29.588 -3.207 -9.130 1.00 94.44 631 GLY A O 1
ATOM 4796 N N . LEU A 1 632 ? 27.685 -2.379 -9.999 1.00 95.62 632 LEU A N 1
ATOM 4797 C CA . LEU A 1 632 ? 26.823 -2.755 -8.874 1.00 95.62 632 LEU A CA 1
ATOM 4798 C C . LEU A 1 632 ? 26.718 -4.279 -8.743 1.00 95.62 632 LEU A C 1
ATOM 4800 O O . LEU A 1 632 ? 26.853 -4.810 -7.643 1.00 95.62 632 LEU A O 1
ATOM 4804 N N . GLU A 1 633 ? 26.526 -4.974 -9.862 1.00 96.56 633 GLU A N 1
ATOM 4805 C CA . GLU A 1 633 ? 26.440 -6.436 -9.912 1.00 96.56 633 GLU A CA 1
ATOM 4806 C C . GLU A 1 633 ? 27.710 -7.087 -9.360 1.00 96.56 633 GLU A C 1
ATOM 4808 O O . GLU A 1 633 ? 27.633 -7.863 -8.411 1.00 96.56 633 GLU A O 1
ATOM 4813 N N . TRP A 1 634 ? 28.890 -6.703 -9.858 1.00 95.69 634 TRP A N 1
ATOM 4814 C CA . TRP A 1 634 ? 30.167 -7.205 -9.337 1.00 95.69 634 TRP A CA 1
ATOM 4815 C C . TRP A 1 634 ? 30.390 -6.874 -7.854 1.00 95.69 634 TRP A C 1
ATOM 4817 O O . TRP A 1 634 ? 30.917 -7.702 -7.101 1.00 95.69 634 TRP A O 1
ATOM 4827 N N . SER A 1 635 ? 29.983 -5.680 -7.416 1.00 95.62 635 SER A N 1
ATOM 4828 C CA . SER A 1 635 ? 30.116 -5.243 -6.019 1.00 95.62 635 SER A CA 1
ATOM 4829 C C . SER A 1 635 ? 29.241 -6.063 -5.068 1.00 95.62 635 SER A C 1
ATOM 4831 O O . SER A 1 635 ? 29.683 -6.366 -3.960 1.00 95.62 635 SER A O 1
ATOM 4833 N N . LEU A 1 636 ? 28.045 -6.474 -5.501 1.00 97.00 636 LEU A N 1
ATOM 4834 C CA . LEU A 1 636 ? 27.166 -7.366 -4.743 1.00 97.00 636 LEU A CA 1
ATOM 4835 C C . LEU A 1 636 ? 27.646 -8.820 -4.803 1.00 97.00 636 LEU A C 1
ATOM 4837 O O . LEU A 1 636 ? 27.858 -9.426 -3.758 1.00 97.00 636 LEU A O 1
ATOM 4841 N N . GLN A 1 637 ? 27.890 -9.370 -5.996 1.00 97.06 637 GLN A N 1
ATOM 4842 C CA . GLN A 1 637 ? 28.296 -10.772 -6.170 1.00 97.06 637 GLN A CA 1
ATOM 4843 C C . GLN A 1 637 ? 29.578 -11.110 -5.392 1.00 97.06 637 GLN A C 1
ATOM 4845 O O . GLN A 1 637 ? 29.672 -12.178 -4.786 1.00 97.06 637 GLN A O 1
ATOM 4850 N N . SER A 1 638 ? 30.552 -10.191 -5.347 1.00 96.62 638 SER A N 1
ATOM 4851 C CA . SER A 1 638 ? 31.778 -10.385 -4.558 1.00 96.62 638 SER A CA 1
ATOM 4852 C C . SER A 1 638 ? 31.543 -10.349 -3.043 1.00 96.62 638 SER A C 1
ATOM 4854 O O . SER A 1 638 ? 32.125 -11.168 -2.332 1.00 96.62 638 SER A O 1
ATOM 4856 N N . ARG A 1 639 ? 30.644 -9.487 -2.546 1.00 96.81 639 ARG A N 1
ATOM 4857 C CA . ARG A 1 639 ? 30.223 -9.471 -1.132 1.00 96.81 639 ARG A CA 1
ATOM 4858 C C . ARG A 1 639 ? 29.463 -10.731 -0.744 1.00 96.81 639 ARG A C 1
ATOM 4860 O O . ARG A 1 639 ? 29.777 -11.326 0.280 1.00 96.81 639 ARG A O 1
ATOM 4867 N N . PHE A 1 640 ? 28.520 -11.177 -1.573 1.00 97.25 640 PHE A N 1
ATOM 4868 C CA . PHE A 1 640 ? 27.801 -12.427 -1.340 1.00 97.25 640 PHE A CA 1
ATOM 4869 C C . PHE A 1 640 ? 28.769 -13.621 -1.295 1.00 97.25 640 PHE A C 1
ATOM 4871 O O . PHE A 1 640 ? 28.765 -14.349 -0.309 1.00 97.25 640 PHE A O 1
ATOM 4878 N N . SER A 1 641 ? 29.680 -13.766 -2.271 1.00 95.62 641 SER A N 1
ATOM 4879 C CA . SER A 1 641 ? 30.737 -14.800 -2.238 1.00 95.62 641 SER A CA 1
ATOM 4880 C C . SER A 1 641 ? 31.560 -14.783 -0.949 1.00 95.62 641 SER A C 1
ATOM 4882 O O . SER A 1 641 ? 31.946 -15.839 -0.440 1.00 95.62 641 SER A O 1
ATOM 4884 N N . LEU A 1 642 ? 31.894 -13.594 -0.439 1.00 96.19 642 LEU A N 1
ATOM 4885 C CA . LEU A 1 642 ? 32.792 -13.458 0.701 1.00 96.19 642 LEU A CA 1
ATOM 4886 C C . LEU A 1 642 ? 32.086 -13.646 2.048 1.00 96.19 642 LEU A C 1
ATOM 4888 O O . LEU A 1 642 ? 32.678 -14.276 2.922 1.00 96.19 642 LEU A O 1
ATOM 4892 N N . TYR A 1 643 ? 30.849 -13.167 2.199 1.00 96.38 643 TYR A N 1
ATOM 4893 C CA . TYR A 1 643 ? 30.174 -13.043 3.498 1.00 96.38 643 TYR A CA 1
ATOM 4894 C C . TYR A 1 643 ? 28.944 -13.941 3.686 1.00 96.38 643 TYR A C 1
ATOM 4896 O O . TYR A 1 643 ? 28.586 -14.215 4.827 1.00 96.38 643 TYR A O 1
ATOM 4904 N N . VAL A 1 644 ? 28.321 -14.441 2.614 1.00 95.50 644 VAL A N 1
ATOM 4905 C CA . VAL A 1 644 ? 27.259 -15.457 2.708 1.00 95.50 644 VAL A CA 1
ATOM 4906 C C . VAL A 1 644 ? 27.913 -16.838 2.646 1.00 95.50 644 VAL A C 1
ATOM 4908 O O . VAL A 1 644 ? 28.720 -17.106 1.752 1.00 95.50 644 VAL A O 1
ATOM 4911 N N . LYS A 1 645 ? 27.630 -17.695 3.634 1.00 88.12 645 LYS A N 1
ATOM 4912 C CA . LYS A 1 645 ? 28.282 -19.000 3.829 1.00 88.12 645 LYS A CA 1
ATOM 4913 C C . LYS A 1 645 ? 27.267 -20.085 4.168 1.00 88.12 645 LYS A C 1
ATOM 4915 O O . LYS A 1 645 ? 26.259 -19.815 4.809 1.00 88.12 645 LYS A O 1
ATOM 4920 N N . GLY A 1 646 ? 27.606 -21.319 3.798 1.00 89.12 646 GLY A N 1
ATOM 4921 C CA . GLY A 1 646 ? 26.767 -22.492 4.025 1.00 89.12 646 GLY A CA 1
ATOM 4922 C C . GLY A 1 646 ? 25.538 -22.547 3.116 1.00 89.12 646 GLY A C 1
ATOM 4923 O O . GLY A 1 646 ? 25.386 -21.763 2.178 1.00 89.12 646 GLY A O 1
ATOM 4924 N N . ASP A 1 647 ? 24.663 -23.497 3.428 1.00 92.94 647 ASP A N 1
ATOM 4925 C CA . ASP A 1 647 ? 23.519 -23.883 2.594 1.00 92.94 647 ASP A CA 1
ATOM 4926 C C . ASP A 1 647 ? 22.184 -23.332 3.137 1.00 92.94 647 ASP A C 1
ATOM 4928 O O . ASP A 1 647 ? 21.107 -23.807 2.789 1.00 92.94 647 ASP A O 1
ATOM 4932 N N . ALA A 1 648 ? 22.248 -22.335 4.027 1.00 96.19 648 ALA A N 1
ATOM 4933 C CA . ALA A 1 648 ? 21.071 -21.694 4.603 1.00 96.19 648 ALA A CA 1
ATOM 4934 C C . ALA A 1 648 ? 20.276 -20.907 3.537 1.00 96.19 648 ALA A C 1
ATOM 4936 O O . ALA A 1 648 ? 20.894 -20.258 2.687 1.00 96.19 648 ALA A O 1
ATOM 4937 N N . PRO A 1 649 ? 18.929 -20.877 3.610 1.00 97.81 649 PRO A N 1
ATOM 4938 C CA . PRO A 1 649 ? 18.109 -20.013 2.765 1.00 97.81 649 PRO A CA 1
ATOM 4939 C C . PRO A 1 649 ? 18.520 -18.542 2.873 1.00 97.81 649 PRO A C 1
ATOM 4941 O O . PRO A 1 649 ? 18.843 -18.051 3.959 1.00 97.81 649 PRO A O 1
ATOM 4944 N N . ILE A 1 650 ? 18.486 -17.829 1.751 1.00 98.19 650 ILE A N 1
ATOM 4945 C CA . ILE A 1 650 ? 18.948 -16.446 1.636 1.00 98.19 650 ILE A CA 1
ATOM 4946 C C . ILE A 1 650 ? 17.744 -15.505 1.555 1.00 98.19 650 ILE A C 1
ATOM 4948 O O . ILE A 1 650 ? 16.916 -15.582 0.647 1.00 98.19 650 ILE A O 1
ATOM 4952 N N . VAL A 1 651 ? 17.671 -14.555 2.484 1.00 98.00 651 VAL A N 1
ATOM 4953 C CA . VAL A 1 651 ? 16.704 -13.450 2.453 1.00 98.00 651 VAL A CA 1
ATOM 4954 C C . VAL A 1 651 ? 17.452 -12.185 2.046 1.00 98.00 651 VAL A C 1
ATOM 4956 O O . VAL A 1 651 ? 18.343 -11.757 2.777 1.00 98.00 651 VAL A O 1
ATOM 4959 N N . PHE A 1 652 ? 17.118 -11.568 0.908 1.00 97.62 652 PHE A N 1
ATOM 4960 C CA . PHE A 1 652 ? 17.791 -10.342 0.448 1.00 97.62 652 PHE A CA 1
ATOM 4961 C C . PHE A 1 652 ? 16.855 -9.125 0.474 1.00 97.62 652 PHE A C 1
ATOM 4963 O O . PHE A 1 652 ? 15.739 -9.183 -0.044 1.00 97.62 652 PHE A O 1
ATOM 4970 N N . THR A 1 653 ? 17.312 -8.026 1.086 1.00 97.00 653 THR A N 1
ATOM 4971 C CA . THR A 1 653 ? 16.525 -6.811 1.366 1.00 97.00 653 THR A CA 1
ATOM 4972 C C . THR A 1 653 ? 17.372 -5.525 1.383 1.00 97.00 653 THR A C 1
ATOM 4974 O O . THR A 1 653 ? 18.588 -5.563 1.177 1.00 97.00 653 THR A O 1
ATOM 4977 N N . GLY A 1 654 ? 16.724 -4.379 1.609 1.00 94.31 654 GLY A N 1
ATOM 4978 C CA . GLY A 1 654 ? 17.277 -3.024 1.504 1.00 94.31 654 GLY A CA 1
ATOM 4979 C C . GLY A 1 654 ? 17.066 -2.412 0.114 1.00 94.31 654 GLY A C 1
ATOM 4980 O O . GLY A 1 654 ? 16.771 -3.118 -0.855 1.00 94.31 654 GLY A O 1
ATOM 4981 N N . GLY A 1 655 ? 17.219 -1.091 -0.025 1.00 92.81 655 GLY A N 1
ATOM 4982 C CA . GLY A 1 655 ? 16.854 -0.363 -1.245 1.00 92.81 655 GLY A CA 1
ATOM 4983 C C . GLY A 1 655 ? 17.571 -0.829 -2.522 1.00 92.81 655 GLY A C 1
ATOM 4984 O O . GLY A 1 655 ? 17.034 -0.670 -3.624 1.00 92.81 655 GLY A O 1
ATOM 4985 N N . ILE A 1 656 ? 18.745 -1.464 -2.405 1.00 95.19 656 ILE A N 1
ATOM 4986 C CA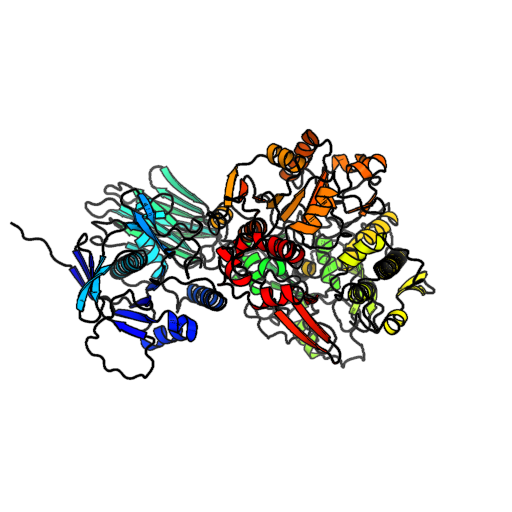 . ILE A 1 656 ? 19.471 -2.049 -3.545 1.00 95.19 656 ILE A CA 1
ATOM 4987 C C . ILE A 1 656 ? 18.781 -3.321 -4.062 1.00 95.19 656 ILE A C 1
ATOM 4989 O O . ILE A 1 656 ? 18.795 -3.560 -5.270 1.00 95.19 656 ILE A O 1
ATOM 4993 N N . ALA A 1 657 ? 18.096 -4.086 -3.206 1.00 96.06 657 ALA A N 1
ATOM 4994 C CA . ALA A 1 657 ? 17.359 -5.298 -3.582 1.00 96.06 657 ALA A CA 1
ATOM 4995 C C . ALA A 1 657 ? 16.112 -5.022 -4.460 1.00 96.06 657 ALA A C 1
ATOM 4997 O O . ALA A 1 657 ? 15.428 -5.951 -4.888 1.00 96.06 657 ALA A O 1
ATOM 4998 N N . LEU A 1 658 ? 15.822 -3.757 -4.802 1.00 95.31 658 LEU A N 1
ATOM 4999 C CA . LEU A 1 658 ? 14.918 -3.399 -5.906 1.00 95.31 658 LEU A CA 1
ATOM 5000 C C . LEU A 1 658 ? 15.550 -3.567 -7.304 1.00 95.31 658 LEU A C 1
ATOM 5002 O O . LEU A 1 658 ? 14.834 -3.432 -8.308 1.00 95.31 658 LEU A O 1
ATOM 5006 N N . ASN A 1 659 ? 16.863 -3.819 -7.393 1.00 96.56 659 ASN A N 1
ATOM 5007 C CA . ASN A 1 659 ? 17.579 -4.044 -8.647 1.00 96.56 659 ASN A CA 1
ATOM 5008 C C . ASN A 1 659 ? 17.377 -5.485 -9.139 1.00 96.56 659 ASN A C 1
ATOM 5010 O O . ASN A 1 659 ? 18.150 -6.394 -8.840 1.00 96.56 659 ASN A O 1
ATOM 5014 N N . SER A 1 660 ? 16.331 -5.684 -9.939 1.00 95.31 660 SER A N 1
ATOM 5015 C CA . SER A 1 660 ? 15.914 -7.010 -10.399 1.00 95.31 660 SER A CA 1
ATOM 5016 C C . SER A 1 660 ? 16.917 -7.725 -11.312 1.00 95.31 660 SER A C 1
ATOM 5018 O O . SER A 1 660 ? 16.827 -8.938 -11.477 1.00 95.31 660 SER A O 1
ATOM 5020 N N . VAL A 1 661 ? 17.878 -6.996 -11.889 1.00 95.69 661 VAL A N 1
ATOM 5021 C CA . VAL A 1 661 ? 18.975 -7.576 -12.682 1.00 95.69 661 VAL A CA 1
ATOM 5022 C C . VAL A 1 661 ? 20.049 -8.166 -11.765 1.00 95.69 661 VAL A C 1
ATOM 5024 O O . VAL A 1 661 ? 20.491 -9.295 -11.978 1.00 95.69 661 VAL A O 1
ATOM 5027 N N . ALA A 1 662 ? 20.432 -7.438 -10.711 1.00 96.44 662 ALA A N 1
ATOM 5028 C CA . ALA A 1 662 ? 21.378 -7.925 -9.712 1.00 96.44 662 ALA A CA 1
ATOM 5029 C C . ALA A 1 662 ? 20.818 -9.130 -8.939 1.00 96.44 662 ALA A C 1
ATOM 5031 O O . ALA A 1 662 ? 21.528 -10.118 -8.774 1.00 96.44 662 ALA A O 1
ATOM 5032 N N . ASN A 1 663 ? 19.540 -9.089 -8.547 1.00 96.62 663 ASN A N 1
ATOM 5033 C CA . ASN A 1 663 ? 18.872 -10.180 -7.828 1.00 96.62 663 ASN A CA 1
ATOM 5034 C C . ASN A 1 663 ? 18.974 -11.523 -8.573 1.00 96.62 663 ASN A C 1
ATOM 5036 O O . ASN A 1 663 ? 19.428 -12.506 -7.990 1.00 96.62 663 ASN A O 1
ATOM 5040 N N . HIS A 1 664 ? 18.661 -11.551 -9.875 1.00 95.75 664 HIS A N 1
ATOM 5041 C CA . HIS A 1 664 ? 18.766 -12.770 -10.692 1.00 95.75 664 HIS A CA 1
ATOM 5042 C C . HIS A 1 664 ? 20.207 -13.290 -10.800 1.00 95.75 664 HIS A C 1
ATOM 5044 O O . HIS A 1 664 ? 20.465 -14.491 -10.710 1.00 95.75 664 HIS A O 1
ATOM 5050 N N . LYS A 1 665 ? 21.180 -12.380 -10.952 1.00 96.00 665 LYS A N 1
ATOM 5051 C CA . LYS A 1 665 ? 22.613 -12.727 -11.003 1.00 96.00 665 LYS A CA 1
ATOM 5052 C C . LYS A 1 665 ? 23.138 -13.275 -9.674 1.00 96.00 665 LYS A C 1
ATOM 5054 O O . LYS A 1 665 ? 24.050 -14.098 -9.693 1.00 96.00 665 LYS A O 1
ATOM 5059 N N . ILE A 1 666 ? 22.564 -12.847 -8.549 1.00 96.12 666 ILE A N 1
ATOM 5060 C CA . ILE A 1 666 ? 22.849 -13.396 -7.219 1.00 96.12 666 ILE A CA 1
ATOM 5061 C C . ILE A 1 666 ? 22.178 -14.768 -7.066 1.00 96.12 666 ILE A C 1
ATOM 5063 O O . ILE A 1 666 ? 22.871 -15.719 -6.725 1.00 96.12 666 ILE A O 1
ATOM 5067 N N . ARG A 1 667 ? 20.890 -14.940 -7.408 1.00 94.31 667 ARG A N 1
ATOM 5068 C CA . ARG A 1 667 ? 20.231 -16.263 -7.352 1.00 94.31 667 ARG A CA 1
ATOM 5069 C C . ARG A 1 667 ? 20.998 -17.310 -8.177 1.00 94.31 667 ARG A C 1
ATOM 5071 O O . ARG A 1 667 ? 21.289 -18.393 -7.683 1.00 94.31 667 ARG A O 1
ATOM 5078 N N . LYS A 1 668 ? 21.434 -16.967 -9.397 1.00 94.12 668 LYS A N 1
ATOM 5079 C CA . LYS A 1 668 ? 22.255 -17.855 -10.251 1.00 94.12 668 LYS A CA 1
ATOM 5080 C C . LYS A 1 668 ? 23.646 -18.190 -9.693 1.00 94.12 668 LYS A C 1
ATOM 5082 O O . LYS A 1 668 ? 24.240 -19.172 -10.127 1.00 94.12 668 LYS A O 1
ATOM 5087 N N . GLN A 1 669 ? 24.173 -17.397 -8.763 1.00 94.75 669 GLN A N 1
ATOM 5088 C CA . GLN A 1 669 ? 25.440 -17.664 -8.072 1.00 94.75 669 GLN A CA 1
ATOM 5089 C C . GLN A 1 669 ? 25.273 -18.676 -6.922 1.00 94.75 669 GLN A C 1
ATOM 5091 O O . GLN A 1 669 ? 26.247 -19.317 -6.535 1.00 94.75 669 GLN A O 1
ATOM 5096 N N . PHE A 1 670 ? 24.046 -18.848 -6.421 1.00 94.94 670 PHE A N 1
ATOM 5097 C CA . PHE A 1 670 ? 23.681 -19.697 -5.282 1.00 94.94 670 PHE A CA 1
ATOM 5098 C C . PHE A 1 670 ? 22.515 -20.643 -5.652 1.00 94.94 670 PHE A C 1
ATOM 5100 O O . PHE A 1 670 ? 21.446 -20.577 -5.049 1.00 94.94 670 PHE A O 1
ATOM 5107 N N . PRO A 1 671 ? 22.675 -21.516 -6.669 1.00 91.69 671 PRO A N 1
ATOM 5108 C CA . PRO A 1 671 ? 21.571 -22.297 -7.238 1.00 91.69 671 PRO A CA 1
ATOM 5109 C C . PRO A 1 671 ? 21.049 -23.425 -6.330 1.00 91.69 671 PRO A C 1
ATOM 5111 O O . PRO A 1 671 ? 20.065 -24.066 -6.684 1.00 91.69 671 PRO A O 1
ATOM 5114 N N . ALA A 1 672 ? 21.720 -23.701 -5.207 1.00 92.12 672 ALA A N 1
ATOM 5115 C CA . ALA A 1 672 ? 21.327 -24.719 -4.232 1.00 92.12 672 ALA A CA 1
ATOM 5116 C C . ALA A 1 672 ? 20.605 -24.136 -3.002 1.00 92.12 672 ALA A C 1
ATOM 5118 O O . ALA A 1 672 ? 20.057 -24.898 -2.211 1.00 92.12 672 ALA A O 1
ATOM 5119 N N . GLN A 1 673 ? 20.612 -22.809 -2.831 1.00 94.44 673 GLN A N 1
ATOM 5120 C CA . GLN A 1 673 ? 19.936 -22.118 -1.738 1.00 94.44 673 GLN A CA 1
ATOM 5121 C C . GLN A 1 673 ? 18.551 -21.629 -2.178 1.00 94.44 673 GLN A C 1
ATOM 5123 O O . GLN A 1 673 ? 18.389 -21.073 -3.267 1.00 94.44 673 GLN A O 1
ATOM 5128 N N . ASP A 1 674 ? 17.563 -21.750 -1.292 1.00 95.19 674 ASP A N 1
ATOM 5129 C CA . ASP A 1 674 ? 16.288 -21.051 -1.447 1.00 95.19 674 ASP A CA 1
ATOM 5130 C C . ASP A 1 674 ? 16.470 -19.536 -1.276 1.00 95.19 674 ASP A C 1
ATOM 5132 O O . ASP A 1 674 ? 17.282 -19.079 -0.468 1.00 95.19 674 ASP A O 1
ATOM 5136 N N . PHE A 1 675 ? 15.685 -18.746 -2.013 1.00 95.56 675 PHE A N 1
ATOM 5137 C CA . PHE A 1 675 ? 15.717 -17.281 -1.967 1.00 95.56 675 PHE A CA 1
ATOM 5138 C C . PHE A 1 675 ? 14.352 -16.692 -1.629 1.00 95.56 675 PHE A C 1
ATOM 5140 O O . PHE A 1 675 ? 13.349 -17.048 -2.250 1.00 95.56 675 PHE A O 1
ATOM 5147 N N . TYR A 1 676 ? 14.342 -15.702 -0.736 1.00 96.50 676 TYR A N 1
ATOM 5148 C CA . TYR A 1 676 ? 13.200 -14.820 -0.517 1.00 96.50 676 TYR A CA 1
ATOM 5149 C C . TYR A 1 676 ? 13.581 -13.351 -0.735 1.00 96.50 676 TYR A C 1
ATOM 5151 O O . TYR A 1 676 ? 14.581 -12.853 -0.210 1.00 96.50 676 TYR A O 1
ATOM 5159 N N . PHE A 1 677 ? 12.738 -12.647 -1.489 1.00 94.62 677 PHE A N 1
ATOM 5160 C CA . PHE A 1 677 ? 12.826 -11.210 -1.722 1.00 94.62 677 PHE A CA 1
ATOM 5161 C C . PHE A 1 677 ? 11.545 -10.565 -1.204 1.00 94.62 677 PHE A C 1
ATOM 5163 O O . PHE A 1 677 ? 10.453 -10.918 -1.639 1.00 94.62 677 PHE A O 1
ATOM 5170 N N . PHE A 1 678 ? 11.667 -9.610 -0.291 1.00 93.00 678 PHE A N 1
ATOM 5171 C CA . PHE A 1 678 ? 10.515 -8.953 0.312 1.00 93.00 678 PHE A CA 1
ATOM 5172 C C . PHE A 1 678 ? 9.932 -7.877 -0.631 1.00 93.00 678 PHE A C 1
ATOM 5174 O O . PHE A 1 678 ? 10.680 -7.042 -1.133 1.00 93.00 678 PHE A O 1
ATOM 5181 N N . PRO A 1 679 ? 8.614 -7.840 -0.900 1.00 93.00 679 PRO A N 1
ATOM 5182 C CA . PRO A 1 679 ? 8.009 -6.930 -1.886 1.00 93.00 679 PRO A CA 1
ATOM 5183 C C . PRO A 1 679 ? 8.293 -5.435 -1.636 1.00 93.00 679 PRO A C 1
ATOM 5185 O O . PRO A 1 679 ? 8.492 -4.673 -2.588 1.00 93.00 679 PRO A O 1
ATOM 5188 N N . ALA A 1 680 ? 8.387 -5.010 -0.371 1.00 94.69 680 ALA A N 1
ATOM 5189 C CA . ALA A 1 680 ? 8.609 -3.618 0.021 1.00 94.69 680 ALA A CA 1
ATOM 5190 C C . ALA A 1 680 ? 10.071 -3.290 0.396 1.00 94.69 680 ALA A C 1
ATOM 5192 O O . ALA A 1 680 ? 10.286 -2.551 1.348 1.00 94.69 680 ALA A O 1
ATOM 5193 N N . GLN A 1 681 ? 11.070 -3.763 -0.364 1.00 93.75 681 GLN A N 1
ATOM 5194 C CA . GLN A 1 681 ? 12.517 -3.586 -0.077 1.00 93.75 681 GLN A CA 1
ATOM 5195 C C . GLN A 1 681 ? 13.003 -2.158 0.282 1.00 93.75 681 GLN A C 1
ATOM 5197 O O . GLN A 1 681 ? 14.014 -2.016 0.963 1.00 93.75 681 GLN A O 1
ATOM 5202 N N . HIS A 1 682 ? 12.335 -1.108 -0.211 1.00 91.00 682 HIS A N 1
ATOM 5203 C CA . HIS A 1 682 ? 12.582 0.302 0.152 1.00 91.00 682 HIS A CA 1
ATOM 5204 C C . HIS A 1 682 ? 12.191 0.641 1.600 1.00 91.00 682 HIS A C 1
ATOM 5206 O O . HIS A 1 682 ? 11.505 -0.137 2.258 1.00 91.00 682 HIS A O 1
ATOM 5212 N N . ASP A 1 683 ? 12.534 1.843 2.059 1.00 91.19 683 ASP A N 1
ATOM 5213 C CA . ASP A 1 683 ? 12.334 2.314 3.431 1.00 91.19 683 ASP A CA 1
ATOM 5214 C C . ASP A 1 683 ? 10.885 2.198 3.941 1.00 91.19 683 ASP A C 1
ATOM 5216 O O . ASP A 1 683 ? 10.691 2.064 5.143 1.00 91.19 683 ASP A O 1
ATOM 5220 N N . ALA A 1 684 ? 9.844 2.168 3.101 1.00 91.81 684 ALA A N 1
ATOM 5221 C CA . ALA A 1 684 ? 8.491 1.897 3.605 1.00 91.81 684 ALA A CA 1
ATOM 5222 C C . ALA A 1 684 ? 8.368 0.505 4.258 1.00 91.81 684 ALA A C 1
ATOM 5224 O O . ALA A 1 684 ? 7.575 0.329 5.175 1.00 91.81 684 ALA A O 1
ATOM 5225 N N . GLY A 1 685 ? 9.173 -0.475 3.839 1.00 94.94 685 GLY A N 1
ATOM 5226 C CA . GLY A 1 685 ? 9.246 -1.807 4.444 1.00 94.94 685 GLY A CA 1
ATOM 5227 C C . GLY A 1 685 ? 9.650 -1.810 5.919 1.00 94.94 685 GLY A C 1
ATOM 5228 O O . GLY A 1 685 ? 9.279 -2.709 6.673 1.00 94.94 685 GLY A O 1
ATOM 5229 N N . VAL A 1 686 ? 10.383 -0.781 6.345 1.00 93.69 686 VAL A N 1
ATOM 5230 C CA . VAL A 1 686 ? 10.906 -0.631 7.706 1.00 93.69 686 VAL A CA 1
ATOM 5231 C C . VAL A 1 686 ? 9.800 -0.461 8.753 1.00 93.69 686 VAL A C 1
ATOM 5233 O O . VAL A 1 686 ? 10.050 -0.799 9.906 1.00 93.69 686 VAL A O 1
ATOM 5236 N N . SER A 1 687 ? 8.581 -0.043 8.382 1.00 94.25 687 SER A N 1
ATOM 5237 C CA . SER A 1 687 ? 7.443 0.009 9.315 1.00 94.25 687 SER A CA 1
ATOM 5238 C C . SER A 1 687 ? 7.090 -1.378 9.865 1.00 94.25 687 SER A C 1
ATOM 5240 O O . SER A 1 687 ? 7.038 -1.564 11.080 1.00 94.25 687 SER A O 1
ATOM 5242 N N . ILE A 1 688 ? 6.958 -2.374 8.982 1.00 97.50 688 ILE A N 1
ATOM 5243 C CA . ILE A 1 688 ? 6.744 -3.786 9.341 1.00 97.50 688 ILE A CA 1
ATOM 5244 C C . ILE A 1 688 ? 7.932 -4.309 10.152 1.00 97.50 688 ILE A C 1
ATOM 5246 O O . ILE A 1 688 ? 7.757 -4.947 11.188 1.00 97.50 688 ILE A O 1
ATOM 5250 N N . GLY A 1 689 ? 9.151 -3.983 9.718 1.00 97.06 689 GLY A N 1
ATOM 5251 C CA . GLY A 1 689 ? 10.374 -4.353 10.425 1.00 97.06 689 GLY A CA 1
ATOM 5252 C C . GLY A 1 689 ? 10.448 -3.825 11.855 1.00 97.06 689 GLY A C 1
ATOM 5253 O O . GLY A 1 689 ? 10.908 -4.535 12.746 1.00 97.06 689 GLY A O 1
ATOM 5254 N N . ALA A 1 690 ? 9.967 -2.603 12.085 1.00 95.62 690 ALA A N 1
ATOM 5255 C CA . ALA A 1 690 ? 9.897 -2.005 13.408 1.00 95.62 690 ALA A CA 1
ATOM 5256 C C . ALA A 1 690 ? 8.859 -2.713 14.294 1.00 95.62 690 ALA A C 1
ATOM 5258 O O . ALA A 1 690 ? 9.195 -3.066 15.422 1.00 95.62 690 ALA A O 1
ATOM 5259 N N . ALA A 1 691 ? 7.651 -2.995 13.785 1.00 97.44 691 ALA A N 1
ATOM 5260 C CA . ALA A 1 691 ? 6.628 -3.736 14.534 1.00 97.44 691 ALA A CA 1
ATOM 5261 C C . ALA A 1 691 ? 7.098 -5.147 14.931 1.00 97.44 691 ALA A C 1
ATOM 5263 O O . ALA A 1 691 ? 7.010 -5.525 16.098 1.00 97.44 691 ALA A O 1
ATOM 5264 N N . VAL A 1 692 ? 7.677 -5.903 13.992 1.00 97.81 692 VAL A N 1
ATOM 5265 C CA . VAL A 1 692 ? 8.170 -7.269 14.250 1.00 97.81 692 VAL A CA 1
ATOM 5266 C C . VAL A 1 692 ? 9.386 -7.267 15.188 1.00 97.81 692 VAL A C 1
ATOM 5268 O O . VAL A 1 692 ? 9.487 -8.127 16.064 1.00 97.81 692 VAL A O 1
ATOM 5271 N N . SER A 1 693 ? 10.280 -6.278 15.075 1.00 97.19 693 SER A N 1
ATOM 5272 C CA . SER A 1 693 ? 11.386 -6.082 16.026 1.00 97.19 693 SER A CA 1
ATOM 5273 C C . SER A 1 693 ? 10.884 -5.742 17.435 1.00 97.19 693 SER A C 1
ATOM 5275 O O . SER A 1 693 ? 11.388 -6.279 18.421 1.00 97.19 693 SER A O 1
ATOM 5277 N N . ALA A 1 694 ? 9.852 -4.899 17.547 1.00 97.25 694 ALA A N 1
ATOM 5278 C CA . ALA A 1 694 ? 9.213 -4.581 18.820 1.00 97.25 694 ALA A CA 1
ATOM 5279 C C . ALA A 1 694 ? 8.534 -5.810 19.442 1.00 97.25 694 ALA A C 1
ATOM 5281 O O . ALA A 1 694 ? 8.749 -6.080 20.621 1.00 97.25 694 ALA A O 1
ATOM 5282 N N . HIS A 1 695 ? 7.816 -6.617 18.653 1.00 97.56 695 HIS A N 1
ATOM 5283 C CA . HIS A 1 695 ? 7.286 -7.902 19.113 1.00 97.56 695 HIS A CA 1
ATOM 5284 C C . HIS A 1 695 ? 8.398 -8.810 19.661 1.00 97.56 695 HIS A C 1
ATOM 5286 O O . HIS A 1 695 ? 8.270 -9.352 20.760 1.00 97.56 695 HIS A O 1
ATOM 5292 N N . PHE A 1 696 ? 9.515 -8.950 18.937 1.00 97.00 696 PHE A N 1
ATOM 5293 C CA . PHE A 1 696 ? 10.676 -9.712 19.409 1.00 97.00 696 PHE A CA 1
ATOM 5294 C C . PHE A 1 696 ? 11.259 -9.139 20.712 1.00 97.00 696 PHE A C 1
ATOM 5296 O O . PHE A 1 696 ? 11.588 -9.904 21.615 1.00 97.00 696 PHE A O 1
ATOM 5303 N N . HIS A 1 697 ? 11.339 -7.813 20.853 1.00 95.88 697 HIS A N 1
ATOM 5304 C CA . HIS A 1 697 ? 11.815 -7.158 22.075 1.00 95.88 697 HIS A CA 1
ATOM 5305 C C . HIS A 1 697 ? 10.934 -7.453 23.298 1.00 95.88 697 HIS A C 1
ATOM 5307 O O . HIS A 1 697 ? 11.454 -7.650 24.393 1.00 95.88 697 HIS A O 1
ATOM 5313 N N . ILE A 1 698 ? 9.613 -7.493 23.101 1.00 95.38 698 ILE A N 1
ATOM 5314 C CA . ILE A 1 698 ? 8.617 -7.721 24.157 1.00 95.38 698 ILE A CA 1
ATOM 5315 C C . ILE A 1 698 ? 8.542 -9.207 24.546 1.00 95.38 698 ILE A C 1
ATOM 5317 O O . ILE A 1 698 ? 8.427 -9.532 25.725 1.00 95.38 698 ILE A O 1
ATOM 5321 N N . THR A 1 699 ? 8.603 -10.115 23.566 1.00 95.06 699 THR A N 1
ATOM 5322 C CA . THR A 1 699 ? 8.273 -11.544 23.752 1.00 95.06 699 THR A CA 1
ATOM 5323 C C . THR A 1 699 ? 9.472 -12.495 23.710 1.00 95.06 699 THR A C 1
ATOM 5325 O O . THR A 1 699 ? 9.355 -13.649 24.117 1.00 95.06 699 THR A O 1
ATOM 5328 N N . GLY A 1 700 ? 10.611 -12.062 23.164 1.00 94.69 700 GLY A N 1
ATOM 5329 C CA . GLY A 1 700 ? 11.751 -12.924 22.834 1.00 94.69 700 GLY A CA 1
ATOM 5330 C C . GLY A 1 700 ? 11.539 -13.848 21.623 1.00 94.69 700 GLY A C 1
ATOM 5331 O O . GLY A 1 700 ? 12.456 -14.588 21.262 1.00 94.69 700 GLY A O 1
ATOM 5332 N N . LYS A 1 701 ? 10.365 -13.820 20.972 1.00 94.50 701 LYS A N 1
ATOM 5333 C CA . LYS A 1 701 ? 10.032 -14.674 19.821 1.00 94.50 701 LYS A CA 1
ATOM 5334 C C . LYS A 1 701 ? 10.240 -13.943 18.496 1.00 94.50 701 LYS A C 1
ATOM 5336 O O . LYS A 1 701 ? 9.738 -12.837 18.293 1.00 94.50 701 LYS A O 1
ATOM 5341 N N . ILE A 1 702 ? 10.936 -14.602 17.571 1.00 94.12 702 ILE A N 1
ATOM 5342 C CA . ILE A 1 702 ? 11.089 -14.145 16.187 1.00 94.12 702 ILE A CA 1
ATOM 5343 C C . ILE A 1 702 ? 9.962 -14.718 15.321 1.00 94.12 702 ILE A C 1
ATOM 5345 O O . ILE A 1 702 ? 9.650 -15.905 15.397 1.00 94.12 702 ILE A O 1
ATOM 5349 N N . ILE A 1 703 ? 9.359 -13.860 14.493 1.00 95.25 703 ILE A N 1
ATOM 5350 C CA . ILE A 1 703 ? 8.279 -14.208 13.561 1.00 95.25 703 ILE A CA 1
ATOM 5351 C C . ILE A 1 703 ? 8.821 -14.175 12.130 1.00 95.25 703 ILE A C 1
ATOM 5353 O O . ILE A 1 703 ? 9.521 -13.236 11.744 1.00 95.25 703 ILE A O 1
ATOM 5357 N N . ASN A 1 704 ? 8.472 -15.190 11.339 1.00 95.38 704 ASN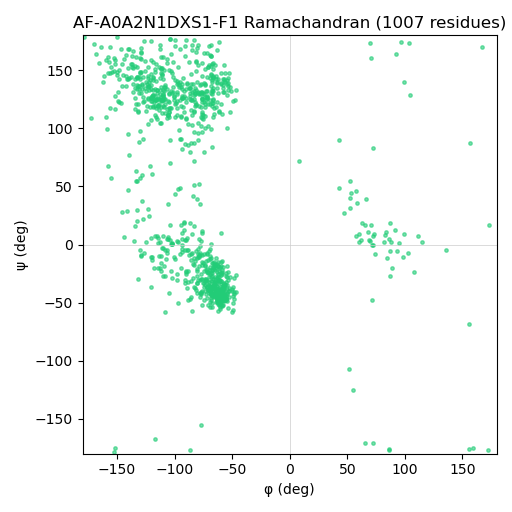 A N 1
ATOM 5358 C CA . ASN A 1 704 ? 8.846 -15.319 9.929 1.00 95.38 704 ASN A CA 1
ATOM 5359 C C . ASN A 1 704 ? 7.642 -15.506 8.979 1.00 95.38 704 ASN A C 1
ATOM 5361 O O . ASN A 1 704 ? 7.837 -15.652 7.773 1.00 95.38 704 ASN A O 1
ATOM 5365 N N . ASP A 1 705 ? 6.416 -15.483 9.508 1.00 96.19 705 ASP A N 1
ATOM 5366 C CA . ASP A 1 705 ? 5.150 -15.698 8.797 1.00 96.19 705 ASP A CA 1
ATOM 5367 C C . ASP A 1 705 ? 4.085 -14.628 9.139 1.00 96.19 705 ASP A C 1
ATOM 5369 O O . ASP A 1 705 ? 2.885 -14.902 9.129 1.00 96.19 705 ASP A O 1
ATOM 5373 N N . ALA A 1 706 ? 4.496 -13.400 9.462 1.00 95.62 706 ALA A N 1
ATOM 5374 C CA . ALA A 1 706 ? 3.632 -12.319 9.944 1.00 95.62 706 ALA A CA 1
ATOM 5375 C C . ALA A 1 706 ? 2.515 -11.913 8.960 1.00 95.62 706 ALA A C 1
ATOM 5377 O O . ALA A 1 706 ? 1.539 -11.288 9.366 1.00 95.62 706 ALA A O 1
ATOM 5378 N N . PHE A 1 707 ? 2.628 -12.260 7.680 1.00 92.12 707 PHE A N 1
ATOM 5379 C CA . PHE A 1 707 ? 1.583 -12.094 6.669 1.00 92.12 707 PHE A CA 1
ATOM 5380 C C . PHE A 1 707 ? 1.724 -13.157 5.575 1.00 92.12 707 PHE A C 1
ATOM 5382 O O . PHE A 1 707 ? 2.815 -13.674 5.330 1.00 92.12 707 PHE A O 1
ATOM 5389 N N . ASP A 1 708 ? 0.618 -13.471 4.896 1.00 85.50 708 ASP A N 1
ATOM 5390 C CA . ASP A 1 708 ? 0.613 -14.493 3.846 1.00 85.50 708 ASP A CA 1
ATOM 5391 C C . ASP A 1 708 ? 1.021 -13.970 2.462 1.00 85.50 708 ASP A C 1
ATOM 5393 O O . ASP A 1 708 ? 1.625 -14.717 1.693 1.00 85.50 708 ASP A O 1
ATOM 5397 N N . ASN A 1 709 ? 0.723 -12.703 2.152 1.00 89.19 709 ASN A N 1
ATOM 5398 C CA . ASN A 1 709 ? 1.107 -12.024 0.911 1.00 89.19 709 ASN A CA 1
ATOM 5399 C C . ASN A 1 709 ? 1.222 -10.499 1.122 1.00 89.19 709 ASN A C 1
ATOM 5401 O O . ASN A 1 709 ? 1.046 -9.988 2.225 1.00 89.19 709 ASN A O 1
ATOM 5405 N N . ASP A 1 710 ? 1.539 -9.770 0.054 1.00 91.69 710 ASP A N 1
ATOM 5406 C CA . ASP A 1 710 ? 1.818 -8.332 0.051 1.00 91.69 710 ASP A CA 1
ATOM 5407 C C . ASP A 1 710 ? 0.580 -7.420 0.081 1.00 91.69 710 ASP A C 1
ATOM 5409 O O . ASP A 1 710 ? 0.732 -6.202 0.161 1.00 91.69 710 ASP A O 1
ATOM 5413 N N . HIS A 1 711 ? -0.637 -7.967 0.026 1.00 95.19 711 HIS A N 1
ATOM 5414 C CA . HIS A 1 711 ? -1.880 -7.208 -0.151 1.00 95.19 711 HIS A CA 1
ATOM 5415 C C . HIS A 1 711 ? -2.407 -6.624 1.171 1.00 95.19 711 HIS A C 1
ATOM 5417 O O . HIS A 1 711 ? -3.564 -6.824 1.544 1.00 95.19 711 HIS A O 1
ATOM 5423 N N . LEU A 1 712 ? -1.527 -5.925 1.889 1.00 95.62 712 LEU A N 1
ATOM 5424 C CA . LEU A 1 712 ? -1.727 -5.438 3.255 1.00 95.62 712 LEU A CA 1
ATOM 5425 C C . LEU A 1 712 ? -2.540 -4.138 3.338 1.00 95.62 712 LEU A C 1
ATOM 5427 O O . LEU A 1 712 ? -2.829 -3.680 4.441 1.00 95.62 712 LEU A O 1
ATOM 5431 N N . GLY A 1 713 ? -2.890 -3.511 2.213 1.00 93.81 713 GLY A N 1
ATOM 5432 C CA . GLY A 1 713 ? -3.750 -2.330 2.212 1.00 93.81 713 GLY A CA 1
ATOM 5433 C C . GLY A 1 713 ? -5.206 -2.628 2.592 1.00 93.81 713 GLY A C 1
ATOM 5434 O O . GLY A 1 713 ? -5.647 -3.774 2.638 1.00 93.81 713 GLY A O 1
ATOM 5435 N N . TYR A 1 714 ? -5.991 -1.571 2.801 1.00 88.31 714 TYR A N 1
ATOM 5436 C CA . TYR A 1 714 ? -7.417 -1.664 3.084 1.00 88.31 714 TYR A CA 1
ATOM 5437 C C . TYR A 1 714 ? -8.157 -2.395 1.953 1.00 88.31 714 TYR A C 1
ATOM 5439 O O . TYR A 1 714 ? -8.018 -2.097 0.759 1.00 88.31 714 TYR A O 1
ATOM 5447 N N . LEU A 1 715 ? -8.979 -3.364 2.343 1.00 88.19 715 LEU A N 1
ATOM 5448 C CA . LEU A 1 715 ? -9.841 -4.110 1.440 1.00 88.19 715 LEU A CA 1
ATOM 5449 C C . LEU A 1 715 ? -11.119 -3.291 1.199 1.00 88.19 715 LEU A C 1
ATOM 5451 O O . LEU A 1 715 ? -11.923 -3.109 2.110 1.00 88.19 715 LEU A O 1
ATOM 5455 N N . TYR A 1 716 ? -11.364 -2.802 -0.017 1.00 83.69 716 TYR A N 1
ATOM 5456 C CA . TYR A 1 716 ? -12.534 -1.950 -0.294 1.00 83.69 716 TYR A CA 1
ATOM 5457 C C . TYR A 1 716 ? -13.814 -2.759 -0.509 1.00 83.69 716 TYR A C 1
ATOM 5459 O O . TYR A 1 716 ? -13.819 -3.776 -1.200 1.00 83.69 716 TYR A O 1
ATOM 5467 N N . GLY A 1 717 ? -14.899 -2.347 0.147 1.00 72.31 717 GLY A N 1
ATOM 5468 C CA . GLY A 1 717 ? -16.185 -3.037 0.136 1.00 72.31 717 GLY A CA 1
ATOM 5469 C C . GLY A 1 717 ? -17.200 -2.421 -0.826 1.00 72.31 717 GLY A C 1
ATOM 5470 O O . GLY A 1 717 ? -16.991 -1.355 -1.409 1.00 72.31 717 GLY A O 1
ATOM 5471 N N . ARG A 1 718 ? -18.369 -3.067 -0.947 1.00 68.62 718 ARG A N 1
ATOM 5472 C CA . ARG A 1 718 ? -19.487 -2.540 -1.752 1.00 68.62 718 ARG A CA 1
ATOM 5473 C C . ARG A 1 718 ? -19.920 -1.141 -1.308 1.00 68.62 718 ARG A C 1
ATOM 5475 O O . ARG A 1 718 ? -20.292 -0.358 -2.163 1.00 68.62 718 ARG A O 1
ATOM 5482 N N . GLY A 1 719 ? -19.831 -0.810 -0.017 1.00 62.03 719 GLY A N 1
ATOM 5483 C CA . GLY A 1 719 ? -20.144 0.530 0.492 1.00 62.03 719 GLY A CA 1
ATOM 5484 C C . GLY A 1 719 ? -19.179 1.611 -0.007 1.00 62.03 719 GLY A C 1
ATOM 5485 O O . GLY A 1 719 ? -19.628 2.673 -0.429 1.00 62.03 719 GLY A O 1
ATOM 5486 N N . ASP A 1 720 ? -17.870 1.338 -0.024 1.00 70.62 720 ASP A N 1
ATOM 5487 C CA . ASP A 1 720 ? -16.859 2.270 -0.548 1.00 70.62 720 ASP A CA 1
ATOM 5488 C C . ASP A 1 720 ? -16.996 2.442 -2.059 1.00 70.62 720 ASP A C 1
ATOM 5490 O O . ASP A 1 720 ? -16.994 3.561 -2.564 1.00 70.62 720 ASP A O 1
ATOM 5494 N N . VAL A 1 721 ? -17.189 1.333 -2.780 1.00 72.75 721 VAL A N 1
ATOM 5495 C CA . VAL A 1 721 ? -17.439 1.352 -4.225 1.00 72.75 721 VAL A CA 1
ATOM 5496 C C . VAL A 1 721 ? -18.739 2.082 -4.528 1.00 72.75 721 VAL A C 1
ATOM 5498 O O . VAL A 1 721 ? -18.749 2.929 -5.403 1.00 72.75 721 VAL A O 1
ATOM 5501 N N . SER A 1 722 ? -19.819 1.856 -3.779 1.00 64.88 722 SER A N 1
ATOM 5502 C CA . SER A 1 722 ? -21.051 2.630 -3.934 1.00 64.88 722 SER A CA 1
ATOM 5503 C C . SER A 1 722 ? -20.875 4.100 -3.572 1.00 64.88 722 SER A C 1
ATOM 5505 O O . SER A 1 722 ? -21.594 4.901 -4.138 1.00 64.88 722 SER A O 1
ATOM 5507 N N . ARG A 1 723 ? -19.951 4.491 -2.683 1.00 62.22 723 ARG A N 1
ATOM 5508 C CA . ARG A 1 723 ? -19.596 5.905 -2.442 1.00 62.22 723 ARG A CA 1
ATOM 5509 C C . ARG A 1 723 ? -18.701 6.503 -3.524 1.00 62.22 723 ARG A C 1
ATOM 5511 O O . ARG A 1 723 ? -18.734 7.705 -3.706 1.00 62.22 723 ARG A O 1
ATOM 5518 N N . ALA A 1 724 ? -17.917 5.705 -4.239 1.00 66.50 724 ALA A N 1
ATOM 5519 C CA . ALA A 1 724 ? -17.046 6.175 -5.322 1.00 66.50 724 ALA A CA 1
ATOM 5520 C C . ALA A 1 724 ? -17.684 6.081 -6.715 1.00 66.50 724 ALA A C 1
ATOM 5522 O O . ALA A 1 724 ? -17.251 6.783 -7.616 1.00 66.50 724 ALA A O 1
ATOM 5523 N N . LEU A 1 725 ? -18.709 5.235 -6.845 1.00 68.19 725 LEU A N 1
ATOM 5524 C CA . LEU A 1 725 ? -19.831 5.330 -7.778 1.00 68.19 725 LEU A CA 1
ATOM 5525 C C . LEU A 1 725 ? -20.952 6.226 -7.197 1.00 68.19 725 LEU A C 1
ATOM 5527 O O . LEU A 1 725 ? -22.030 6.282 -7.786 1.00 68.19 725 LEU A O 1
ATOM 5531 N N . ASN A 1 726 ? -20.675 6.921 -6.070 1.00 59.06 726 ASN A N 1
ATOM 5532 C CA . ASN A 1 726 ? -21.340 8.136 -5.575 1.00 59.06 726 ASN A CA 1
ATOM 5533 C C . ASN A 1 726 ? -20.387 9.369 -5.195 1.00 59.06 726 ASN A C 1
ATOM 5535 O O . ASN A 1 726 ? -20.747 10.021 -4.220 1.00 59.06 726 ASN A O 1
ATOM 5539 N N . ARG A 1 727 ? -19.240 9.702 -5.903 1.00 59.34 727 ARG A N 1
ATOM 5540 C CA . ARG A 1 727 ? -18.655 11.066 -6.318 1.00 59.34 727 ARG A CA 1
ATOM 5541 C C . ARG A 1 727 ? -18.592 11.510 -7.875 1.00 59.34 727 ARG A C 1
ATOM 5543 O O . ARG A 1 727 ? -18.548 12.714 -8.134 1.00 59.34 727 ARG A O 1
ATOM 5550 N N . TYR A 1 728 ? -18.647 10.675 -8.943 1.00 61.06 728 TYR A N 1
ATOM 5551 C CA . TYR A 1 728 ? -18.395 10.924 -10.412 1.00 61.06 728 TYR A CA 1
ATOM 5552 C C . TYR A 1 728 ? -19.388 10.427 -11.573 1.00 61.06 728 TYR A C 1
ATOM 5554 O O . TYR A 1 728 ? -18.966 10.376 -12.732 1.00 61.06 728 TYR A O 1
ATOM 5562 N N . SER A 1 729 ? -20.691 10.106 -11.407 1.00 63.19 729 SER A N 1
ATOM 5563 C CA . SER A 1 729 ? -21.504 9.218 -12.322 1.00 63.19 729 SER A CA 1
ATOM 5564 C C . SER A 1 729 ? -22.222 9.905 -13.474 1.00 63.19 729 SER A C 1
ATOM 5566 O O . SER A 1 729 ? -22.809 9.235 -14.318 1.00 63.19 729 SER A O 1
ATOM 5568 N N . ASN A 1 730 ? -22.197 11.227 -13.588 1.00 56.66 730 ASN A N 1
ATOM 5569 C CA . ASN A 1 730 ? -22.472 11.869 -14.880 1.00 56.66 730 ASN A CA 1
ATOM 5570 C C . ASN A 1 730 ? -21.286 11.670 -15.843 1.00 56.66 730 ASN A C 1
ATOM 5572 O O . ASN A 1 730 ? -21.488 11.741 -17.053 1.00 56.66 730 ASN A O 1
ATOM 5576 N N . LEU A 1 731 ? -20.078 11.404 -15.324 1.00 58.59 731 LEU A N 1
ATOM 5577 C CA . LEU A 1 731 ? -18.857 11.218 -16.103 1.00 58.59 731 LEU A CA 1
ATOM 5578 C C . LEU A 1 731 ? -18.681 9.748 -16.493 1.00 58.59 731 LEU A C 1
ATOM 5580 O O . LEU A 1 731 ? -18.264 9.460 -17.617 1.00 58.59 731 LEU A O 1
ATOM 5584 N N . ILE A 1 732 ? -19.040 8.823 -15.595 1.00 73.75 732 ILE A N 1
ATOM 5585 C CA . ILE A 1 732 ? -18.919 7.375 -15.809 1.00 73.75 732 ILE A CA 1
ATOM 5586 C C . ILE A 1 732 ? -20.266 6.665 -15.984 1.00 73.75 732 ILE A C 1
ATOM 5588 O O . ILE A 1 732 ? -21.297 7.045 -15.434 1.00 73.75 732 ILE A O 1
ATOM 5592 N N . LYS A 1 733 ? -20.245 5.576 -16.747 1.00 82.75 733 LYS A N 1
ATOM 5593 C CA . LYS A 1 733 ? -21.249 4.507 -16.736 1.00 82.75 733 LYS A CA 1
ATOM 5594 C C . LYS A 1 733 ? -20.577 3.262 -16.165 1.00 82.75 733 LYS A C 1
ATOM 5596 O O . LYS A 1 733 ? -19.388 3.047 -16.392 1.00 82.75 733 LYS A O 1
ATOM 5601 N N . TYR A 1 734 ? -21.330 2.430 -15.460 1.00 87.94 734 TYR A N 1
ATOM 5602 C CA . TYR A 1 734 ? -20.833 1.149 -14.973 1.00 87.94 734 TYR A CA 1
ATOM 5603 C C . TYR A 1 734 ? -21.847 0.041 -15.238 1.00 87.94 734 TYR A C 1
ATOM 5605 O O . TYR A 1 734 ? -23.049 0.289 -15.348 1.00 87.94 734 TYR A O 1
ATOM 5613 N N . ARG A 1 735 ? -21.352 -1.189 -15.362 1.00 89.88 735 ARG A N 1
ATOM 5614 C CA . ARG A 1 735 ? -22.163 -2.402 -15.515 1.00 89.88 735 ARG A CA 1
ATOM 5615 C C . ARG A 1 735 ? -21.414 -3.618 -14.968 1.00 89.88 735 ARG A C 1
ATOM 5617 O O . ARG A 1 735 ? -20.187 -3.560 -14.886 1.00 89.88 735 ARG A O 1
ATOM 5624 N N . PRO A 1 736 ? -22.107 -4.722 -14.648 1.00 90.75 736 PRO A N 1
ATOM 5625 C CA . PRO A 1 736 ? -21.449 -5.994 -14.385 1.00 90.75 736 PRO A CA 1
ATOM 5626 C C . PRO A 1 736 ? -20.562 -6.442 -15.558 1.00 90.75 736 PRO A C 1
ATOM 5628 O O . PRO A 1 736 ? -20.874 -6.178 -16.727 1.00 90.75 736 PRO A O 1
ATOM 5631 N N . ILE A 1 737 ? -19.472 -7.135 -15.238 1.00 94.31 737 ILE A N 1
ATOM 5632 C CA . ILE A 1 737 ? -18.566 -7.778 -16.190 1.00 94.31 737 ILE A CA 1
ATOM 5633 C C . ILE A 1 737 ? -18.097 -9.137 -15.652 1.00 94.31 737 ILE A C 1
ATOM 5635 O O . ILE A 1 737 ? -18.008 -9.352 -14.446 1.00 94.31 737 ILE A O 1
ATOM 5639 N N . HIS A 1 738 ? -17.782 -10.066 -16.555 1.00 95.19 738 HIS A N 1
ATOM 5640 C CA . HIS A 1 738 ? -17.238 -11.383 -16.220 1.00 95.19 738 HIS A CA 1
ATOM 5641 C C . HIS A 1 738 ? -15.821 -11.564 -16.771 1.00 95.19 738 HIS A C 1
ATOM 5643 O O . HIS A 1 738 ? -15.454 -10.952 -17.775 1.00 95.19 738 HIS A O 1
ATOM 5649 N N . THR A 1 739 ? -15.042 -12.452 -16.149 1.00 96.88 739 THR A N 1
ATOM 5650 C CA . THR A 1 739 ? -13.627 -12.713 -16.466 1.00 96.88 739 THR A CA 1
ATOM 5651 C C . THR A 1 739 ? -13.360 -12.933 -17.960 1.00 96.88 739 THR A C 1
ATOM 5653 O O . THR A 1 739 ? -12.448 -12.321 -18.511 1.00 96.88 739 THR A O 1
ATOM 5656 N N . ASP A 1 740 ? -14.194 -13.718 -18.649 1.00 97.12 740 ASP A N 1
ATOM 5657 C CA . ASP A 1 740 ? -14.028 -13.985 -20.086 1.00 97.12 740 ASP A CA 1
ATOM 5658 C C . ASP A 1 740 ? -14.269 -12.748 -20.964 1.00 97.12 740 ASP A C 1
ATOM 5660 O O . ASP A 1 740 ? -13.734 -12.644 -22.067 1.00 97.12 740 ASP A O 1
ATOM 5664 N N . GLU A 1 741 ? -15.085 -11.798 -20.503 1.00 97.88 741 GLU A N 1
ATOM 5665 C CA . GLU A 1 741 ? -15.294 -10.535 -21.210 1.00 97.88 741 GLU A CA 1
ATOM 5666 C C . GLU A 1 741 ? -14.106 -9.588 -21.013 1.00 97.88 741 GLU A C 1
ATOM 5668 O O . GLU A 1 741 ? -13.662 -8.975 -21.982 1.00 97.88 741 GLU A O 1
ATOM 5673 N N . ILE A 1 742 ? -13.537 -9.533 -19.800 1.00 98.25 742 ILE A N 1
ATOM 5674 C CA . ILE A 1 742 ? -12.284 -8.810 -19.526 1.00 98.25 742 ILE A CA 1
ATOM 5675 C C . ILE A 1 742 ? -11.173 -9.365 -20.429 1.00 98.25 742 ILE A C 1
ATOM 5677 O O . ILE A 1 742 ? -10.503 -8.599 -21.118 1.00 98.25 742 ILE A O 1
ATOM 5681 N N . ALA A 1 743 ? -11.031 -10.692 -20.493 1.00 98.44 743 ALA A N 1
ATOM 5682 C CA . ALA A 1 743 ? -10.073 -11.369 -21.362 1.00 98.44 743 ALA A CA 1
ATOM 5683 C C . ALA A 1 743 ? -10.258 -11.002 -22.846 1.00 98.44 743 ALA A C 1
ATOM 5685 O O . ALA A 1 743 ? -9.294 -10.606 -23.501 1.00 98.44 743 ALA A O 1
ATOM 5686 N N . ARG A 1 744 ? -11.493 -11.057 -23.374 1.00 98.44 744 ARG A N 1
ATOM 5687 C CA . ARG A 1 744 ? -11.792 -10.644 -24.761 1.00 98.44 744 ARG A CA 1
ATOM 5688 C C . ARG A 1 744 ? -11.496 -9.168 -25.021 1.00 98.44 744 ARG A C 1
ATOM 5690 O O . ARG A 1 744 ? -10.967 -8.849 -26.081 1.00 98.44 744 ARG A O 1
ATOM 5697 N N . LYS A 1 745 ? -11.811 -8.274 -24.078 1.00 98.06 745 LYS A N 1
ATOM 5698 C CA . LYS A 1 745 ? -11.502 -6.839 -24.186 1.00 98.06 745 LYS A CA 1
ATOM 5699 C C . LYS A 1 745 ? -9.998 -6.598 -24.263 1.00 98.06 745 LYS A C 1
ATOM 5701 O O . LYS A 1 745 ? -9.537 -5.963 -25.211 1.00 98.06 745 LYS A O 1
ATOM 5706 N N . LEU A 1 746 ? -9.236 -7.171 -23.328 1.00 98.25 746 LEU A N 1
ATOM 5707 C CA . LEU A 1 746 ? -7.773 -7.106 -23.329 1.00 98.25 746 LEU A CA 1
ATOM 5708 C C . LEU A 1 746 ? -7.209 -7.636 -24.657 1.00 98.25 746 LEU A C 1
ATOM 5710 O O . LEU A 1 746 ? -6.419 -6.945 -25.288 1.00 98.25 746 LEU A O 1
ATOM 5714 N N . ALA A 1 747 ? -7.679 -8.793 -25.140 1.00 97.50 747 ALA A N 1
ATOM 5715 C CA . ALA A 1 747 ? -7.219 -9.400 -26.397 1.00 97.50 747 ALA A CA 1
ATOM 5716 C C . ALA A 1 747 ? -7.615 -8.600 -27.654 1.00 97.50 747 ALA A C 1
ATOM 5718 O O . ALA A 1 747 ? -6.947 -8.694 -28.684 1.00 97.50 747 ALA A O 1
ATOM 5719 N N . GLY A 1 748 ? -8.679 -7.794 -27.570 1.00 95.69 748 GLY A N 1
ATOM 5720 C CA . GLY A 1 748 ? -9.055 -6.793 -28.572 1.00 95.69 748 GLY A CA 1
ATOM 5721 C C . GLY A 1 748 ? -8.174 -5.536 -28.561 1.00 95.69 748 GLY A C 1
ATOM 5722 O O . GLY A 1 748 ? -8.282 -4.710 -29.467 1.00 95.69 748 GLY A O 1
ATOM 5723 N N . GLY A 1 749 ? -7.283 -5.396 -27.575 1.00 94.56 749 GLY A N 1
ATOM 5724 C CA . GLY A 1 749 ? -6.371 -4.266 -27.414 1.00 94.56 749 GLY A CA 1
ATOM 5725 C C . GLY A 1 749 ? -6.819 -3.208 -26.402 1.00 94.56 749 GLY A C 1
ATOM 5726 O O . GLY A 1 749 ? -6.167 -2.165 -26.333 1.00 94.56 749 GLY A O 1
ATOM 5727 N N . ASP A 1 750 ? -7.881 -3.444 -25.618 1.00 95.62 750 ASP A N 1
ATOM 5728 C CA . ASP A 1 750 ? -8.238 -2.536 -24.523 1.00 95.62 750 ASP A CA 1
ATOM 5729 C C . ASP A 1 750 ? -7.120 -2.482 -23.473 1.00 95.62 750 ASP A C 1
ATOM 5731 O O . ASP A 1 750 ? -6.518 -3.495 -23.112 1.00 95.62 750 ASP A O 1
ATOM 5735 N N . VAL A 1 751 ? -6.890 -1.286 -22.928 1.00 96.50 751 VAL A N 1
ATOM 5736 C CA . VAL A 1 751 ? -6.023 -1.084 -21.763 1.00 96.50 751 VAL A CA 1
ATOM 5737 C C . VAL A 1 751 ? -6.913 -0.744 -20.578 1.00 96.50 751 VAL A C 1
ATOM 5739 O O . VAL A 1 751 ? -7.556 0.309 -20.558 1.00 96.50 751 VAL A O 1
ATOM 5742 N N . LEU A 1 752 ? -6.959 -1.643 -19.598 1.00 98.06 752 LEU A N 1
ATOM 5743 C CA . LEU A 1 752 ? -7.885 -1.560 -18.473 1.00 98.06 752 LEU A CA 1
ATOM 5744 C C . LEU A 1 752 ? -7.134 -1.240 -17.181 1.00 98.06 752 LEU A C 1
ATOM 5746 O O . LEU A 1 752 ? -6.131 -1.877 -16.858 1.00 98.06 752 LEU A O 1
ATOM 5750 N N . GLY A 1 753 ? -7.641 -0.276 -16.413 1.00 98.19 753 GLY A N 1
ATOM 5751 C CA . GLY A 1 753 ? -7.315 -0.207 -14.991 1.00 98.19 753 GLY A CA 1
ATOM 5752 C C . GLY A 1 753 ? -7.966 -1.386 -14.270 1.00 98.19 753 GLY A C 1
ATOM 5753 O O . GLY A 1 753 ? -9.068 -1.796 -14.631 1.00 98.19 753 GLY A O 1
ATOM 5754 N N . PHE A 1 754 ? -7.294 -1.948 -13.276 1.00 97.75 754 PHE A N 1
ATOM 5755 C CA . PHE A 1 754 ? -7.746 -3.117 -12.533 1.00 97.75 754 PHE A CA 1
ATOM 5756 C C . PHE A 1 754 ? -7.607 -2.849 -11.034 1.00 97.75 754 PHE A C 1
ATOM 5758 O O . PHE A 1 754 ? -6.504 -2.652 -10.516 1.00 97.75 754 PHE A O 1
ATOM 5765 N N . PHE A 1 755 ? -8.753 -2.809 -10.362 1.00 97.06 755 PHE A N 1
ATOM 5766 C CA . PHE A 1 755 ? -8.901 -2.527 -8.944 1.00 97.06 755 PHE A CA 1
ATOM 5767 C C . PHE A 1 755 ? -9.578 -3.727 -8.273 1.00 97.06 755 PHE A C 1
ATOM 5769 O O . PHE A 1 755 ? -10.772 -3.971 -8.467 1.00 97.06 755 PHE A O 1
ATOM 5776 N N . SER A 1 756 ? -8.812 -4.499 -7.502 1.00 94.25 756 SER A N 1
ATOM 5777 C CA . SER A 1 756 ? -9.351 -5.661 -6.791 1.00 94.25 756 SER A CA 1
ATOM 5778 C C . SER A 1 756 ? -10.208 -5.241 -5.595 1.00 94.25 756 SER A C 1
ATOM 5780 O O . SER A 1 756 ? -9.841 -4.340 -4.841 1.00 94.25 756 SER A O 1
ATOM 5782 N N . LEU A 1 757 ? -11.337 -5.935 -5.422 1.00 90.88 757 LEU A N 1
ATOM 5783 C CA . LEU A 1 757 ? -12.170 -5.909 -4.212 1.00 90.88 757 LEU A CA 1
ATOM 5784 C C . LEU A 1 757 ? -12.032 -7.201 -3.382 1.00 90.88 757 LEU A C 1
ATOM 5786 O O . LEU A 1 757 ? -12.601 -7.296 -2.298 1.00 90.88 757 LEU A O 1
ATOM 5790 N N . GLU A 1 758 ? -11.286 -8.191 -3.889 1.00 90.12 758 GLU A N 1
ATOM 5791 C CA . GLU A 1 758 ? -10.953 -9.439 -3.185 1.00 90.12 758 GLU A CA 1
ATOM 5792 C C . GLU A 1 758 ? -9.653 -9.316 -2.378 1.00 90.12 758 GLU A C 1
ATOM 5794 O O . GLU A 1 758 ? -9.461 -10.047 -1.410 1.00 90.12 758 GLU A O 1
ATOM 5799 N N . LYS A 1 759 ? -8.768 -8.381 -2.758 1.00 91.25 759 LYS A N 1
ATOM 5800 C CA . LYS A 1 759 ? -7.488 -8.113 -2.091 1.00 91.25 759 LYS A CA 1
ATOM 5801 C C . LYS A 1 759 ? -7.290 -6.624 -1.784 1.00 91.25 759 LYS A C 1
ATOM 5803 O O . LYS A 1 759 ? -7.751 -5.756 -2.534 1.00 91.25 759 LYS A O 1
ATOM 5808 N N . GLY A 1 760 ? -6.584 -6.348 -0.686 1.00 93.00 760 GLY A N 1
ATOM 5809 C CA . GLY A 1 760 ? -6.053 -5.025 -0.355 1.00 93.00 760 GLY A CA 1
ATOM 5810 C C . GLY A 1 760 ? -5.056 -4.527 -1.405 1.00 93.00 760 GLY A C 1
ATOM 5811 O O . GLY A 1 760 ? -4.722 -5.250 -2.345 1.00 93.00 760 GLY A O 1
ATOM 5812 N N . SER A 1 761 ? -4.586 -3.286 -1.280 1.00 95.00 761 SER A N 1
ATOM 5813 C CA . SER A 1 761 ? -3.496 -2.803 -2.137 1.00 95.00 761 SER A CA 1
ATOM 5814 C C . SER A 1 761 ? -2.161 -3.462 -1.784 1.00 95.00 761 SER A C 1
ATOM 5816 O O . SER A 1 761 ? -1.924 -3.884 -0.650 1.00 95.00 761 SER A O 1
ATOM 5818 N N . GLU A 1 762 ? -1.294 -3.546 -2.788 1.00 96.31 762 GLU A N 1
ATOM 5819 C CA . GLU A 1 762 ? 0.058 -4.083 -2.692 1.00 96.31 762 GLU A CA 1
ATOM 5820 C C . GLU A 1 762 ? 0.960 -3.158 -1.861 1.00 96.31 762 GLU A C 1
ATOM 5822 O O . GLU A 1 762 ? 1.205 -1.999 -2.224 1.00 96.31 762 GLU A O 1
ATOM 5827 N N . PHE A 1 763 ? 1.522 -3.674 -0.768 1.00 96.44 763 PHE A N 1
ATOM 5828 C CA . PHE A 1 763 ? 2.504 -2.955 0.031 1.00 96.44 763 PHE A CA 1
ATOM 5829 C C . PHE A 1 763 ? 3.879 -3.043 -0.636 1.00 96.44 763 PHE A C 1
ATOM 5831 O O . PHE A 1 763 ? 4.621 -4.016 -0.498 1.00 96.44 763 PHE A O 1
ATOM 5838 N N . GLY A 1 764 ? 4.221 -2.008 -1.403 1.00 94.69 764 GLY A N 1
ATOM 5839 C CA . GLY A 1 764 ? 5.481 -1.944 -2.140 1.00 94.69 764 GLY A CA 1
ATOM 5840 C C . GLY A 1 764 ? 5.464 -0.953 -3.309 1.00 94.69 764 GLY A C 1
ATOM 5841 O O . GLY A 1 764 ? 4.501 -0.205 -3.500 1.00 94.69 764 GLY A O 1
ATOM 5842 N N . PRO A 1 765 ? 6.546 -0.892 -4.106 1.00 92.81 765 PRO A N 1
ATOM 5843 C CA . PRO A 1 765 ? 6.662 -0.014 -5.273 1.00 92.81 765 PRO A CA 1
ATOM 5844 C C . PRO A 1 765 ? 6.240 -0.699 -6.591 1.00 92.81 765 PRO A C 1
ATOM 5846 O O . PRO A 1 765 ? 6.522 -0.188 -7.685 1.00 92.81 765 PRO A O 1
ATOM 5849 N N . ARG A 1 766 ? 5.637 -1.889 -6.512 1.00 95.19 766 ARG A N 1
ATOM 5850 C CA . ARG A 1 766 ? 5.126 -2.694 -7.631 1.00 95.19 766 ARG A CA 1
ATOM 5851 C C . ARG A 1 766 ? 3.613 -2.835 -7.469 1.00 95.19 766 ARG A C 1
ATOM 5853 O O . ARG A 1 766 ? 3.138 -2.850 -6.347 1.00 95.19 766 ARG A O 1
ATOM 5860 N N . ALA A 1 767 ? 2.891 -2.928 -8.583 1.00 96.50 767 ALA A N 1
ATOM 5861 C CA . ALA A 1 767 ? 1.537 -3.470 -8.560 1.00 96.50 767 ALA A CA 1
ATOM 5862 C C . ALA A 1 767 ? 1.604 -4.905 -9.058 1.00 96.50 767 ALA A C 1
ATOM 5864 O O . ALA A 1 767 ? 2.284 -5.180 -10.052 1.00 96.50 767 ALA A O 1
ATOM 5865 N N . LEU A 1 768 ? 0.908 -5.781 -8.358 1.00 96.44 768 LEU A N 1
ATOM 5866 C CA . LEU A 1 768 ? 0.953 -7.230 -8.472 1.00 96.44 768 LEU A CA 1
ATOM 5867 C C . LEU A 1 768 ? -0.468 -7.797 -8.657 1.00 96.44 768 LEU A C 1
ATOM 5869 O O . LEU A 1 768 ? -0.709 -8.985 -8.475 1.00 96.44 768 LEU A O 1
ATOM 5873 N N . GLY A 1 769 ? -1.400 -6.961 -9.122 1.00 94.62 769 GLY A N 1
ATOM 5874 C CA . GLY A 1 769 ? -2.717 -7.375 -9.602 1.00 94.62 769 GLY A CA 1
ATOM 5875 C C . GLY A 1 769 ? -3.896 -6.881 -8.770 1.00 94.62 769 GLY A C 1
ATOM 5876 O O . GLY A 1 769 ? -5.029 -7.193 -9.125 1.00 94.62 769 GLY A O 1
ATOM 5877 N N . ALA A 1 770 ? -3.678 -6.089 -7.717 1.00 95.81 770 ALA A N 1
ATOM 5878 C CA . ALA A 1 770 ? -4.758 -5.449 -6.965 1.00 95.81 770 ALA A CA 1
ATOM 5879 C C . ALA A 1 770 ? -4.938 -3.962 -7.294 1.00 95.81 770 ALA A C 1
ATOM 5881 O O . ALA A 1 770 ? -6.070 -3.472 -7.216 1.00 95.81 770 ALA A O 1
ATOM 5882 N N . ARG A 1 771 ? -3.872 -3.262 -7.702 1.00 97.31 771 ARG A N 1
ATOM 5883 C CA . ARG A 1 771 ? -3.896 -1.878 -8.209 1.00 97.31 771 ARG A CA 1
ATOM 5884 C C . ARG A 1 771 ? -3.052 -1.774 -9.486 1.00 97.31 771 ARG A C 1
ATOM 5886 O O . ARG A 1 771 ? -2.044 -1.061 -9.552 1.00 97.31 771 ARG A O 1
ATOM 5893 N N . SER A 1 772 ? -3.483 -2.486 -10.526 1.00 98.12 772 SER A N 1
ATOM 5894 C CA . SER A 1 772 ? -2.759 -2.662 -11.796 1.00 98.12 772 SER A CA 1
ATOM 5895 C C . SER A 1 772 ? -3.409 -1.946 -12.984 1.00 98.12 772 SER A C 1
ATOM 5897 O O . SER A 1 772 ? -4.583 -1.600 -12.971 1.00 98.12 772 SER A O 1
ATOM 5899 N N . ILE A 1 773 ? -2.640 -1.732 -14.047 1.00 98.19 773 ILE A N 1
ATOM 5900 C CA . ILE A 1 773 ? -3.136 -1.537 -15.411 1.00 98.19 773 ILE A CA 1
ATOM 5901 C C . ILE A 1 773 ? -2.738 -2.788 -16.190 1.00 98.19 773 ILE A C 1
ATOM 5903 O O . ILE A 1 773 ? -1.554 -3.140 -16.215 1.00 98.19 773 ILE A O 1
ATOM 5907 N N . LEU A 1 774 ? -3.729 -3.436 -16.798 1.00 98.44 774 LEU A N 1
ATOM 5908 C CA . LEU A 1 774 ? -3.593 -4.679 -17.549 1.00 98.44 774 LEU A CA 1
ATOM 5909 C C . LEU A 1 774 ? -3.809 -4.422 -19.045 1.00 98.44 774 LEU A C 1
ATOM 5911 O O . LEU A 1 774 ? -4.656 -3.609 -19.428 1.00 98.44 774 LEU A O 1
ATOM 5915 N N . ALA A 1 775 ? -3.033 -5.107 -19.887 1.00 98.19 775 ALA A N 1
ATOM 5916 C CA . ALA A 1 775 ? -3.135 -5.021 -21.343 1.00 98.19 775 ALA A CA 1
ATOM 5917 C C . ALA A 1 775 ? -2.579 -6.271 -22.050 1.00 98.19 775 ALA A C 1
ATOM 5919 O O . ALA A 1 775 ? -1.903 -7.104 -21.443 1.00 98.19 775 ALA A O 1
ATOM 5920 N N . ASP A 1 776 ? -2.820 -6.362 -23.356 1.00 97.94 776 ASP A N 1
ATOM 5921 C CA . ASP A 1 776 ? -2.262 -7.392 -24.238 1.00 97.94 776 ASP A CA 1
ATOM 5922 C C . ASP A 1 776 ? -0.726 -7.253 -24.403 1.00 97.94 776 ASP A C 1
ATOM 5924 O O . ASP A 1 776 ? -0.253 -6.189 -24.828 1.00 97.94 776 ASP A O 1
ATOM 5928 N N . PRO A 1 777 ? 0.079 -8.296 -24.109 1.00 96.81 777 PRO A N 1
ATOM 5929 C CA . PRO A 1 777 ? 1.536 -8.247 -24.232 1.00 96.81 777 PRO A CA 1
ATOM 5930 C C . PRO A 1 777 ? 2.062 -8.428 -25.669 1.00 96.81 777 PRO A C 1
ATOM 5932 O O . PRO A 1 777 ? 3.264 -8.272 -25.896 1.00 96.81 777 PRO A O 1
ATOM 5935 N N . ARG A 1 778 ? 1.215 -8.775 -26.648 1.00 95.00 778 ARG A N 1
ATOM 5936 C CA . ARG A 1 778 ? 1.665 -9.292 -27.952 1.00 95.00 778 ARG A CA 1
ATOM 5937 C C . ARG A 1 778 ? 2.217 -8.244 -28.914 1.00 95.00 778 ARG A C 1
ATOM 5939 O O . ARG A 1 778 ? 2.870 -8.586 -29.899 1.00 95.00 778 ARG A O 1
ATOM 5946 N N . HIS A 1 779 ? 1.940 -6.962 -28.679 1.00 89.81 779 HIS A N 1
ATOM 5947 C CA . HIS A 1 779 ? 2.177 -5.922 -29.680 1.00 89.81 779 HIS A CA 1
ATOM 5948 C C . HIS A 1 779 ? 2.867 -4.672 -29.122 1.00 89.81 779 HIS A C 1
ATOM 5950 O O . HIS A 1 779 ? 2.326 -3.987 -28.252 1.00 89.81 779 HIS A O 1
ATOM 5956 N N . LEU A 1 780 ? 3.985 -4.266 -29.738 1.00 89.94 780 LEU A N 1
ATOM 5957 C CA . LEU A 1 780 ? 4.674 -2.997 -29.443 1.00 89.94 780 LEU A CA 1
ATOM 5958 C C . LEU A 1 780 ? 3.763 -1.758 -29.493 1.00 89.94 780 LEU A C 1
ATOM 5960 O O . LEU A 1 780 ? 4.002 -0.802 -28.755 1.00 89.94 780 LEU A O 1
ATOM 5964 N N . LYS A 1 781 ? 2.686 -1.768 -30.298 1.00 89.12 781 LYS A N 1
ATOM 5965 C CA . LYS A 1 781 ? 1.684 -0.683 -30.311 1.00 89.12 781 LYS A CA 1
ATOM 5966 C C . LYS A 1 781 ? 1.057 -0.461 -28.926 1.00 89.12 781 LYS A C 1
ATOM 5968 O O . LYS A 1 781 ? 0.849 0.684 -28.539 1.00 89.12 781 LYS A O 1
ATOM 5973 N N . THR A 1 782 ? 0.825 -1.532 -28.162 1.00 88.50 782 THR A N 1
ATOM 5974 C CA . THR A 1 782 ? 0.275 -1.488 -26.800 1.00 88.50 782 THR A CA 1
ATOM 5975 C C . THR A 1 782 ? 1.285 -0.869 -25.839 1.00 88.50 782 THR A C 1
ATOM 5977 O O . THR A 1 782 ? 0.963 0.070 -25.115 1.00 88.50 782 THR A O 1
ATOM 5980 N N . TRP A 1 783 ? 2.545 -1.315 -25.894 1.00 91.31 783 TRP A N 1
ATOM 5981 C CA . TRP A 1 783 ? 3.642 -0.729 -25.118 1.00 91.31 783 TRP A CA 1
ATOM 5982 C C . TRP A 1 783 ? 3.812 0.777 -25.420 1.00 91.31 783 TRP A C 1
ATOM 5984 O O . TRP A 1 783 ? 3.907 1.595 -24.498 1.00 91.31 783 TRP A O 1
ATOM 5994 N N . ALA A 1 784 ? 3.755 1.173 -26.696 1.00 85.88 784 ALA A N 1
ATOM 5995 C CA . ALA A 1 784 ? 3.902 2.564 -27.121 1.00 85.88 784 ALA A CA 1
ATOM 5996 C C . ALA A 1 784 ? 2.713 3.418 -26.662 1.00 85.88 784 ALA A C 1
ATOM 5998 O O . ALA A 1 784 ? 2.898 4.525 -26.149 1.00 85.88 784 ALA A O 1
ATOM 5999 N N . PHE A 1 785 ? 1.495 2.883 -26.785 1.00 83.94 785 PHE A N 1
ATOM 6000 C CA . PHE A 1 785 ? 0.272 3.530 -26.328 1.00 83.94 785 PHE A CA 1
ATOM 6001 C C . PHE A 1 785 ? 0.291 3.778 -24.817 1.00 83.94 785 PHE A C 1
ATOM 6003 O O . PHE A 1 785 ? 0.113 4.917 -24.378 1.00 83.94 785 PHE A O 1
ATOM 6010 N N . ILE A 1 786 ? 0.596 2.751 -24.016 1.00 86.31 786 ILE A N 1
ATOM 6011 C CA . ILE A 1 786 ? 0.640 2.880 -22.556 1.00 86.31 786 ILE A CA 1
ATOM 6012 C C . ILE A 1 786 ? 1.728 3.881 -22.147 1.00 86.31 786 ILE A C 1
ATOM 6014 O O . ILE A 1 786 ? 1.461 4.752 -21.321 1.00 86.31 786 ILE A O 1
ATOM 6018 N N . ASN A 1 787 ? 2.926 3.843 -22.743 1.00 80.88 787 ASN A N 1
ATOM 6019 C CA . ASN A 1 787 ? 3.979 4.818 -22.434 1.00 80.88 787 ASN A CA 1
ATOM 6020 C C . ASN A 1 787 ? 3.590 6.266 -22.810 1.00 80.88 787 ASN A C 1
ATOM 6022 O O . ASN A 1 787 ? 3.780 7.170 -21.987 1.00 80.88 787 ASN A O 1
ATOM 6026 N N . ARG A 1 788 ? 3.007 6.494 -23.999 1.00 73.06 788 ARG A N 1
ATOM 6027 C CA . ARG A 1 788 ? 2.717 7.838 -24.546 1.00 73.06 788 ARG A CA 1
ATOM 6028 C C . ARG A 1 788 ? 1.435 8.487 -24.011 1.00 73.06 788 ARG A C 1
ATOM 6030 O O . ARG A 1 788 ? 1.454 9.705 -23.794 1.00 73.06 788 ARG A O 1
ATOM 6037 N N . TRP A 1 789 ? 0.366 7.708 -23.820 1.00 70.12 789 TRP A N 1
ATOM 6038 C CA . TRP A 1 789 ? -1.012 8.189 -23.602 1.00 70.12 789 TRP A CA 1
ATOM 6039 C C . TRP A 1 789 ? -1.630 7.800 -22.251 1.00 70.12 789 TRP A C 1
ATOM 6041 O O . TRP A 1 789 ? -2.572 8.452 -21.806 1.00 70.12 789 TRP A O 1
ATOM 6051 N N . VAL A 1 790 ? -1.103 6.775 -21.572 1.00 74.88 790 VAL A N 1
ATOM 6052 C CA . VAL A 1 790 ? -1.559 6.394 -20.219 1.00 74.88 790 VAL A CA 1
ATOM 6053 C C . VAL A 1 790 ? -0.546 6.821 -19.154 1.00 74.88 790 VAL A C 1
ATOM 6055 O O . VAL A 1 790 ? -0.911 7.333 -18.103 1.00 74.88 790 VAL A O 1
ATOM 6058 N N . LYS A 1 791 ? 0.752 6.637 -19.413 1.00 77.19 791 LYS A N 1
ATOM 6059 C CA . LYS A 1 791 ? 1.833 6.893 -18.448 1.00 77.19 791 LYS A CA 1
ATOM 6060 C C . LYS A 1 791 ? 2.521 8.236 -18.598 1.00 77.19 791 LYS A C 1
ATOM 6062 O O . LYS A 1 791 ? 3.116 8.687 -17.620 1.00 77.19 791 LYS A O 1
ATOM 6067 N N . PHE A 1 792 ? 2.499 8.830 -19.789 1.00 71.06 792 PHE A N 1
ATOM 6068 C CA . PHE A 1 792 ? 3.228 10.058 -20.124 1.00 71.06 792 PHE A CA 1
ATOM 6069 C C . PHE A 1 792 ? 4.737 9.967 -19.788 1.00 71.06 792 PHE A C 1
ATOM 6071 O O . PHE A 1 792 ? 5.327 10.872 -19.186 1.00 71.06 792 PHE A O 1
ATOM 6078 N N . ARG A 1 793 ? 5.375 8.834 -20.122 1.00 74.19 793 ARG A N 1
ATOM 6079 C CA . ARG A 1 793 ? 6.778 8.522 -19.778 1.00 74.19 793 ARG A CA 1
ATOM 6080 C C . ARG A 1 793 ? 7.620 8.135 -21.000 1.00 74.19 793 ARG A C 1
ATOM 6082 O O . ARG A 1 793 ? 7.116 8.081 -22.112 1.00 74.19 793 ARG A O 1
ATOM 6089 N N . GLU A 1 794 ? 8.914 7.939 -20.759 1.00 73.38 794 GLU A N 1
ATOM 6090 C CA . GLU A 1 794 ? 9.927 7.692 -21.791 1.00 73.38 794 GLU A CA 1
ATOM 6091 C C . GLU A 1 794 ? 9.751 6.344 -22.523 1.00 73.38 794 GLU A C 1
ATOM 6093 O O . GLU A 1 794 ? 9.286 5.362 -21.942 1.00 73.38 794 GLU A O 1
ATOM 6098 N N . ASP A 1 795 ? 10.188 6.304 -23.780 1.00 74.81 795 ASP A N 1
ATOM 6099 C CA . ASP A 1 795 ? 10.087 5.227 -24.778 1.00 74.81 795 ASP A CA 1
ATOM 6100 C C . ASP A 1 795 ? 11.229 4.189 -24.716 1.00 74.81 795 ASP A C 1
ATOM 6102 O O . ASP A 1 795 ? 11.424 3.391 -25.622 1.00 74.81 795 ASP A O 1
ATOM 6106 N N . PHE A 1 796 ? 11.947 4.125 -23.600 1.00 78.88 796 PHE A N 1
ATOM 6107 C CA . PHE A 1 796 ? 12.817 2.990 -23.258 1.00 78.88 796 PHE A CA 1
ATOM 6108 C C . PHE A 1 796 ? 12.292 2.210 -22.042 1.00 78.88 796 PHE A C 1
ATOM 6110 O O . PHE A 1 796 ? 12.936 1.290 -21.549 1.00 78.88 796 PHE A O 1
ATOM 6117 N N . ARG A 1 797 ? 11.137 2.600 -21.477 1.00 79.06 797 ARG A N 1
ATOM 6118 C CA . ARG A 1 797 ? 10.641 2.033 -20.216 1.00 79.06 797 ARG A CA 1
ATOM 6119 C C . ARG A 1 797 ? 9.894 0.714 -20.454 1.00 79.06 797 ARG A C 1
ATOM 6121 O O . ARG A 1 797 ? 8.791 0.762 -21.009 1.00 79.06 797 ARG A O 1
ATOM 6128 N N . PRO A 1 798 ? 10.399 -0.432 -19.960 1.00 81.88 798 PRO A N 1
ATOM 6129 C CA . PRO A 1 798 ? 9.706 -1.703 -20.115 1.00 81.88 798 PRO A CA 1
ATOM 6130 C C . PRO A 1 798 ? 8.446 -1.799 -19.243 1.00 81.88 798 PRO A C 1
ATOM 6132 O O . PRO A 1 798 ? 8.233 -1.025 -18.291 1.00 81.88 798 PRO A O 1
ATOM 6135 N N . PHE A 1 799 ? 7.622 -2.787 -19.578 1.00 92.12 799 PHE A N 1
ATOM 6136 C CA . PHE A 1 799 ? 6.541 -3.307 -18.747 1.00 92.12 799 PHE A CA 1
ATOM 6137 C C . PHE A 1 799 ? 6.867 -4.736 -18.308 1.00 92.12 799 PHE A C 1
ATOM 6139 O O . PHE A 1 799 ? 7.838 -5.322 -18.775 1.00 92.12 799 PHE A O 1
ATOM 6146 N N . ALA A 1 800 ? 6.099 -5.262 -17.360 1.00 95.44 800 ALA A N 1
ATOM 6147 C CA . ALA A 1 800 ? 6.332 -6.577 -16.783 1.00 95.44 800 ALA A CA 1
ATOM 6148 C C . ALA A 1 800 ? 5.261 -7.565 -17.272 1.00 95.44 800 ALA A C 1
ATOM 6150 O O . ALA A 1 800 ? 4.086 -7.192 -17.292 1.00 95.44 800 ALA A O 1
ATOM 6151 N N . PRO A 1 801 ? 5.620 -8.803 -17.645 1.00 97.50 801 PRO A N 1
ATOM 6152 C CA . PRO A 1 801 ? 4.643 -9.865 -17.828 1.00 97.50 801 PRO A CA 1
ATOM 6153 C C . PRO A 1 801 ? 4.142 -10.365 -16.468 1.00 97.50 801 PRO A C 1
ATOM 6155 O O . PRO A 1 801 ? 4.922 -10.561 -15.536 1.00 97.50 801 PRO A O 1
ATOM 6158 N N . MET A 1 802 ? 2.844 -10.611 -16.389 1.00 98.19 802 MET A N 1
ATOM 6159 C CA . MET A 1 802 ? 2.178 -11.388 -15.351 1.00 98.19 802 MET A CA 1
ATOM 6160 C C . MET A 1 802 ? 1.740 -12.711 -15.986 1.00 98.19 802 MET A C 1
ATOM 6162 O O . MET A 1 802 ? 1.074 -12.671 -17.017 1.00 98.19 802 MET A O 1
ATOM 6166 N N . ILE A 1 803 ? 2.125 -13.853 -15.414 1.00 98.31 803 ILE A N 1
ATOM 6167 C CA . ILE A 1 803 ? 1.904 -15.190 -15.988 1.00 98.31 803 ILE A CA 1
ATOM 6168 C C . ILE A 1 803 ? 1.335 -16.173 -14.956 1.00 98.31 803 ILE A C 1
ATOM 6170 O O . ILE A 1 803 ? 1.714 -16.140 -13.784 1.00 98.31 803 ILE A O 1
ATOM 6174 N N . ALA A 1 804 ? 0.448 -17.071 -15.394 1.00 97.94 804 ALA A N 1
ATOM 6175 C CA . ALA A 1 804 ? -0.005 -18.200 -14.581 1.00 97.94 804 ALA A CA 1
ATOM 6176 C C . ALA A 1 804 ? 1.184 -19.134 -14.276 1.00 97.94 804 ALA A C 1
ATOM 6178 O O . ALA A 1 804 ? 1.877 -19.582 -15.192 1.00 97.94 804 ALA A O 1
ATOM 6179 N N . LYS A 1 805 ? 1.463 -19.374 -12.991 1.00 97.25 805 LYS A N 1
ATOM 6180 C CA . LYS A 1 805 ? 2.716 -19.980 -12.500 1.00 97.25 805 LYS A CA 1
ATOM 6181 C C . LYS A 1 805 ? 3.074 -21.311 -13.171 1.00 97.25 805 LYS A C 1
ATOM 6183 O O . LYS A 1 805 ? 4.240 -21.545 -13.476 1.00 97.25 805 LYS A O 1
ATOM 6188 N N . GLU A 1 806 ? 2.085 -22.150 -13.465 1.00 96.38 806 GLU A N 1
ATOM 6189 C CA . GLU A 1 806 ? 2.275 -23.449 -14.118 1.00 96.38 806 GLU A CA 1
ATOM 6190 C C . GLU A 1 806 ? 2.803 -23.361 -15.568 1.00 96.38 806 GLU A C 1
ATOM 6192 O O . GLU A 1 806 ? 3.302 -24.352 -16.097 1.00 96.38 806 GLU A O 1
ATOM 6197 N N . HIS A 1 807 ? 2.753 -22.183 -16.201 1.00 97.00 807 HIS A N 1
ATOM 6198 C CA . HIS A 1 807 ? 3.209 -21.959 -17.578 1.00 97.00 807 HIS A CA 1
ATOM 6199 C C . HIS A 1 807 ? 4.583 -21.268 -17.696 1.00 97.00 807 HIS A C 1
ATOM 6201 O O . HIS A 1 807 ? 5.047 -21.047 -18.814 1.00 97.00 807 HIS A O 1
ATOM 6207 N N . VAL A 1 808 ? 5.272 -20.933 -16.594 1.00 97.12 808 VAL A N 1
ATOM 6208 C CA . VAL A 1 808 ? 6.552 -20.183 -16.632 1.00 97.12 808 VAL A CA 1
ATOM 6209 C C . VAL A 1 808 ? 7.587 -20.839 -17.550 1.00 97.12 808 VAL A C 1
ATOM 6211 O O . VAL A 1 808 ? 8.045 -20.207 -18.505 1.00 97.12 808 VAL A O 1
ATOM 6214 N N . GLY A 1 809 ? 7.887 -22.123 -17.330 1.00 96.25 809 GLY A N 1
ATOM 6215 C CA . GLY A 1 809 ? 8.894 -22.858 -18.105 1.00 96.25 809 GLY A CA 1
ATOM 6216 C C . GLY A 1 809 ? 8.572 -22.993 -19.600 1.00 96.25 809 GLY A C 1
ATOM 6217 O O . GLY A 1 809 ? 9.478 -23.220 -20.402 1.00 96.25 809 GLY A O 1
ATOM 6218 N N . GLN A 1 810 ? 7.313 -22.797 -20.013 1.00 96.62 810 GLN A N 1
ATOM 6219 C CA . GLN A 1 810 ? 6.914 -22.825 -21.424 1.00 96.62 810 GLN A CA 1
ATOM 6220 C C . GLN A 1 810 ? 7.405 -21.586 -22.188 1.00 96.62 810 GLN A C 1
ATOM 6222 O O . GLN A 1 810 ? 7.798 -21.718 -23.346 1.00 96.62 810 GLN A O 1
ATOM 6227 N N . TYR A 1 811 ? 7.409 -20.406 -21.558 1.00 97.62 811 TYR A N 1
ATOM 6228 C CA . TYR A 1 811 ? 7.680 -19.121 -22.224 1.00 97.62 811 TYR A CA 1
ATOM 6229 C C . TYR A 1 811 ? 9.007 -18.470 -21.805 1.00 97.62 811 TYR A C 1
ATOM 6231 O O . TYR A 1 811 ? 9.579 -17.702 -22.583 1.00 97.62 811 TYR A O 1
ATOM 6239 N N . PHE A 1 812 ? 9.530 -18.810 -20.626 1.00 97.88 812 PHE A N 1
ATOM 6240 C CA . PHE A 1 812 ? 10.802 -18.313 -20.097 1.00 97.88 812 PHE A CA 1
ATOM 6241 C C . PHE A 1 812 ? 11.860 -19.422 -20.043 1.00 97.88 812 PHE A C 1
ATOM 6243 O O . PHE A 1 812 ? 11.530 -20.607 -19.996 1.00 97.88 812 PHE A O 1
ATOM 6250 N N . GLU A 1 813 ? 13.136 -19.048 -20.148 1.00 96.44 813 GLU A N 1
ATOM 6251 C CA . GLU A 1 813 ? 14.260 -19.996 -20.148 1.00 96.44 813 GLU A CA 1
ATOM 6252 C C . GLU A 1 813 ? 14.531 -20.552 -18.744 1.00 96.44 813 GLU A C 1
ATOM 6254 O O . GLU A 1 813 ? 14.909 -21.716 -18.612 1.00 96.44 813 GLU A O 1
ATOM 6259 N N . GLU A 1 814 ? 14.307 -19.737 -17.711 1.00 93.94 814 GLU A N 1
ATOM 6260 C CA . GLU A 1 814 ? 14.393 -20.116 -16.304 1.00 93.94 814 GLU A CA 1
ATOM 6261 C C . GLU A 1 814 ? 13.040 -20.562 -15.720 1.00 93.94 814 GLU A C 1
ATOM 6263 O O . GLU A 1 814 ? 11.990 -19.994 -16.022 1.00 93.94 814 GLU A O 1
ATOM 6268 N N . GLU A 1 815 ? 13.087 -21.562 -14.837 1.00 89.56 815 GLU A N 1
ATOM 6269 C CA . GLU A 1 815 ? 11.954 -22.037 -14.037 1.00 89.56 815 GLU A CA 1
ATOM 6270 C C . GLU A 1 815 ? 12.052 -21.503 -12.601 1.00 89.56 815 GLU A C 1
ATOM 6272 O O . GLU A 1 815 ? 13.150 -21.343 -12.063 1.00 89.56 815 GLU A O 1
ATOM 6277 N N . GLY A 1 816 ? 10.908 -21.244 -11.965 1.00 88.94 816 GLY A N 1
ATOM 6278 C CA . GLY A 1 816 ? 10.851 -20.762 -10.587 1.00 88.94 816 GLY A CA 1
ATOM 6279 C C . GLY A 1 816 ? 9.567 -20.003 -10.266 1.00 88.94 816 GLY A C 1
ATOM 6280 O O . GLY A 1 816 ? 8.661 -19.898 -11.095 1.00 88.94 816 GLY A O 1
ATOM 6281 N N . ASP A 1 817 ? 9.510 -19.464 -9.048 1.00 91.06 817 ASP A N 1
ATOM 6282 C CA . ASP A 1 817 ? 8.438 -18.585 -8.586 1.00 91.06 817 ASP A CA 1
ATOM 6283 C C . ASP A 1 817 ? 8.975 -17.154 -8.425 1.00 91.06 817 ASP A C 1
ATOM 6285 O O . ASP A 1 817 ? 9.992 -16.930 -7.765 1.00 91.06 817 ASP A O 1
ATOM 6289 N N . TYR A 1 818 ? 8.296 -16.189 -9.046 1.00 95.12 818 TYR A N 1
ATOM 6290 C CA . TYR A 1 818 ? 8.712 -14.789 -9.156 1.00 95.12 818 TYR A CA 1
ATOM 6291 C C . TYR A 1 818 ? 7.556 -13.828 -8.800 1.00 95.12 818 TYR A C 1
ATOM 6293 O O . TYR A 1 818 ? 7.206 -12.968 -9.611 1.00 95.12 818 TYR A O 1
ATOM 6301 N N . PRO A 1 819 ? 6.920 -13.936 -7.617 1.00 94.31 819 PRO A N 1
ATOM 6302 C CA . PRO A 1 819 ? 5.625 -13.293 -7.355 1.00 94.31 819 PRO A CA 1
ATOM 6303 C C . PRO A 1 819 ? 5.672 -11.756 -7.314 1.00 94.31 819 PRO A C 1
ATOM 6305 O O . PRO A 1 819 ? 4.656 -11.102 -7.533 1.00 94.31 819 PRO A O 1
ATOM 6308 N N . TYR A 1 820 ? 6.842 -11.151 -7.071 1.00 95.56 820 TYR A N 1
ATOM 6309 C CA . TYR A 1 820 ? 6.949 -9.734 -6.690 1.00 95.56 820 TYR A CA 1
ATOM 6310 C C . TYR A 1 820 ? 7.560 -8.790 -7.744 1.00 95.56 820 TYR A C 1
ATOM 6312 O O . TYR A 1 820 ? 7.825 -7.624 -7.444 1.00 95.56 820 TYR A O 1
ATOM 6320 N N . MET A 1 821 ? 7.832 -9.241 -8.978 1.00 96.44 821 MET A N 1
ATOM 6321 C CA . MET A 1 821 ? 8.589 -8.456 -9.979 1.00 96.44 821 MET A CA 1
ATOM 6322 C C . MET A 1 821 ? 9.937 -7.917 -9.460 1.00 96.44 821 MET A C 1
ATOM 6324 O O . MET A 1 821 ? 10.323 -6.765 -9.733 1.00 96.44 821 MET A O 1
ATOM 6328 N N . LEU A 1 822 ? 10.643 -8.739 -8.684 1.00 95.81 822 LEU A N 1
ATOM 6329 C CA . LEU A 1 822 ? 11.963 -8.434 -8.130 1.00 95.81 822 LEU A CA 1
ATOM 6330 C C . LEU A 1 822 ? 13.102 -9.156 -8.857 1.00 95.81 822 LEU A C 1
ATOM 6332 O O . LEU A 1 822 ? 14.251 -8.963 -8.487 1.00 95.81 822 LEU A O 1
ATOM 6336 N N . GLU A 1 823 ? 12.828 -9.896 -9.932 1.00 95.62 823 GLU A N 1
ATOM 6337 C CA . GLU A 1 823 ? 13.834 -10.596 -10.744 1.00 95.62 823 GLU A CA 1
ATOM 6338 C C . GLU A 1 823 ? 13.545 -10.422 -12.244 1.00 95.62 823 GLU A C 1
ATOM 6340 O O . GLU A 1 823 ? 12.401 -10.179 -12.639 1.00 95.62 823 GLU A O 1
ATOM 6345 N N . VAL A 1 824 ? 14.587 -10.484 -13.078 1.00 95.06 824 VAL A N 1
ATOM 6346 C CA . VAL A 1 824 ? 14.470 -10.521 -14.548 1.00 95.06 824 VAL A CA 1
ATOM 6347 C C . VAL A 1 824 ? 14.927 -11.876 -15.058 1.00 95.06 824 VAL A C 1
ATOM 6349 O O . VAL A 1 824 ? 15.989 -12.335 -14.659 1.00 95.06 824 VAL A O 1
ATOM 6352 N N . ILE A 1 825 ? 14.160 -12.494 -15.949 1.00 96.06 825 ILE A N 1
ATOM 6353 C CA . ILE A 1 825 ? 14.484 -13.792 -16.559 1.00 96.06 825 ILE A CA 1
ATOM 6354 C C . ILE A 1 825 ? 14.358 -13.697 -18.085 1.00 96.06 825 ILE A C 1
ATOM 6356 O O . ILE A 1 825 ? 13.821 -12.714 -18.601 1.00 96.06 825 ILE A O 1
ATOM 6360 N N . HIS A 1 826 ? 14.895 -14.659 -18.829 1.00 97.31 826 HIS A N 1
ATOM 6361 C CA . HIS A 1 826 ? 14.970 -14.588 -20.288 1.00 97.31 826 HIS A CA 1
ATOM 6362 C C . HIS A 1 826 ? 13.686 -15.116 -20.924 1.00 97.31 826 HIS A C 1
ATOM 6364 O O . HIS A 1 826 ? 13.222 -16.211 -20.611 1.00 97.31 826 HIS A O 1
ATOM 6370 N N . VAL A 1 827 ? 13.115 -14.350 -21.853 1.00 97.94 827 VAL A N 1
ATOM 6371 C CA . VAL A 1 827 ? 12.021 -14.824 -22.708 1.00 97.94 827 VAL A CA 1
ATOM 6372 C C . VAL A 1 827 ? 12.627 -15.787 -23.726 1.00 97.94 827 VAL A C 1
ATOM 6374 O O . VAL A 1 827 ? 13.576 -15.417 -24.426 1.00 97.94 827 VAL A O 1
ATOM 6377 N N . ARG A 1 828 ? 12.092 -17.009 -23.852 1.00 97.94 828 ARG A N 1
ATOM 6378 C CA . ARG A 1 828 ? 12.595 -17.978 -24.841 1.00 97.94 828 ARG A CA 1
ATOM 6379 C C . ARG A 1 828 ? 12.507 -17.374 -26.239 1.00 97.94 828 ARG A C 1
ATOM 6381 O O . ARG A 1 828 ? 11.486 -16.792 -26.605 1.00 97.94 828 ARG A O 1
ATOM 6388 N N . HIS A 1 829 ? 13.554 -17.566 -27.042 1.00 97.06 829 HIS A N 1
ATOM 6389 C CA . HIS A 1 829 ? 13.705 -16.942 -28.365 1.00 97.06 829 HIS A CA 1
ATOM 6390 C C . HIS A 1 829 ? 12.445 -17.017 -29.251 1.00 97.06 829 HIS A C 1
ATOM 6392 O O . HIS A 1 829 ? 12.090 -16.031 -29.888 1.00 97.06 829 HIS A O 1
ATOM 6398 N N . ALA A 1 830 ? 11.737 -18.152 -29.257 1.00 97.06 830 ALA A N 1
ATOM 6399 C CA . ALA A 1 830 ? 10.533 -18.370 -30.067 1.00 97.06 830 ALA A CA 1
ATOM 6400 C C . ALA A 1 830 ? 9.350 -17.424 -29.754 1.00 97.06 830 ALA A C 1
ATOM 6402 O O . ALA A 1 830 ? 8.472 -17.256 -30.599 1.00 97.06 830 ALA A O 1
ATOM 6403 N N . TYR A 1 831 ? 9.315 -16.799 -28.571 1.00 97.06 831 TYR A N 1
ATOM 6404 C CA . TYR A 1 831 ? 8.211 -15.933 -28.140 1.00 97.06 831 TYR A CA 1
ATOM 6405 C C . TYR A 1 831 ? 8.576 -14.448 -28.041 1.00 97.06 831 TYR A C 1
ATOM 6407 O O . TYR A 1 831 ? 7.690 -13.642 -27.774 1.00 97.06 831 TYR A O 1
ATOM 6415 N N . ARG A 1 832 ? 9.839 -14.055 -28.273 1.00 95.31 832 ARG A N 1
ATOM 6416 C CA . ARG A 1 832 ? 10.292 -12.655 -28.112 1.00 95.31 832 ARG A CA 1
ATOM 6417 C C . ARG A 1 832 ? 9.509 -11.682 -29.003 1.00 95.31 832 ARG A C 1
ATOM 6419 O O . ARG A 1 832 ? 9.037 -10.657 -28.521 1.00 95.31 832 ARG A O 1
ATOM 6426 N N . ASP A 1 833 ? 9.281 -12.048 -30.263 1.00 94.06 833 ASP A N 1
ATOM 6427 C CA . ASP A 1 833 ? 8.468 -11.249 -31.193 1.00 94.06 833 ASP A CA 1
ATOM 6428 C C . ASP A 1 833 ? 6.974 -11.276 -30.818 1.00 94.06 833 ASP A C 1
ATOM 6430 O O . ASP A 1 833 ? 6.281 -10.258 -30.869 1.00 94.06 833 ASP A O 1
ATOM 6434 N N . GLN A 1 834 ? 6.489 -12.443 -30.380 1.00 95.38 834 GLN A N 1
ATOM 6435 C CA . GLN A 1 834 ? 5.090 -12.690 -30.014 1.00 95.38 834 GLN A CA 1
ATOM 6436 C C . GLN A 1 834 ? 4.679 -12.042 -28.682 1.00 95.38 834 GLN A C 1
ATOM 6438 O O . GLN A 1 834 ? 3.491 -11.877 -28.440 1.00 95.38 834 GLN A O 1
ATOM 6443 N N . LEU A 1 835 ? 5.639 -11.669 -27.829 1.00 96.12 835 LEU A N 1
ATOM 6444 C CA . LEU A 1 835 ? 5.451 -11.021 -26.522 1.00 96.12 835 LEU A CA 1
ATOM 6445 C C . LEU A 1 835 ? 6.206 -9.679 -26.446 1.00 96.12 835 LEU A C 1
ATOM 6447 O O . LEU A 1 835 ? 6.651 -9.228 -25.385 1.00 96.12 835 LEU A O 1
ATOM 6451 N N . SER A 1 836 ? 6.338 -9.023 -27.599 1.00 93.81 836 SER A N 1
ATOM 6452 C CA . SER A 1 836 ? 7.172 -7.835 -27.800 1.00 93.81 836 SER A CA 1
ATOM 6453 C C . SER A 1 836 ? 6.881 -6.652 -26.863 1.00 93.81 836 SER A C 1
ATOM 6455 O O . SER A 1 836 ? 7.779 -5.858 -26.600 1.00 93.81 836 SER A O 1
ATOM 6457 N N . ALA A 1 837 ? 5.671 -6.514 -26.304 1.00 94.00 837 ALA A N 1
ATOM 6458 C CA . ALA A 1 837 ? 5.343 -5.409 -25.392 1.00 94.00 837 ALA A CA 1
ATOM 6459 C C . ALA A 1 837 ? 5.929 -5.572 -23.972 1.00 94.00 837 ALA A C 1
ATOM 6461 O O . ALA A 1 837 ? 5.944 -4.604 -23.202 1.00 94.00 837 ALA A O 1
ATOM 6462 N N . ILE A 1 838 ? 6.379 -6.783 -23.617 1.00 95.50 838 ILE A N 1
ATOM 6463 C CA . ILE A 1 838 ? 6.953 -7.125 -22.304 1.00 95.50 838 ILE A CA 1
ATOM 6464 C C . ILE A 1 838 ? 8.396 -7.645 -22.376 1.00 95.50 838 ILE A C 1
ATOM 6466 O O . ILE A 1 838 ? 9.048 -7.752 -21.340 1.00 95.50 838 ILE A O 1
ATOM 6470 N N . THR A 1 839 ? 8.911 -7.944 -23.573 1.00 95.62 839 THR A N 1
ATOM 6471 C CA . THR A 1 839 ? 10.313 -8.331 -23.792 1.00 95.62 839 THR A CA 1
ATOM 6472 C C . THR A 1 839 ? 11.206 -7.088 -23.889 1.00 95.62 839 THR A C 1
ATOM 6474 O O . THR A 1 839 ? 10.919 -6.148 -24.627 1.00 95.62 839 THR A O 1
ATOM 6477 N N . HIS A 1 840 ? 12.289 -7.061 -23.118 1.00 93.31 840 HIS A N 1
ATOM 6478 C CA . HIS A 1 840 ? 13.318 -6.025 -23.155 1.00 93.31 840 HIS A CA 1
ATOM 6479 C C . HIS A 1 840 ? 14.218 -6.170 -24.399 1.00 93.31 840 HIS A C 1
ATOM 6481 O O . HIS A 1 840 ? 14.274 -7.225 -25.026 1.00 93.31 840 HIS A O 1
ATOM 6487 N N . VAL A 1 841 ? 14.995 -5.127 -24.719 1.00 92.19 841 VAL A N 1
ATOM 6488 C CA . VAL A 1 841 ? 15.939 -5.120 -25.859 1.00 92.19 841 VAL A CA 1
ATOM 6489 C C . VAL A 1 841 ? 17.024 -6.211 -25.780 1.00 92.19 841 VAL A C 1
ATOM 6491 O O . VAL A 1 841 ? 17.527 -6.649 -26.809 1.00 92.19 841 VAL A O 1
ATOM 6494 N N . ASP A 1 842 ? 17.346 -6.693 -24.576 1.00 92.94 842 ASP A N 1
ATOM 6495 C CA . ASP A 1 842 ? 18.288 -7.794 -24.321 1.00 92.94 842 ASP A CA 1
ATOM 6496 C C . ASP A 1 842 ? 17.624 -9.191 -24.294 1.00 92.94 842 ASP A C 1
ATOM 6498 O O . ASP A 1 842 ? 18.288 -10.195 -24.039 1.00 92.94 842 ASP A O 1
ATOM 6502 N N . GLY A 1 843 ? 16.317 -9.282 -24.568 1.00 95.31 843 GLY A N 1
ATOM 6503 C CA . GLY A 1 843 ? 15.545 -10.527 -24.519 1.00 95.31 843 GLY A CA 1
ATOM 6504 C C . GLY A 1 843 ? 15.076 -10.943 -23.118 1.00 95.31 843 GLY A C 1
ATOM 6505 O O . GLY A 1 843 ? 14.450 -11.996 -22.985 1.00 95.31 843 GLY A O 1
ATOM 6506 N N . THR A 1 844 ? 15.343 -10.149 -22.076 1.00 96.38 844 THR A N 1
ATOM 6507 C CA . THR A 1 844 ? 14.839 -10.404 -20.715 1.00 96.38 844 THR A CA 1
ATOM 6508 C C . THR A 1 844 ? 13.432 -9.841 -20.497 1.00 96.38 844 THR A C 1
ATOM 6510 O O . THR A 1 844 ? 12.923 -9.056 -21.293 1.00 96.38 844 THR A O 1
ATOM 6513 N N . ALA A 1 845 ? 12.778 -10.231 -19.407 1.00 95.94 845 ALA A N 1
ATOM 6514 C CA . ALA A 1 845 ? 11.569 -9.592 -18.901 1.00 95.94 845 ALA A CA 1
ATOM 6515 C C . ALA A 1 845 ? 11.513 -9.700 -17.372 1.00 95.94 845 ALA A C 1
ATOM 6517 O O . ALA A 1 845 ? 12.027 -10.651 -16.781 1.00 95.94 845 ALA A O 1
ATOM 6518 N N . ARG A 1 846 ? 10.881 -8.727 -16.708 1.00 96.12 846 ARG A N 1
ATOM 6519 C CA . ARG A 1 846 ? 10.760 -8.703 -15.240 1.00 96.12 846 ARG A CA 1
ATOM 6520 C C . ARG A 1 846 ? 9.446 -9.334 -14.781 1.00 96.12 846 ARG A C 1
ATOM 6522 O O . ARG A 1 846 ? 8.440 -8.634 -14.698 1.00 96.12 846 ARG A O 1
ATOM 6529 N N . VAL A 1 847 ? 9.462 -10.637 -14.529 1.00 96.12 847 VAL A N 1
ATOM 6530 C CA . VAL A 1 847 ? 8.258 -11.475 -14.405 1.00 96.12 847 VAL A CA 1
ATOM 6531 C C . VAL A 1 847 ? 7.526 -11.293 -13.073 1.00 96.12 847 VAL A C 1
ATOM 6533 O O . VAL A 1 847 ? 8.143 -11.078 -12.031 1.00 96.12 847 VAL A O 1
ATOM 6536 N N . GLN A 1 848 ? 6.198 -11.389 -13.135 1.00 97.81 848 GLN A N 1
ATOM 6537 C CA . GLN A 1 848 ? 5.324 -11.749 -12.026 1.00 97.81 848 GLN A CA 1
ATOM 6538 C C . GLN A 1 848 ? 4.700 -13.125 -12.291 1.00 97.81 848 GLN A C 1
ATOM 6540 O O . GLN A 1 848 ? 4.001 -13.294 -13.290 1.00 97.81 848 GLN A O 1
ATOM 6545 N N . THR A 1 849 ? 4.868 -14.070 -11.374 1.00 97.75 849 THR A N 1
ATOM 6546 C CA . THR A 1 849 ? 4.056 -15.296 -11.320 1.00 97.75 849 THR A CA 1
ATOM 6547 C C . THR A 1 849 ? 2.759 -15.069 -10.547 1.00 97.75 849 THR A C 1
ATOM 6549 O O . THR A 1 849 ? 2.713 -14.290 -9.595 1.00 97.75 849 THR A O 1
ATOM 6552 N N . VAL A 1 850 ? 1.692 -15.755 -10.956 1.00 97.12 850 VAL A N 1
ATOM 6553 C CA . VAL A 1 850 ? 0.408 -15.792 -10.247 1.00 97.12 850 VAL A CA 1
ATOM 6554 C C . VAL A 1 850 ? 0.043 -17.247 -9.985 1.00 97.12 850 VAL A C 1
ATOM 6556 O O . VAL A 1 850 ? -0.187 -18.017 -10.919 1.00 97.12 850 VAL A O 1
ATOM 6559 N N . ASP A 1 851 ? -0.000 -17.619 -8.709 1.00 94.62 851 ASP A N 1
ATOM 6560 C CA . ASP A 1 851 ? -0.462 -18.926 -8.248 1.00 94.62 851 ASP A CA 1
ATOM 6561 C C . ASP A 1 851 ? -1.979 -18.885 -8.007 1.00 94.62 851 ASP A C 1
ATOM 6563 O O . ASP A 1 851 ? -2.514 -17.924 -7.445 1.00 94.62 851 ASP A O 1
ATOM 6567 N N . LYS A 1 852 ? -2.683 -19.944 -8.410 1.00 95.12 852 LYS A N 1
ATOM 6568 C CA . LYS A 1 852 ? -4.124 -20.101 -8.177 1.00 95.12 852 LYS A CA 1
ATOM 6569 C C . LYS A 1 852 ? -4.481 -20.128 -6.687 1.00 95.12 852 LYS A C 1
ATOM 6571 O O . LYS A 1 852 ? -5.589 -19.728 -6.336 1.00 95.12 852 LYS A O 1
ATOM 6576 N N . SER A 1 853 ? -3.578 -20.616 -5.835 1.00 91.69 853 SER A N 1
ATOM 6577 C CA . SER A 1 853 ? -3.773 -20.667 -4.381 1.00 91.69 853 SER A CA 1
ATOM 6578 C C . SER A 1 853 ? -3.680 -19.292 -3.711 1.00 91.69 853 SER A C 1
ATOM 6580 O O . SER A 1 853 ? -4.385 -19.067 -2.732 1.00 91.69 853 SER A O 1
ATOM 6582 N N . ASP A 1 854 ? -2.890 -18.361 -4.260 1.00 87.50 854 ASP A N 1
ATOM 6583 C CA . ASP A 1 854 ? -2.817 -16.983 -3.762 1.00 87.50 854 ASP A CA 1
ATOM 6584 C C . ASP A 1 854 ? -3.896 -16.080 -4.381 1.00 87.50 854 ASP A C 1
ATOM 6586 O O . ASP A 1 854 ? -4.549 -15.320 -3.666 1.00 87.50 854 ASP A O 1
ATOM 6590 N N . ASN A 1 855 ? -4.090 -16.121 -5.705 1.00 92.12 855 ASN A N 1
ATOM 6591 C CA . ASN A 1 855 ? -4.982 -15.188 -6.400 1.00 92.12 855 ASN A CA 1
ATOM 6592 C C . ASN A 1 855 ? -5.811 -15.880 -7.496 1.00 92.12 855 ASN A C 1
ATOM 6594 O O . ASN A 1 855 ? -5.544 -15.775 -8.695 1.00 92.12 855 ASN A O 1
ATOM 6598 N N . ALA A 1 856 ? -6.851 -16.597 -7.066 1.00 94.19 856 ALA A N 1
ATOM 6599 C CA . ALA A 1 856 ? -7.693 -17.420 -7.933 1.00 94.19 856 ALA A CA 1
ATOM 6600 C C . ALA A 1 856 ? -8.475 -16.639 -9.012 1.00 94.19 856 ALA A C 1
ATOM 6602 O O . ALA A 1 856 ? -8.772 -17.207 -10.066 1.00 94.19 856 ALA A O 1
ATOM 6603 N N . SER A 1 857 ? -8.838 -15.372 -8.780 1.00 93.62 857 SER A N 1
ATOM 6604 C CA . SER A 1 857 ? -9.553 -14.542 -9.764 1.00 93.62 857 SER A CA 1
ATOM 6605 C C . SER A 1 857 ? -8.618 -14.023 -10.857 1.00 93.62 857 SER A C 1
ATOM 6607 O O . SER A 1 857 ? -8.946 -14.113 -12.042 1.00 93.62 857 SER A O 1
ATOM 6609 N N . LEU A 1 858 ? -7.420 -13.570 -10.481 1.00 95.88 858 LEU A N 1
ATOM 6610 C CA . LEU A 1 858 ? -6.381 -13.137 -11.414 1.00 95.88 858 LEU A CA 1
ATOM 6611 C C . LEU A 1 858 ? -5.794 -14.312 -12.210 1.00 95.88 858 LEU A C 1
ATOM 6613 O O . LEU A 1 858 ? -5.610 -14.202 -13.420 1.00 95.88 858 LEU A O 1
ATOM 6617 N N . HIS A 1 859 ? -5.588 -15.466 -11.563 1.00 97.75 859 HIS A N 1
ATOM 6618 C CA . HIS A 1 859 ? -5.225 -16.719 -12.236 1.00 97.75 859 HIS A CA 1
ATOM 6619 C C . HIS A 1 859 ? -6.270 -17.102 -13.289 1.00 97.75 859 HIS A C 1
ATOM 6621 O O . HIS A 1 859 ? -5.933 -17.318 -14.453 1.00 97.75 859 HIS A O 1
ATOM 6627 N N . ARG A 1 860 ? -7.562 -17.062 -12.927 1.00 97.44 860 ARG A N 1
ATOM 6628 C CA . ARG A 1 860 ? -8.663 -17.294 -13.873 1.00 97.44 860 ARG A CA 1
ATOM 6629 C C . ARG A 1 860 ? -8.643 -16.303 -15.035 1.00 97.44 860 ARG A C 1
ATOM 6631 O O . ARG A 1 860 ? -8.887 -16.724 -16.157 1.00 97.44 860 ARG A O 1
ATOM 6638 N N . LEU A 1 861 ? -8.322 -15.026 -14.805 1.00 98.19 861 LEU A N 1
ATOM 6639 C CA . LEU A 1 861 ? -8.193 -14.038 -15.882 1.00 98.19 861 LEU A CA 1
ATOM 6640 C C . LEU A 1 861 ? -7.066 -14.389 -16.862 1.00 98.19 861 LEU A C 1
ATOM 6642 O O . LEU A 1 861 ? -7.271 -14.275 -18.068 1.00 98.19 861 LEU A O 1
ATOM 6646 N N . LEU A 1 862 ? -5.917 -14.859 -16.372 1.00 98.56 862 LEU A N 1
ATOM 6647 C CA . LEU A 1 862 ? -4.798 -15.295 -17.214 1.00 98.56 862 LEU A CA 1
ATOM 6648 C C . LEU A 1 862 ? -5.169 -16.529 -18.054 1.00 98.56 862 LEU A C 1
ATOM 6650 O O . LEU A 1 862 ? -4.894 -16.555 -19.252 1.00 98.56 862 LEU A O 1
ATOM 6654 N N . ILE A 1 863 ? -5.871 -17.507 -17.472 1.00 98.50 863 ILE A N 1
ATOM 6655 C CA . ILE A 1 863 ? -6.376 -18.683 -18.203 1.00 98.50 863 ILE A CA 1
ATOM 6656 C C . ILE A 1 863 ? -7.482 -18.302 -19.207 1.00 98.50 863 ILE A C 1
ATOM 6658 O O . ILE A 1 863 ? -7.459 -18.752 -20.352 1.00 98.50 863 ILE A O 1
ATOM 6662 N N . SER A 1 864 ? -8.420 -17.423 -18.840 1.00 98.38 864 SER A N 1
ATOM 6663 C CA . SER A 1 864 ? -9.435 -16.897 -19.767 1.00 98.38 864 SER A CA 1
ATOM 6664 C C . SER A 1 864 ? -8.801 -16.099 -20.913 1.00 98.38 864 SER A C 1
ATOM 6666 O O . SER A 1 864 ? -9.288 -16.174 -22.039 1.00 98.38 864 SER A O 1
ATOM 6668 N N . PHE A 1 865 ? -7.709 -15.367 -20.658 1.00 98.50 865 PHE A N 1
ATOM 6669 C CA . PHE A 1 865 ? -6.934 -14.670 -21.687 1.00 98.50 865 PHE A CA 1
ATOM 6670 C C . PHE A 1 865 ? -6.209 -15.656 -22.612 1.00 98.50 865 PHE A C 1
ATOM 6672 O O . PHE A 1 865 ? -6.307 -15.513 -23.829 1.00 98.50 865 PHE A O 1
ATOM 6679 N N . MET A 1 866 ? -5.607 -16.725 -22.079 1.00 98.19 866 MET A N 1
ATOM 6680 C CA . MET A 1 866 ? -5.025 -17.808 -22.886 1.00 98.19 866 MET A CA 1
ATOM 6681 C C . MET A 1 866 ? -6.034 -18.403 -23.876 1.00 98.19 866 MET A C 1
ATOM 6683 O O . MET A 1 866 ? -5.703 -18.588 -25.044 1.00 98.19 866 MET A O 1
ATOM 6687 N N . ASN A 1 867 ? -7.283 -18.614 -23.452 1.00 97.62 867 ASN A N 1
ATOM 6688 C CA . ASN A 1 867 ? -8.343 -19.168 -24.304 1.00 97.62 867 ASN A CA 1
ATOM 6689 C C . ASN A 1 867 ? -8.748 -18.267 -25.491 1.00 97.62 867 ASN A C 1
ATOM 6691 O O . ASN A 1 867 ? -9.397 -18.751 -26.416 1.00 97.62 867 ASN A O 1
ATOM 6695 N N . VAL A 1 868 ? -8.413 -16.969 -25.472 1.00 97.81 868 VAL A N 1
ATOM 6696 C CA . VAL A 1 868 ? -8.771 -16.001 -26.535 1.00 97.81 868 VAL A CA 1
ATOM 6697 C C . VAL A 1 868 ? -7.565 -15.350 -27.220 1.00 97.81 868 VAL A C 1
ATOM 6699 O O . VAL A 1 868 ? -7.726 -14.713 -28.260 1.00 97.81 868 VAL A O 1
ATOM 6702 N N . ALA A 1 869 ? -6.370 -15.482 -26.642 1.00 94.94 869 ALA A N 1
ATOM 6703 C CA . ALA A 1 869 ? -5.145 -14.836 -27.104 1.00 94.94 869 ALA A CA 1
ATOM 6704 C C . ALA A 1 869 ? -3.945 -15.786 -27.262 1.00 94.94 869 ALA A C 1
ATOM 6706 O O . ALA A 1 869 ? -2.916 -15.323 -27.746 1.00 94.94 869 ALA A O 1
ATOM 6707 N N . GLU A 1 870 ? -4.080 -17.066 -26.886 1.00 95.50 870 GLU A N 1
ATOM 6708 C CA . GLU A 1 870 ? -3.070 -18.149 -26.931 1.00 95.50 870 GLU A CA 1
ATOM 6709 C C . GLU A 1 870 ? -1.923 -18.059 -25.902 1.00 95.50 870 GLU A C 1
ATOM 6711 O O . GLU A 1 870 ? -1.090 -18.963 -25.814 1.00 95.50 870 GLU A O 1
ATOM 6716 N N . PHE A 1 871 ? -1.905 -17.025 -25.052 1.00 96.56 871 PHE A N 1
ATOM 6717 C CA . PHE A 1 871 ? -0.898 -16.845 -23.997 1.00 96.56 871 PHE A CA 1
ATOM 6718 C C . PHE A 1 871 ? -1.556 -16.684 -22.620 1.00 96.56 871 PHE A C 1
ATOM 6720 O O . PHE A 1 871 ? -2.425 -15.828 -22.478 1.00 96.56 871 PHE A O 1
ATOM 6727 N N . PRO A 1 872 ? -1.110 -17.394 -21.568 1.00 97.38 872 PRO A N 1
ATOM 6728 C CA . PRO A 1 872 ? -1.534 -17.170 -20.183 1.00 97.38 872 PRO A CA 1
ATOM 6729 C C . PRO A 1 872 ? -0.777 -15.991 -19.546 1.00 97.38 872 PRO A C 1
ATOM 6731 O O . PRO A 1 872 ? -0.351 -16.062 -18.393 1.00 97.38 872 PRO A O 1
ATOM 6734 N N . ILE A 1 873 ? -0.542 -14.929 -20.328 1.00 98.50 873 ILE A N 1
ATOM 6735 C CA . ILE A 1 873 ? 0.343 -13.807 -19.997 1.00 98.50 873 ILE A CA 1
ATOM 6736 C C . ILE A 1 873 ? -0.382 -12.491 -20.257 1.00 98.50 873 ILE A C 1
ATOM 6738 O O . ILE A 1 873 ? -0.878 -12.268 -21.357 1.00 98.50 873 ILE A O 1
ATOM 6742 N N . LEU A 1 874 ? -0.362 -11.581 -19.286 1.00 98.62 874 LEU A N 1
ATOM 6743 C CA . LEU A 1 874 ? -0.794 -10.193 -19.451 1.00 98.62 874 LEU A CA 1
ATOM 6744 C C . LEU A 1 874 ? 0.365 -9.225 -19.219 1.00 98.62 874 LEU A C 1
ATOM 6746 O O . LEU A 1 874 ? 1.269 -9.483 -18.426 1.00 98.62 874 LEU A O 1
ATOM 6750 N N . LEU A 1 875 ? 0.324 -8.070 -19.879 1.00 98.25 875 LEU A N 1
ATOM 6751 C CA . LEU A 1 875 ? 1.158 -6.930 -19.515 1.00 98.25 875 LEU A CA 1
ATOM 6752 C C . LEU A 1 875 ? 0.595 -6.322 -18.226 1.00 98.25 875 LEU A C 1
ATOM 6754 O O . LEU A 1 875 ? -0.546 -5.869 -18.217 1.00 98.25 875 LEU A O 1
ATOM 6758 N N . ASN A 1 876 ? 1.404 -6.265 -17.166 1.00 98.19 876 ASN A N 1
ATOM 6759 C CA . ASN A 1 876 ? 1.082 -5.590 -15.910 1.00 98.19 876 ASN A CA 1
ATOM 6760 C C . ASN A 1 876 ? 1.978 -4.351 -15.702 1.00 98.19 876 ASN A C 1
ATOM 6762 O O . ASN A 1 876 ? 3.202 -4.359 -15.894 1.00 98.19 876 ASN A O 1
ATOM 6766 N N . THR A 1 877 ? 1.364 -3.249 -15.276 1.00 96.25 877 THR A N 1
ATOM 6767 C CA . THR A 1 877 ? 2.054 -2.075 -14.743 1.00 96.25 877 THR A CA 1
ATOM 6768 C C . THR A 1 877 ? 1.256 -1.430 -13.611 1.00 96.25 877 THR A C 1
ATOM 6770 O O . THR A 1 877 ? 0.054 -1.617 -13.512 1.00 96.25 877 THR A O 1
ATOM 6773 N N . SER A 1 878 ? 1.905 -0.627 -12.765 1.00 94.81 878 SER A N 1
ATOM 6774 C CA . SER A 1 878 ? 1.251 0.072 -11.648 1.00 94.81 878 SER A CA 1
ATOM 6775 C C . SER A 1 878 ? 0.036 0.894 -12.078 1.00 94.81 878 SER A C 1
ATOM 6777 O O . SER A 1 878 ? 0.091 1.531 -13.122 1.00 94.81 878 SER A O 1
ATOM 6779 N N . PHE A 1 879 ? -1.033 0.981 -11.295 1.00 95.94 879 PHE A N 1
ATOM 6780 C CA . PHE A 1 879 ? -2.178 1.828 -11.646 1.00 95.94 879 PHE A CA 1
ATOM 6781 C C . PHE A 1 879 ? -1.930 3.284 -11.216 1.00 95.94 879 PHE A C 1
ATOM 6783 O O . PHE A 1 879 ? -2.195 3.672 -10.084 1.00 95.94 879 PHE A O 1
ATOM 6790 N N . ASN A 1 880 ? -1.294 4.060 -12.105 1.00 87.81 880 ASN A N 1
ATOM 6791 C CA . ASN A 1 880 ? -0.913 5.473 -11.923 1.00 87.81 880 ASN A CA 1
ATOM 6792 C C . ASN A 1 880 ? -0.408 6.132 -13.223 1.00 87.81 880 ASN A C 1
ATOM 6794 O O . ASN A 1 880 ? -0.120 5.439 -14.203 1.00 87.81 880 ASN A O 1
ATOM 6798 N N . VAL A 1 881 ? -0.191 7.451 -13.200 1.00 80.81 881 VAL A N 1
ATOM 6799 C CA . VAL A 1 881 ? 0.589 8.197 -14.212 1.00 80.81 881 VAL A CA 1
ATOM 6800 C C . VAL A 1 881 ? 2.026 8.486 -13.746 1.00 80.81 881 VAL A C 1
ATOM 6802 O O . VAL A 1 881 ? 2.386 8.284 -12.581 1.00 80.81 881 VAL A O 1
ATOM 6805 N N . ARG A 1 882 ? 2.890 8.989 -14.642 1.00 73.06 882 ARG A N 1
ATOM 6806 C CA . ARG A 1 882 ? 4.208 9.534 -14.270 1.00 73.06 882 ARG A CA 1
ATOM 6807 C C . ARG A 1 882 ? 4.072 10.601 -13.179 1.00 73.06 882 ARG A C 1
ATOM 6809 O O . ARG A 1 882 ? 3.299 11.539 -13.307 1.00 73.06 882 ARG A O 1
ATOM 6816 N N . GLY A 1 883 ? 4.916 10.494 -12.155 1.00 70.69 883 GLY A N 1
ATOM 6817 C CA . GLY A 1 883 ? 4.975 11.459 -11.054 1.00 70.69 883 GLY A CA 1
ATOM 6818 C C . GLY A 1 883 ? 3.960 11.206 -9.941 1.00 70.69 883 GLY A C 1
ATOM 6819 O O . GLY A 1 883 ? 4.137 11.771 -8.875 1.00 70.69 883 GLY A O 1
ATOM 6820 N N . GLN A 1 884 ? 2.976 10.320 -10.138 1.00 80.56 884 GLN A N 1
ATOM 6821 C CA . GLN A 1 884 ? 2.009 9.964 -9.099 1.00 80.56 884 GLN A CA 1
ATOM 6822 C C . GLN A 1 884 ? 2.317 8.608 -8.418 1.00 80.56 884 GLN A C 1
ATOM 6824 O O . GLN A 1 884 ? 3.004 7.747 -8.997 1.00 80.56 884 GLN A O 1
ATOM 6829 N N . PRO A 1 885 ? 1.825 8.404 -7.184 1.00 86.88 885 PRO A N 1
ATOM 6830 C CA . PRO A 1 885 ? 1.737 7.114 -6.485 1.00 86.88 885 PRO A CA 1
ATOM 6831 C C . PRO A 1 885 ? 0.724 6.167 -7.136 1.00 86.88 885 PRO A C 1
ATOM 6833 O O . PRO A 1 885 ? -0.132 6.606 -7.903 1.00 86.88 885 PRO A O 1
ATOM 6836 N N . ILE A 1 886 ? 0.811 4.866 -6.837 1.00 95.06 886 ILE A N 1
ATOM 6837 C CA . ILE A 1 886 ? -0.244 3.893 -7.190 1.00 95.06 886 ILE A CA 1
ATOM 6838 C C . ILE A 1 886 ? -1.570 4.344 -6.550 1.00 95.06 886 ILE A C 1
ATOM 6840 O O . ILE A 1 886 ? -1.536 4.925 -5.464 1.00 95.06 886 ILE A O 1
ATOM 6844 N N . VAL A 1 887 ? -2.707 4.178 -7.232 1.00 92.06 887 VAL A N 1
ATOM 6845 C CA . VAL A 1 887 ? -4.030 4.471 -6.647 1.00 92.06 887 VAL A CA 1
ATOM 6846 C C . VAL A 1 887 ? -4.325 3.545 -5.471 1.00 92.06 887 VAL A C 1
ATOM 6848 O O . VAL A 1 887 ? -3.982 2.368 -5.507 1.00 92.06 887 VAL A O 1
ATOM 6851 N N . GLU A 1 888 ? -4.971 4.093 -4.450 1.00 91.94 888 GLU A N 1
ATOM 6852 C CA . GLU A 1 888 ? -5.383 3.372 -3.251 1.00 91.94 888 GLU A CA 1
ATOM 6853 C C . GLU A 1 888 ? -6.895 3.185 -3.216 1.00 91.94 888 GLU A C 1
ATOM 6855 O O . GLU A 1 888 ? -7.382 2.058 -3.226 1.00 91.94 888 GLU A O 1
ATOM 6860 N N . THR A 1 889 ? -7.635 4.297 -3.261 1.00 86.00 889 THR A N 1
ATOM 6861 C CA . THR A 1 889 ? -9.092 4.304 -3.103 1.00 86.00 889 THR A CA 1
ATOM 6862 C C . THR A 1 889 ? -9.832 4.090 -4.434 1.00 86.00 889 THR A C 1
ATOM 6864 O O . THR A 1 889 ? -9.311 4.436 -5.503 1.00 86.00 889 THR A O 1
ATOM 6867 N N . PRO A 1 890 ? -11.090 3.608 -4.396 1.00 84.81 890 PRO A N 1
ATOM 6868 C CA . PRO A 1 890 ? -11.952 3.523 -5.575 1.00 84.81 890 PRO A CA 1
ATOM 6869 C C . PRO A 1 890 ? -12.111 4.861 -6.324 1.00 84.81 890 PRO A C 1
ATOM 6871 O O . PRO A 1 890 ? -12.067 4.885 -7.553 1.00 84.81 890 PRO A O 1
ATOM 6874 N N . CYS A 1 891 ? -12.200 5.985 -5.601 1.00 77.06 891 CYS A N 1
ATOM 6875 C CA . CYS A 1 891 ? -12.249 7.331 -6.186 1.00 77.06 891 CYS A CA 1
ATOM 6876 C C . CYS A 1 891 ? -11.015 7.626 -7.054 1.00 77.06 891 CYS A C 1
ATOM 6878 O O . CYS A 1 891 ? -11.147 8.039 -8.203 1.00 77.06 891 CYS A O 1
ATOM 6880 N N . GLN A 1 892 ? -9.814 7.329 -6.549 1.00 80.56 892 GLN A N 1
ATOM 6881 C CA . GLN A 1 892 ? -8.560 7.553 -7.278 1.00 80.56 892 GLN A CA 1
ATOM 6882 C C . GLN A 1 892 ? -8.456 6.675 -8.540 1.00 80.56 892 GLN A C 1
ATOM 6884 O O . GLN A 1 892 ? -7.881 7.089 -9.549 1.00 80.56 892 GLN A O 1
ATOM 6889 N N . ALA A 1 893 ? -9.026 5.465 -8.518 1.00 88.94 893 ALA A N 1
ATOM 6890 C CA . ALA A 1 893 ? -9.102 4.598 -9.695 1.00 88.94 893 ALA A CA 1
ATOM 6891 C C . ALA A 1 893 ? -10.034 5.166 -10.784 1.00 88.94 893 ALA A C 1
ATOM 6893 O O . ALA A 1 893 ? -9.735 5.055 -11.975 1.00 88.94 893 ALA A O 1
ATOM 6894 N N . ILE A 1 894 ? -11.125 5.827 -10.388 1.00 80.69 894 ILE A N 1
ATOM 6895 C CA . ILE A 1 894 ? -12.035 6.530 -11.303 1.00 80.69 894 ILE A CA 1
ATOM 6896 C C . ILE A 1 894 ? -11.381 7.806 -11.835 1.00 80.69 894 ILE A C 1
ATOM 6898 O O . ILE A 1 894 ? -11.388 8.040 -13.039 1.00 80.69 894 ILE A O 1
ATOM 6902 N N . GLU A 1 895 ? -10.705 8.581 -10.990 1.00 76.19 895 GLU A N 1
ATOM 6903 C CA . GLU A 1 895 ? -9.905 9.737 -11.414 1.00 76.19 895 GLU A CA 1
ATOM 6904 C C . GLU A 1 895 ? -8.836 9.357 -12.448 1.00 76.19 895 GLU A C 1
ATOM 6906 O O . GLU A 1 895 ? -8.593 10.112 -13.391 1.00 76.19 895 GLU A O 1
ATOM 6911 N N . MET A 1 896 ? -8.242 8.163 -12.348 1.00 82.50 896 MET A N 1
ATOM 6912 C CA . MET A 1 896 ? -7.359 7.618 -13.384 1.00 82.50 896 MET A CA 1
ATOM 6913 C C . MET A 1 896 ? -8.084 7.307 -14.706 1.00 82.50 896 MET A C 1
ATOM 6915 O O . MET A 1 896 ? -7.512 7.566 -15.765 1.00 82.50 896 MET A O 1
ATOM 6919 N N . LEU A 1 897 ? -9.319 6.787 -14.685 1.00 83.56 897 LEU A N 1
ATOM 6920 C CA . LEU A 1 897 ? -10.133 6.603 -15.901 1.00 83.56 897 LEU A CA 1
ATOM 6921 C C . LEU A 1 897 ? -10.437 7.944 -16.575 1.00 83.56 897 LEU A C 1
ATOM 6923 O O . LEU A 1 897 ? -10.286 8.083 -17.786 1.00 83.56 897 LEU A O 1
ATOM 6927 N N . LEU A 1 898 ? -10.836 8.929 -15.770 1.00 72.00 898 LEU A N 1
ATOM 6928 C CA . LEU A 1 898 ? -11.165 10.276 -16.224 1.00 72.00 898 LEU A CA 1
ATOM 6929 C C . LEU A 1 898 ? -9.937 10.974 -16.828 1.00 72.00 898 LEU A C 1
ATOM 6931 O O . LEU A 1 898 ? -10.039 11.580 -17.886 1.00 72.00 898 LEU A O 1
ATOM 6935 N N . SER A 1 899 ? -8.766 10.854 -16.195 1.00 67.81 899 SER A N 1
ATOM 6936 C CA . SER A 1 899 ? -7.549 11.600 -16.556 1.00 67.81 899 SER A CA 1
ATOM 6937 C C . SER A 1 899 ? -6.646 10.967 -17.620 1.00 67.81 899 SER A C 1
ATOM 6939 O O . SER A 1 899 ? -5.703 11.623 -18.068 1.00 67.81 899 SER A O 1
ATOM 6941 N N . THR A 1 900 ? -6.885 9.720 -18.038 1.00 74.31 900 THR A N 1
ATOM 6942 C CA . THR A 1 900 ? -5.962 8.978 -18.921 1.00 74.31 900 THR A CA 1
ATOM 6943 C C . THR A 1 900 ? -6.666 8.236 -20.052 1.00 74.31 900 THR A C 1
ATOM 6945 O O . THR A 1 900 ? -7.881 8.048 -20.040 1.00 74.31 900 THR A O 1
ATOM 6948 N N . HIS A 1 901 ? -5.904 7.777 -21.050 1.00 79.25 901 HIS A N 1
ATOM 6949 C CA . HIS A 1 901 ? -6.433 7.019 -22.190 1.00 79.25 901 HIS A CA 1
ATOM 6950 C C . HIS A 1 901 ? -6.731 5.534 -21.887 1.00 79.25 901 HIS A C 1
ATOM 6952 O O . HIS A 1 901 ? -6.555 4.681 -22.749 1.00 79.25 901 HIS A O 1
ATOM 6958 N N . LEU A 1 902 ? -7.182 5.200 -20.674 1.00 87.31 902 LEU A N 1
ATOM 6959 C CA . LEU A 1 902 ? -7.718 3.865 -20.389 1.00 87.31 902 LEU A CA 1
ATOM 6960 C C . LEU A 1 902 ? -9.033 3.640 -21.158 1.00 87.31 902 LEU A C 1
ATOM 6962 O O . LEU A 1 902 ? -9.827 4.573 -21.331 1.00 87.31 902 LEU A O 1
ATOM 6966 N N . SER A 1 903 ? -9.263 2.401 -21.601 1.00 91.88 903 SER A N 1
ATOM 6967 C CA . SER A 1 903 ? -10.535 1.975 -22.207 1.00 91.88 903 SER A CA 1
ATOM 6968 C C . SER A 1 903 ? -11.648 1.867 -21.160 1.00 91.88 903 SER A C 1
ATOM 6970 O O . SER A 1 903 ? -12.816 2.103 -21.455 1.00 91.88 903 SER A O 1
ATOM 6972 N N . GLY A 1 904 ? -11.276 1.521 -19.927 1.00 94.69 904 GLY A N 1
ATOM 6973 C CA . GLY A 1 904 ? -12.175 1.349 -18.793 1.00 94.69 904 GLY A CA 1
ATOM 6974 C C . GLY A 1 904 ? -11.410 0.976 -17.524 1.00 94.69 904 GLY A C 1
ATOM 6975 O O . GLY A 1 904 ? -10.185 0.817 -17.542 1.00 94.69 904 GLY A O 1
ATOM 6976 N N . VAL A 1 905 ? -12.138 0.824 -16.422 1.00 97.62 905 VAL A N 1
ATOM 6977 C CA . VAL A 1 905 ? -11.615 0.312 -15.150 1.00 97.62 905 VAL A CA 1
ATOM 6978 C C . VAL A 1 905 ? -12.480 -0.846 -14.687 1.00 97.62 905 VAL A C 1
ATOM 6980 O O . VAL A 1 905 ? -13.685 -0.695 -14.518 1.00 97.62 905 VAL A O 1
ATOM 6983 N N . VAL A 1 906 ? -11.860 -2.002 -14.475 1.00 97.88 906 VAL A N 1
ATOM 6984 C CA . VAL A 1 906 ? -12.470 -3.128 -13.771 1.00 97.88 906 VAL A CA 1
ATOM 6985 C C . VAL A 1 906 ? -12.316 -2.879 -12.273 1.00 97.88 906 VAL A C 1
ATOM 6987 O O . VAL A 1 906 ? -11.198 -2.699 -11.789 1.00 97.88 906 VAL A O 1
ATOM 6990 N N . MET A 1 907 ? -13.430 -2.858 -11.547 1.00 94.19 907 MET A N 1
ATOM 6991 C CA . MET A 1 907 ? -13.492 -2.657 -10.102 1.00 94.19 907 MET A CA 1
ATOM 6992 C C . MET A 1 907 ? -14.312 -3.793 -9.485 1.00 94.19 907 MET A C 1
ATOM 6994 O O . MET A 1 907 ? -15.541 -3.730 -9.419 1.00 94.19 907 MET A O 1
ATOM 6998 N N . GLY A 1 908 ? -13.622 -4.872 -9.105 1.00 88.94 908 GLY A N 1
ATOM 6999 C CA . GLY A 1 908 ? -14.257 -6.165 -8.831 1.00 88.94 908 GLY A CA 1
ATOM 7000 C C . GLY A 1 908 ? -15.097 -6.635 -10.024 1.00 88.94 908 GLY A C 1
ATOM 7001 O O . GLY A 1 908 ? -14.607 -6.679 -11.150 1.00 88.94 908 GLY A O 1
ATOM 7002 N N . ASP A 1 909 ? -16.377 -6.923 -9.785 1.00 85.94 909 ASP A N 1
ATOM 7003 C CA . ASP A 1 909 ? -17.321 -7.414 -10.802 1.00 85.94 909 ASP A CA 1
ATOM 7004 C C . ASP A 1 909 ? -17.887 -6.321 -11.732 1.00 85.94 909 ASP A C 1
ATOM 7006 O O . ASP A 1 909 ? -18.774 -6.605 -12.539 1.00 85.94 909 ASP A O 1
ATOM 7010 N N . TYR A 1 910 ? -17.433 -5.067 -11.627 1.00 92.44 910 TYR A N 1
ATOM 7011 C CA . TYR A 1 910 ? -17.929 -3.955 -12.445 1.00 92.44 910 TYR A CA 1
ATOM 7012 C C . TYR A 1 910 ? -16.901 -3.485 -13.470 1.00 92.44 910 TYR A C 1
ATOM 7014 O O . TYR A 1 910 ? -15.745 -3.246 -13.131 1.00 92.44 910 TYR A O 1
ATOM 7022 N N . LEU A 1 911 ? -17.344 -3.254 -14.708 1.00 96.19 911 LEU A N 1
ATOM 7023 C CA . LEU A 1 911 ? -16.620 -2.430 -15.671 1.00 96.19 911 LEU A CA 1
ATOM 7024 C C . LEU A 1 911 ? -17.172 -1.005 -15.622 1.00 96.19 911 LEU A C 1
ATOM 7026 O O . LEU A 1 911 ? -18.367 -0.791 -15.836 1.00 96.19 911 LEU A O 1
ATOM 7030 N N . LEU A 1 912 ? -16.281 -0.048 -15.384 1.00 93.69 912 LEU A N 1
ATOM 7031 C CA . LEU A 1 912 ? -16.517 1.386 -15.442 1.00 93.69 912 LEU A CA 1
ATOM 7032 C C . LEU A 1 912 ? -15.946 1.920 -16.763 1.00 93.69 912 LEU A C 1
ATOM 7034 O O . LEU A 1 912 ? -14.792 1.660 -17.103 1.00 93.69 912 LEU A O 1
ATOM 7038 N N . GLU A 1 913 ? -16.742 2.686 -17.496 1.00 89.75 913 GLU A N 1
ATOM 7039 C CA . GLU A 1 913 ? -16.387 3.327 -18.768 1.00 89.75 913 GLU A CA 1
ATOM 7040 C C . GLU A 1 913 ? -16.853 4.793 -18.735 1.00 89.75 913 GLU A C 1
ATOM 7042 O O . GLU A 1 913 ? -17.732 5.157 -17.953 1.00 89.75 913 GLU A O 1
ATOM 7047 N N . LEU A 1 914 ? -16.315 5.655 -19.600 1.00 80.75 914 LEU A N 1
ATOM 7048 C CA . LEU A 1 914 ? -16.825 7.026 -19.736 1.00 80.75 914 LEU A CA 1
ATOM 7049 C C . LEU A 1 914 ? -18.248 7.016 -20.328 1.00 80.75 914 LEU A C 1
ATOM 7051 O O . LEU A 1 914 ? -18.546 6.230 -21.232 1.00 80.75 914 LEU A O 1
ATOM 7055 N N . LYS A 1 915 ? -19.132 7.899 -19.841 1.00 70.88 915 LYS A N 1
ATOM 7056 C CA . LYS A 1 915 ? -20.497 8.060 -20.380 1.00 70.88 915 LYS A CA 1
ATOM 7057 C C . LYS A 1 915 ? -20.482 8.586 -21.814 1.00 70.88 915 LYS A C 1
ATOM 7059 O O . LYS A 1 915 ? -21.170 8.031 -22.665 1.00 70.88 915 LYS A O 1
ATOM 7064 N N . ASN A 1 916 ? -19.648 9.595 -22.075 1.00 64.12 916 ASN A N 1
ATOM 7065 C CA . ASN A 1 916 ? -19.481 10.219 -23.386 1.00 64.12 916 ASN A CA 1
ATOM 7066 C C . ASN A 1 916 ? -18.037 10.041 -23.875 1.00 64.12 916 ASN A C 1
ATOM 7068 O O . ASN A 1 916 ? -17.096 10.439 -23.192 1.00 64.12 916 ASN A O 1
ATOM 7072 N N . SER A 1 917 ? -17.856 9.491 -25.075 1.00 54.19 917 SER A N 1
ATOM 7073 C CA . SER A 1 917 ? -16.555 9.359 -25.740 1.00 54.19 917 SER A CA 1
ATOM 7074 C C . SER A 1 917 ? -16.175 10.657 -26.465 1.00 54.19 917 SER A C 1
ATOM 7076 O O . SER A 1 917 ? -16.235 10.732 -27.692 1.00 54.19 917 SER A O 1
ATOM 7078 N N . VAL A 1 918 ? -15.825 11.706 -25.716 1.00 51.25 918 VAL A N 1
ATOM 7079 C CA . VAL A 1 918 ? -15.383 12.979 -26.310 1.00 51.25 918 VAL A CA 1
ATOM 7080 C C . VAL A 1 918 ? -13.871 12.939 -26.530 1.00 51.25 918 VAL A C 1
ATOM 7082 O O . VAL A 1 918 ? -13.090 13.358 -25.681 1.00 51.25 918 VAL A O 1
ATOM 7085 N N . GLU A 1 919 ? -13.457 12.393 -27.674 1.00 52.16 919 GLU A N 1
ATOM 7086 C CA . GLU A 1 919 ? -12.044 12.370 -28.090 1.00 52.16 919 GLU A CA 1
ATOM 7087 C C . GLU A 1 919 ? -11.594 13.674 -28.771 1.00 52.16 919 GLU A C 1
ATOM 7089 O O . GLU A 1 919 ? -10.396 13.901 -28.946 1.00 52.16 919 GLU A O 1
ATOM 7094 N N . THR A 1 920 ? -12.537 14.550 -29.128 1.00 55.06 920 THR A N 1
ATOM 7095 C CA . THR A 1 920 ? -12.273 15.793 -29.860 1.00 55.06 920 THR A CA 1
ATOM 7096 C C . THR A 1 920 ? -12.247 17.005 -28.933 1.00 55.06 920 THR A C 1
ATOM 7098 O O . THR A 1 920 ? -13.218 17.291 -28.235 1.00 55.06 920 THR A O 1
ATOM 7101 N N . LEU A 1 921 ? -11.140 17.742 -28.984 1.00 56.28 921 LEU A N 1
ATOM 7102 C CA . LEU A 1 921 ? -10.963 19.044 -28.348 1.00 56.28 921 LEU A CA 1
ATOM 7103 C C . LEU A 1 921 ? -11.889 20.075 -29.018 1.00 56.28 921 LEU A C 1
ATOM 7105 O O . LEU A 1 921 ? -11.841 20.232 -30.239 1.00 56.28 921 LEU A O 1
ATOM 7109 N N . THR A 1 922 ? -12.726 20.767 -28.243 1.00 63.00 922 THR A N 1
ATOM 7110 C CA . THR A 1 922 ? -13.701 21.749 -28.761 1.00 63.00 922 THR A CA 1
ATOM 7111 C C . THR A 1 922 ? -13.356 23.183 -28.361 1.00 63.00 922 THR A C 1
ATOM 7113 O O . THR A 1 922 ? -12.610 23.416 -27.412 1.00 63.00 922 THR A O 1
ATOM 7116 N N . GLY A 1 923 ? -13.925 24.168 -29.065 1.00 59.66 923 GLY A N 1
ATOM 7117 C CA . GLY A 1 923 ? -13.738 25.585 -28.730 1.00 59.66 923 GLY A CA 1
ATOM 7118 C C . GLY A 1 923 ? -14.337 25.979 -27.377 1.00 59.66 923 GLY A C 1
ATOM 7119 O O . GLY A 1 923 ? -13.887 26.947 -26.770 1.00 59.66 923 GLY A O 1
ATOM 7120 N N . GLU A 1 924 ? -15.305 25.212 -26.879 1.00 61.28 924 GLU A N 1
ATOM 7121 C CA . GLU A 1 924 ? -15.951 25.445 -25.584 1.00 61.28 924 GLU A CA 1
ATOM 7122 C C . GLU A 1 924 ? -15.182 24.825 -24.407 1.00 61.28 924 GLU A C 1
ATOM 7124 O O . GLU A 1 924 ? -15.512 25.086 -23.252 1.00 61.28 924 GLU A O 1
ATOM 7129 N N . ASP A 1 925 ? -14.135 24.037 -24.670 1.00 58.28 925 ASP A N 1
ATOM 7130 C CA . ASP A 1 925 ? -13.355 23.385 -23.620 1.00 58.28 925 ASP A CA 1
ATOM 7131 C C . ASP A 1 925 ? -12.588 24.418 -22.784 1.00 58.28 925 ASP A C 1
ATOM 7133 O O . ASP A 1 925 ? -11.901 25.280 -23.326 1.00 58.28 925 ASP A O 1
ATOM 7137 N N . VAL A 1 926 ? -12.656 24.298 -21.457 1.00 57.41 926 VAL A N 1
ATOM 7138 C CA . VAL A 1 926 ? -11.859 25.089 -20.509 1.00 57.41 926 VAL A CA 1
ATOM 7139 C C . VAL A 1 926 ? -10.690 24.240 -20.010 1.00 57.41 926 VAL A C 1
ATOM 7141 O O . VAL A 1 926 ? -10.855 23.080 -19.618 1.00 57.41 926 VAL A O 1
ATOM 7144 N N . LEU A 1 927 ? -9.487 24.808 -20.045 1.00 58.91 927 LEU A N 1
ATOM 7145 C CA . LEU A 1 927 ? -8.254 24.138 -19.636 1.00 58.91 927 LEU A CA 1
ATOM 7146 C C . LEU A 1 927 ? -7.877 24.511 -18.198 1.00 58.91 927 LEU A C 1
ATOM 7148 O O . LEU A 1 927 ? -8.147 25.617 -17.751 1.00 58.91 927 LEU A O 1
ATOM 7152 N N . ASN A 1 928 ? -7.157 23.619 -17.513 1.00 52.91 928 ASN A N 1
ATOM 7153 C CA . ASN A 1 928 ? -6.417 23.931 -16.287 1.00 52.91 928 ASN A CA 1
ATOM 7154 C C . ASN A 1 928 ? -5.020 23.314 -16.356 1.00 52.91 928 ASN A C 1
ATOM 7156 O O . ASN A 1 928 ? -4.845 22.173 -16.788 1.00 52.91 928 ASN A O 1
ATOM 7160 N N . LEU A 1 929 ? -4.027 24.034 -15.836 1.00 52.06 929 LEU A N 1
ATOM 7161 C CA . LEU A 1 929 ? -2.709 23.472 -15.538 1.00 52.06 929 LEU A CA 1
ATOM 7162 C C . LEU A 1 929 ? -2.805 22.519 -14.333 1.00 52.06 929 LEU A C 1
ATOM 7164 O O . LEU A 1 929 ? -3.652 22.714 -13.465 1.00 52.06 929 LEU A O 1
ATOM 7168 N N . SER A 1 930 ? -1.936 21.509 -14.213 1.00 48.16 930 SER A N 1
ATOM 7169 C CA . SER A 1 930 ? -1.910 20.622 -13.027 1.00 48.16 930 SER A CA 1
ATOM 7170 C C . SER A 1 930 ? -1.475 21.357 -11.733 1.00 48.16 930 SER A C 1
ATOM 7172 O O . SER A 1 930 ? -0.785 22.377 -11.842 1.00 48.16 930 SER A O 1
ATOM 7174 N N . PRO A 1 931 ? -1.828 20.898 -10.511 1.00 40.94 931 PRO A N 1
ATOM 7175 C CA . PRO A 1 931 ? -1.519 21.630 -9.278 1.00 40.94 931 PRO A CA 1
ATOM 7176 C C . PRO A 1 931 ? -0.015 21.888 -9.118 1.00 40.94 931 PRO A C 1
ATOM 7178 O O . PRO A 1 931 ? 0.824 21.063 -9.491 1.00 40.94 931 PRO A O 1
ATOM 7181 N N . GLY A 1 932 ? 0.339 23.078 -8.629 1.00 41.84 932 GLY A N 1
ATOM 7182 C CA . GLY A 1 932 ? 1.732 23.515 -8.495 1.00 41.84 932 GLY A CA 1
ATOM 7183 C C . GLY A 1 932 ? 2.478 23.775 -9.814 1.00 41.84 932 GLY A C 1
ATOM 7184 O O . GLY A 1 932 ? 3.669 24.083 -9.771 1.00 41.84 932 GLY A O 1
ATOM 7185 N N . THR A 1 933 ? 1.832 23.670 -10.982 1.00 52.56 933 THR A N 1
ATOM 7186 C CA . THR A 1 933 ? 2.460 24.028 -12.266 1.00 52.56 933 THR A CA 1
ATOM 7187 C C . THR A 1 933 ? 2.696 25.534 -12.345 1.00 52.56 933 THR A C 1
ATOM 7189 O O . THR A 1 933 ? 1.783 26.319 -12.111 1.00 52.56 933 THR A O 1
ATOM 7192 N N . LYS A 1 934 ? 3.915 25.943 -12.704 1.00 61.56 934 LYS A N 1
ATOM 7193 C CA . LYS A 1 934 ? 4.310 27.341 -12.906 1.00 61.56 934 LYS A CA 1
ATOM 7194 C C . LYS A 1 934 ? 4.761 27.545 -14.346 1.00 61.56 934 LYS A C 1
ATOM 7196 O O . LYS A 1 934 ? 5.642 26.831 -14.825 1.00 61.56 934 LYS A O 1
ATOM 7201 N N . ILE A 1 935 ? 4.199 28.543 -15.013 1.00 71.00 935 ILE A N 1
ATOM 7202 C CA . ILE A 1 935 ? 4.673 29.029 -16.310 1.00 71.00 935 ILE A CA 1
ATOM 7203 C C . ILE A 1 935 ? 5.635 30.190 -16.034 1.00 71.00 935 ILE A C 1
ATOM 7205 O O . ILE A 1 935 ? 5.327 31.076 -15.241 1.00 71.00 935 ILE A O 1
ATOM 7209 N N . ILE A 1 936 ? 6.842 30.140 -16.598 1.00 74.12 936 ILE A N 1
ATOM 7210 C CA . ILE A 1 936 ? 7.943 31.057 -16.277 1.00 74.12 936 ILE A CA 1
ATOM 7211 C C . ILE A 1 936 ? 8.574 31.587 -17.559 1.00 74.12 936 ILE A C 1
ATOM 7213 O O . ILE A 1 936 ? 8.858 30.844 -18.501 1.00 74.12 936 ILE A O 1
ATOM 7217 N N . SER A 1 937 ? 8.852 32.886 -17.564 1.00 80.44 937 SER A N 1
ATOM 7218 C CA . SER A 1 937 ? 9.642 33.551 -18.590 1.00 80.44 937 SER A CA 1
ATOM 7219 C C . SER A 1 937 ? 10.947 34.057 -18.002 1.00 80.44 937 SER A C 1
ATOM 7221 O O . SER A 1 937 ? 10.939 34.896 -17.108 1.00 80.44 937 SER A O 1
ATOM 7223 N N . GLU A 1 938 ? 12.069 33.600 -18.545 1.00 78.75 938 GLU A N 1
ATOM 7224 C CA . GLU A 1 938 ? 13.399 34.006 -18.108 1.00 78.75 938 GLU A CA 1
ATOM 7225 C C . GLU A 1 938 ? 14.128 34.720 -19.250 1.00 78.75 938 GLU A C 1
ATOM 7227 O O . GLU A 1 938 ? 14.259 34.194 -20.360 1.00 78.75 938 GLU A O 1
ATOM 7232 N N . ARG A 1 939 ? 14.594 35.944 -18.990 1.00 69.75 939 ARG A N 1
ATOM 7233 C CA . ARG A 1 939 ? 15.368 36.735 -19.948 1.00 69.75 939 ARG A CA 1
ATOM 7234 C C . ARG A 1 939 ? 16.852 36.517 -19.677 1.00 69.75 939 ARG A C 1
ATOM 7236 O O . ARG A 1 939 ? 17.358 36.973 -18.658 1.00 69.75 939 ARG A O 1
ATOM 7243 N N . THR A 1 940 ? 17.542 35.827 -20.581 1.00 63.44 940 THR A N 1
ATOM 7244 C CA . THR A 1 940 ? 19.008 35.751 -20.560 1.00 63.44 940 THR A CA 1
ATOM 7245 C C . THR A 1 940 ? 19.603 36.964 -21.279 1.00 63.44 940 THR A C 1
ATOM 7247 O O . THR A 1 940 ? 18.889 37.729 -21.929 1.00 63.44 940 THR A O 1
ATOM 7250 N N . SER A 1 941 ? 20.924 37.130 -21.205 1.00 60.06 941 SER A N 1
ATOM 7251 C CA . SER A 1 941 ? 21.661 38.192 -21.910 1.00 60.06 941 SER A CA 1
ATOM 7252 C C . SER A 1 941 ? 21.487 38.179 -23.438 1.00 60.06 941 SER A C 1
ATOM 7254 O O . SER A 1 941 ? 21.729 39.196 -24.079 1.00 60.06 941 SER A O 1
ATOM 7256 N N . THR A 1 942 ? 21.063 37.053 -24.021 1.00 59.06 942 THR A N 1
ATOM 7257 C CA . THR A 1 942 ? 20.975 36.839 -25.477 1.00 59.06 942 THR A CA 1
ATOM 7258 C C . THR A 1 942 ? 19.625 36.308 -25.970 1.00 59.06 942 THR A C 1
ATOM 7260 O O . THR A 1 942 ? 19.415 36.238 -27.177 1.00 59.06 942 THR A O 1
ATOM 7263 N N . SER A 1 943 ? 18.704 35.899 -25.088 1.00 67.62 943 SER A N 1
ATOM 7264 C CA . SER A 1 943 ? 17.463 35.222 -25.495 1.00 67.62 943 SER A CA 1
ATOM 7265 C C . SER A 1 943 ? 16.344 35.331 -24.455 1.00 67.62 943 SER A C 1
ATOM 7267 O O . SER A 1 943 ? 16.594 35.578 -23.275 1.00 67.62 943 SER A O 1
ATOM 7269 N N . LEU A 1 944 ? 15.102 35.087 -24.876 1.00 73.12 944 LEU A N 1
ATOM 7270 C CA . LEU A 1 944 ? 13.962 34.911 -23.976 1.00 73.12 944 LEU A CA 1
ATOM 7271 C C . LEU A 1 944 ? 13.607 33.418 -23.916 1.00 73.12 944 LEU A C 1
ATOM 7273 O O . LEU A 1 944 ? 13.111 32.863 -24.895 1.00 73.12 944 LEU A O 1
ATOM 7277 N N . LYS A 1 945 ? 13.864 32.753 -22.784 1.00 75.56 945 LYS A N 1
ATOM 7278 C CA . LYS A 1 945 ? 13.530 31.335 -22.587 1.00 75.56 945 LYS A CA 1
ATOM 7279 C C . LYS A 1 945 ? 12.212 31.209 -21.828 1.00 75.56 945 LYS A C 1
ATOM 7281 O O . LYS A 1 945 ? 12.102 31.627 -20.678 1.00 75.56 945 LYS A O 1
ATOM 7286 N N . ARG A 1 946 ? 11.214 30.601 -22.470 1.00 80.19 946 ARG A N 1
ATOM 7287 C CA . ARG A 1 946 ? 9.927 30.252 -21.857 1.00 80.19 946 ARG A CA 1
ATOM 7288 C C . ARG A 1 946 ? 9.979 28.817 -21.329 1.00 80.19 946 ARG A C 1
ATOM 7290 O O . ARG A 1 946 ? 10.475 27.918 -22.011 1.00 80.19 946 ARG A O 1
ATOM 7297 N N . LYS A 1 947 ? 9.500 28.607 -20.106 1.00 75.25 947 LYS A N 1
ATOM 7298 C CA . LYS A 1 947 ? 9.611 27.351 -19.357 1.00 75.25 947 LYS A CA 1
ATOM 7299 C C . LYS A 1 947 ? 8.294 27.028 -18.649 1.00 75.25 947 LYS A C 1
ATOM 7301 O O . LYS A 1 947 ? 7.642 27.921 -18.121 1.00 75.25 947 LYS A O 1
ATOM 7306 N N . MET A 1 948 ? 7.946 25.750 -18.569 1.00 68.62 948 MET A N 1
ATOM 7307 C CA . MET A 1 948 ? 6.910 25.217 -17.684 1.00 68.62 948 MET A CA 1
ATOM 7308 C C . MET A 1 948 ? 7.576 24.351 -16.614 1.00 68.62 948 MET A C 1
ATOM 7310 O O . MET A 1 948 ? 8.293 23.409 -16.947 1.00 68.62 948 MET A O 1
ATOM 7314 N N . ILE A 1 949 ? 7.342 24.656 -15.339 1.00 57.56 949 ILE A N 1
ATOM 7315 C CA . ILE A 1 949 ? 7.743 23.829 -14.197 1.00 57.56 949 ILE A CA 1
ATOM 7316 C C . ILE A 1 949 ? 6.504 23.104 -13.685 1.00 57.56 949 ILE A C 1
ATOM 7318 O O . ILE A 1 949 ? 5.574 23.755 -13.223 1.00 57.56 949 ILE A O 1
ATOM 7322 N N . VAL A 1 950 ? 6.477 21.774 -13.735 1.00 55.84 950 VAL A N 1
ATOM 7323 C CA . VAL A 1 950 ? 5.354 20.986 -13.196 1.00 55.84 950 VAL A CA 1
ATOM 7324 C C . VAL A 1 950 ? 5.634 20.664 -11.726 1.00 55.84 950 VAL A C 1
ATOM 7326 O O . VAL A 1 950 ? 6.531 19.872 -11.434 1.00 55.84 950 VAL A O 1
ATOM 7329 N N . GLY A 1 951 ? 4.888 21.292 -10.808 1.00 37.78 951 GLY A N 1
ATOM 7330 C CA . GLY A 1 951 ? 5.211 21.384 -9.375 1.00 37.78 951 GLY A CA 1
ATOM 7331 C C . GLY A 1 951 ? 5.548 20.056 -8.698 1.00 37.78 951 GLY A C 1
ATOM 7332 O O . GLY A 1 951 ? 6.664 19.886 -8.216 1.00 37.78 951 GLY A O 1
ATOM 7333 N N . HIS A 1 952 ? 4.633 19.084 -8.739 1.00 41.56 952 HIS A N 1
ATOM 7334 C CA . HIS A 1 952 ? 4.847 17.758 -8.137 1.00 41.56 952 HIS A CA 1
ATOM 7335 C C . HIS A 1 952 ? 5.888 16.878 -8.858 1.00 41.56 952 HIS A C 1
ATOM 7337 O O . HIS A 1 952 ? 6.187 15.784 -8.393 1.00 41.56 952 HIS A O 1
ATOM 7343 N N . GLN A 1 953 ? 6.435 17.306 -10.002 1.00 41.00 953 GLN A N 1
ATOM 7344 C CA . GLN A 1 953 ? 7.407 16.519 -10.773 1.00 41.00 953 GLN A CA 1
ATOM 7345 C C . GLN A 1 953 ? 8.823 17.112 -10.779 1.00 41.00 953 GLN A C 1
ATOM 7347 O O . GLN A 1 953 ? 9.728 16.474 -11.315 1.00 41.00 953 GLN A O 1
ATOM 7352 N N . GLY A 1 954 ? 9.018 18.342 -10.285 1.00 42.22 954 GLY A N 1
ATOM 7353 C CA . GLY A 1 954 ? 10.303 19.061 -10.329 1.00 42.22 954 GLY A CA 1
ATOM 7354 C C . GLY A 1 954 ? 10.861 19.323 -11.740 1.00 42.22 954 GLY A C 1
ATOM 7355 O O . GLY A 1 954 ? 11.952 19.872 -11.887 1.00 42.22 954 GLY A O 1
ATOM 7356 N N . LYS A 1 955 ? 10.138 18.932 -12.799 1.00 43.25 955 LYS A N 1
ATOM 7357 C CA . LYS A 1 955 ? 10.614 18.985 -14.183 1.00 43.25 955 LYS A CA 1
ATOM 7358 C C . LYS A 1 955 ? 10.356 20.364 -14.778 1.00 43.25 955 LYS A C 1
ATOM 7360 O O . LYS A 1 955 ? 9.211 20.803 -14.858 1.00 43.25 955 LYS A O 1
ATOM 7365 N N . THR A 1 956 ? 1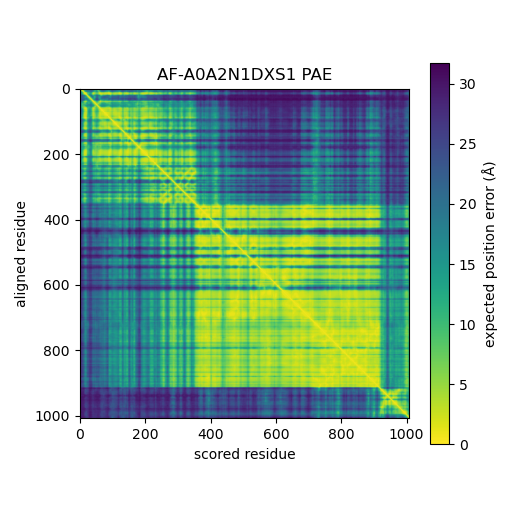1.425 20.989 -15.263 1.00 53.16 956 THR A N 1
ATOM 7366 C CA . THR A 1 956 ? 11.373 22.189 -16.107 1.00 53.16 956 THR A CA 1
ATOM 7367 C C . THR A 1 956 ? 11.385 21.768 -17.576 1.00 53.16 956 THR A C 1
ATOM 7369 O O . THR A 1 956 ? 12.267 21.023 -17.995 1.00 53.16 956 THR A O 1
ATOM 7372 N N . VAL A 1 957 ? 10.415 22.229 -18.362 1.00 61.69 957 VAL A N 1
ATOM 7373 C CA . VAL A 1 957 ? 10.267 21.936 -19.795 1.00 61.69 957 VAL A CA 1
ATOM 7374 C C . VAL A 1 957 ? 10.306 23.251 -20.569 1.00 61.69 957 VAL A C 1
ATOM 7376 O O . VAL A 1 957 ? 9.553 24.165 -20.244 1.00 61.69 957 VAL A O 1
ATOM 7379 N N . GLY A 1 958 ? 11.172 23.369 -21.577 1.00 66.44 958 GLY A N 1
ATOM 7380 C CA . GLY A 1 958 ? 11.135 24.505 -22.504 1.00 66.44 958 GLY A CA 1
ATOM 7381 C C . GLY A 1 958 ? 9.877 24.446 -23.371 1.00 66.44 958 GLY A C 1
ATOM 7382 O O . GLY A 1 958 ? 9.516 23.369 -23.842 1.00 66.44 958 GLY A O 1
ATOM 7383 N N . ILE A 1 959 ? 9.196 25.576 -23.564 1.00 71.00 959 ILE A N 1
ATOM 7384 C CA . ILE A 1 959 ? 7.950 25.641 -24.347 1.00 71.00 959 ILE A CA 1
ATOM 7385 C C . ILE A 1 959 ? 8.018 26.730 -25.432 1.00 71.00 959 ILE A C 1
ATOM 7387 O O . ILE A 1 959 ? 8.616 27.780 -25.185 1.00 71.00 959 ILE A O 1
ATOM 7391 N N . PRO A 1 960 ? 7.413 26.521 -26.621 1.00 70.44 960 PRO A N 1
ATOM 7392 C CA . PRO A 1 960 ? 7.300 27.557 -27.649 1.00 70.44 960 PRO A CA 1
ATOM 7393 C C . PRO A 1 960 ? 6.588 28.815 -27.138 1.00 70.44 960 PRO A C 1
ATOM 7395 O O . PRO A 1 960 ? 5.761 28.747 -26.229 1.00 70.44 960 PRO A O 1
ATOM 7398 N N . ASN A 1 961 ? 6.867 29.976 -27.737 1.00 73.19 961 ASN A N 1
ATOM 7399 C CA . ASN A 1 961 ? 6.236 31.236 -27.324 1.00 73.19 961 ASN A CA 1
ATOM 7400 C C . ASN A 1 961 ? 4.732 31.300 -27.677 1.00 73.19 961 ASN A C 1
ATOM 7402 O O . ASN A 1 961 ? 3.991 31.993 -26.982 1.00 73.19 961 ASN A O 1
ATOM 7406 N N . SER A 1 962 ? 4.278 30.564 -28.701 1.00 66.06 962 SER A N 1
ATOM 7407 C CA . SER A 1 962 ? 2.855 30.340 -29.006 1.00 66.06 962 SER A CA 1
ATOM 7408 C C . SER A 1 962 ? 2.166 29.609 -27.848 1.00 66.06 962 SER A C 1
ATOM 7410 O O . SER A 1 962 ? 1.264 30.157 -27.215 1.00 66.06 962 SER A O 1
ATOM 7412 N N . LEU A 1 963 ? 2.681 28.430 -27.485 1.00 68.12 963 LEU A N 1
ATOM 7413 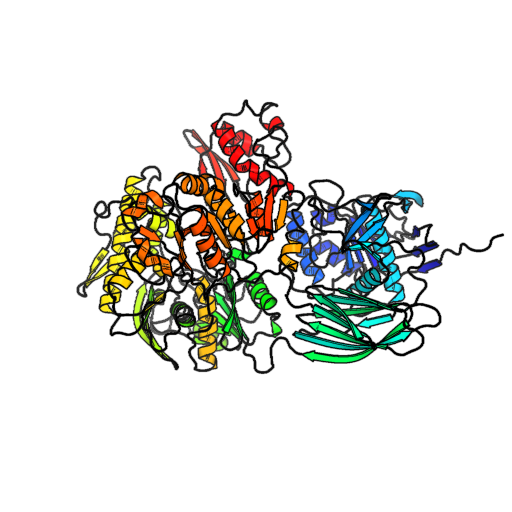C CA . LEU A 1 963 ? 2.190 27.642 -26.355 1.00 68.12 963 LEU A CA 1
ATOM 7414 C C . LEU A 1 963 ? 2.286 28.401 -25.021 1.00 68.12 963 LEU A C 1
ATOM 7416 O O . LEU A 1 963 ? 1.350 28.348 -24.236 1.00 68.12 963 LEU A O 1
ATOM 7420 N N . TYR A 1 964 ? 3.369 29.143 -24.765 1.00 75.00 964 TYR A N 1
ATOM 7421 C CA . TYR A 1 964 ? 3.512 29.957 -23.551 1.00 75.00 964 TYR A CA 1
ATOM 7422 C C . TYR A 1 964 ? 2.362 30.955 -23.387 1.00 75.00 964 TYR A C 1
ATOM 7424 O O . TYR A 1 964 ? 1.809 31.039 -22.300 1.00 75.00 964 TYR A O 1
ATOM 7432 N N . ARG A 1 965 ? 1.974 31.677 -24.450 1.00 72.19 965 ARG A N 1
ATOM 7433 C CA . ARG A 1 965 ? 0.870 32.652 -24.382 1.00 72.19 965 ARG A CA 1
ATOM 7434 C C . ARG A 1 965 ? -0.465 31.985 -24.061 1.00 72.19 965 ARG A C 1
ATOM 7436 O O . ARG A 1 965 ? -1.239 32.536 -23.286 1.00 72.19 965 ARG A O 1
ATOM 7443 N N . ILE A 1 966 ? -0.709 30.797 -24.614 1.00 68.62 966 ILE A N 1
ATOM 7444 C CA . ILE A 1 966 ? -1.909 30.005 -24.313 1.00 68.62 966 ILE A CA 1
ATOM 7445 C C . ILE A 1 966 ? -1.862 29.527 -22.854 1.00 68.62 966 ILE A C 1
ATOM 7447 O O . ILE A 1 966 ? -2.796 29.777 -22.109 1.00 68.62 966 ILE A O 1
ATOM 7451 N N . LEU A 1 967 ? -0.756 28.928 -22.396 1.00 68.75 967 LEU A N 1
ATOM 7452 C CA . LEU A 1 967 ? -0.641 28.422 -21.019 1.00 68.75 967 LEU A CA 1
ATOM 7453 C C . LEU A 1 967 ? -0.606 29.531 -19.947 1.00 68.75 967 LEU A C 1
ATOM 7455 O O . LEU A 1 967 ? -1.020 29.283 -18.821 1.00 68.75 967 LEU A O 1
ATOM 7459 N N . GLU A 1 968 ? -0.129 30.737 -20.272 1.00 71.38 968 GLU A N 1
ATOM 7460 C CA . GLU A 1 968 ? -0.170 31.934 -19.408 1.00 71.38 968 GLU A CA 1
ATOM 7461 C C . GLU A 1 968 ? -1.581 32.543 -19.320 1.00 71.38 968 GLU A C 1
ATOM 7463 O O . GLU A 1 968 ? -1.896 33.225 -18.349 1.00 71.38 968 GLU A O 1
ATOM 7468 N N . SER A 1 969 ? -2.441 32.279 -20.310 1.00 64.19 969 SER A N 1
ATOM 7469 C CA . SER A 1 969 ? -3.843 32.715 -20.326 1.00 64.19 969 SER A CA 1
ATOM 7470 C C . SER A 1 969 ? -4.837 31.643 -19.863 1.00 64.19 969 SER A C 1
ATOM 7472 O O . SER A 1 969 ? -6.034 31.916 -19.824 1.00 64.19 969 SER A O 1
ATOM 7474 N N . ILE A 1 970 ? -4.356 30.467 -19.441 1.00 65.62 970 ILE A N 1
ATOM 7475 C CA . ILE A 1 970 ? -5.156 29.487 -18.701 1.00 65.62 970 ILE A CA 1
ATOM 7476 C C . ILE A 1 970 ? -5.371 29.993 -17.270 1.00 65.62 970 ILE A C 1
ATOM 7478 O O . ILE A 1 970 ? -4.445 30.010 -16.460 1.00 65.62 970 ILE A O 1
ATOM 7482 N N . ASP A 1 971 ? -6.613 30.351 -16.965 1.00 59.94 971 ASP A N 1
ATOM 7483 C CA . ASP A 1 971 ? -7.101 30.760 -15.642 1.00 59.94 971 ASP A CA 1
ATOM 7484 C C . ASP A 1 971 ? -8.110 29.774 -15.027 1.00 59.94 971 ASP A C 1
ATOM 7486 O O . ASP A 1 971 ? -8.418 29.888 -13.845 1.00 59.94 971 ASP A O 1
ATOM 7490 N N . GLY A 1 972 ? -8.583 28.792 -15.802 1.00 54.72 972 GLY A N 1
ATOM 7491 C CA . GLY A 1 972 ? -9.641 27.865 -15.393 1.00 54.72 972 GLY A CA 1
ATOM 7492 C C . GLY A 1 972 ? -11.060 28.373 -15.657 1.00 54.72 972 GLY A C 1
ATOM 7493 O O . GLY A 1 972 ? -12.013 27.687 -15.301 1.00 54.72 972 GLY A O 1
ATOM 7494 N N . GLU A 1 973 ? -11.206 29.531 -16.309 1.00 51.38 973 GLU A N 1
ATOM 7495 C CA . GLU A 1 973 ? -12.495 30.160 -16.623 1.00 51.38 973 GLU A CA 1
ATOM 7496 C C . GLU A 1 973 ? -12.692 30.350 -18.139 1.00 51.38 973 GLU A C 1
ATOM 7498 O O . GLU A 1 973 ? -13.798 30.180 -18.655 1.00 51.38 973 GLU A O 1
ATOM 7503 N N . ARG A 1 974 ? -11.624 30.668 -18.886 1.00 58.28 974 ARG A N 1
ATOM 7504 C CA . ARG A 1 974 ? -11.676 30.901 -20.340 1.00 58.28 974 ARG A CA 1
ATOM 7505 C C . ARG A 1 974 ? -11.636 29.620 -21.174 1.00 58.28 974 ARG A C 1
ATOM 7507 O O . ARG A 1 974 ? -10.791 28.745 -20.981 1.00 58.28 974 ARG A O 1
ATOM 7514 N N . ASN A 1 975 ? -12.517 29.554 -22.175 1.00 61.88 975 ASN A N 1
ATOM 7515 C CA . ASN A 1 975 ? -12.569 28.455 -23.140 1.00 61.88 975 ASN A CA 1
ATOM 7516 C C . ASN A 1 975 ? -11.527 28.604 -24.264 1.00 61.88 975 ASN A C 1
ATOM 7518 O O . ASN A 1 975 ? -11.066 29.710 -24.558 1.00 61.88 975 ASN A O 1
ATOM 7522 N N . ILE A 1 976 ? -11.159 27.502 -24.920 1.00 64.88 976 ILE A N 1
ATOM 7523 C CA . ILE A 1 976 ? -10.098 27.486 -25.940 1.00 64.88 976 ILE A CA 1
ATOM 7524 C C . ILE A 1 976 ? -10.415 28.417 -27.117 1.00 64.88 976 ILE A C 1
ATOM 7526 O O . ILE A 1 976 ? -9.497 29.063 -27.612 1.00 64.88 976 ILE A O 1
ATOM 7530 N N . ALA A 1 977 ? -11.683 28.584 -27.508 1.00 66.88 977 ALA A N 1
ATOM 7531 C CA . ALA A 1 977 ? -12.086 29.557 -28.525 1.00 66.88 977 ALA A CA 1
ATOM 7532 C C . ALA A 1 977 ? -11.682 30.993 -28.142 1.00 66.88 977 ALA A C 1
ATOM 7534 O O . ALA A 1 977 ? -11.113 31.713 -28.962 1.00 66.88 977 ALA A O 1
ATOM 7535 N N . SER A 1 978 ? -11.892 31.405 -26.887 1.00 65.75 978 SER A N 1
ATOM 7536 C CA . SER A 1 978 ? -11.459 32.723 -26.395 1.00 65.75 978 SER A CA 1
ATOM 7537 C C . SER A 1 978 ? -9.932 32.878 -26.313 1.00 65.75 978 SER A C 1
ATOM 7539 O O . SER A 1 978 ? -9.429 34.001 -26.359 1.00 65.75 978 SER A O 1
ATOM 7541 N N . LEU A 1 979 ? -9.189 31.766 -26.242 1.00 62.78 979 LEU A N 1
ATOM 7542 C CA . LEU A 1 979 ? -7.721 31.738 -26.242 1.00 62.78 979 LEU A CA 1
ATOM 7543 C C . LEU A 1 979 ? -7.117 31.641 -27.659 1.00 62.78 979 LEU A C 1
ATOM 7545 O O . LEU A 1 979 ? -5.966 32.035 -27.851 1.00 62.78 979 LEU A O 1
ATOM 7549 N N . SER A 1 980 ? -7.869 31.137 -28.647 1.00 61.78 980 SER A N 1
ATOM 7550 C CA . SER A 1 980 ? -7.425 30.932 -30.037 1.00 61.78 980 SER A CA 1
ATOM 7551 C C . SER A 1 980 ? -8.011 31.922 -31.054 1.00 61.78 980 SER A C 1
ATOM 7553 O O . SER A 1 980 ? -7.587 31.928 -32.207 1.00 61.78 980 SER A O 1
ATOM 7555 N N . GLY A 1 981 ? -8.959 32.776 -30.651 1.00 61.25 981 GLY A N 1
ATOM 7556 C CA . GLY A 1 981 ? -9.638 33.725 -31.545 1.00 61.25 981 GLY A CA 1
ATOM 7557 C C . GLY A 1 981 ? -10.876 33.158 -32.255 1.00 61.25 981 GLY A C 1
ATOM 7558 O O . GLY A 1 981 ? -11.319 33.727 -33.247 1.00 61.25 981 GLY A O 1
ATOM 7559 N N . GLY A 1 982 ? -11.439 32.059 -31.748 1.00 58.31 982 GLY A N 1
ATOM 7560 C CA . GLY A 1 982 ? -12.700 31.462 -32.203 1.00 58.31 982 GLY A CA 1
ATOM 7561 C C . GLY A 1 982 ? -12.553 30.148 -32.971 1.00 58.31 982 GLY A C 1
ATOM 7562 O O . GLY A 1 982 ? -13.484 29.348 -32.965 1.00 58.31 982 GLY A O 1
ATOM 7563 N N . ASP A 1 983 ? -11.390 29.887 -33.574 1.00 63.12 983 ASP A N 1
ATOM 7564 C CA . ASP A 1 983 ? -11.127 28.668 -34.344 1.00 63.12 983 ASP A CA 1
ATOM 7565 C C . ASP A 1 983 ? -10.052 27.810 -33.662 1.00 63.12 983 ASP A C 1
ATOM 7567 O O . ASP A 1 983 ? -8.923 28.244 -33.426 1.00 63.12 983 ASP A O 1
ATOM 7571 N N . VAL A 1 984 ? -10.417 26.579 -33.310 1.00 59.53 984 VAL A N 1
ATOM 7572 C CA . VAL A 1 984 ? -9.519 25.588 -32.699 1.00 59.53 984 VAL A CA 1
ATOM 7573 C C . VAL A 1 984 ? -8.587 24.961 -33.736 1.00 59.53 984 VAL A C 1
ATOM 7575 O O . VAL A 1 984 ? -7.463 24.592 -33.404 1.00 59.53 984 VAL A O 1
ATOM 7578 N N . SER A 1 985 ? -9.021 24.868 -34.996 1.00 60.44 985 SER A N 1
ATOM 7579 C CA . SER A 1 985 ? -8.229 24.302 -36.093 1.00 60.44 985 SER A CA 1
ATOM 7580 C C . SER A 1 985 ? -7.095 25.224 -36.557 1.00 60.44 985 SER A C 1
ATOM 7582 O O . SER A 1 985 ? -6.133 24.755 -37.159 1.00 60.44 985 SER A O 1
ATOM 7584 N N . ALA A 1 986 ? -7.162 26.512 -36.201 1.00 60.84 986 ALA A N 1
ATOM 7585 C CA . ALA A 1 986 ? -6.112 27.503 -36.440 1.00 60.84 986 ALA A CA 1
ATOM 7586 C C . ALA A 1 986 ? -4.923 27.414 -35.454 1.00 60.84 986 ALA A C 1
ATOM 7588 O O . ALA A 1 986 ? -3.923 28.114 -35.627 1.00 60.84 986 ALA A O 1
ATOM 7589 N N . LEU A 1 987 ? -5.007 26.574 -34.414 1.00 64.94 987 LEU A N 1
ATOM 7590 C CA . LEU A 1 987 ? -3.885 26.299 -33.514 1.00 64.94 987 LEU A CA 1
ATOM 7591 C C . LEU A 1 987 ? -2.815 25.445 -34.215 1.00 64.94 987 LEU A C 1
ATOM 7593 O O . LEU A 1 987 ? -3.125 24.543 -34.989 1.00 64.94 987 LEU A O 1
ATOM 7597 N N . GLU A 1 988 ? -1.537 25.690 -33.909 1.00 64.12 988 GLU A N 1
ATOM 7598 C CA . GLU A 1 988 ? -0.429 24.900 -34.466 1.00 64.12 988 GLU A CA 1
ATOM 7599 C C . GLU A 1 988 ? -0.613 23.396 -34.149 1.00 64.12 988 GLU A C 1
ATOM 7601 O O . GLU A 1 988 ? -0.960 23.063 -33.011 1.00 64.12 988 GLU A O 1
ATOM 7606 N N . PRO A 1 989 ? -0.330 22.458 -35.077 1.00 60.62 989 PRO A N 1
ATOM 7607 C CA . PRO A 1 989 ? -0.538 21.024 -34.840 1.00 60.62 989 PRO A CA 1
ATOM 7608 C C . PRO A 1 989 ? 0.163 20.475 -33.587 1.00 60.62 989 PRO A C 1
ATOM 7610 O O . PRO A 1 989 ? -0.391 19.631 -32.887 1.00 60.62 989 PRO A O 1
ATOM 7613 N N . GLU A 1 990 ? 1.349 20.992 -33.247 1.00 57.12 990 GLU A N 1
ATOM 7614 C CA . GLU A 1 990 ? 2.074 20.634 -32.017 1.00 57.12 990 GLU A CA 1
ATOM 7615 C C . GLU A 1 990 ? 1.366 21.150 -30.746 1.00 57.12 990 GLU A C 1
ATOM 7617 O O . GLU A 1 990 ? 1.421 20.516 -29.688 1.00 57.12 990 GLU A O 1
ATOM 7622 N N . VAL A 1 991 ? 0.678 22.293 -30.836 1.00 61.12 991 VAL A N 1
ATOM 7623 C CA . VAL A 1 991 ? -0.161 22.832 -29.759 1.00 61.12 991 VAL A CA 1
ATOM 7624 C C . VAL A 1 991 ? -1.425 21.988 -29.623 1.00 61.12 991 VAL A C 1
ATOM 7626 O O . VAL A 1 991 ? -1.730 21.576 -28.510 1.00 61.12 991 VAL A O 1
ATOM 7629 N N . LEU A 1 992 ? -2.102 21.642 -30.722 1.00 62.09 992 LEU A N 1
ATOM 7630 C CA . LEU A 1 992 ? -3.255 20.731 -30.713 1.00 62.09 992 LEU A CA 1
ATOM 7631 C C . LEU A 1 992 ? -2.910 19.354 -30.131 1.00 62.09 992 LEU A C 1
ATOM 7633 O O . LEU A 1 992 ? -3.643 18.865 -29.274 1.00 62.09 992 LEU A O 1
ATOM 7637 N N . GLU A 1 993 ? -1.777 18.751 -30.514 1.00 60.12 993 GLU A N 1
ATOM 7638 C CA . GLU A 1 993 ? -1.323 17.476 -29.938 1.00 60.12 993 GLU A CA 1
ATOM 7639 C C . GLU A 1 993 ? -1.042 17.600 -28.433 1.00 60.12 993 GLU A C 1
ATOM 7641 O O . GLU A 1 993 ? -1.373 16.713 -27.646 1.00 60.12 993 GLU A O 1
ATOM 7646 N N . LYS A 1 994 ? -0.429 18.704 -27.993 1.00 61.41 994 LYS A N 1
ATOM 7647 C CA . LYS A 1 994 ? -0.167 18.917 -26.564 1.00 61.41 994 LYS A CA 1
ATOM 7648 C C . LYS A 1 994 ? -1.451 19.179 -25.789 1.00 61.41 994 LYS A C 1
ATOM 7650 O O . LYS A 1 994 ? -1.594 18.615 -24.712 1.00 61.41 994 LYS A O 1
ATOM 7655 N N . LEU A 1 995 ? -2.375 19.977 -26.321 1.00 60.50 995 LEU A N 1
ATOM 7656 C CA . LEU A 1 995 ? -3.650 20.283 -25.677 1.00 60.50 995 LEU A CA 1
ATOM 7657 C C . LEU A 1 995 ? -4.581 19.065 -25.628 1.00 60.50 995 LEU A C 1
ATOM 7659 O O . LEU A 1 995 ? -5.197 18.844 -24.590 1.00 60.50 995 LEU A O 1
ATOM 7663 N N . SER A 1 996 ? -4.623 18.214 -26.660 1.00 55.72 996 SER A N 1
ATOM 7664 C CA . SER A 1 996 ? -5.426 16.979 -26.643 1.00 55.72 996 SER A CA 1
ATOM 7665 C C . SER A 1 996 ? -4.993 16.009 -25.536 1.00 55.72 996 SER A C 1
ATOM 7667 O O . SER A 1 996 ? -5.837 15.368 -24.911 1.00 55.72 996 SER A O 1
ATOM 7669 N N . ARG A 1 997 ? -3.703 15.996 -25.171 1.00 54.00 997 ARG A N 1
ATOM 7670 C CA . ARG A 1 997 ? -3.185 15.264 -23.995 1.00 54.00 997 ARG A CA 1
ATOM 7671 C C . ARG A 1 997 ? -3.693 15.817 -22.657 1.00 54.00 997 ARG A C 1
ATOM 7673 O O . ARG A 1 997 ? -3.649 15.095 -21.666 1.00 54.00 997 ARG A O 1
ATOM 7680 N N . PHE A 1 998 ? -4.198 17.053 -22.622 1.00 52.44 998 PHE A N 1
ATOM 7681 C CA . PHE A 1 998 ? -4.917 17.627 -21.479 1.00 52.44 998 PHE A CA 1
ATOM 7682 C C . PHE A 1 998 ? -6.452 17.488 -21.592 1.00 52.44 998 PHE A C 1
ATOM 7684 O O . PHE A 1 998 ? -7.139 17.737 -20.606 1.00 52.44 998 PHE A O 1
ATOM 7691 N N . VAL A 1 999 ? -7.024 17.041 -22.720 1.00 48.91 999 VAL A N 1
ATOM 7692 C CA . VAL A 1 999 ? -8.495 16.961 -22.885 1.00 48.91 999 VAL A CA 1
ATOM 7693 C C . VAL A 1 999 ? -9.135 15.874 -22.035 1.00 48.91 999 VAL A C 1
ATOM 7695 O O . VAL A 1 999 ? -10.227 16.097 -21.536 1.00 48.91 999 VAL A O 1
ATOM 7698 N N . ARG A 1 1000 ? -8.483 14.741 -21.747 1.00 48.12 1000 ARG A N 1
ATOM 7699 C CA . ARG A 1 1000 ? -9.050 13.814 -20.744 1.00 48.12 1000 ARG A CA 1
ATOM 7700 C C . ARG A 1 1000 ? -9.034 14.424 -19.327 1.00 48.12 1000 ARG A C 1
ATOM 7702 O O . ARG A 1 1000 ? -10.002 14.287 -18.586 1.00 48.12 1000 ARG A O 1
ATOM 7709 N N . LEU A 1 1001 ? -8.055 15.277 -19.000 1.00 46.94 1001 LEU A N 1
ATOM 7710 C CA . LEU A 1 1001 ? -8.062 16.066 -17.752 1.00 46.94 1001 LEU A CA 1
ATOM 7711 C C . LEU A 1 1001 ? -9.225 17.084 -17.660 1.00 46.94 1001 LEU A C 1
ATOM 7713 O O . LEU A 1 1001 ? -9.505 17.553 -16.558 1.00 46.94 1001 LEU A O 1
ATOM 7717 N N . LYS A 1 1002 ? -9.969 17.360 -18.748 1.00 44.56 1002 LYS A N 1
ATOM 7718 C CA . LYS A 1 1002 ? -11.253 18.102 -18.733 1.00 44.56 1002 LYS A CA 1
ATOM 7719 C C . LYS A 1 1002 ? -12.221 17.549 -17.687 1.00 44.56 1002 LYS A C 1
ATOM 7721 O O . LYS A 1 1002 ? -12.912 18.319 -17.030 1.00 44.56 1002 LYS A O 1
ATOM 7726 N N . TYR A 1 1003 ? -12.233 16.231 -17.485 1.00 43.16 1003 TYR A N 1
ATOM 7727 C CA . TYR A 1 1003 ? -13.106 15.589 -16.506 1.00 43.16 1003 TYR A CA 1
ATOM 7728 C C . TYR A 1 1003 ? -12.678 15.808 -15.051 1.00 43.16 1003 TYR A C 1
ATOM 7730 O O . TYR A 1 1003 ? -13.551 15.895 -14.196 1.00 43.16 1003 TYR A O 1
ATOM 7738 N N . LEU A 1 1004 ? -11.378 15.985 -14.777 1.00 39.59 1004 LEU A N 1
ATOM 7739 C CA . LEU A 1 1004 ? -10.910 16.420 -13.452 1.00 39.59 1004 LEU A CA 1
ATOM 7740 C C . LEU A 1 1004 ? -11.232 17.898 -13.175 1.00 39.59 1004 LEU A C 1
ATOM 7742 O O . LEU A 1 1004 ? -11.345 18.288 -12.021 1.00 39.59 1004 LEU A O 1
ATOM 7746 N N . ASN A 1 1005 ? -11.406 18.715 -14.218 1.00 35.72 1005 ASN A N 1
ATOM 7747 C CA . ASN A 1 1005 ? -11.806 20.120 -14.080 1.00 35.72 1005 ASN A CA 1
ATOM 7748 C C . ASN A 1 1005 ? -13.326 20.271 -13.929 1.00 35.72 1005 ASN A C 1
ATOM 7750 O O . ASN A 1 1005 ? -13.787 21.090 -13.142 1.00 35.72 1005 ASN A O 1
ATOM 7754 N N . ALA A 1 1006 ? -14.107 19.439 -14.626 1.00 32.09 1006 ALA A N 1
ATOM 7755 C CA . ALA A 1 1006 ? -15.555 19.341 -14.441 1.00 32.09 1006 ALA A CA 1
ATOM 7756 C C . ALA A 1 1006 ? -15.948 18.765 -13.064 1.00 32.09 1006 ALA A C 1
ATOM 7758 O O . ALA A 1 1006 ? -17.078 18.959 -12.623 1.00 32.09 1006 ALA A O 1
ATOM 7759 N N . SER A 1 1007 ? -15.026 18.074 -12.381 1.00 31.45 1007 SER A N 1
ATOM 7760 C CA . SER A 1 1007 ? -15.178 17.624 -10.992 1.00 31.45 1007 SER A CA 1
ATOM 7761 C C . SER A 1 1007 ? -14.636 18.606 -9.942 1.00 31.45 1007 SER A C 1
ATOM 7763 O O . SER A 1 1007 ? -14.530 18.212 -8.785 1.00 31.45 1007 SER A O 1
ATOM 7765 N N . GLY A 1 1008 ? -14.318 19.850 -10.323 1.00 29.83 1008 GLY A N 1
ATOM 7766 C CA . GLY A 1 1008 ? -13.913 20.916 -9.403 1.00 29.83 1008 GLY A CA 1
ATOM 7767 C C . GLY A 1 1008 ? -12.400 21.152 -9.303 1.00 29.83 1008 GLY A C 1
ATOM 7768 O O . GLY A 1 1008 ? -11.599 20.216 -9.300 1.00 29.83 1008 GLY A O 1
ATOM 7769 N N . ARG A 1 1009 ? -12.008 22.432 -9.240 1.00 25.80 1009 ARG A N 1
ATOM 7770 C CA . ARG A 1 1009 ? -10.623 22.889 -9.065 1.00 25.80 1009 ARG A CA 1
ATOM 7771 C C . ARG A 1 1009 ? -10.563 24.302 -8.501 1.00 25.80 1009 ARG A C 1
ATOM 7773 O O . ARG A 1 1009 ? -11.319 25.136 -9.032 1.00 25.80 1009 ARG A O 1
#

Mean predicted aligned error: 14.87 Å

Secondary structure (DSSP, 8-state):
-------EEEEEEEEEEEE-SSSSPP---SS-----S--SEEEEEEEEEETTTTEEEEEEEEEE-HHHHHHH-HHHHHHHHHHHH---SEEEE-S-----HHHHHHHHHHHHHTT-TTT--EEEE---SSTT---TTTTSTTEEEEEEE-TTSPEETPPTTS-S--SEEEE--PEEEE-TTS-EEEE-SHHHHHHHHHHHHHHHHHHHTS-TTHHHHHHHHHHHHSEEETTEEEE--TTTTSSPPEEEEEPP---SEEEEEEEEEE-TTS-EEEEEEEE-S--TTSPPPS--EEEEEETTS-EEEEET-SEEEEEE--TTSEEEEEEEEES--SEEEEEEESEEEEEEEEEEE-SS-TT--EEEEEE-SSS-EEEEEETTEEEEEEEHHHHH--TT--TTTT--HHHHHHHHHHTT--GGG-SEEEEEGGGT-SSSSS----TTSS--SS-TTSTTEEEE-HHHHHHHHHHTTT--SS-EEEEE-S---EESSS---EEEHHHHHHHHHT-TTSTT---EEEEEEEEEEETTEEEEEEEEEES---TTTT---HHHHHHHHHHHHHS-GGGHHHHHHHGGGS-TTTT--SEEE-TTS-EEE-SHHHHH--SPPPTT-HHHHHHHHHHHHHHHHHHHHHHHHHH--SS--EEEESGGGG-HHHHHHHHTT-TTS-EEE-TTTTGGGHHHHHHHHHHHHHHS---S-S-SSS--S----HHHHHHHTTTSTTTEEEEE--HHHHHHHHHTT--EEEE-SSS---SSSS--SSEEEEE-TT-HHHHHHIIIIIS---TT---EEEEEGGGHHHHBSS-S--TTS---EEBPGGGTTTTTTT--TTSEE--EEE-TTT-HHHHHHHHHHHHHHS-SEEEEEESS-TTSPPP-SHHHHHHHHHHS--SEEEETTEEEEESS---S--TTPBP-PPTT-EEEEEE-SS-EEEEEEEGGGTEEEE--HHHHHHHHS--SSSBHHHHHTS-STTS-HHHHHHHHHHHTTHHHHHT--

Sequence (1009 aa):
MSEDSGCLEYDAKCLVAIYDDGVAGVVSPVNASATSADHSVKVANVKLRDSKITLSLVANVLSVSYTDCMRSGYDKIKERLVSEYGQVTIEAHAYSAPESAKLEKFHKQIRTYSRDEKLRSLIICSPGHTQGHMRFPATVVGVHSVGLITSDNQIIGEAANGELKPTFLVRDEPFETNDKNGHPQVFRGTSAAVGYVAALAAVAFQNLNNRDDAVNSLFAALILISRKYHGSYLIDSERLLHDSLSVIEVPKKTTKRRVLDLIFVKGKGRDGRLAVVAQHSNTHHGWAPRDIAISATLNGGYSKTENNATNVFIDGSLEGQEIKIEITLEGVCDTVSIVASGGTAVLKSETSHLVKAPDDLVIVGLSASHDASACVMINEKIATAVQLERLSRVKRDGAVFLQGDDAIDYCLSANGLTLEDVDYFAYNIQSLTPEYVGLGQPVSKGLNAFDPLGANAIYTSHHLCHAFAALSGSRFSYPTVVVADGSGGVTVGEHDLIMNGPAMAAYLHRGLGVDNIRPMLHTFSVYEFSPTGYKITHRECSPSFNTRSGSRSMGETYAAVSQYIFGSWQASGKLMGLAPYGNPEVHGNLVSKNEQGIYNFDYQWKLNHSKVIDPDAYRECADLAASVQKGLEWSLQSRFSLYVKGDAPIVFTGGIALNSVANHKIRKQFPAQDFYFFPAQHDAGVSIGAAVSAHFHITGKIINDAFDNDHLGYLYGRGDVSRALNRYSNLIKYRPIHTDEIARKLAGGDVLGFFSLEKGSEFGPRALGARSILADPRHLKTWAFINRWVKFREDFRPFAPMIAKEHVGQYFEEEGDYPYMLEVIHVRHAYRDQLSAITHVDGTARVQTVDKSDNASLHRLLISFMNVAEFPILLNTSFNVRGQPIVETPCQAIEMLLSTHLSGVVMGDYLLELKNSVETLTGEDVLNLSPGTKIISERTSTSLKRKMIVGHQGKTVGIPNSLYRILESIDGERNIASLSGGDVSALEPEVLEKLSRFVRLKYLNASGR

InterPro domains:
  IPR003696 Carbamoyltransferase [PF02543] (363-427)
  IPR003696 Carbamoyltransferase [PF02543] (460-692)
  IPR031730 Carbamoyltransferase, C-terminal [PF16861] (743-912)
  IPR036852 Peptidase S8/S53 domain superfamily [SSF52743] (119-210)
  IPR038152 Carbamoyltransferase, C-terminal domain superfamily [G3DSA:3.90.870.20] (708-912)
  IPR043129 ATPase, nucleotide binding domain [SSF53067] (405-697)
  IPR051338 NodU/CmcH Carbamoyltransferase [PTHR34847] (362-916)

pLDDT: mean 76.22, std 17.57, range [22.48, 98.62]

Radius of gyration: 31.65 Å; Cα contacts (8 Å, |Δi|>4): 2356; chains: 1; bounding box: 111×72×66 Å

Organism: Pseudomonas fluorescens (NCBI:txid294)

Solvent-accessible surface area (backbone atoms only — not comparable to full-atom values): 52406 Å² total; per-residue (Å²): 141,78,93,87,81,77,65,52,75,45,87,45,93,48,34,35,37,39,32,34,85,78,80,71,48,47,49,67,54,89,77,76,83,87,82,73,98,66,86,53,64,44,70,24,67,51,63,50,44,44,90,81,64,47,40,32,48,37,33,50,30,34,46,28,36,42,68,47,34,74,69,75,38,48,64,61,51,52,54,46,44,39,74,78,74,38,72,47,49,33,37,29,29,38,41,59,46,74,48,35,81,66,47,54,54,46,52,52,46,54,53,52,34,68,64,38,82,85,64,41,43,38,36,36,13,8,21,27,84,45,87,59,30,54,12,50,60,40,87,43,83,82,40,40,18,23,14,26,27,44,97,86,70,48,70,42,33,48,13,28,20,69,16,42,74,33,51,30,29,26,67,74,53,81,43,48,39,44,30,63,84,66,48,83,44,77,40,63,60,36,38,44,40,20,52,50,52,48,50,54,42,50,57,48,40,63,57,61,64,80,55,97,61,44,48,52,42,35,51,16,41,56,55,55,62,30,43,87,48,101,90,27,31,34,49,76,57,84,66,73,76,86,62,70,50,28,71,46,80,46,80,73,44,77,20,35,31,38,39,39,36,29,38,36,42,54,42,95,91,48,64,33,39,40,14,39,27,46,44,57,88,70,41,91,76,66,52,61,52,65,48,29,30,36,33,42,35,41,82,86,76,55,67,51,71,40,74,67,33,54,54,49,76,49,82,48,86,52,80,91,45,79,38,51,37,42,35,39,35,32,23,47,35,41,37,39,19,36,26,23,35,33,26,45,57,42,82,75,48,77,49,79,39,55,58,68,55,98,85,58,48,29,30,40,6,26,15,47,36,61,34,14,18,21,21,27,28,50,65,75,31,57,74,20,29,41,49,35,14,43,74,76,51,41,54,62,28,23,58,85,42,58,58,48,59,73,30,48,52,48,26,28,29,68,71,46,44,55,79,89,64,49,63,30,43,16,26,45,47,52,38,67,53,79,98,58,81,86,57,73,52,71,86,73,79,65,56,83,86,65,61,76,55,31,83,43,17,33,35,27,29,34,58,57,12,31,45,36,31,36,39,17,60,52,65,56,62,56,25,37,35,37,32,33,24,42,62,47,24,67,34,82,50,94,68,84,51,78,37,38,9,57,56,45,51,52,58,62,68,61,51,84,76,63,87,82,50,68,58,35,27,35,30,34,38,34,28,46,42,38,58,69,50,72,44,81,77,48,77,42,67,34,89,54,82,37,54,69,58,84,33,55,36,65,32,30,47,50,20,24,54,15,28,34,55,71,75,31,48,85,40,37,78,53,34,67,48,37,16,74,78,29,48,40,70,78,78,40,78,56,40,48,69,49,96,90,57,39,36,41,50,61,40,66,66,42,69,73,56,82,63,67,55,62,72,87,45,50,64,62,52,14,15,50,28,16,18,52,50,54,38,48,36,48,31,48,49,32,46,45,69,72,73,58,74,84,76,46,34,36,34,46,21,20,52,46,50,65,41,20,66,46,44,37,59,45,48,70,72,41,79,87,38,54,78,40,72,43,64,27,30,41,61,38,28,23,2,52,2,12,30,52,46,42,48,24,73,76,69,52,46,56,66,23,65,23,41,94,69,53,45,30,24,70,63,53,47,72,60,37,44,52,46,38,62,24,56,46,42,67,54,36,42,74,44,82,55,52,57,60,56,55,22,50,40,23,63,74,63,36,37,30,38,35,37,39,48,90,39,12,38,49,44,44,93,53,41,81,65,27,30,14,29,42,28,46,23,49,37,52,67,47,42,51,45,42,28,62,53,43,26,68,48,66,98,65,65,77,42,22,36,36,32,36,46,94,51,40,61,80,52,26,72,58,76,81,87,40,62,61,52,44,34,45,45,40,43,32,78,92,42,40,72,60,31,35,26,25,41,42,95,79,40,32,27,35,37,21,37,35,46,59,90,82,38,51,69,63,27,47,32,24,52,38,22,22,78,72,61,78,39,41,50,34,26,39,38,51,29,50,43,65,64,45,31,49,45,69,49,63,49,49,50,47,52,47,44,40,48,29,70,44,65,27,32,36,51,55,57,30,39,35,30,65,59,67,90,78,87,70,85,53,40,79,43,51,50,72,79,63,78,68,49,44,80,46,79,46,77,56,102,87,49,78,50,38,34,37,34,40,44,80,60,77,45,75,41,82,48,56,72,72,55,45,56,48,64,70,64,54,78,62,75,57,26,45,13,80,72,56,79,61,43,65,83,77,48,56,69,71,50,50,58,55,49,52,70,47,49,40,38,38,50,54,54,51,70,41,91